Protein 1MA1 (pdb70)

B-factor: mean 25.83, std 9.95, range [2.39, 72.65]

CATH classification: 1.10.287.990 (+1 more: 3.55.40.20)

Solvent-accessible surface area: 48426 Å² total; per-residue (Å²): 222,131,185,86,60,135,39,29,161,24,91,23,90,53,76,17,0,81,115,30,9,28,110,42,1,2,38,21,4,5,25,69,20,0,20,48,13,4,57,13,0,15,52,6,47,120,111,11,22,116,11,164,135,68,130,79,139,44,89,102,142,50,4,88,137,71,40,51,10,30,33,14,0,33,49,12,0,71,57,1,6,19,0,2,2,30,35,128,132,27,12,64,111,12,66,50,115,2,28,114,39,2,108,118,42,27,58,37,24,117,119,0,69,116,59,0,15,98,15,0,68,73,5,36,4,4,0,0,0,4,0,1,16,12,93,225,76,55,130,9,64,46,19,56,4,20,28,6,42,54,95,63,70,109,159,51,158,31,1,0,0,0,0,0,7,7,0,2,7,1,21,50,42,67,37,55,22,61,77,2,2,89,12,2,13,64,0,0,34,9,148,52,0,23,134,26,2,106,108,38,80,221,130,183,87,61,138,50,29,158,26,90,24,91,62,75,16,0,83,90,22,9,29,134,72,1,1,39,20,5,7,80,108,20,0,55,49,13,4,71,12,0,14,52,7,48,120,111,13,23,118,11,163,135,70,130,81,140,46,86,103,143,50,5,90,136,74,40,51,11,28,33,14,0,31,49,11,0,68,58,1,6,20,0,2,2,32,32,129,132,28,12,61,105,12,67,50,115,2,29,109,38,2,110,116,43,26,57,37,24,116,118,0,61,116,58,0,16,100,15,0,68,70,5,37,4,5,0,0,0,4,0,2,16,11,93,228,78,56,131,8,66,45,19,55,4,19,28,7,43,54,97,62,73,108,159,50,159,32,1,0,0,0,0,0,7,7,1,2,5,1,21,50,40,65,40,49,23,61,70,3,2,88,12,2,14,63,0,0,34,9,144,51,0,24,134,27,2,105,107,37,79,166,77,92,78,6,139,48,25,124,26,91,24,94,63,78,16,0,83,114,30,8,29,133,74,1,2,38,20,4,6,79,107,19,0,57,49,13,4,72,12,0,14,52,6,6,124,110,7,11,118,7,41,136,68,107,67,113,22,74,5,20,19,4,9,27,39,4,1,10,27,0,0,0,7,9,0,0,33,33,1,6,20,0,3,2,30,36,131,131,27,11,63,108,12,65,50,112,1,29,113,39,2,108,94,4,2,54,39,24,116,17,0,69,94,7,0,16,53,0,0,68,43,5,10,4,5,0,0,0,2,0,2,14,2,84,134,2,38,10,5,8,7,7,2,0,13,21,0,1,22,11,0,2,4,23,10,43,5,1,0,0,0,0,0,6,8,0,2,7,2,22,49,43,70,43,58,23,62,78,2,2,88,12,2,13,63,0,0,32,9,146,51,0,23,126,28,1,106,107,36,80,222,77,106,77,7,139,50,25,161,24,89,24,90,62,77,16,0,81,114,32,8,27,133,70,2,1,39,21,5,6,79,107,20,0,54,48,13,4,73,13,0,15,51,7,5,120,110,8,12,119,7,41,138,68,106,67,113,24,74,5,21,20,4,9,26,39,3,0,11,27,0,0,0,7,10,0,0,34,33,1,6,20,0,2,2,31,34,130,133,29,12,63,108,11,67,51,114,2,28,114,39,2,108,94,4,1,54,38,25,115,16,0,68,87,8,0,16,50,0,0,66,42,6,9,5,5,0,0,0,2,0,2,16,2,81,135,2,36,10,5,8,7,6,1,0,12,20,0,1,22,11,0,2,4,23,10,42,6,1,0,0,0,0,0,7,7,0,1,5,1,19,48,43,70,42,57,24,63,75,2,2,88,11,2,13,63,0,0,33,10,144,52,0,25,132,26,1,104,108,37,79,221,78,107,77,6,138,51,25,162,25,88,24,92,63,76,17,0,82,113,32,9,27,132,74,1,2,40,22,5,6,81,108,18,0,54,50,14,4,72,13,0,14,52,7,6,121,110,9,10,116,7,41,136,68,107,65,113,22,74,4,22,20,4,9,26,40,3,1,12,27,0,0,0,7,11,0,0,34,32,1,6,20,0,2,2,31,35,130,130,27,11,62,107,12,67,49,58,2,28,26,15,2,100,93,4,2,54,39,24,116,16,0,66,90,7,0,16,53,0,0,66,42,6,8,4,5,0,0,0,2,0,2,16,2,83,133,2,31,10,6,7,7,7,1,0,12,20,0,0,22,13,0,2,5,22,11,44,5,1,0,0,0,0,0,6,7,0,1,6,1,21,49,42,70,40,59,22,61,75,2,2,89,11,1,13,62,0,0,33,9,148,51,0,24,134,28,1,102,109,38,81,221,80,105,76,6,136,46,25,160,24,91,24,91,60,75,16,0,80,115,31,9,28,135,73,1,1,42,21,5,6,76,108,19,0,54,48,12,4,72,12,0,14,52,6,5,122,112,9,11,118,7,42,135,69,105,67,114,24,76,5,19,18,5,10,26,41,3,0,11,26,0,0,0,7,9,0,0,34,32,0,5,19,0,2,2,31,34,130,131,28,11,62,111,11,64,50,112,2,29,111,38,2,109,95,5,2,55,38,25,117,15,0,68,90,8,0,15,50,0,0,66,42,4,8,4,6,0,0,0,3,0,1,15,2,84,133,2,38,11,4,8,7,6,1,0,11,21,0,1,23,12,0,2,4,24,11,44,5,1,0,0,0,0,0,7,7,0,1,6,1,22,49,42,68,41,58,24,60,75,2,3,90,13,2,12,62,0,0,33,11,145,53,0,23,133,27,1,105,108,37,79

Nearest PDB structures (foldseek):
  1ma1-assembly1_A  TM=1.005E+00  e=5.680E-40  Methanothermobacter thermautotrophicus
  1p7g-assembly1_A  TM=9.791E-01  e=6.403E-26  Pyrobaculum aerophilum
  1p7g-assembly2_F  TM=9.730E-01  e=2.654E-24  Pyrobaculum aerophilum
  3ak1-assembly1_D  TM=9.816E-01  e=2.035E-23  Aeropyrum pernix K1
  1ar4-assembly1_A  TM=9.722E-01  e=1.310E-22  Propionibacterium freudenreichii subsp. shermanii

Sequence (1206 aa):
EKKFYELPELPYPYDALEPHISREQLTIHHQKHHQAYVDGANALLRKLDEARESDTDVDIKAALKELSFHVGGYVLHLFFWGNMGPADECGGEPSGKLAEYIEKDFGSFERFRKEFSQAAISAEGSGWAVLTYCQRTDRLFIMQVEKHNVNVIPHFRILLVLDVWEHAYYIDYRNVRPDYVEAFWNIVNWKEVEKRFEDILEKKFYELPELPYPYDALEPHISREQLTIHHQKHHQAYVDGANALLRKLDEARESDTDVDIKAALKELSFHVGGYVLHLFFWGNMGPADECGGEPSGKLAEYIEKDFGSFERFRKEFSQAAISAEGSGWAVLTYCQRTDRLFIMQVEKHNVNVIPHFRILLVLDVWEHAYYIDYRNVRPDYVEAFWNIVNWKEVEKRFEDILEKKFYELPELPYPYDALEPHISREQLTIHHQKHHQAYVDGANALLRKLDEARESDTDVDIKAALKELSFHVGGYVLHLFFWGNMGPADECGGEPSGKLAEYIEKDFGSFERFRKEFSQAAISAEGSGWAVLTYCQRTDRLFIMQVEKHNVNVIPHFRILLVLDVWEHAYYIDYRNVRPDYVEAFWNIVNWKEVEKRFEDILEKKFYELPELPYPYDALEPHISREQLTIHHQKHHQAYVDGANALLRKLDEARESDTDVDIKAALKELSFHVGGYVLHLFFWGNMGPADECGGEPSGKLAEYIEKDFGSFERFRKEFSQAAISAEGSGWAVLTYCQRTDRLFIMQVEKHNVNVIPHFRILLVLDVWEHAYYIDYRNVRPDYVEAFWNIVNWKEVEKRFEDILEKKFYELPELPYPYDALEPHISREQLTIHHQKHHQAYVDGANALLRKLDEARESDTDVDIKAALKELSFHVGGYVLHLFFWGNMGPADECGGEPSGKLAEYIEKDFGSFERFRKEFSQAAISAEGSGWAVLTYCQRTDRLFIMQVEKHNVNVIPHFRILLVLDVWEHAYYIDYRNVRPDYVEAFWNIVNWKEVEKRFEDILEKKFYELPELPYPYDALEPHISREQLTIHHQKHHQAYVDGANALLRKLDEARESDTDVDIKAALKELSFHVGGYVLHLFFWGNMGPADECGGEPSGKLAEYIEKDFGSFERFRKEFSQAAISAEGSGWAVLTYCQRTDRLFIMQVEKHNVNVIPHFRILLVLDVWEHAYYIDYRNVRPDYVEAFWNIVNWKEVEKRFEDIL

InterPro domains:
  IPR001189 Manganese/iron superoxide dismutase [PIRSF000349] (5-203)
  IPR001189 Manganese/iron superoxide dismutase [PR01703] (12-23)
  IPR001189 Manganese/iron superoxide dismutase [PR01703] (33-46)
  IPR001189 Manganese/iron superoxide dismutase [PR01703] (72-85)
  IPR001189 Manganese/iron superoxide dismutase [PR01703] (127-135)
  IPR001189 Manganese/iron superoxide dismutase [PR01703] (165-177)
  IPR019831 Manganese/iron superoxide dismutase, N-terminal [PF00081] (9-88)
  IPR019832 Manganese/iron superoxide dismutase, C-terminal [PF02777] (98-200)
  IPR019833 Manganese/iron superoxide dismutase, binding site [PS00088] (167-174)
  IPR036314 Manganese/iron superoxide dismutase, C-terminal domain superfamily [G3DSA:3.55.40.20] (91-205)
  IPR036314 Manganese/iron superoxide dismutase, C-terminal domain superfamily [SSF54719] (92-203)
  IPR036324 Manganese/iron superoxide dismutase, N-terminal domain superfamily [G3DSA:1.10.287.990] (26-89)
  IPR036324 Manganese/iron superoxide dismutase, N-terminal domain superfamily [SSF46609] (8-91)
  IPR050265 Iron/Manganese Superoxide Dismutase [PTHR11404] (7-202)

Secondary structure (DSSP, 8-state):
------PPPPSS-TTTTTTTS-HHHHHHIIIIIIHHHHHHHHHHHHHHHHHHHTT----HHHHHHHHHHHHHHHHHHHHHHHTB--TTTS-S---HHHHHHHHHHHSSHHHHHHHHHHHHHT-SSSEEEEEEEETTTTEEEEEEEETTTBS--TTPPPSEEEE-SGGGTHHHHTT-HHHHHHHHTTTB-HHHHHHHHHTT-/-------PPPSS-TTTTTTTS-HHHHHHIIIIIIHHHHHHHHHHHHHHHHHHHTT----HHHHHHHHHHHHHHHHHHHHHHHTB--TTTS-S---HHHHHHHHHHHSSHHHHHHHHHHHHHT-SSSEEEEEEEETTTTEEEEEEEETTTBS--TTPPPSEEEE-SGGGTHHHHTT-HHHHHHHHTTTB-HHHHHHHHHTT-/------PPPPSS-TTTTTTTS-HHHHHHIIIIIIHHHHHHHHHHHHHHHHHHHTT----HHHHHHHHHHHHHHHHHHHHHHHTB--TTTS-S---HHHHHHHHHHHSSHHHHHHHHHHHHHT-SSSEEEEEEEETTTTEEEEEEEETTTBS--TTPPPSEEEE-SGGGTHHHHTT-HHHHHHHHTTTB-HHHHHHHHHTT-/------PPPPSS-TTTTTTTS-HHHHHHIIIIIIHHHHHHHHHHHHHHHHHHHTT----HHHHHHHHHHHHHHHHHHHHHHHTB--TTTS-S---HHHHHHHHHHHSSHHHHHHHHHHHHHT-SSSEEEEEEEETTTTEEEEEEEETTTBS--TTPPPSEEEE-SGGGTHHHHTT-HHHHHHHHTTTB-HHHHHHHHHTT-/------PPPPSS-TTTTTTTS-HHHHHHIIIIIIHHHHHHHHHHHHHHHHHHHTT----HHHHHHHHHHHHHHHHHHHHHHHTB--TTTS-S---HHHHHHHHHHHSSHHHHHHHHHHHHHT-SSSEEEEEEEETTTTEEEEEEEETTTBS--TTPPPSEEEE-SGGGTHHHHTT-HHHHHHHHTTTB-HHHHHHHHHTT-/------PPPPSS-TTTTTTTS-HHHHHHIIIIIIHHHHHHHHHHHHHHHHHHHTT----HHHHHHHHHHHHHHHHHHHHHHHTB--TTTS-S---HHHHHHHHHHHSSHHHHHHHHHHHHHT-SSSEEEEEEEETTTTEEEEEEEETTTBS--TTPPPSEEEE-SGGGTHHHHTT-HHHHHHHHTTTB-HHHHHHHHHTT-

Structure (mmCIF, N/CA/C/O backbone):
data_1MA1
#
_entry.id   1MA1
#
_cell.length_a   187.619
_cell.length_b   114.082
_cell.length_c   58.087
_cell.angle_alpha   90.00
_cell.angle_beta   94.95
_cell.angle_gamma   90.00
#
_symmetry.space_group_name_H-M   'C 1 2 1'
#
loop_
_entity.id
_entity.type
_entity.pdbx_description
1 polymer 'superoxide dismutase'
2 non-polymer 'FE (III) ION'
3 water water
#
loop_
_atom_site.group_PDB
_atom_site.id
_atom_site.type_symbol
_atom_site.label_atom_id
_atom_site.label_alt_id
_atom_site.label_comp_id
_atom_site.label_asym_id
_atom_site.label_entity_id
_atom_site.label_seq_id
_atom_site.pdbx_PDB_ins_code
_atom_site.Cartn_x
_atom_site.Cartn_y
_atom_site.Cartn_z
_atom_site.occupancy
_atom_site.B_iso_or_equiv
_atom_site.auth_seq_id
_atom_site.auth_comp_id
_atom_site.auth_asym_id
_atom_site.auth_atom_id
_atom_site.pdbx_PDB_model_num
ATOM 1 N N . GLU A 1 5 ? 12.087 35.407 8.271 1.00 57.22 4 GLU A N 1
ATOM 2 C CA . GLU A 1 5 ? 12.868 34.173 8.565 1.00 58.00 4 GLU A CA 1
ATOM 3 C C . GLU A 1 5 ? 12.585 33.557 9.943 1.00 57.68 4 GLU A C 1
ATOM 4 O O . GLU A 1 5 ? 12.137 34.246 10.867 1.00 58.20 4 GLU A O 1
ATOM 10 N N . LYS A 1 6 ? 12.853 32.251 10.064 1.00 54.80 5 LYS A N 1
ATOM 11 C CA . LYS A 1 6 ? 12.259 31.412 11.101 1.00 51.36 5 LYS A CA 1
ATOM 12 C C . LYS A 1 6 ? 12.966 31.635 12.430 1.00 47.61 5 LYS A C 1
ATOM 13 O O . LYS A 1 6 ? 14.043 32.217 12.474 1.00 48.94 5 LYS A O 1
ATOM 19 N N . LYS A 1 7 ? 12.367 31.162 13.515 1.00 42.13 6 LYS A N 1
ATOM 20 C CA . LYS A 1 7 ? 12.944 31.368 14.827 1.00 36.21 6 LYS A CA 1
ATOM 21 C C . LYS A 1 7 ? 12.761 30.129 15.705 1.00 34.18 6 LYS A C 1
ATOM 22 O O . LYS A 1 7 ? 11.813 29.361 15.528 1.00 33.50 6 LYS A O 1
ATOM 28 N N . PHE A 1 8 ? 13.691 29.915 16.629 1.00 31.79 7 PHE A N 1
ATOM 29 C CA . PHE A 1 8 ? 13.824 28.620 17.294 1.00 28.79 7 PHE A CA 1
ATOM 30 C C . PHE A 1 8 ? 14.019 28.749 18.791 1.00 28.08 7 PHE A C 1
ATOM 31 O O . PHE A 1 8 ? 14.191 29.844 19.318 1.00 30.63 7 PHE A O 1
ATOM 39 N N . TYR A 1 9 ? 13.991 27.620 19.479 1.00 26.72 8 TYR A N 1
ATOM 40 C CA . TYR A 1 9 ? 14.145 27.617 20.920 1.00 25.21 8 TYR A CA 1
ATOM 41 C C . TYR A 1 9 ? 15.619 27.634 21.284 1.00 26.43 8 TYR A C 1
ATOM 42 O O . TYR A 1 9 ? 16.441 27.047 20.584 1.00 27.11 8 TYR A O 1
ATOM 51 N N . GLU A 1 10 ? 15.948 28.307 22.380 1.00 27.51 9 GLU A N 1
ATOM 52 C CA . GLU A 1 10 ? 17.283 28.210 22.962 1.00 29.93 9 GLU A CA 1
ATOM 53 C C . GLU A 1 10 ? 17.253 27.925 24.457 1.00 28.46 9 GLU A C 1
ATOM 54 O O . GLU A 1 10 ? 16.323 28.329 25.161 1.00 30.33 9 GLU A O 1
ATOM 60 N N . LEU A 1 11 ? 18.274 27.229 24.947 1.00 26.72 10 LEU A N 1
ATOM 61 C CA . LEU A 1 11 ? 18.410 27.014 26.381 1.00 24.77 10 LEU A CA 1
ATOM 62 C C . LEU A 1 11 ? 18.586 28.354 27.078 1.00 25.53 10 LEU A C 1
ATOM 63 O O . LEU A 1 11 ? 19.557 29.067 26.834 1.00 26.06 10 LEU A O 1
ATOM 68 N N . PRO A 1 12 ? 17.640 28.727 27.948 1.00 25.98 11 PRO A N 1
ATOM 69 C CA . PRO A 1 12 ? 17.789 29.965 28.718 1.00 26.37 11 PRO A CA 1
ATOM 70 C C . PRO A 1 12 ? 18.874 29.811 29.763 1.00 27.51 11 PRO A C 1
ATOM 71 O O . PRO A 1 12 ? 19.072 28.725 30.308 1.00 27.27 11 PRO A O 1
ATOM 75 N N . GLU A 1 13 ? 19.589 30.892 30.037 1.00 29.53 12 GLU A N 1
ATOM 76 C CA . GLU A 1 13 ? 20.539 30.906 31.137 1.00 30.63 12 GLU A CA 1
ATOM 77 C C . GLU A 1 13 ? 19.754 30.778 32.432 1.00 28.90 12 GLU A C 1
ATOM 78 O O . GLU A 1 13 ? 18.609 31.214 32.514 1.00 28.93 12 GLU A O 1
ATOM 84 N N . LEU A 1 14 ? 20.358 30.178 33.448 1.00 28.53 13 LEU A N 1
ATOM 85 C CA . LEU A 1 14 ? 19.839 30.293 34.806 1.00 26.94 13 LEU A CA 1
ATOM 86 C C . LEU A 1 14 ? 19.956 31.718 35.344 1.00 27.68 13 LEU A C 1
ATOM 87 O O . LEU A 1 14 ? 20.890 32.445 35.014 1.00 26.86 13 LEU A O 1
ATOM 92 N N . PRO A 1 15 ? 19.008 32.126 36.198 1.00 27.46 14 PRO A N 1
ATOM 93 C CA . PRO A 1 15 ? 19.015 33.410 36.904 1.00 27.76 14 PRO A CA 1
ATOM 94 C C . PRO A 1 15 ? 20.145 33.544 37.936 1.00 27.33 14 PRO A C 1
ATOM 95 O O . PRO A 1 15 ? 20.235 34.547 38.648 1.00 28.40 14 PRO A O 1
ATOM 99 N N . TYR A 1 16 ? 20.987 32.526 38.036 1.00 26.56 15 TYR A N 1
ATOM 100 C CA . TYR A 1 16 ? 21.894 32.383 39.171 1.00 26.49 15 TYR A CA 1
ATOM 101 C C . TYR A 1 16 ? 22.869 31.242 38.919 1.00 27.17 15 TYR A C 1
ATOM 102 O O . TYR A 1 16 ? 22.616 30.377 38.083 1.00 25.84 15 TYR A O 1
ATOM 111 N N . PRO A 1 17 ? 24.009 31.235 39.631 1.00 27.76 16 PRO A N 1
ATOM 112 C CA . PRO A 1 17 ? 25.029 30.200 39.437 1.00 27.73 16 PRO A CA 1
ATOM 113 C C . PRO A 1 17 ? 24.579 28.820 39.892 1.00 27.73 16 PRO A C 1
ATOM 114 O O . PRO A 1 17 ? 23.712 28.701 40.759 1.00 28.85 16 PRO A O 1
ATOM 118 N N . TYR A 1 18 ? 25.186 27.786 39.311 1.00 25.63 17 TYR A N 1
ATOM 119 C CA . TYR A 1 18 ? 24.749 26.414 39.504 1.00 24.56 17 TYR A CA 1
ATOM 120 C C . TYR A 1 18 ? 24.825 25.953 40.955 1.00 25.20 17 TYR A C 1
ATOM 121 O O . TYR A 1 18 ? 24.297 24.901 41.307 1.00 26.89 17 TYR A O 1
ATOM 130 N N . ASP A 1 19 ? 25.478 26.727 41.807 1.00 25.87 18 ASP A N 1
ATOM 131 C CA . ASP A 1 19 ? 25.564 26.334 43.203 1.00 26.35 18 ASP A CA 1
ATOM 132 C C . ASP A 1 19 ? 24.719 27.279 44.039 1.00 27.63 18 ASP A C 1
ATOM 133 O O . ASP A 1 19 ? 24.799 27.274 45.265 1.00 28.84 18 ASP A O 1
ATOM 138 N N . ALA A 1 20 ? 23.896 28.084 43.371 1.00 27.34 19 ALA A N 1
ATOM 139 C CA . ALA A 1 20 ? 23.104 29.090 44.071 1.00 27.42 19 ALA A CA 1
ATOM 140 C C . ALA A 1 20 ? 22.046 28.472 45.006 1.00 27.45 19 ALA A C 1
ATOM 141 O O . ALA A 1 20 ? 21.512 29.153 45.883 1.00 27.97 19 ALA A O 1
ATOM 143 N N . LEU A 1 21 ? 21.748 27.190 44.818 1.00 26.38 20 LEU A N 1
ATOM 144 C CA . LEU A 1 21 ? 20.564 26.602 45.423 1.00 25.39 20 LEU A CA 1
ATOM 145 C C . LEU A 1 21 ? 20.935 25.537 46.448 1.00 27.03 20 LEU A C 1
ATOM 146 O O . LEU A 1 21 ? 20.060 24.885 47.023 1.00 26.28 20 LEU A O 1
ATOM 151 N N . GLU A 1 22 ? 22.235 25.362 46.670 1.00 27.95 21 GLU A N 1
ATOM 152 C CA . GLU A 1 22 ? 22.724 24.466 47.715 1.00 28.83 21 GLU A CA 1
ATOM 153 C C . GLU A 1 22 ? 22.333 25.003 49.073 1.00 27.83 21 GLU A C 1
ATOM 154 O O . GLU A 1 22 ? 22.222 26.214 49.251 1.00 27.95 21 GLU A O 1
ATOM 160 N N . PRO A 1 23 ? 22.153 24.116 50.063 1.00 26.95 22 PRO A N 1
ATOM 161 C CA . PRO A 1 23 ? 22.384 22.672 50.008 1.00 27.14 22 PRO A CA 1
ATOM 162 C C . PRO A 1 23 ? 21.155 21.911 49.516 1.00 28.15 22 PRO A C 1
ATOM 163 O O . PRO A 1 23 ? 21.128 20.677 49.532 1.00 29.39 22 PRO A O 1
ATOM 167 N N . HIS A 1 24 ? 20.134 22.650 49.097 1.00 27.43 23 HIS A N 1
ATOM 168 C CA . HIS A 1 24 ? 18.815 22.069 48.858 1.00 24.21 23 HIS A CA 1
ATOM 169 C C . HIS A 1 24 ? 18.764 21.364 47.514 1.00 23.42 23 HIS A C 1
ATOM 170 O O . HIS A 1 24 ? 18.309 20.234 47.419 1.00 21.02 23 HIS A O 1
ATOM 177 N N . ILE A 1 25 ? 19.237 22.048 46.478 1.00 23.78 24 ILE A N 1
ATOM 178 C CA . ILE A 1 25 ? 19.589 21.392 45.226 1.00 23.43 24 ILE A CA 1
ATOM 179 C C . ILE A 1 25 ? 21.070 21.599 44.958 1.00 24.21 24 ILE A C 1
ATOM 180 O O . ILE A 1 25 ? 21.559 22.737 44.889 1.00 24.83 24 ILE A O 1
ATOM 185 N N . SER A 1 26 ? 21.787 20.495 44.803 1.00 24.17 25 SER A N 1
ATOM 186 C CA . SER A 1 26 ? 23.236 20.551 44.647 1.00 23.28 25 SER A CA 1
ATOM 187 C C . SER A 1 26 ? 23.647 21.100 43.290 1.00 25.09 25 SER A C 1
ATOM 188 O O . SER A 1 26 ? 22.876 21.094 42.331 1.00 26.46 25 SER A O 1
ATOM 191 N N . ARG A 1 27 ? 24.885 21.561 43.217 1.00 28.03 26 ARG A N 1
ATOM 192 C CA . ARG A 1 27 ? 25.437 22.091 41.988 1.00 29.76 26 ARG A CA 1
ATOM 193 C C . ARG A 1 27 ? 25.399 21.027 40.902 1.00 30.62 26 ARG A C 1
ATOM 194 O O . ARG A 1 27 ? 25.059 21.302 39.744 1.00 29.51 26 ARG A O 1
ATOM 202 N N . GLU A 1 28 ? 25.753 19.802 41.273 1.00 32.01 27 GLU A N 1
ATOM 203 C CA . GLU A 1 28 ? 25.735 18.704 40.310 1.00 33.08 27 GLU A CA 1
ATOM 204 C C . GLU A 1 28 ? 24.310 18.476 39.813 1.00 31.82 27 GLU A C 1
ATOM 205 O O . GLU A 1 28 ? 24.065 18.405 38.602 1.00 31.08 27 GLU A O 1
ATOM 211 N N . GLN A 1 29 ? 23.374 18.366 40.759 1.00 29.60 28 GLN A N 1
ATOM 212 C CA . GLN A 1 29 ? 21.969 18.126 40.442 1.00 26.85 28 GLN A CA 1
ATOM 213 C C . GLN A 1 29 ? 21.438 19.172 39.460 1.00 25.57 28 GLN A C 1
ATOM 214 O O . GLN A 1 29 ? 20.789 18.837 38.469 1.00 22.32 28 GLN A O 1
ATOM 220 N N . LEU A 1 30 ? 21.725 20.438 39.750 1.00 24.57 29 LEU A N 1
ATOM 221 C CA . LEU A 1 30 ? 21.200 21.553 38.974 1.00 22.15 29 LEU A CA 1
ATOM 222 C C . LEU A 1 30 ? 21.838 21.591 37.585 1.00 22.93 29 LEU A C 1
ATOM 223 O O . LEU A 1 30 ? 21.181 21.882 36.586 1.00 23.48 29 LEU A O 1
ATOM 228 N N . THR A 1 31 ? 23.129 21.300 37.523 1.00 23.14 30 THR A N 1
ATOM 229 C CA . THR A 1 31 ? 23.871 21.468 36.290 1.00 22.28 30 THR A CA 1
ATOM 230 C C . THR A 1 31 ? 23.384 20.500 35.226 1.00 24.38 30 THR A C 1
ATOM 231 O O . THR A 1 31 ? 23.174 20.871 34.070 1.00 25.17 30 THR A O 1
ATOM 235 N N . ILE A 1 32 ? 23.198 19.250 35.614 1.00 24.50 31 ILE A N 1
ATOM 236 C CA . ILE A 1 32 ? 22.763 18.267 34.651 1.00 26.39 31 ILE A CA 1
ATOM 237 C C . ILE A 1 32 ? 21.259 18.361 34.285 1.00 25.02 31 ILE A C 1
ATOM 238 O O . ILE A 1 32 ? 20.898 18.128 33.122 1.00 26.16 31 ILE A O 1
ATOM 243 N N . HIS A 1 33 ? 20.402 18.733 35.243 1.00 22.08 32 HIS A N 1
ATOM 244 C CA . HIS A 1 33 ? 18.988 19.008 34.954 1.00 22.20 32 HIS A CA 1
ATOM 245 C C . HIS A 1 33 ? 18.919 20.065 33.863 1.00 21.96 32 HIS A C 1
ATOM 246 O O . HIS A 1 33 ? 18.181 19.916 32.882 1.00 21.51 32 HIS A O 1
ATOM 253 N N . HIS A 1 34 ? 19.692 21.135 34.041 1.00 20.81 33 HIS A N 1
ATOM 254 C CA . HIS A 1 34 ? 19.653 22.268 33.129 1.00 20.29 33 HIS A CA 1
ATOM 255 C C . HIS A 1 34 ? 20.273 21.919 31.793 1.00 21.93 33 HIS A C 1
ATOM 256 O O . HIS A 1 34 ? 19.692 22.187 30.743 1.00 25.18 33 HIS A O 1
ATOM 263 N N . GLN A 1 35 ? 21.451 21.308 31.822 1.00 21.82 34 GLN A N 1
ATOM 264 C CA . GLN A 1 35 ? 22.286 21.283 30.633 1.00 22.97 34 GLN A CA 1
ATOM 265 C C . GLN A 1 35 ? 22.050 20.060 29.796 1.00 22.38 34 GLN A C 1
ATOM 266 O O . GLN A 1 35 ? 22.354 20.059 28.604 1.00 22.28 34 GLN A O 1
ATOM 272 N N . LYS A 1 36 ? 21.527 19.015 30.425 1.00 22.19 35 LYS A N 1
ATOM 273 C CA . LYS A 1 36 ? 21.185 17.797 29.698 1.00 24.04 35 LYS A CA 1
ATOM 274 C C . LYS A 1 36 ? 19.700 17.709 29.340 1.00 24.18 35 LYS A C 1
ATOM 275 O O . LYS A 1 36 ? 19.340 17.592 28.166 1.00 26.09 35 LYS A O 1
ATOM 281 N N . HIS A 1 37 ? 18.838 17.771 30.344 1.00 22.67 36 HIS A N 1
ATOM 282 C CA . HIS A 1 37 ? 17.420 17.525 30.118 1.00 21.62 36 HIS A CA 1
ATOM 283 C C . HIS A 1 37 ? 16.732 18.732 29.491 1.00 21.96 36 HIS A C 1
ATOM 284 O O . HIS A 1 37 ? 16.110 18.620 28.432 1.00 22.63 36 HIS A O 1
ATOM 291 N N . HIS A 1 38 ? 16.850 19.891 30.127 1.00 20.80 37 HIS A N 1
ATOM 292 C CA . HIS A 1 38 ? 16.188 21.064 29.606 1.00 17.78 37 HIS A CA 1
ATOM 293 C C . HIS A 1 38 ? 16.660 21.239 28.174 1.00 18.16 37 HIS A C 1
ATOM 294 O O . HIS A 1 38 ? 15.865 21.536 27.282 1.00 19.54 37 HIS A O 1
ATOM 301 N N . GLN A 1 39 ? 17.957 21.033 27.954 1.00 17.68 38 GLN A N 1
ATOM 302 C CA . GLN A 1 39 ? 18.534 21.121 26.607 1.00 16.14 38 GLN A CA 1
ATOM 303 C C . GLN A 1 39 ? 17.859 20.134 25.647 1.00 15.19 38 GLN A C 1
ATOM 304 O O . GLN A 1 39 ? 17.586 20.461 24.497 1.00 16.48 38 GLN A O 1
ATOM 310 N N . ALA A 1 40 ? 17.575 18.936 26.137 1.00 12.97 39 ALA A N 1
ATOM 311 C CA . ALA A 1 40 ? 16.965 17.913 25.302 1.00 16.15 39 ALA A CA 1
ATOM 312 C C . ALA A 1 40 ? 15.583 18.354 24.777 1.00 17.05 39 ALA A C 1
ATOM 313 O O . ALA A 1 40 ? 15.192 18.014 23.643 1.00 15.80 39 ALA A O 1
ATOM 315 N N . TYR A 1 41 ? 14.852 19.121 25.589 1.00 16.38 40 TYR A N 1
ATOM 316 C CA . TYR A 1 41 ? 13.547 19.617 25.153 1.00 16.79 40 TYR A CA 1
ATOM 317 C C . TYR A 1 41 ? 13.664 20.746 24.133 1.00 16.90 40 TYR A C 1
ATOM 318 O O . TYR A 1 41 ? 12.903 20.778 23.173 1.00 16.89 40 TYR A O 1
ATOM 327 N N . VAL A 1 42 ? 14.618 21.652 24.332 1.00 15.62 41 VAL A N 1
ATOM 328 C CA . VAL A 1 42 ? 14.996 22.589 23.291 1.00 14.89 41 VAL A CA 1
ATOM 329 C C . VAL A 1 42 ? 15.261 21.889 21.971 1.00 17.49 41 VAL A C 1
ATOM 330 O O . VAL A 1 42 ? 14.666 22.250 20.954 1.00 17.33 41 VAL A O 1
ATOM 334 N N . ASP A 1 43 ? 16.139 20.889 21.976 1.00 16.58 42 ASP A N 1
ATOM 335 C CA . ASP A 1 43 ? 16.491 20.217 20.735 1.00 18.56 42 ASP A CA 1
ATOM 336 C C . ASP A 1 43 ? 15.325 19.419 20.175 1.00 20.93 42 ASP A C 1
ATOM 337 O O . ASP A 1 43 ? 15.118 19.378 18.955 1.00 21.79 42 ASP A O 1
ATOM 342 N N . GLY A 1 44 ? 14.562 18.786 21.068 1.00 21.29 43 GLY A N 1
ATOM 343 C CA . GLY A 1 44 ? 13.384 18.041 20.647 1.00 20.20 43 GLY A CA 1
ATOM 344 C C . GLY A 1 44 ? 12.437 18.936 19.877 1.00 19.99 43 GLY A C 1
ATOM 345 O O . GLY A 1 44 ? 12.052 18.638 18.742 1.00 18.59 43 GLY A O 1
ATOM 346 N N . ALA A 1 45 ? 12.079 20.052 20.501 1.00 19.38 44 ALA A N 1
ATOM 347 C CA . ALA A 1 45 ? 11.128 20.978 19.931 1.00 17.66 44 ALA A CA 1
ATOM 348 C C . ALA A 1 45 ? 11.659 21.539 18.615 1.00 19.36 44 ALA A C 1
ATOM 349 O O . ALA A 1 45 ? 10.903 21.688 17.651 1.00 19.12 44 ALA A O 1
ATOM 351 N N . ASN A 1 46 ? 12.955 21.852 18.562 1.00 18.80 45 ASN A N 1
ATOM 352 C CA . ASN A 1 46 ? 13.514 22.432 17.344 1.00 18.99 45 ASN A CA 1
ATOM 353 C C . ASN A 1 46 ? 13.557 21.425 16.186 1.00 19.11 45 ASN A C 1
ATOM 354 O O . ASN A 1 46 ? 13.245 21.766 15.043 1.00 20.38 45 ASN A O 1
ATOM 359 N N . ALA A 1 47 ? 13.939 20.186 16.475 1.00 17.95 46 ALA A N 1
ATOM 360 C CA . ALA A 1 47 ? 14.011 19.178 15.430 1.00 17.43 46 ALA A CA 1
ATOM 361 C C . ALA A 1 47 ? 12.659 19.077 14.791 1.00 18.90 46 ALA A C 1
ATOM 362 O O . ALA A 1 47 ? 12.539 18.911 13.583 1.00 21.75 46 ALA A O 1
ATOM 364 N N . LEU A 1 48 ? 11.629 19.183 15.613 1.00 20.74 47 LEU A N 1
ATOM 365 C CA . LEU A 1 48 ? 10.271 18.945 15.165 1.00 20.41 47 LEU A CA 1
ATOM 366 C C . LEU A 1 48 ? 9.792 20.138 14.356 1.00 21.70 47 LEU A C 1
ATOM 367 O O . LEU A 1 48 ? 9.131 19.984 13.329 1.00 22.52 47 LEU A O 1
ATOM 372 N N . LEU A 1 49 ? 10.135 21.336 14.817 1.00 21.69 48 LEU A N 1
ATOM 373 C CA . LEU A 1 49 ? 9.801 22.526 14.069 1.00 22.40 48 LEU A CA 1
ATOM 374 C C . LEU A 1 49 ? 10.393 22.443 12.674 1.00 24.53 48 LEU A C 1
ATOM 375 O O . LEU A 1 49 ? 9.719 22.728 11.694 1.00 27.16 48 LEU A O 1
ATOM 380 N N . ARG A 1 50 ? 11.648 22.033 12.568 1.00 25.60 49 ARG A N 1
ATOM 381 C CA . ARG A 1 50 ? 12.272 21.933 11.260 1.00 27.58 49 ARG A CA 1
ATOM 382 C C . ARG A 1 50 ? 11.584 20.879 10.386 1.00 29.05 49 ARG A C 1
ATOM 383 O O . ARG A 1 50 ? 11.372 21.082 9.181 1.00 31.91 49 ARG A O 1
ATOM 391 N N . LYS A 1 51 ? 11.232 19.757 10.998 1.00 28.07 50 LYS A N 1
ATOM 392 C CA . LYS A 1 51 ? 10.501 18.714 10.306 1.00 28.15 50 LYS A CA 1
ATOM 393 C C . LYS A 1 51 ? 9.203 19.257 9.683 1.00 28.52 50 LYS A C 1
ATOM 394 O O . LYS A 1 51 ? 8.916 19.003 8.513 1.00 27.74 50 LYS A O 1
ATOM 400 N N . LEU A 1 52 ? 8.431 20.008 10.465 1.00 26.98 51 LEU A N 1
ATOM 401 C CA . LEU A 1 52 ? 7.179 20.551 9.983 1.00 26.67 51 LEU A CA 1
ATOM 402 C C . LEU A 1 52 ? 7.407 21.632 8.934 1.00 28.50 51 LEU A C 1
ATOM 403 O O . LEU A 1 52 ? 6.640 21.737 7.981 1.00 27.93 51 LEU A O 1
ATOM 408 N N . ASP A 1 53 ? 8.457 22.433 9.109 1.00 31.04 52 ASP A N 1
ATOM 409 C CA . ASP A 1 53 ? 8.829 23.441 8.116 1.00 33.28 52 ASP A CA 1
ATOM 410 C C . ASP A 1 53 ? 9.172 22.804 6.787 1.00 34.00 52 ASP A C 1
ATOM 411 O O . ASP A 1 53 ? 8.705 23.241 5.736 1.00 33.64 52 ASP A O 1
ATOM 416 N N . GLU A 1 54 ? 9.998 21.768 6.839 1.00 34.58 53 GLU A N 1
ATOM 417 C CA . GLU A 1 54 ? 10.363 21.045 5.639 1.00 36.48 53 GLU A CA 1
ATOM 418 C C . GLU A 1 54 ? 9.137 20.512 4.900 1.00 34.87 53 GLU A C 1
ATOM 419 O O . GLU A 1 54 ? 9.034 20.635 3.685 1.00 35.83 53 GLU A O 1
ATOM 425 N N . ALA A 1 55 ? 8.202 19.920 5.622 1.00 32.85 54 ALA A N 1
ATOM 426 C CA . ALA A 1 55 ? 7.055 19.312 4.971 1.00 32.58 54 ALA A CA 1
ATOM 427 C C . ALA A 1 55 ? 6.231 20.397 4.280 1.00 32.87 54 ALA A C 1
ATOM 428 O O . ALA A 1 55 ? 5.635 20.167 3.224 1.00 31.92 54 ALA A O 1
ATOM 430 N N . ARG A 1 56 ? 6.208 21.583 4.883 1.00 32.54 55 ARG A N 1
ATOM 431 C CA . ARG A 1 56 ? 5.446 22.692 4.344 1.00 33.48 55 ARG A CA 1
ATOM 432 C C . ARG A 1 56 ? 6.095 23.287 3.103 1.00 34.12 55 ARG A C 1
ATOM 433 O O . ARG A 1 56 ? 5.400 23.651 2.152 1.00 33.67 55 ARG A O 1
ATOM 441 N N . GLU A 1 57 ? 7.421 23.380 3.112 1.00 33.51 56 GLU A N 1
ATOM 442 C CA . GLU A 1 57 ? 8.146 23.923 1.969 1.00 32.88 56 GLU A CA 1
ATOM 443 C C . GLU A 1 57 ? 8.086 22.962 0.777 1.00 32.89 56 GLU A C 1
ATOM 444 O O . GLU A 1 57 ? 8.010 23.390 -0.373 1.00 31.86 56 GLU A O 1
ATOM 450 N N . SER A 1 58 ? 8.099 21.663 1.047 1.00 32.16 57 SER A N 1
ATOM 451 C CA . SER A 1 58 ? 8.003 20.694 -0.028 1.00 31.72 57 SER A CA 1
ATOM 452 C C . SER A 1 58 ? 6.554 20.273 -0.235 1.00 31.58 57 SER A C 1
ATOM 453 O O . SER A 1 58 ? 6.272 19.364 -1.008 1.00 32.88 57 SER A O 1
ATOM 456 N N . ASP A 1 59 ? 5.646 20.947 0.463 1.00 31.31 58 ASP A N 1
ATOM 457 C CA . ASP A 1 59 ? 4.213 20.660 0.404 1.00 31.62 58 ASP A CA 1
ATOM 458 C C . ASP A 1 59 ? 3.883 19.170 0.474 1.00 30.42 58 ASP A C 1
ATOM 459 O O . ASP A 1 59 ? 3.036 18.677 -0.255 1.00 27.83 58 ASP A O 1
ATOM 464 N N . THR A 1 60 ? 4.553 18.458 1.368 1.00 30.68 59 THR A N 1
ATOM 465 C CA . THR A 1 60 ? 4.325 17.029 1.520 1.00 31.84 59 THR A CA 1
ATOM 466 C C . THR A 1 60 ? 3.590 16.688 2.818 1.00 32.55 59 THR A C 1
ATOM 467 O O . THR A 1 60 ? 3.415 17.532 3.691 1.00 31.37 59 THR A O 1
ATOM 471 N N . ASP A 1 61 ? 3.161 15.437 2.934 1.00 34.74 60 ASP A N 1
ATOM 472 C CA . ASP A 1 61 ? 2.342 15.025 4.066 1.00 36.54 60 ASP A CA 1
ATOM 473 C C . ASP A 1 61 ? 3.258 14.745 5.244 1.00 34.92 60 ASP A C 1
ATOM 474 O O . ASP A 1 61 ? 4.396 14.314 5.063 1.00 35.36 60 ASP A O 1
ATOM 479 N N . VAL A 1 62 ? 2.770 15.008 6.448 1.00 33.53 61 VAL A N 1
ATOM 480 C CA . VAL A 1 62 ? 3.375 14.456 7.654 1.00 31.38 61 VAL A CA 1
ATOM 481 C C . VAL A 1 62 ? 2.337 13.734 8.498 1.00 30.05 61 VAL A C 1
ATOM 482 O O . VAL A 1 62 ? 1.130 13.980 8.366 1.00 30.21 61 VAL A O 1
ATOM 486 N N . ASP A 1 63 ? 2.810 12.851 9.371 1.00 26.67 62 ASP A N 1
ATOM 487 C CA . ASP A 1 63 ? 1.977 12.329 10.438 1.00 25.74 62 ASP A CA 1
ATOM 488 C C . ASP A 1 63 ? 1.777 13.366 11.555 1.00 25.72 62 ASP A C 1
ATOM 489 O O . ASP A 1 63 ? 2.575 13.439 12.485 1.00 23.53 62 ASP A O 1
ATOM 494 N N . ILE A 1 64 ? 0.720 14.172 11.466 1.00 24.76 63 ILE A N 1
ATOM 495 C CA . ILE A 1 64 ? 0.644 15.322 12.346 1.00 26.58 63 ILE A CA 1
ATOM 496 C C . ILE A 1 64 ? 0.157 14.937 13.734 1.00 26.92 63 ILE A C 1
ATOM 497 O O . ILE A 1 64 ? 0.428 15.653 14.711 1.00 30.03 63 ILE A O 1
ATOM 502 N N . LYS A 1 65 ? -0.560 13.820 13.828 1.00 25.33 64 LYS A N 1
ATOM 503 C CA . LYS A 1 65 ? -0.924 13.272 15.120 1.00 22.58 64 LYS A CA 1
ATOM 504 C C . LYS A 1 65 ? 0.335 13.019 15.925 1.00 22.70 64 LYS A C 1
ATOM 505 O O . LYS A 1 65 ? 0.483 13.525 17.043 1.00 23.88 64 LYS A O 1
ATOM 511 N N . ALA A 1 66 ? 1.249 12.240 15.355 1.00 21.06 65 ALA A N 1
ATOM 512 C CA . ALA A 1 66 ? 2.511 11.963 16.020 1.00 19.78 65 ALA A CA 1
ATOM 513 C C . ALA A 1 66 ? 3.277 13.262 16.283 1.00 19.87 65 ALA A C 1
ATOM 514 O O . ALA A 1 66 ? 3.801 13.479 17.387 1.00 23.08 65 ALA A O 1
ATOM 516 N N . ALA A 1 67 ? 3.343 14.115 15.272 1.00 16.92 66 ALA A N 1
ATOM 517 C CA . ALA A 1 67 ? 4.104 15.355 15.367 1.00 17.58 66 ALA A CA 1
ATOM 518 C C . ALA A 1 67 ? 3.606 16.240 16.521 1.00 17.94 66 ALA A C 1
ATOM 519 O O . ALA A 1 67 ? 4.400 16.721 17.337 1.00 16.96 66 ALA A O 1
ATOM 521 N N . LEU A 1 68 ? 2.295 16.457 16.580 1.00 16.56 67 LEU A N 1
ATOM 522 C CA . LEU A 1 68 ? 1.749 17.379 17.561 1.00 15.39 67 LEU A CA 1
ATOM 523 C C . LEU A 1 68 ? 1.807 16.793 18.973 1.00 16.32 67 LEU A C 1
ATOM 524 O O . LEU A 1 68 ? 1.978 17.524 19.945 1.00 17.12 67 LEU A O 1
ATOM 529 N N . LYS A 1 69 ? 1.677 15.473 19.092 1.00 16.99 68 LYS A N 1
ATOM 530 C CA . LYS A 1 69 ? 1.851 14.840 20.398 1.00 18.40 68 LYS A CA 1
ATOM 531 C C . LYS A 1 69 ? 3.260 15.068 20.905 1.00 17.93 68 LYS A C 1
ATOM 532 O O . LYS A 1 69 ? 3.462 15.452 22.053 1.00 18.49 68 LYS A O 1
ATOM 538 N N . GLU A 1 70 ? 4.233 14.838 20.038 1.00 17.32 69 GLU A N 1
ATOM 539 C CA . GLU A 1 70 ? 5.621 15.053 20.398 1.00 18.44 69 GLU A CA 1
ATOM 540 C C . GLU A 1 70 ? 5.898 16.533 20.676 1.00 17.54 69 GLU A C 1
ATOM 541 O O . GLU A 1 70 ? 6.622 16.872 21.613 1.00 18.39 69 GLU A O 1
ATOM 547 N N . LEU A 1 71 ? 5.328 17.408 19.861 1.00 14.58 70 LEU A N 1
ATOM 548 C CA . LEU A 1 71 ? 5.570 18.826 19.998 1.00 14.44 70 LEU A CA 1
ATOM 549 C C . LEU A 1 71 ? 5.085 19.287 21.360 1.00 14.99 70 LEU A C 1
ATOM 550 O O . LEU A 1 71 ? 5.750 20.075 22.041 1.00 15.30 70 LEU A O 1
ATOM 555 N N . SER A 1 72 ? 3.924 18.795 21.769 1.00 13.31 71 SER A N 1
ATOM 556 C CA . SER A 1 72 ? 3.358 19.256 23.029 1.00 12.18 71 SER A CA 1
ATOM 557 C C . SER A 1 72 ? 4.252 18.784 24.180 1.00 12.61 71 SER A C 1
ATOM 558 O O . SER A 1 72 ? 4.383 19.466 25.204 1.00 12.15 71 SER A O 1
ATOM 561 N N . PHE A 1 73 ? 4.867 17.615 24.001 1.00 11.51 72 PHE A N 1
ATOM 562 C CA . PHE A 1 73 ? 5.763 17.048 25.000 1.00 11.58 72 PHE A CA 1
ATOM 563 C C . PHE A 1 73 ? 6.987 17.943 25.207 1.00 12.15 72 PHE A C 1
ATOM 564 O O . PHE A 1 73 ? 7.294 18.326 26.328 1.00 13.29 72 PHE A O 1
ATOM 572 N N . HIS A 1 74 ? 7.680 18.277 24.125 1.00 12.15 73 HIS A N 1
ATOM 573 C CA . HIS A 1 74 ? 8.937 19.000 24.217 1.00 11.78 73 HIS A CA 1
ATOM 574 C C . HIS A 1 74 ? 8.766 20.454 24.542 1.00 11.21 73 HIS A C 1
ATOM 575 O O . HIS A 1 74 ? 9.560 21.021 25.282 1.00 13.19 73 HIS A O 1
ATOM 582 N N . VAL A 1 75 ? 7.745 21.073 23.973 1.00 11.52 74 VAL A N 1
ATOM 583 C CA . VAL A 1 75 ? 7.519 22.491 24.228 1.00 11.87 74 VAL A CA 1
ATOM 584 C C . VAL A 1 75 ? 7.020 22.670 25.666 1.00 12.61 74 VAL A C 1
ATOM 585 O O . VAL A 1 75 ? 7.411 23.621 26.367 1.00 9.61 74 VAL A O 1
ATOM 589 N N . GLY A 1 76 ? 6.187 21.723 26.102 1.00 12.65 75 GLY A N 1
ATOM 590 C CA . GLY A 1 76 ? 5.837 21.625 27.505 1.00 13.60 75 GLY A CA 1
ATOM 591 C C . GLY A 1 76 ? 7.034 21.464 28.423 1.00 14.23 75 GLY A C 1
ATOM 592 O O . GLY A 1 76 ? 7.160 22.183 29.424 1.00 15.78 75 GLY A O 1
ATOM 593 N N . GLY A 1 77 ? 7.909 20.524 28.081 1.00 12.57 76 GLY A N 1
ATOM 594 C CA . GLY A 1 77 ? 9.203 20.449 28.722 1.00 13.60 76 GLY A CA 1
ATOM 595 C C . GLY A 1 77 ? 9.936 21.775 28.766 1.00 15.29 76 GLY A C 1
ATOM 596 O O . GLY A 1 77 ? 10.366 22.215 29.834 1.00 16.64 76 GLY A O 1
ATOM 597 N N . TYR A 1 78 ? 10.083 22.417 27.611 1.00 14.91 77 TYR A N 1
ATOM 598 C CA . TYR A 1 78 ? 10.771 23.694 27.548 1.00 16.28 77 TYR A CA 1
ATOM 599 C C . TYR A 1 78 ? 10.120 24.753 28.443 1.00 17.68 77 TYR A C 1
ATOM 600 O O . TYR A 1 78 ? 10.809 25.431 29.209 1.00 17.88 77 TYR A O 1
ATOM 609 N N . VAL A 1 79 ? 8.803 24.908 28.313 1.00 17.91 78 VAL A N 1
ATOM 610 C CA . VAL A 1 79 ? 8.074 25.950 29.033 1.00 18.56 78 VAL A CA 1
ATOM 611 C C . VAL A 1 79 ? 8.104 25.745 30.546 1.00 17.04 78 VAL A C 1
ATOM 612 O O . VAL A 1 79 ? 8.369 26.683 31.282 1.00 17.89 78 VAL A O 1
ATOM 616 N N . LEU A 1 80 ? 7.839 24.529 31.005 1.00 15.37 79 LEU A N 1
ATOM 617 C CA . LEU A 1 80 ? 7.832 24.249 32.444 1.00 16.23 79 LEU A CA 1
ATOM 618 C C . LEU A 1 80 ? 9.198 24.420 33.123 1.00 17.06 79 LEU A C 1
ATOM 619 O O . LEU A 1 80 ? 9.267 24.946 34.246 1.00 14.56 79 LEU A O 1
ATOM 624 N N . HIS A 1 81 ? 10.278 23.982 32.458 1.00 17.51 80 HIS A N 1
ATOM 625 C CA . HIS A 1 81 ? 11.610 24.172 33.035 1.00 17.74 80 HIS A CA 1
ATOM 626 C C . HIS A 1 81 ? 11.896 25.671 33.087 1.00 17.65 80 HIS A C 1
ATOM 627 O O . HIS A 1 81 ? 12.479 26.163 34.049 1.00 17.61 80 HIS A O 1
ATOM 634 N N . LEU A 1 82 ? 11.444 26.407 32.083 1.00 19.28 81 LEU A N 1
ATOM 635 C CA . LEU A 1 82 ? 11.645 27.850 32.082 1.00 20.47 81 LEU A CA 1
ATOM 636 C C . LEU A 1 82 ? 11.058 28.535 33.321 1.00 21.40 81 LEU A C 1
ATOM 637 O O . LEU A 1 82 ? 11.741 29.323 33.968 1.00 22.06 81 LEU A O 1
ATOM 642 N N . PHE A 1 83 ? 9.799 28.249 33.644 1.00 20.82 82 PHE A N 1
ATOM 643 C CA . PHE A 1 83 ? 9.173 28.820 34.834 1.00 20.67 82 PHE A CA 1
ATOM 644 C C . PHE A 1 83 ? 9.753 28.252 36.123 1.00 20.17 82 PHE A C 1
ATOM 645 O O . PHE A 1 83 ? 9.760 28.926 37.150 1.00 19.05 82 PHE A O 1
ATOM 653 N N . PHE A 1 84 ? 10.223 27.007 36.062 1.00 21.54 83 PHE A N 1
ATOM 654 C CA . PHE A 1 84 ? 10.767 26.324 37.234 1.00 20.18 83 PHE A CA 1
ATOM 655 C C . PHE A 1 84 ? 12.002 27.065 37.732 1.00 19.86 83 PHE A C 1
ATOM 656 O O . PHE A 1 84 ? 12.065 27.457 38.891 1.00 21.57 83 PHE A O 1
ATOM 664 N N . TRP A 1 85 ? 12.980 27.263 36.852 1.00 18.93 84 TRP A N 1
ATOM 665 C CA . TRP A 1 85 ? 14.196 27.986 37.214 1.00 18.52 84 TRP A CA 1
ATOM 666 C C . TRP A 1 85 ? 13.814 29.348 37.775 1.00 18.17 84 TRP A C 1
ATOM 667 O O . TRP A 1 85 ? 14.418 29.850 38.728 1.00 20.12 84 TRP A O 1
ATOM 678 N N . GLY A 1 86 ? 12.791 29.934 37.182 1.00 17.05 85 GLY A N 1
ATOM 679 C CA . GLY A 1 86 ? 12.453 31.302 37.501 1.00 18.09 85 GLY A CA 1
ATOM 680 C C . GLY A 1 86 ? 11.811 31.475 38.868 1.00 20.95 85 GLY A C 1
ATOM 681 O O . GLY A 1 86 ? 11.938 32.556 39.466 1.00 19.56 85 GLY A O 1
ATOM 682 N N . ASN A 1 87 ? 11.114 30.449 39.367 1.00 18.98 86 ASN A N 1
ATOM 683 C CA . ASN A 1 87 ? 10.523 30.564 40.686 1.00 20.00 86 ASN A CA 1
ATOM 684 C C . ASN A 1 87 ? 11.310 29.798 41.741 1.00 22.03 86 ASN A C 1
ATOM 685 O O . ASN A 1 87 ? 10.755 29.327 42.741 1.00 20.41 86 ASN A O 1
ATOM 690 N N . MET A 1 88 ? 12.625 29.705 41.517 1.00 23.72 87 MET A N 1
ATOM 691 C CA . MET A 1 88 ? 13.575 29.407 42.593 1.00 24.44 87 MET A CA 1
ATOM 692 C C . MET A 1 88 ? 14.661 30.473 42.702 1.00 25.33 87 MET A C 1
ATOM 693 O O . MET A 1 88 ? 14.891 31.239 41.771 1.00 27.46 87 MET A O 1
ATOM 698 N N . GLY A 1 89 ? 15.325 30.513 43.850 1.00 24.60 88 GLY A N 1
ATOM 699 C CA . GLY A 1 89 ? 16.537 31.283 43.988 1.00 24.87 88 GLY A CA 1
ATOM 700 C C . GLY A 1 89 ? 17.279 30.926 45.267 1.00 27.14 88 GLY A C 1
ATOM 701 O O . GLY A 1 89 ? 16.857 30.039 46.009 1.00 25.97 88 GLY A O 1
ATOM 702 N N . PRO A 1 90 ? 18.402 31.605 45.554 1.00 28.16 89 PRO A N 1
ATOM 703 C CA . PRO A 1 90 ? 19.198 31.411 46.770 1.00 28.04 89 PRO A CA 1
ATOM 704 C C . PRO A 1 90 ? 18.333 31.387 48.036 1.00 28.32 89 PRO A C 1
ATOM 705 O O . PRO A 1 90 ? 17.436 32.216 48.209 1.00 27.11 89 PRO A O 1
ATOM 709 N N . ALA A 1 91 ? 18.618 30.445 48.928 1.00 29.91 90 ALA A N 1
ATOM 710 C CA . ALA A 1 91 ? 17.777 30.237 50.106 1.00 31.34 90 ALA A CA 1
ATOM 711 C C . ALA A 1 91 ? 17.703 31.476 51.004 1.00 32.85 90 ALA A C 1
ATOM 712 O O . ALA A 1 91 ? 16.683 31.744 51.643 1.00 34.25 90 ALA A O 1
ATOM 714 N N . ASP A 1 92 ? 18.786 32.235 51.041 1.00 34.07 91 ASP A N 1
ATOM 715 C CA . ASP A 1 92 ? 18.881 33.385 51.919 1.00 35.69 91 ASP A CA 1
ATOM 716 C C . ASP A 1 92 ? 18.225 34.612 51.304 1.00 35.60 91 ASP A C 1
ATOM 717 O O . ASP A 1 92 ? 18.199 35.674 51.914 1.00 35.51 91 ASP A O 1
ATOM 722 N N . GLU A 1 93 ? 17.691 34.465 50.098 1.00 35.20 92 GLU A N 1
ATOM 723 C CA . GLU A 1 93 ? 16.907 35.532 49.501 1.00 35.21 92 GLU A CA 1
ATOM 724 C C . GLU A 1 93 ? 15.479 35.074 49.282 1.00 34.45 92 GLU A C 1
ATOM 725 O O . GLU A 1 93 ? 14.615 35.869 48.944 1.00 34.91 92 GLU A O 1
ATOM 731 N N . CYS A 1 94 ? 15.233 33.784 49.480 1.00 33.65 93 CYS A N 1
ATOM 732 C CA . CYS A 1 94 ? 13.979 33.182 49.056 1.00 32.27 93 CYS A CA 1
ATOM 733 C C . CYS A 1 94 ? 13.410 32.311 50.160 1.00 31.97 93 CYS A C 1
ATOM 734 O O . CYS A 1 94 ? 13.806 32.422 51.315 1.00 32.58 93 CYS A O 1
ATOM 737 N N . GLY A 1 95 ? 12.487 31.429 49.798 1.00 31.70 94 GLY A N 1
ATOM 738 C CA . GLY A 1 95 ? 11.782 30.660 50.804 1.00 30.97 94 GLY A CA 1
ATOM 739 C C . GLY A 1 95 ? 10.807 31.561 51.533 1.00 30.45 94 GLY A C 1
ATOM 740 O O . GLY A 1 95 ? 10.311 32.532 50.948 1.00 30.25 94 GLY A O 1
ATOM 741 N N . GLY A 1 96 ? 10.535 31.246 52.799 1.00 28.60 95 GLY A N 1
ATOM 742 C CA . GLY A 1 96 ? 9.512 31.961 53.528 1.00 28.86 95 GLY A CA 1
ATOM 743 C C . GLY A 1 96 ? 8.148 31.735 52.917 1.00 30.90 95 GLY A C 1
ATOM 744 O O . GLY A 1 96 ? 7.928 30.728 52.226 1.00 31.89 95 GLY A O 1
ATOM 745 N N . GLU A 1 97 ? 7.222 32.654 53.161 1.00 31.15 96 GLU A N 1
ATOM 746 C CA . GLU A 1 97 ? 5.954 32.594 52.463 1.00 33.32 96 GLU A CA 1
ATOM 747 C C . GLU A 1 97 ? 5.594 33.878 51.731 1.00 32.60 96 GLU A C 1
ATOM 748 O O . GLU A 1 97 ? 6.203 34.918 51.946 1.00 32.40 96 GLU A O 1
ATOM 754 N N . PRO A 1 98 ? 4.615 33.801 50.817 1.00 32.16 97 PRO A N 1
ATOM 755 C CA . PRO A 1 98 ? 4.329 34.955 49.959 1.00 31.39 97 PRO A CA 1
ATOM 756 C C . PRO A 1 98 ? 3.591 36.041 50.718 1.00 31.69 97 PRO A C 1
ATOM 757 O O . PRO A 1 98 ? 3.104 35.822 51.826 1.00 33.82 97 PRO A O 1
ATOM 761 N N . SER A 1 99 ? 3.502 37.218 50.119 1.00 32.05 98 SER A N 1
ATOM 762 C CA . SER A 1 99 ? 2.684 38.294 50.675 1.00 31.64 98 SER A CA 1
ATOM 763 C C . SER A 1 99 ? 1.843 38.953 49.584 1.00 30.47 98 SER A C 1
ATOM 764 O O . SER A 1 99 ? 1.848 38.523 48.434 1.00 31.59 98 SER A O 1
ATOM 767 N N . GLY A 1 100 ? 1.122 40.004 49.944 1.00 28.75 99 GLY A N 1
ATOM 768 C CA . GLY A 1 100 ? 0.338 40.703 48.952 1.00 27.22 99 GLY A CA 1
ATOM 769 C C . GLY A 1 100 ? -0.845 39.871 48.499 1.00 27.77 99 GLY A C 1
ATOM 770 O O . GLY A 1 100 ? -1.317 38.999 49.237 1.00 26.33 99 GLY A O 1
ATOM 771 N N . LYS A 1 101 ? -1.332 40.133 47.287 1.00 27.36 100 LYS A N 1
ATOM 772 C CA . LYS A 1 101 ? -2.555 39.498 46.819 1.00 27.69 100 LYS A CA 1
ATOM 773 C C . LYS A 1 101 ? -2.433 37.983 46.825 1.00 27.02 100 LYS A C 1
ATOM 774 O O . LYS A 1 101 ? -3.361 37.293 47.224 1.00 26.20 100 LYS A O 1
ATOM 780 N N . LEU A 1 102 ? -1.288 37.470 46.388 1.00 26.87 101 LEU A N 1
ATOM 781 C CA . LEU A 1 102 ? -1.076 36.038 46.330 1.00 25.19 101 LEU A CA 1
ATOM 782 C C . LEU A 1 102 ? -1.324 35.444 47.706 1.00 26.09 101 LEU A C 1
ATOM 783 O O . LEU A 1 102 ? -2.028 34.447 47.850 1.00 26.59 101 LEU A O 1
ATOM 788 N N . ALA A 1 103 ? -0.749 36.070 48.723 1.00 28.19 102 ALA A N 1
ATOM 789 C CA . ALA A 1 103 ? -0.989 35.668 50.107 1.00 29.50 102 ALA A CA 1
ATOM 790 C C . ALA A 1 103 ? -2.476 35.642 50.426 1.00 30.25 102 ALA A C 1
ATOM 791 O O . ALA A 1 103 ? -2.974 34.687 51.017 1.00 30.41 102 ALA A O 1
ATOM 793 N N . GLU A 1 104 ? -3.184 36.699 50.031 1.00 31.57 103 GLU A N 1
ATOM 794 C CA . GLU A 1 104 ? -4.619 36.780 50.291 1.00 32.13 103 GLU A CA 1
ATOM 795 C C . GLU A 1 104 ? -5.405 35.688 49.576 1.00 31.48 103 GLU A C 1
ATOM 796 O O . GLU A 1 104 ? -6.308 35.099 50.161 1.00 32.80 103 GLU A O 1
ATOM 802 N N . TYR A 1 105 ? -5.066 35.414 48.319 1.00 30.99 104 TYR A N 1
ATOM 803 C CA . TYR A 1 105 ? -5.733 34.352 47.580 1.00 28.60 104 TYR A CA 1
ATOM 804 C C . TYR A 1 105 ? -5.436 32.973 48.127 1.00 28.79 104 TYR A C 1
ATOM 805 O O . TYR A 1 105 ? -6.321 32.129 48.168 1.00 30.86 104 TYR A O 1
ATOM 814 N N . ILE A 1 106 ? -4.203 32.733 48.555 1.00 28.35 105 ILE A N 1
ATOM 815 C CA . ILE A 1 106 ? -3.876 31.433 49.115 1.00 29.30 105 ILE A CA 1
ATOM 816 C C . ILE A 1 106 ? -4.683 31.188 50.387 1.00 32.99 105 ILE A C 1
ATOM 817 O O . ILE A 1 106 ? -5.150 30.073 50.638 1.00 33.88 105 ILE A O 1
ATOM 822 N N . GLU A 1 107 ? -4.869 32.240 51.177 1.00 35.35 106 GLU A N 1
ATOM 823 C CA . GLU A 1 107 ? -5.736 32.160 52.340 1.00 38.08 106 GLU A CA 1
ATOM 824 C C . GLU A 1 107 ? -7.165 31.813 52.014 1.00 36.96 106 GLU A C 1
ATOM 825 O O . GLU A 1 107 ? -7.725 30.896 52.618 1.00 36.31 106 GLU A O 1
ATOM 831 N N . LYS A 1 108 ? -7.767 32.560 51.089 1.00 35.47 107 LYS A N 1
ATOM 832 C CA . LYS A 1 108 ? -9.201 32.430 50.872 1.00 34.42 107 LYS A CA 1
ATOM 833 C C . LYS A 1 108 ? -9.504 31.130 50.132 1.00 33.05 107 LYS A C 1
ATOM 834 O O . LYS A 1 108 ? -10.548 30.524 50.354 1.00 33.79 107 LYS A O 1
ATOM 840 N N . ASP A 1 109 ? -8.588 30.691 49.274 1.00 29.90 108 ASP A N 1
ATOM 841 C CA . ASP A 1 109 ? -8.813 29.483 48.508 1.00 28.22 108 ASP A CA 1
ATOM 842 C C . ASP A 1 109 ? -8.395 28.231 49.247 1.00 28.89 108 ASP A C 1
ATOM 843 O O . ASP A 1 109 ? -9.004 27.175 49.076 1.00 31.52 108 ASP A O 1
ATOM 848 N N . PHE A 1 110 ? -7.364 28.328 50.077 1.00 28.48 109 PHE A N 1
ATOM 849 C CA . PHE A 1 110 ? -6.889 27.138 50.787 1.00 27.56 109 PHE A CA 1
ATOM 850 C C . PHE A 1 110 ? -7.111 27.180 52.295 1.00 27.82 109 PHE A C 1
ATOM 851 O O . PHE A 1 110 ? -6.954 26.172 52.964 1.00 26.58 109 PHE A O 1
ATOM 859 N N . GLY A 1 111 ? -7.479 28.345 52.817 1.00 28.93 110 GLY A N 1
ATOM 860 C CA . GLY A 1 111 ? -7.705 28.474 54.240 1.00 29.85 110 GLY A CA 1
ATOM 861 C C . GLY A 1 111 ? -6.476 28.961 54.980 1.00 31.55 110 GLY A C 1
ATOM 862 O O . GLY A 1 111 ? -6.583 29.744 55.929 1.00 33.23 110 GLY A O 1
ATOM 863 N N . SER A 1 112 ? -5.301 28.505 54.550 1.00 30.51 111 SER A N 1
ATOM 864 C CA . SER A 1 112 ? -4.040 28.975 55.117 1.00 27.59 111 SER A CA 1
ATOM 865 C C . SER A 1 112 ? -2.900 28.656 54.162 1.00 27.35 111 SER A C 1
ATOM 866 O O . SER A 1 112 ? -3.058 27.873 53.231 1.00 27.38 111 SER A O 1
ATOM 869 N N . PHE A 1 113 ? -1.739 29.243 54.412 1.00 26.86 112 PHE A N 1
ATOM 870 C CA . PHE A 1 113 ? -0.542 28.852 53.695 1.00 25.30 112 PHE A CA 1
ATOM 871 C C . PHE A 1 113 ? -0.185 27.400 53.960 1.00 25.38 112 PHE A C 1
ATOM 872 O O . PHE A 1 113 ? 0.215 26.688 53.048 1.00 24.92 112 PHE A O 1
ATOM 880 N N . GLU A 1 114 ? -0.313 26.962 55.208 1.00 27.05 113 GLU A N 1
ATOM 881 C CA . GLU A 1 114 ? 0.010 25.583 55.546 1.00 28.36 113 GLU A CA 1
ATOM 882 C C . GLU A 1 114 ? -0.785 24.621 54.681 1.00 26.40 113 GLU A C 1
ATOM 883 O O . GLU A 1 114 ? -0.224 23.696 54.083 1.00 25.40 113 GLU A O 1
ATOM 889 N N . ARG A 1 115 ? -2.095 24.839 54.627 1.00 24.24 114 ARG A N 1
ATOM 890 C CA . ARG A 1 115 ? -2.964 23.978 53.836 1.00 24.99 114 ARG A CA 1
ATOM 891 C C . ARG A 1 115 ? -2.454 23.928 52.391 1.00 22.84 114 ARG A C 1
ATOM 892 O O . ARG A 1 115 ? -2.246 22.847 51.826 1.00 20.53 114 ARG A O 1
ATOM 900 N N . PHE A 1 116 ? -2.247 25.106 51.805 1.00 21.88 115 PHE A N 1
ATOM 901 C CA . PHE A 1 116 ? -1.689 25.203 50.462 1.00 22.72 115 PHE A CA 1
ATOM 902 C C . PHE A 1 116 ? -0.409 24.401 50.318 1.00 23.12 115 PHE A C 1
ATOM 903 O O . PHE A 1 116 ? -0.295 23.551 49.438 1.00 25.10 115 PHE A O 1
ATOM 911 N N . ARG A 1 117 ? 0.552 24.701 51.183 1.00 23.60 116 ARG A N 1
ATOM 912 C CA . ARG A 1 117 ? 1.869 24.094 51.143 1.00 24.13 116 ARG A CA 1
ATOM 913 C C . ARG A 1 117 ? 1.701 22.588 51.134 1.00 24.64 116 ARG A C 1
ATOM 914 O O . ARG A 1 117 ? 2.421 21.880 50.434 1.00 25.71 116 ARG A O 1
ATOM 922 N N . LYS A 1 118 ? 0.732 22.105 51.901 1.00 25.17 117 LYS A N 1
ATOM 923 C CA . LYS A 1 118 ? 0.561 20.675 52.088 1.00 26.88 117 LYS A CA 1
ATOM 924 C C . LYS A 1 118 ? -0.079 20.045 50.858 1.00 24.15 117 LYS A C 1
ATOM 925 O O . LYS A 1 118 ? 0.389 19.025 50.361 1.00 22.09 117 LYS A O 1
ATOM 931 N N . GLU A 1 119 ? -1.154 20.662 50.375 1.00 22.80 118 GLU A N 1
ATOM 932 C CA . GLU A 1 119 ? -1.821 20.180 49.177 1.00 22.55 118 GLU A CA 1
ATOM 933 C C . GLU A 1 119 ? -0.867 20.187 47.982 1.00 22.22 118 GLU A C 1
ATOM 934 O O . GLU A 1 119 ? -0.784 19.202 47.241 1.00 20.83 118 GLU A O 1
ATOM 940 N N . PHE A 1 120 ? -0.137 21.290 47.805 1.00 20.96 119 PHE A N 1
ATOM 941 C CA . PHE A 1 120 ? 0.815 21.411 46.698 1.00 19.44 119 PHE A CA 1
ATOM 942 C C . PHE A 1 120 ? 1.891 20.333 46.813 1.00 20.40 119 PHE A C 1
ATOM 943 O O . PHE A 1 120 ? 2.348 19.786 45.809 1.00 19.87 119 PHE A O 1
ATOM 951 N N . SER A 1 121 ? 2.284 20.031 48.049 1.00 20.65 120 SER A N 1
ATOM 952 C CA . SER A 1 121 ? 3.265 18.994 48.306 1.00 20.29 120 SER A CA 1
ATOM 953 C C . SER A 1 121 ? 2.748 17.596 47.988 1.00 21.08 120 SER A C 1
ATOM 954 O O . SER A 1 121 ? 3.485 16.771 47.434 1.00 20.15 120 SER A O 1
ATOM 957 N N . GLN A 1 122 ? 1.487 17.328 48.322 1.00 21.90 121 GLN A N 1
ATOM 958 C CA . GLN A 1 122 ? 0.881 16.062 47.950 1.00 23.41 121 GLN A CA 1
ATOM 959 C C . GLN A 1 122 ? 0.782 15.929 46.441 1.00 19.81 121 GLN A C 1
ATOM 960 O O . GLN A 1 122 ? 0.950 14.830 45.885 1.00 18.49 121 GLN A O 1
ATOM 966 N N . ALA A 1 123 ? 0.493 17.047 45.786 1.00 17.10 122 ALA A N 1
ATOM 967 C CA . ALA A 1 123 ? 0.381 17.067 44.327 1.00 14.40 122 ALA A CA 1
ATOM 968 C C . ALA A 1 123 ? 1.700 16.677 43.708 1.00 13.37 122 ALA A C 1
ATOM 969 O O . ALA A 1 123 ? 1.721 15.940 42.730 1.00 14.34 122 ALA A O 1
ATOM 971 N N . ALA A 1 124 ? 2.800 17.146 44.295 1.00 12.90 123 ALA A N 1
ATOM 972 C CA . ALA A 1 124 ? 4.130 16.791 43.799 1.00 15.59 123 ALA A CA 1
ATOM 973 C C . ALA A 1 124 ? 4.480 15.346 44.134 1.00 16.26 123 ALA A C 1
ATOM 974 O O . ALA A 1 124 ? 4.884 14.565 43.271 1.00 16.27 123 ALA A O 1
ATOM 976 N N . ILE A 1 125 ? 4.314 14.983 45.402 1.00 17.85 124 ILE A N 1
ATOM 977 C CA . ILE A 1 125 ? 4.784 13.687 45.867 1.00 17.55 124 ILE A CA 1
ATOM 978 C C . ILE A 1 125 ? 4.046 12.565 45.168 1.00 16.68 124 ILE A C 1
ATOM 979 O O . ILE A 1 125 ? 4.645 11.561 44.759 1.00 17.07 124 ILE A O 1
ATOM 984 N N . SER A 1 126 ? 2.736 12.731 45.025 1.00 17.80 125 SER A N 1
ATOM 985 C CA . SER A 1 126 ? 1.884 11.612 44.611 1.00 16.95 125 SER A CA 1
ATOM 986 C C . SER A 1 126 ? 1.831 11.384 43.104 1.00 15.92 125 SER A C 1
ATOM 987 O O . SER A 1 126 ? 1.189 10.443 42.661 1.00 17.28 125 SER A O 1
ATOM 990 N N . ALA A 1 127 ? 2.488 12.240 42.327 1.00 15.79 126 ALA A N 1
ATOM 991 C CA . ALA A 1 127 ? 2.464 12.129 40.871 1.00 16.55 126 ALA A CA 1
ATOM 992 C C . ALA A 1 127 ? 3.027 10.792 40.420 1.00 15.70 126 ALA A C 1
ATOM 993 O O . ALA A 1 127 ? 4.122 10.414 40.818 1.00 17.36 126 ALA A O 1
ATOM 995 N N . GLU A 1 128 ? 2.287 10.087 39.576 1.00 16.15 127 GLU A N 1
ATOM 996 C CA . GLU A 1 128 ? 2.702 8.756 39.149 1.00 18.25 127 GLU A CA 1
ATOM 997 C C . GLU A 1 128 ? 3.741 8.902 38.063 1.00 18.04 127 GLU A C 1
ATOM 998 O O . GLU A 1 128 ? 3.418 9.219 36.926 1.00 20.86 127 GLU A O 1
ATOM 1004 N N . GLY A 1 129 ? 4.998 8.678 38.425 1.00 18.45 128 GLY A N 1
ATOM 1005 C CA . GLY A 1 129 ? 6.071 8.805 37.455 1.00 18.87 128 GLY A CA 1
ATOM 1006 C C . GLY A 1 129 ? 6.435 10.254 37.237 1.00 18.93 128 GLY A C 1
ATOM 1007 O O . GLY A 1 129 ? 6.293 11.074 38.153 1.00 20.18 128 GLY A O 1
ATOM 1008 N N . SER A 1 130 ? 6.903 10.570 36.028 1.00 18.47 129 SER A N 1
ATOM 1009 C CA . SER A 1 130 ? 7.363 11.919 35.679 1.00 15.37 129 SER A CA 1
ATOM 1010 C C . SER A 1 130 ? 6.218 12.916 35.748 1.00 16.13 129 SER A C 1
ATOM 1011 O O . SER A 1 130 ? 5.125 12.646 35.250 1.00 17.72 129 SER A O 1
ATOM 1014 N N . GLY A 1 131 ? 6.458 14.077 36.343 1.00 16.15 130 GLY A N 1
ATOM 1015 C CA . GLY A 1 131 ? 5.487 15.145 36.224 1.00 15.36 130 GLY A CA 1
ATOM 1016 C C . GLY A 1 131 ? 5.790 16.334 37.105 1.00 16.39 130 GLY A C 1
ATOM 1017 O O . GLY A 1 131 ? 6.904 16.479 37.602 1.00 16.31 130 GLY A O 1
ATOM 1018 N N . TRP A 1 132 ? 4.786 17.186 37.298 1.00 16.36 131 TRP A N 1
ATOM 1019 C CA . TRP A 1 132 ? 4.951 18.484 37.948 1.00 15.05 131 TRP A CA 1
ATOM 1020 C C . TRP A 1 132 ? 3.750 18.743 38.856 1.00 13.88 131 TRP A C 1
ATOM 1021 O O . TRP A 1 132 ? 2.649 18.260 38.592 1.00 12.97 131 TRP A O 1
ATOM 1032 N N . ALA A 1 133 ? 3.962 19.523 39.909 1.00 13.06 132 ALA A N 1
ATOM 1033 C CA . ALA A 1 133 ? 2.885 20.312 40.495 1.00 13.82 132 ALA A CA 1
ATOM 1034 C C . ALA A 1 133 ? 2.968 21.761 40.038 1.00 13.71 132 ALA A C 1
ATOM 1035 O O . ALA A 1 133 ? 4.043 22.364 40.036 1.00 13.97 132 ALA A O 1
ATOM 1037 N N . VAL A 1 134 ? 1.821 22.310 39.651 1.00 13.83 133 VAL A N 1
ATOM 1038 C CA . VAL A 1 134 ? 1.741 23.653 39.085 1.00 12.93 133 VAL A CA 1
ATOM 1039 C C . VAL A 1 134 ? 0.597 24.427 39.716 1.00 14.53 133 VAL A C 1
ATOM 1040 O O . VAL A 1 134 ? -0.529 23.941 39.759 1.00 15.02 133 VAL A O 1
ATOM 1044 N N . LEU A 1 135 ? 0.875 25.640 40.190 1.00 16.07 134 LEU A N 1
ATOM 1045 C CA . LEU A 1 135 ? -0.192 26.532 40.641 1.00 15.90 134 LEU A CA 1
ATOM 1046 C C . LEU A 1 135 ? -0.666 27.400 39.489 1.00 16.78 134 LEU A C 1
ATOM 1047 O O . LEU A 1 135 ? 0.140 27.881 38.697 1.00 16.38 134 LEU A O 1
ATOM 1052 N N . THR A 1 136 ? -1.974 27.603 39.402 1.00 16.94 135 THR A N 1
ATOM 1053 C CA . THR A 1 136 ? -2.566 28.479 38.393 1.00 17.58 135 THR A CA 1
ATOM 1054 C C . THR A 1 136 ? -3.854 29.128 38.931 1.00 18.73 135 THR A C 1
ATOM 1055 O O . THR A 1 136 ? -4.122 29.080 40.135 1.00 20.00 135 THR A O 1
ATOM 1059 N N . TYR A 1 137 ? -4.638 29.746 38.053 1.00 18.93 136 TYR A N 1
ATOM 1060 C CA . TYR A 1 137 ? -5.697 30.661 38.484 1.00 20.59 136 TYR A CA 1
ATOM 1061 C C . TYR A 1 137 ? -6.846 30.655 37.488 1.00 22.80 136 TYR A C 1
ATOM 1062 O O . TYR A 1 137 ? -6.631 30.831 36.287 1.00 23.54 136 TYR A O 1
ATOM 1071 N N . CYS A 1 138 ? -8.066 30.437 37.980 1.00 25.16 137 CYS A N 1
ATOM 1072 C CA . CYS A 1 138 ? -9.267 30.582 37.147 1.00 26.95 137 CYS A CA 1
ATOM 1073 C C . CYS A 1 138 ? -9.888 31.959 37.364 1.00 28.96 137 CYS A C 1
ATOM 1074 O O . CYS A 1 138 ? -10.686 32.161 38.262 1.00 28.12 137 CYS A O 1
ATOM 1077 N N . GLN A 1 139 ? -9.443 32.909 36.552 1.00 32.84 138 GLN A N 1
ATOM 1078 C CA . GLN A 1 139 ? -10.226 34.041 36.085 1.00 36.72 138 GLN A CA 1
ATOM 1079 C C . GLN A 1 139 ? -11.745 33.920 36.270 1.00 35.77 138 GLN A C 1
ATOM 1080 O O . GLN A 1 139 ? -12.369 34.740 36.939 1.00 33.77 138 GLN A O 1
ATOM 1086 N N . ARG A 1 140 ? -12.347 32.891 35.697 1.00 36.78 139 ARG A N 1
ATOM 1087 C CA . ARG A 1 140 ? -13.809 32.761 35.734 1.00 37.41 139 ARG A CA 1
ATOM 1088 C C . ARG A 1 140 ? -14.381 32.703 37.168 1.00 35.89 139 ARG A C 1
ATOM 1089 O O . ARG A 1 140 ? -15.278 33.469 37.512 1.00 36.21 139 ARG A O 1
ATOM 1097 N N . THR A 1 141 ? -13.872 31.784 37.987 1.00 32.98 140 THR A N 1
ATOM 1098 C CA . THR A 1 141 ? -14.386 31.594 39.339 1.00 29.92 140 THR A CA 1
ATOM 1099 C C . THR A 1 141 ? -13.527 32.317 40.353 1.00 28.14 140 THR A C 1
ATOM 1100 O O . THR A 1 141 ? -13.823 32.285 41.550 1.00 29.11 140 THR A O 1
ATOM 1104 N N . ASP A 1 142 ? -12.461 32.958 39.880 1.00 26.17 141 ASP A N 1
ATOM 1105 C CA . ASP A 1 142 ? -11.589 33.777 40.732 1.00 25.03 141 ASP A CA 1
ATOM 1106 C C . ASP A 1 142 ? -10.920 32.941 41.838 1.00 23.24 141 ASP A C 1
ATOM 1107 O O . ASP A 1 142 ? -10.889 33.345 42.998 1.00 19.26 141 ASP A O 1
ATOM 1112 N N . ARG A 1 143 ? -10.396 31.775 41.453 1.00 21.90 142 ARG A N 1
ATOM 1113 C CA . ARG A 1 143 ? -9.848 30.807 42.394 1.00 22.37 142 ARG A CA 1
ATOM 1114 C C . ARG A 1 143 ? -8.466 30.337 41.923 1.00 23.09 142 ARG A C 1
ATOM 1115 O O . ARG A 1 143 ? -8.252 30.127 40.722 1.00 22.77 142 ARG A O 1
ATOM 1123 N N . LEU A 1 144 ? -7.530 30.189 42.860 1.00 20.95 143 LEU A N 1
ATOM 1124 C CA . LEU A 1 144 ? -6.298 29.460 42.593 1.00 21.14 143 LEU A CA 1
ATOM 1125 C C . LEU A 1 144 ? -6.591 27.979 42.447 1.00 22.83 143 LEU A C 1
ATOM 1126 O O . LEU A 1 144 ? -7.303 27.401 43.264 1.00 26.53 143 LEU A O 1
ATOM 1131 N N . PHE A 1 145 ? -6.050 27.371 41.396 1.00 23.40 144 PHE A N 1
ATOM 1132 C CA . PHE A 1 145 ? -6.115 25.922 41.181 1.00 22.53 144 PHE A CA 1
ATOM 1133 C C . PHE A 1 145 ? -4.709 25.338 41.247 1.00 20.89 144 PHE A C 1
ATOM 1134 O O . PHE A 1 145 ? -3.742 25.965 40.823 1.00 18.90 144 PHE A O 1
ATOM 1142 N N . ILE A 1 146 ? -4.602 24.121 41.755 1.00 18.81 145 ILE A N 1
ATOM 1143 C CA . ILE A 1 146 ? -3.404 23.326 41.523 1.00 17.75 145 ILE A CA 1
ATOM 1144 C C . ILE A 1 146 ? -3.675 22.302 40.413 1.00 17.60 145 ILE A C 1
ATOM 1145 O O . ILE A 1 146 ? -4.737 21.678 40.376 1.00 17.38 145 ILE A O 1
ATOM 1150 N N . MET A 1 147 ? -2.735 22.129 39.494 1.00 16.37 146 MET A N 1
ATOM 1151 C CA . MET A 1 147 ? -2.811 20.955 38.625 1.00 19.25 146 MET A CA 1
ATOM 1152 C C . MET A 1 147 ? -1.618 20.023 38.748 1.00 17.73 146 MET A C 1
ATOM 1153 O O . MET A 1 147 ? -0.495 20.460 39.016 1.00 19.09 146 MET A O 1
ATOM 1158 N N . GLN A 1 148 ? -1.869 18.729 38.583 1.00 15.62 147 GLN A N 1
ATOM 1159 C CA . GLN A 1 148 ? -0.789 17.752 38.630 1.00 14.72 147 GLN A CA 1
ATOM 1160 C C . GLN A 1 148 ? -0.515 17.280 37.224 1.00 13.22 147 GLN A C 1
ATOM 1161 O O . GLN A 1 148 ? -1.289 16.519 36.678 1.00 14.21 147 GLN A O 1
ATOM 1167 N N . VAL A 1 149 ? 0.580 17.751 36.638 1.00 11.56 148 VAL A N 1
ATOM 1168 C CA . VAL A 1 149 ? 0.905 17.448 35.259 1.00 10.26 148 VAL A CA 1
ATOM 1169 C C . VAL A 1 149 ? 1.748 16.188 35.194 1.00 11.82 148 VAL A C 1
ATOM 1170 O O . VAL A 1 149 ? 2.785 16.117 35.840 1.00 13.42 148 VAL A O 1
ATOM 1174 N N . GLU A 1 150 ? 1.306 15.198 34.420 1.00 12.47 149 GLU A N 1
ATOM 1175 C CA . GLU A 1 150 ? 2.138 14.051 34.105 1.00 12.92 149 GLU A CA 1
ATOM 1176 C C . GLU A 1 150 ? 2.943 14.345 32.872 1.00 15.67 149 GLU A C 1
ATOM 1177 O O . GLU A 1 150 ? 2.493 15.116 32.018 1.00 19.98 149 GLU A O 1
ATOM 1183 N N . LYS A 1 151 ? 4.133 13.751 32.775 1.00 14.55 150 LYS A N 1
ATOM 1184 C CA . LYS A 1 151 ? 5.113 14.191 31.794 1.00 14.29 150 LYS A CA 1
ATOM 1185 C C . LYS A 1 151 ? 5.229 15.726 31.737 1.00 13.74 150 LYS A C 1
ATOM 1186 O O . LYS A 1 151 ? 5.466 16.360 32.758 1.00 15.37 150 LYS A O 1
ATOM 1192 N N . HIS A 1 152 ? 5.080 16.330 30.564 1.00 12.19 151 HIS A N 1
ATOM 1193 C CA . HIS A 1 152 ? 5.066 17.789 30.523 1.00 13.74 151 HIS A CA 1
ATOM 1194 C C . HIS A 1 152 ? 3.746 18.352 29.978 1.00 14.60 151 HIS A C 1
ATOM 1195 O O . HIS A 1 152 ? 3.685 19.541 29.657 1.00 13.66 151 HIS A O 1
ATOM 1202 N N . ASN A 1 153 ? 2.708 17.517 29.848 1.00 13.25 152 ASN A N 1
ATOM 1203 C CA . ASN A 1 153 ? 1.624 17.831 28.924 1.00 13.62 152 ASN A CA 1
ATOM 1204 C C . ASN A 1 153 ? 0.382 16.970 29.123 1.00 13.13 152 ASN A C 1
ATOM 1205 O O . ASN A 1 153 ? -0.496 16.924 28.267 1.00 9.65 152 ASN A O 1
ATOM 1210 N N . VAL A 1 154 ? 0.308 16.288 30.260 1.00 13.70 153 VAL A N 1
ATOM 1211 C CA . VAL A 1 154 ? -0.852 15.455 30.556 1.00 12.95 153 VAL A CA 1
ATOM 1212 C C . VAL A 1 154 ? -1.592 15.887 31.825 1.00 13.85 153 VAL A C 1
ATOM 1213 O O . VAL A 1 154 ? -0.986 16.184 32.846 1.00 15.53 153 VAL A O 1
ATOM 1217 N N . ASN A 1 155 ? -2.915 15.916 31.741 1.00 14.46 154 ASN A N 1
ATOM 1218 C CA . ASN A 1 155 ? -3.764 16.492 32.777 1.00 15.15 154 ASN A CA 1
ATOM 1219 C C . ASN A 1 155 ? -3.445 17.957 33.010 1.00 14.55 154 ASN A C 1
ATOM 1220 O O . ASN A 1 155 ? -3.326 18.406 34.149 1.00 15.53 154 ASN A O 1
ATOM 1225 N N . VAL A 1 156 ? -3.319 18.713 31.931 1.00 13.63 155 VAL A N 1
ATOM 1226 C CA . VAL A 1 156 ? -3.259 20.156 32.075 1.00 17.03 155 VAL A CA 1
ATOM 1227 C C . VAL A 1 156 ? -4.472 20.859 31.460 1.00 15.95 155 VAL A C 1
ATOM 1228 O O . VAL A 1 156 ? -4.996 20.438 30.424 1.00 16.31 155 VAL A O 1
ATOM 1232 N N . ILE A 1 157 ? -4.936 21.907 32.132 1.00 14.26 156 ILE A N 1
ATOM 1233 C CA . ILE A 1 157 ? -6.085 22.660 31.666 1.00 14.36 156 ILE A CA 1
ATOM 1234 C C . ILE A 1 157 ? -5.626 23.636 30.590 1.00 15.01 156 ILE A C 1
ATOM 1235 O O . ILE A 1 157 ? -4.859 24.554 30.870 1.00 15.29 156 ILE A O 1
ATOM 1240 N N . PRO A 1 158 ? -6.068 23.441 29.336 1.00 14.34 157 PRO A N 1
ATOM 1241 C CA . PRO A 1 158 ? -5.644 24.392 28.317 1.00 15.21 157 PRO A CA 1
ATOM 1242 C C . PRO A 1 158 ? -6.002 25.821 28.690 1.00 15.17 157 PRO A C 1
ATOM 1243 O O . PRO A 1 158 ? -7.047 26.064 29.299 1.00 16.60 157 PRO A O 1
ATOM 1247 N N . HIS A 1 159 ? -5.104 26.749 28.351 1.00 15.71 158 HIS A N 1
ATOM 1248 C CA . HIS A 1 159 ? -5.349 28.194 28.435 1.00 16.11 158 HIS A CA 1
ATOM 1249 C C . HIS A 1 159 ? -5.003 28.794 29.810 1.00 16.07 158 HIS A C 1
ATOM 1250 O O . HIS A 1 159 ? -4.837 30.004 29.925 1.00 14.33 158 HIS A O 1
ATOM 1257 N N . PHE A 1 160 ? -4.903 27.957 30.844 1.00 15.49 159 PHE A N 1
ATOM 1258 C CA . PHE A 1 160 ? -4.533 28.449 32.168 1.00 16.80 159 PHE A CA 1
ATOM 1259 C C . PHE A 1 160 ? -3.049 28.744 32.292 1.00 16.32 159 PHE A C 1
ATOM 1260 O O . PHE A 1 160 ? -2.226 28.022 31.743 1.00 15.58 159 PHE A O 1
ATOM 1268 N N . ARG A 1 161 ? -2.712 29.802 33.023 1.00 18.02 160 ARG A N 1
ATOM 1269 C CA . ARG A 1 161 ? -1.355 30.347 33.013 1.00 20.59 160 ARG A CA 1
ATOM 1270 C C . ARG A 1 161 ? -0.565 29.931 34.239 1.00 20.96 160 ARG A C 1
ATOM 1271 O O . ARG A 1 161 ? -1.144 29.623 35.281 1.00 21.34 160 ARG A O 1
ATOM 1279 N N . ILE A 1 162 ? 0.761 29.912 34.118 1.00 20.09 161 ILE A N 1
ATOM 1280 C CA . ILE A 1 162 ? 1.593 29.342 35.178 1.00 20.10 161 ILE A CA 1
ATOM 1281 C C . ILE A 1 162 ? 1.975 30.382 36.233 1.00 19.22 161 ILE A C 1
ATOM 1282 O O . ILE A 1 162 ? 2.449 31.470 35.910 1.00 19.87 161 ILE A O 1
ATOM 1287 N N . LEU A 1 163 ? 1.776 30.034 37.495 1.00 17.99 162 LEU A N 1
ATOM 1288 C CA . LEU A 1 163 ? 2.234 30.873 38.597 1.00 17.98 162 LEU A CA 1
ATOM 1289 C C . LEU A 1 163 ? 3.453 30.287 39.306 1.00 18.52 162 LEU A C 1
ATOM 1290 O O . LEU A 1 163 ? 4.456 30.975 39.520 1.00 18.18 162 LEU A O 1
ATOM 1295 N N . LEU A 1 164 ? 3.350 29.011 39.669 1.00 17.76 163 LEU A N 1
ATOM 1296 C CA . LEU A 1 164 ? 4.364 28.328 40.462 1.00 17.06 163 LEU A CA 1
ATOM 1297 C C . LEU A 1 164 ? 4.513 26.919 39.905 1.00 17.17 163 LEU A C 1
ATOM 1298 O O . LEU A 1 164 ? 3.517 26.280 39.550 1.00 18.14 163 LEU A O 1
ATOM 1303 N N . VAL A 1 165 ? 5.740 26.420 39.856 1.00 14.89 164 VAL A N 1
ATOM 1304 C CA . VAL A 1 165 ? 6.003 25.145 39.220 1.00 14.83 164 VAL A CA 1
ATOM 1305 C C . VAL A 1 165 ? 7.042 24.357 40.019 1.00 17.58 164 VAL A C 1
ATOM 1306 O O . VAL A 1 165 ? 8.043 24.910 40.475 1.00 21.35 164 VAL A O 1
ATOM 1310 N N . LEU A 1 166 ? 6.806 23.067 40.193 1.00 16.62 165 LEU A N 1
ATOM 1311 C CA . LEU A 1 166 ? 7.765 22.207 40.875 1.00 17.03 165 LEU A CA 1
ATOM 1312 C C . LEU A 1 166 ? 8.031 20.905 40.095 1.00 17.61 165 LEU A C 1
ATOM 1313 O O . LEU A 1 166 ? 7.147 20.053 39.987 1.00 17.16 165 LEU A O 1
ATOM 1318 N N . ASP A 1 167 ? 9.240 20.757 39.548 1.00 16.72 166 ASP A N 1
ATOM 1319 C CA . ASP A 1 167 ? 9.568 19.574 38.757 1.00 14.61 166 ASP A CA 1
ATOM 1320 C C . ASP A 1 167 ? 9.667 18.386 39.706 1.00 14.94 166 ASP A C 1
ATOM 1321 O O . ASP A 1 167 ? 10.272 18.476 40.773 1.00 15.07 166 ASP A O 1
ATOM 1326 N N . VAL A 1 168 ? 9.078 17.267 39.315 1.00 14.14 167 VAL A N 1
ATOM 1327 C CA . VAL A 1 168 ? 9.147 16.094 40.150 1.00 13.61 167 VAL A CA 1
ATOM 1328 C C . VAL A 1 168 ? 9.411 14.838 39.304 1.00 13.85 167 VAL A C 1
ATOM 1329 O O . VAL A 1 168 ? 9.319 13.701 39.795 1.00 12.37 167 VAL A O 1
ATOM 1333 N N . TRP A 1 169 ? 9.746 15.050 38.029 1.00 12.92 168 TRP A N 1
ATOM 1334 C CA . TRP A 1 169 ? 10.562 14.088 37.281 1.00 14.38 168 TRP A CA 1
ATOM 1335 C C . TRP A 1 169 ? 11.715 13.580 38.153 1.00 15.53 168 TRP A C 1
ATOM 1336 O O . TRP A 1 169 ? 12.314 14.339 38.912 1.00 16.04 168 TRP A O 1
ATOM 1347 N N . GLU A 1 170 ? 12.037 12.300 38.029 1.00 15.60 169 GLU A N 1
ATOM 1348 C CA . GLU A 1 170 ? 13.096 11.736 38.835 1.00 18.10 169 GLU A CA 1
ATOM 1349 C C . GLU A 1 170 ? 14.444 12.416 38.548 1.00 19.16 169 GLU A C 1
ATOM 1350 O O . GLU A 1 170 ? 15.261 12.593 39.467 1.00 17.01 169 GLU A O 1
ATOM 1356 N N . HIS A 1 171 ? 14.673 12.827 37.298 1.00 20.55 170 HIS A N 1
ATOM 1357 C CA . HIS A 1 171 ? 15.931 13.506 36.991 1.00 20.43 170 HIS A CA 1
ATOM 1358 C C . HIS A 1 171 ? 16.143 14.781 37.807 1.00 19.69 170 HIS A C 1
ATOM 1359 O O . HIS A 1 171 ? 17.261 15.267 37.924 1.00 21.88 170 HIS A O 1
ATOM 1366 N N . ALA A 1 172 ? 15.085 15.315 38.393 1.00 19.21 171 ALA A N 1
ATOM 1367 C CA . ALA A 1 172 ? 15.227 16.583 39.092 1.00 20.66 171 ALA A CA 1
ATOM 1368 C C . ALA A 1 172 ? 15.835 16.409 40.496 1.00 20.79 171 ALA A C 1
ATOM 1369 O O . ALA A 1 172 ? 16.259 17.382 41.110 1.00 21.37 171 ALA A O 1
ATOM 1371 N N . TYR A 1 173 ? 15.874 15.177 41.003 1.00 20.67 172 TYR A N 1
ATOM 1372 C CA . TYR A 1 173 ? 16.226 14.972 42.400 1.00 20.59 172 TYR A CA 1
ATOM 1373 C C . TYR A 1 173 ? 16.988 13.685 42.692 1.00 22.08 172 TYR A C 1
ATOM 1374 O O . TYR A 1 173 ? 17.486 13.490 43.809 1.00 21.01 172 TYR A O 1
ATOM 1383 N N . TYR A 1 174 ? 17.078 12.798 41.709 1.00 22.14 173 TYR A N 1
ATOM 1384 C CA . TYR A 1 174 ? 17.579 11.474 42.022 1.00 25.37 173 TYR A CA 1
ATOM 1385 C C . TYR A 1 174 ? 19.037 11.500 42.472 1.00 26.04 173 TYR A C 1
ATOM 1386 O O . TYR A 1 174 ? 19.457 10.667 43.280 1.00 28.60 173 TYR A O 1
ATOM 1395 N N . ILE A 1 175 ? 19.803 12.459 41.967 1.00 26.26 174 ILE A N 1
ATOM 1396 C CA . ILE A 1 175 ? 21.206 12.581 42.349 1.00 25.75 174 ILE A CA 1
ATOM 1397 C C . ILE A 1 175 ? 21.330 12.964 43.817 1.00 27.29 174 ILE A C 1
ATOM 1398 O O . ILE A 1 175 ? 22.110 12.359 44.542 1.00 28.48 174 ILE A O 1
ATOM 1403 N N . ASP A 1 176 ? 20.556 13.959 44.252 1.00 27.78 175 ASP A N 1
ATOM 1404 C CA . ASP A 1 176 ? 20.640 14.433 45.627 1.00 27.35 175 ASP A CA 1
ATOM 1405 C C . ASP A 1 176 ? 19.831 13.604 46.630 1.00 28.81 175 ASP A C 1
ATOM 1406 O O . ASP A 1 176 ? 20.217 13.505 47.795 1.00 29.95 175 ASP A O 1
ATOM 1411 N N . TYR A 1 177 ? 18.712 13.025 46.197 1.00 27.40 176 TYR A N 1
ATOM 1412 C CA . TYR A 1 177 ? 17.791 12.408 47.140 1.00 25.89 176 TYR A CA 1
ATOM 1413 C C . TYR A 1 177 ? 17.415 10.980 46.774 1.00 27.08 176 TYR 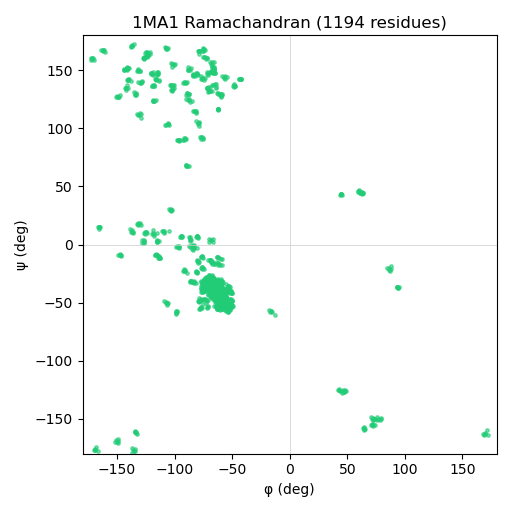A C 1
ATOM 1414 O O . TYR A 1 177 ? 16.620 10.342 47.474 1.00 24.22 176 TYR A O 1
ATOM 1423 N N . ARG A 1 178 ? 17.992 10.480 45.682 1.00 27.64 177 ARG A N 1
ATOM 1424 C CA . ARG A 1 178 ? 17.664 9.144 45.196 1.00 29.31 177 ARG A CA 1
ATOM 1425 C C . ARG A 1 178 ? 16.146 8.982 45.144 1.00 29.29 177 ARG A C 1
ATOM 1426 O O . ARG A 1 178 ? 15.453 9.795 44.537 1.00 30.81 177 ARG A O 1
ATOM 1434 N N . ASN A 1 179 ? 15.624 7.947 45.786 1.00 28.21 178 ASN A N 1
ATOM 1435 C CA . ASN A 1 179 ? 14.206 7.648 45.688 1.00 26.37 178 ASN A CA 1
ATOM 1436 C C . ASN A 1 179 ? 13.342 8.599 46.523 1.00 25.17 178 ASN A C 1
ATOM 1437 O O . ASN A 1 179 ? 12.123 8.601 46.386 1.00 26.46 178 ASN A O 1
ATOM 1442 N N . VAL A 1 180 ? 13.954 9.396 47.394 1.00 23.67 179 VAL A N 1
ATOM 1443 C CA . VAL A 1 180 ? 13.201 9.993 48.491 1.00 22.62 179 VAL A CA 1
ATOM 1444 C C . VAL A 1 180 ? 12.608 11.338 48.096 1.00 24.28 179 VAL A C 1
ATOM 1445 O O . VAL A 1 180 ? 13.005 12.393 48.612 1.00 26.64 179 VAL A O 1
ATOM 1449 N N . ARG A 1 181 ? 11.636 11.284 47.186 1.00 23.88 180 ARG A N 1
ATOM 1450 C CA . ARG A 1 181 ? 11.030 12.471 46.591 1.00 22.28 180 ARG A CA 1
ATOM 1451 C C . ARG A 1 181 ? 10.508 13.452 47.645 1.00 21.99 180 ARG A C 1
ATOM 1452 O O . ARG A 1 181 ? 10.575 14.671 47.470 1.00 23.15 180 ARG A O 1
ATOM 1460 N N . PRO A 1 182 ? 9.982 12.937 48.760 1.00 20.94 181 PRO A N 1
ATOM 1461 C CA . PRO A 1 182 ? 9.464 13.848 49.786 1.00 21.10 181 PRO A CA 1
ATOM 1462 C C . PRO A 1 182 ? 10.508 14.792 50.398 1.00 21.96 181 PRO A C 1
ATOM 1463 O O . PRO A 1 182 ? 10.186 15.923 50.763 1.00 23.06 181 PRO A O 1
ATOM 1467 N N . ASP A 1 183 ? 11.751 14.333 50.526 1.00 22.37 182 ASP A N 1
ATOM 1468 C CA . ASP A 1 183 ? 12.791 15.194 51.076 1.00 22.95 182 ASP A CA 1
ATOM 1469 C C . ASP A 1 183 ? 13.109 16.302 50.102 1.00 24.73 182 ASP A C 1
ATOM 1470 O O . ASP A 1 183 ? 13.335 17.447 50.507 1.00 27.12 182 ASP A O 1
ATOM 1475 N N . TYR A 1 184 ? 13.149 15.967 48.816 1.00 23.69 183 TYR A N 1
ATOM 1476 C CA . TYR A 1 184 ? 13.312 16.967 47.761 1.00 22.15 183 TYR A CA 1
ATOM 1477 C C . TYR A 1 184 ? 12.173 18.000 47.733 1.00 22.63 183 TYR A C 1
ATOM 1478 O O . TYR A 1 184 ? 12.421 19.208 47.709 1.00 22.85 183 TYR A O 1
ATOM 1487 N N . VAL A 1 185 ? 10.925 17.535 47.732 1.00 21.52 184 VAL A N 1
ATOM 1488 C CA . VAL A 1 185 ? 9.794 18.447 47.837 1.00 20.03 184 VAL A CA 1
ATOM 1489 C C . VAL A 1 185 ? 9.874 19.341 49.072 1.00 20.04 184 VAL A C 1
ATOM 1490 O O . VAL A 1 185 ? 9.596 20.529 48.995 1.00 22.31 184 VAL A O 1
ATOM 1494 N N . GLU A 1 186 ? 10.263 18.779 50.209 1.00 21.36 185 GLU A N 1
ATOM 1495 C CA . GLU A 1 186 ? 10.426 19.568 51.423 1.00 21.84 185 GLU A CA 1
ATOM 1496 C C . GLU A 1 186 ? 11.548 20.609 51.299 1.00 20.36 185 GLU A C 1
ATOM 1497 O O . GLU A 1 186 ? 11.394 21.750 51.730 1.00 19.23 185 GLU A O 1
ATOM 1503 N N . ALA A 1 187 ? 12.671 20.225 50.703 1.00 19.48 186 ALA A N 1
ATOM 1504 C CA . ALA A 1 187 ? 13.771 21.167 50.499 1.00 21.69 186 ALA A CA 1
ATOM 1505 C C . ALA A 1 187 ? 13.343 22.333 49.611 1.00 22.83 186 ALA A C 1
ATOM 1506 O O . ALA A 1 187 ? 13.824 23.456 49.766 1.00 21.77 186 ALA A O 1
ATOM 1508 N N . PHE A 1 188 ? 12.417 22.059 48.690 1.00 24.04 187 PHE A N 1
ATOM 1509 C CA . PHE A 1 188 ? 12.039 23.014 47.658 1.00 21.88 187 PHE A CA 1
ATOM 1510 C C . PHE A 1 188 ? 11.523 24.302 48.277 1.00 21.85 187 PHE A C 1
ATOM 1511 O O . PHE A 1 188 ? 11.767 25.390 47.755 1.00 21.44 187 PHE A O 1
ATOM 1519 N N . TRP A 1 189 ? 10.807 24.179 49.389 1.00 21.30 188 TRP A N 1
ATOM 1520 C CA . TRP A 1 189 ? 10.160 25.337 49.997 1.00 22.08 188 TRP A CA 1
ATOM 1521 C C . TRP A 1 189 ? 11.168 26.316 50.590 1.00 23.60 188 TRP A C 1
ATOM 1522 O O . TRP A 1 189 ? 10.824 27.457 50.907 1.00 25.64 188 TRP A O 1
ATOM 1533 N N . ASN A 1 190 ? 12.415 25.873 50.721 1.00 23.87 189 ASN A N 1
ATOM 1534 C CA . ASN A 1 190 ? 13.490 26.755 51.150 1.00 24.37 189 ASN A CA 1
ATOM 1535 C C . ASN A 1 190 ? 13.967 27.687 50.047 1.00 24.78 189 ASN A C 1
ATOM 1536 O O . ASN A 1 190 ? 14.603 28.697 50.328 1.00 26.47 189 ASN A O 1
ATOM 1541 N N . ILE A 1 191 ? 13.670 27.351 48.798 1.00 23.52 190 ILE A N 1
ATOM 1542 C CA . ILE A 1 191 ? 14.221 28.106 47.688 1.00 22.64 190 ILE A CA 1
ATOM 1543 C C . ILE A 1 191 ? 13.172 28.635 46.710 1.00 24.95 190 ILE A C 1
ATOM 1544 O O . ILE A 1 191 ? 13.523 29.156 45.654 1.00 25.07 190 ILE A O 1
ATOM 1549 N N . VAL A 1 192 ? 11.892 28.514 47.060 1.00 25.82 191 VAL A N 1
ATOM 1550 C CA . VAL A 1 192 ? 10.841 29.158 46.276 1.00 26.49 191 VAL A CA 1
ATOM 1551 C C . VAL A 1 192 ? 11.066 30.670 46.222 1.00 26.06 191 VAL A C 1
ATOM 1552 O O . VAL A 1 192 ? 11.229 31.321 47.251 1.00 26.54 191 VAL A O 1
ATOM 1556 N N . ASN A 1 193 ? 11.058 31.226 45.017 1.00 25.52 192 ASN A N 1
ATOM 1557 C CA . ASN A 1 193 ? 11.107 32.673 44.840 1.00 24.03 192 ASN A CA 1
ATOM 1558 C C . ASN A 1 193 ? 9.694 33.269 44.776 1.00 24.51 192 ASN A C 1
ATOM 1559 O O . ASN A 1 193 ? 9.097 33.387 43.700 1.00 23.38 192 ASN A O 1
ATOM 1564 N N . TRP A 1 194 ? 9.159 33.657 45.930 1.00 24.37 193 TRP A N 1
ATOM 1565 C CA . TRP A 1 194 ? 7.801 34.187 45.971 1.00 23.94 193 TRP A CA 1
ATOM 1566 C C . TRP A 1 194 ? 7.663 35.539 45.262 1.00 24.03 193 TRP A C 1
ATOM 1567 O O . TRP A 1 194 ? 6.586 35.874 44.768 1.00 23.92 193 TRP A O 1
ATOM 1578 N N . LYS A 1 195 ? 8.740 36.311 45.203 1.00 24.08 194 LYS A N 1
ATOM 1579 C CA . LYS A 1 195 ? 8.698 37.571 44.481 1.00 25.56 194 LYS A CA 1
ATOM 1580 C C . LYS A 1 195 ? 8.214 37.305 43.065 1.00 24.46 194 LYS A C 1
ATOM 1581 O O . LYS A 1 195 ? 7.305 37.976 42.583 1.00 22.41 194 LYS A O 1
ATOM 1587 N N . GLU A 1 196 ? 8.822 36.314 42.416 1.00 24.22 195 GLU A N 1
ATOM 1588 C CA . GLU A 1 196 ? 8.553 36.012 41.011 1.00 24.59 195 GLU A CA 1
ATOM 1589 C C . GLU A 1 196 ? 7.130 35.505 40.837 1.00 25.15 195 GLU A C 1
ATOM 1590 O O . GLU A 1 196 ? 6.418 35.911 39.911 1.00 25.32 195 GLU A O 1
ATOM 1596 N N . VAL A 1 197 ? 6.714 34.614 41.732 1.00 23.87 196 VAL A N 1
ATOM 1597 C CA . VAL A 1 197 ? 5.366 34.063 41.665 1.00 24.11 196 VAL A CA 1
ATOM 1598 C C . VAL A 1 197 ? 4.350 35.173 41.888 1.00 23.88 196 VAL A C 1
ATOM 1599 O O . VAL A 1 197 ? 3.366 35.274 41.168 1.00 25.31 196 VAL A O 1
ATOM 1603 N N . GLU A 1 198 ? 4.601 36.006 42.890 1.00 24.04 197 GLU A N 1
ATOM 1604 C CA . GLU A 1 198 ? 3.809 37.206 43.110 1.00 23.98 197 GLU A CA 1
ATOM 1605 C C . GLU A 1 198 ? 3.689 38.071 41.871 1.00 24.22 197 GLU A C 1
ATOM 1606 O O . GLU A 1 198 ? 2.601 38.506 41.529 1.00 24.87 197 GLU A O 1
ATOM 1612 N N . LYS A 1 199 ? 4.804 38.312 41.193 1.00 25.20 198 LYS A N 1
ATOM 1613 C CA . LYS A 1 199 ? 4.790 39.113 39.987 1.00 26.66 198 LYS A CA 1
ATOM 1614 C C . LYS A 1 199 ? 3.934 38.453 38.914 1.00 28.02 198 LYS A C 1
ATOM 1615 O O . LYS A 1 199 ? 3.046 39.086 38.350 1.00 30.31 198 LYS A O 1
ATOM 1621 N N . ARG A 1 200 ? 4.185 37.178 38.641 1.00 27.03 199 ARG A N 1
ATOM 1622 C CA . ARG A 1 200 ? 3.368 36.422 37.693 1.00 27.18 199 ARG A CA 1
ATOM 1623 C C . ARG A 1 200 ? 1.875 36.554 37.985 1.00 28.14 199 ARG A C 1
ATOM 1624 O O . ARG A 1 200 ? 1.058 36.692 37.077 1.00 27.58 199 ARG A O 1
ATOM 1632 N N . PHE A 1 201 ? 1.519 36.504 39.258 1.00 29.39 200 PHE A N 1
ATOM 1633 C CA . PHE A 1 201 ? 0.122 36.456 39.641 1.00 30.51 200 PHE A CA 1
ATOM 1634 C C . PHE A 1 201 ? -0.525 37.792 39.355 1.00 31.66 200 PHE A C 1
ATOM 1635 O O . PHE A 1 201 ? -1.713 37.861 39.065 1.00 31.88 200 PHE A O 1
ATOM 1643 N N . GLU A 1 202 ? 0.258 38.859 39.440 1.00 34.41 201 GLU A N 1
ATOM 1644 C CA . GLU A 1 202 ? -0.286 40.198 39.268 1.00 37.47 201 GLU A CA 1
ATOM 1645 C C . GLU A 1 202 ? -0.614 40.489 37.810 1.00 37.35 201 GLU A C 1
ATOM 1646 O O . GLU A 1 202 ? -1.511 41.278 37.516 1.00 35.38 201 GLU A O 1
ATOM 1652 N N . ASP A 1 203 ? 0.112 39.855 36.895 1.00 38.43 202 ASP A N 1
ATOM 1653 C CA . ASP A 1 203 ? -0.103 40.111 35.477 1.00 41.00 202 ASP A CA 1
ATOM 1654 C C . ASP A 1 203 ? -1.273 39.337 34.907 1.00 40.56 202 ASP A C 1
ATOM 1655 O O . ASP A 1 203 ? -1.495 39.363 33.704 1.00 41.59 202 ASP A O 1
ATOM 1660 N N . ILE A 1 204 ? -2.023 38.650 35.756 1.00 40.21 203 ILE A N 1
ATOM 1661 C CA . ILE A 1 204 ? -3.315 38.137 35.336 1.00 40.66 203 ILE A CA 1
ATOM 1662 C C . ILE A 1 204 ? -4.410 38.503 36.323 1.00 42.32 203 ILE A C 1
ATOM 1663 O O . ILE A 1 204 ? -5.477 37.897 36.326 1.00 43.74 203 ILE A O 1
ATOM 1668 N N . LEU A 1 205 ? -4.135 39.506 37.155 1.00 43.26 204 LEU A N 1
ATOM 1669 C CA . LEU A 1 205 ? -5.114 40.060 38.089 1.00 42.04 204 LEU A CA 1
ATOM 1670 C C . LEU A 1 205 ? -5.718 38.984 38.999 1.00 41.20 204 LEU A C 1
ATOM 1671 O O . LEU A 1 205 ? -5.342 38.858 40.167 1.00 39.83 204 LEU A O 1
ATOM 1673 N N . GLU B 1 5 ? -10.147 -16.396 53.143 1.00 60.13 4 GLU B N 1
ATOM 1674 C CA . GLU B 1 5 ? -9.433 -15.162 53.589 1.00 60.86 4 GLU B CA 1
ATOM 1675 C C . GLU B 1 5 ? -8.508 -14.565 52.524 1.00 59.62 4 GLU B C 1
ATOM 1676 O O . GLU B 1 5 ? -8.054 -15.264 51.607 1.00 60.02 4 GLU B O 1
ATOM 1682 N N . LYS B 1 6 ? -8.238 -13.266 52.666 1.00 57.41 5 LYS B N 1
ATOM 1683 C CA . LYS B 1 6 ? -7.778 -12.418 51.566 1.00 55.34 5 LYS B CA 1
ATOM 1684 C C . LYS B 1 6 ? -6.291 -12.651 51.310 1.00 53.35 5 LYS B C 1
ATOM 1685 O O . LYS B 1 6 ? -5.590 -13.212 52.153 1.00 54.54 5 LYS B O 1
ATOM 1691 N N . LYS B 1 7 ? -5.804 -12.210 50.155 1.00 49.57 6 LYS B N 1
ATOM 1692 C CA . LYS B 1 7 ? -4.399 -12.405 49.817 1.00 45.66 6 LYS B CA 1
ATOM 1693 C C . LYS B 1 7 ? -3.809 -11.165 49.142 1.00 43.30 6 LYS B C 1
ATOM 1694 O O . LYS B 1 7 ? -4.526 -10.394 48.503 1.00 41.87 6 LYS B O 1
ATOM 1700 N N . PHE B 1 8 ? -2.504 -10.972 49.303 1.00 40.61 7 PHE B N 1
ATOM 1701 C CA . PHE B 1 8 ? -1.896 -9.680 49.029 1.00 38.96 7 PHE B CA 1
ATOM 1702 C C . PHE B 1 8 ? -0.585 -9.805 48.269 1.00 38.31 7 PHE B C 1
ATOM 1703 O O . PHE B 1 8 ? -0.059 -10.902 48.093 1.00 39.40 7 PHE B O 1
ATOM 1711 N N . TYR B 1 9 ? -0.060 -8.676 47.813 1.00 36.91 8 TYR B N 1
ATOM 1712 C CA . TYR B 1 9 ? 1.184 -8.676 47.066 1.00 34.16 8 TYR B CA 1
ATOM 1713 C C . TYR B 1 9 ? 2.367 -8.678 48.032 1.00 34.29 8 TYR B C 1
ATOM 1714 O O . TYR B 1 9 ? 2.306 -8.082 49.117 1.00 31.72 8 TYR B O 1
ATOM 1723 N N . GLU B 1 10 ? 3.440 -9.358 47.633 1.00 34.28 9 GLU B N 1
ATOM 1724 C CA . GLU B 1 10 ? 4.714 -9.235 48.327 1.00 34.55 9 GLU B CA 1
ATOM 1725 C C . GLU B 1 10 ? 5.879 -8.995 47.383 1.00 33.93 9 GLU B C 1
ATOM 1726 O O . GLU B 1 10 ? 5.871 -9.436 46.226 1.00 33.17 9 GLU B O 1
ATOM 1732 N N . LEU B 1 11 ? 6.894 -8.307 47.892 1.00 32.68 10 LEU B N 1
ATOM 1733 C CA . LEU B 1 11 ? 8.113 -8.080 47.128 1.00 32.07 10 LEU B CA 1
ATOM 1734 C C . LEU B 1 11 ? 8.764 -9.420 46.835 1.00 32.73 10 LEU B C 1
ATOM 1735 O O . LEU B 1 11 ? 9.174 -10.130 47.755 1.00 34.93 10 LEU B O 1
ATOM 1740 N N . PRO B 1 12 ? 8.857 -9.800 45.558 1.00 31.34 11 PRO B N 1
ATOM 1741 C CA . PRO B 1 12 ? 9.569 -11.034 45.225 1.00 32.57 11 PRO B CA 1
ATOM 1742 C C . PRO B 1 12 ? 11.065 -10.874 45.470 1.00 34.83 11 PRO B C 1
ATOM 1743 O O . PRO B 1 12 ? 11.621 -9.780 45.326 1.00 35.65 11 PRO B O 1
ATOM 1747 N N . GLU B 1 13 ? 11.717 -11.965 45.843 1.00 35.83 12 GLU B N 1
ATOM 1748 C CA . GLU B 1 13 ? 13.167 -11.987 45.920 1.00 36.53 12 GLU B CA 1
ATOM 1749 C C . GLU B 1 13 ? 13.716 -11.872 44.510 1.00 34.16 12 GLU B C 1
ATOM 1750 O O . GLU B 1 13 ? 13.097 -12.331 43.561 1.00 33.01 12 GLU B O 1
ATOM 1756 N N . LEU B 1 14 ? 14.878 -11.255 44.372 1.00 34.74 13 LEU B N 1
ATOM 1757 C CA . LEU B 1 14 ? 15.643 -11.394 43.142 1.00 34.66 13 LEU B CA 1
ATOM 1758 C C . LEU B 1 14 ? 16.124 -12.833 42.911 1.00 32.69 13 LEU B C 1
ATOM 1759 O O . LEU B 1 14 ? 16.413 -13.563 43.861 1.00 31.62 13 LEU B O 1
ATOM 1764 N N . PRO B 1 15 ? 16.216 -13.250 41.640 1.00 31.52 14 PRO B N 1
ATOM 1765 C CA . PRO B 1 15 ? 16.792 -14.536 41.225 1.00 31.37 14 PRO B CA 1
ATOM 1766 C C . PRO B 1 15 ? 18.301 -14.653 41.474 1.00 32.61 14 PRO B C 1
ATOM 1767 O O . PRO B 1 15 ? 18.927 -15.622 41.085 1.00 32.96 14 PRO B O 1
ATOM 1771 N N . TYR B 1 16 ? 18.892 -13.650 42.107 1.00 33.87 15 TYR B N 1
ATOM 1772 C CA . TYR B 1 16 ? 20.345 -13.495 42.117 1.00 35.88 15 TYR B CA 1
ATOM 1773 C C . TYR B 1 16 ? 20.748 -12.368 43.058 1.00 36.73 15 TYR B C 1
ATOM 1774 O O . TYR B 1 16 ? 19.932 -11.500 43.374 1.00 37.88 15 TYR B O 1
ATOM 1783 N N . PRO B 1 17 ? 22.012 -12.367 43.530 1.00 37.21 16 PRO B N 1
ATOM 1784 C CA . PRO B 1 17 ? 22.470 -11.324 44.457 1.00 35.53 16 PRO B CA 1
ATOM 1785 C C . PRO B 1 17 ? 22.558 -9.937 43.804 1.00 34.68 16 PRO B C 1
ATOM 1786 O O . PRO B 1 17 ? 22.712 -9.814 42.583 1.00 33.99 16 PRO B O 1
ATOM 1790 N N . TYR B 1 18 ? 22.454 -8.905 44.637 1.00 33.94 17 TYR B N 1
ATOM 1791 C CA . TYR B 1 18 ? 22.370 -7.525 44.177 1.00 33.58 17 TYR B CA 1
ATOM 1792 C C . TYR B 1 18 ? 23.566 -7.068 43.344 1.00 33.45 17 TYR B C 1
ATOM 1793 O O . TYR B 1 18 ? 23.521 -6.013 42.713 1.00 34.25 17 TYR B O 1
ATOM 1802 N N . ASP B 1 19 ? 24.636 -7.855 43.334 1.00 33.27 18 ASP B N 1
ATOM 1803 C CA . ASP B 1 19 ? 25.807 -7.477 42.554 1.00 33.13 18 ASP B CA 1
ATOM 1804 C C . ASP B 1 19 ? 25.962 -8.415 41.379 1.00 31.10 18 ASP B C 1
ATOM 1805 O O . ASP B 1 19 ? 26.983 -8.418 40.701 1.00 31.25 18 ASP B O 1
ATOM 1810 N N . ALA B 1 20 ? 24.927 -9.203 41.134 1.00 30.76 19 ALA B N 1
ATOM 1811 C CA . ALA B 1 20 ? 24.987 -10.218 40.098 1.00 31.90 19 ALA B CA 1
ATOM 1812 C C . ALA B 1 20 ? 25.062 -9.611 38.693 1.00 31.39 19 ALA B C 1
ATOM 1813 O O . ALA B 1 20 ? 25.424 -10.294 37.732 1.00 33.04 19 ALA B O 1
ATOM 1815 N N . LEU B 1 21 ? 24.724 -8.329 38.575 1.00 31.93 20 LEU B N 1
ATOM 1816 C CA . LEU B 1 21 ? 24.521 -7.733 37.251 1.00 32.48 20 LEU B CA 1
ATOM 1817 C C . LEU B 1 21 ? 25.572 -6.681 36.913 1.00 31.90 20 LEU B C 1
ATOM 1818 O O . LEU B 1 21 ? 25.508 -6.049 35.851 1.00 33.51 20 LEU B O 1
ATOM 1823 N N . GLU B 1 22 ? 26.540 -6.507 37.810 1.00 30.59 21 GLU B N 1
ATOM 1824 C CA . GLU B 1 22 ? 27.667 -5.612 37.572 1.00 30.65 21 GLU B CA 1
ATOM 1825 C C . GLU B 1 22 ? 28.504 -6.149 36.433 1.00 30.13 21 GLU B C 1
ATOM 1826 O O . GLU B 1 22 ? 28.548 -7.355 36.229 1.00 31.65 21 GLU B O 1
ATOM 1832 N N . PRO B 1 23 ? 29.188 -5.270 35.679 1.00 30.73 22 PRO B N 1
ATOM 1833 C CA . PRO B 1 23 ? 29.290 -3.823 35.892 1.00 31.89 22 PRO B CA 1
ATOM 1834 C C . PRO B 1 23 ? 28.135 -3.067 35.226 1.00 33.00 22 PRO B C 1
ATOM 1835 O O . PRO B 1 23 ? 28.117 -1.834 35.218 1.00 33.59 22 PRO B O 1
ATOM 1839 N N . HIS B 1 24 ? 27.185 -3.815 34.663 1.00 32.80 23 HIS B N 1
ATOM 1840 C CA . HIS B 1 24 ? 26.188 -3.253 33.751 1.00 31.18 23 HIS B CA 1
ATOM 1841 C C . HIS B 1 24 ? 25.084 -2.534 34.518 1.00 29.64 23 HIS B C 1
ATOM 1842 O O . HIS B 1 24 ? 24.745 -1.397 34.199 1.00 28.74 23 HIS B O 1
ATOM 1849 N N . ILE B 1 25 ? 24.544 -3.204 35.531 1.00 27.64 24 ILE B N 1
ATOM 1850 C CA . ILE B 1 25 ? 23.786 -2.537 36.571 1.00 27.33 24 ILE B CA 1
ATOM 1851 C C . ILE B 1 25 ? 24.461 -2.736 37.919 1.00 27.61 24 ILE B C 1
ATOM 1852 O O . ILE B 1 25 ? 24.711 -3.862 38.346 1.00 27.63 24 ILE B O 1
ATOM 1857 N N . SER B 1 26 ? 24.761 -1.632 38.592 1.00 29.21 25 SER B N 1
ATOM 1858 C CA . SER B 1 26 ? 25.562 -1.683 39.801 1.00 29.08 25 SER B CA 1
ATOM 1859 C C . SER B 1 26 ? 24.734 -2.217 40.966 1.00 30.65 25 SER B C 1
ATOM 1860 O O . SER B 1 26 ? 23.499 -2.211 40.928 1.00 31.19 25 SER B O 1
ATOM 1863 N N . ARG B 1 27 ? 25.423 -2.674 42.002 1.00 32.42 26 ARG B N 1
ATOM 1864 C CA . ARG B 1 27 ? 24.767 -3.228 43.168 1.00 34.16 26 ARG B CA 1
ATOM 1865 C C . ARG B 1 27 ? 23.898 -2.155 43.818 1.00 34.55 26 ARG B C 1
ATOM 1866 O O . ARG B 1 27 ? 22.783 -2.437 44.281 1.00 33.67 26 ARG B O 1
ATOM 1874 N N . GLU B 1 28 ? 24.404 -0.924 43.845 1.00 34.85 27 GLU B N 1
ATOM 1875 C CA . GLU B 1 28 ? 23.653 0.177 44.431 1.00 34.72 27 GLU B CA 1
ATOM 1876 C C . GLU B 1 28 ? 22.394 0.415 43.603 1.00 33.88 27 GLU B C 1
ATOM 1877 O O . GLU B 1 28 ? 21.286 0.503 44.152 1.00 35.17 27 GLU B O 1
ATOM 1883 N N . GLN B 1 29 ? 22.570 0.512 42.286 1.00 30.91 28 GLN B N 1
ATOM 1884 C CA . GLN B 1 29 ? 21.459 0.759 41.381 1.00 30.35 28 GLN B CA 1
ATOM 1885 C C . GLN B 1 29 ? 20.361 -0.281 41.575 1.00 29.55 28 GLN B C 1
ATOM 1886 O O . GLN B 1 29 ? 19.183 0.055 41.704 1.00 29.15 28 GLN B O 1
ATOM 1892 N N . LEU B 1 30 ? 20.756 -1.549 41.594 1.00 29.95 29 LEU B N 1
ATOM 1893 C CA . LEU B 1 30 ? 19.802 -2.660 41.664 1.00 29.29 29 LEU B CA 1
ATOM 1894 C C . LEU B 1 30 ? 19.088 -2.679 43.011 1.00 28.99 29 LEU B C 1
ATOM 1895 O O . LEU B 1 30 ? 17.898 -2.949 43.091 1.00 29.90 29 LEU B O 1
ATOM 1900 N N . THR B 1 31 ? 19.825 -2.396 44.075 1.00 28.67 30 THR B N 1
ATOM 1901 C CA . THR B 1 31 ? 19.298 -2.579 45.414 1.00 29.32 30 THR B CA 1
ATOM 1902 C C . THR B 1 31 ? 18.167 -1.610 45.680 1.00 29.85 30 THR B C 1
ATOM 1903 O O . THR B 1 31 ? 17.128 -1.985 46.203 1.00 30.52 30 THR B O 1
ATOM 1907 N N . ILE B 1 32 ? 18.364 -0.354 45.313 1.00 30.66 31 ILE B N 1
ATOM 1908 C CA . ILE B 1 32 ? 17.336 0.642 45.545 1.00 30.97 31 ILE B CA 1
ATOM 1909 C C . ILE B 1 32 ? 16.136 0.548 44.562 1.00 29.64 31 ILE B C 1
ATOM 1910 O O . ILE B 1 32 ? 14.999 0.798 44.979 1.00 30.65 31 ILE B O 1
ATOM 1915 N N . HIS B 1 33 ? 16.372 0.156 43.303 1.00 26.41 32 HIS B N 1
ATOM 1916 C CA . HIS B 1 33 ? 15.279 -0.095 42.352 1.00 26.37 32 HIS B CA 1
ATOM 1917 C C . HIS B 1 33 ? 14.361 -1.148 42.955 1.00 28.04 32 HIS B C 1
ATOM 1918 O O . HIS B 1 33 ? 13.130 -1.007 42.949 1.00 28.62 32 HIS B O 1
ATOM 1925 N N . HIS B 1 34 ? 14.961 -2.208 43.489 1.00 29.97 33 HIS B N 1
ATOM 1926 C CA . HIS B 1 34 ? 14.200 -3.356 43.982 1.00 28.73 33 HIS B CA 1
ATOM 1927 C C . HIS B 1 34 ? 13.522 -3.021 45.307 1.00 29.00 33 HIS B C 1
ATOM 1928 O O . HIS B 1 34 ? 12.328 -3.287 45.496 1.00 29.61 33 HIS B O 1
ATOM 1935 N N . GLN B 1 35 ? 14.272 -2.428 46.228 1.00 27.90 34 GLN B N 1
ATOM 1936 C CA . GLN B 1 35 ? 13.832 -2.375 47.609 1.00 28.06 34 GLN B CA 1
ATOM 1937 C C . GLN B 1 35 ? 13.028 -1.139 47.934 1.00 29.09 34 GLN B C 1
ATOM 1938 O O . GLN B 1 35 ? 12.264 -1.116 48.909 1.00 28.50 34 GLN B O 1
ATOM 1944 N N . LYS B 1 36 ? 13.216 -0.095 47.134 1.00 29.73 35 LYS B N 1
ATOM 1945 C CA . LYS B 1 36 ? 12.461 1.139 47.302 1.00 27.22 35 LYS B CA 1
ATOM 1946 C C . LYS B 1 36 ? 11.283 1.206 46.341 1.00 26.71 35 LYS B C 1
ATOM 1947 O O . LYS B 1 36 ? 10.129 1.320 46.768 1.00 26.74 35 LYS B O 1
ATOM 1953 N N . HIS B 1 37 ? 11.562 1.131 45.044 1.00 25.80 36 HIS B N 1
ATOM 1954 C CA . HIS B 1 37 ? 10.524 1.396 44.054 1.00 25.57 36 HIS B CA 1
ATOM 1955 C C . HIS B 1 37 ? 9.591 0.209 43.895 1.00 26.26 36 HIS B C 1
ATOM 1956 O O . HIS B 1 37 ? 8.381 0.353 44.066 1.00 28.03 36 HIS B O 1
ATOM 1963 N N . HIS B 1 38 ? 10.148 -0.963 43.592 1.00 25.67 37 HIS B N 1
ATOM 1964 C CA . HIS B 1 38 ? 9.325 -2.148 43.414 1.00 25.38 37 HIS B CA 1
ATOM 1965 C C . HIS B 1 38 ? 8.473 -2.338 44.659 1.00 23.69 37 HIS B C 1
ATOM 1966 O O . HIS B 1 38 ? 7.287 -2.667 44.572 1.00 23.58 37 HIS B O 1
ATOM 1973 N N . GLN B 1 39 ? 9.087 -2.117 45.816 1.00 22.98 38 GLN B N 1
ATOM 1974 C CA . GLN B 1 39 ? 8.381 -2.165 47.102 1.00 22.73 38 GLN B CA 1
ATOM 1975 C C . GLN B 1 39 ? 7.208 -1.188 47.150 1.00 21.69 38 GLN B C 1
ATOM 1976 O O . GLN B 1 39 ? 6.117 -1.499 47.657 1.00 20.42 38 GLN B O 1
ATOM 1982 N N . ALA B 1 40 ? 7.439 0.008 46.632 1.00 20.84 39 ALA B N 1
ATOM 1983 C CA . ALA B 1 40 ? 6.406 1.028 46.640 1.00 20.86 39 ALA B CA 1
ATOM 1984 C C . ALA B 1 40 ? 5.148 0.575 45.853 1.00 21.48 39 ALA B C 1
ATOM 1985 O O . ALA B 1 40 ? 4.020 0.895 46.241 1.00 20.80 39 ALA B O 1
ATOM 1987 N N . TYR B 1 41 ? 5.339 -0.172 44.764 1.00 21.99 40 TYR B N 1
ATOM 1988 C CA . TYR B 1 41 ? 4.205 -0.668 43.997 1.00 23.98 40 TYR B CA 1
ATOM 1989 C C . TYR B 1 41 ? 3.465 -1.783 44.730 1.00 25.34 40 TYR B C 1
ATOM 1990 O O . TYR B 1 41 ? 2.229 -1.830 44.723 1.00 26.26 40 TYR B O 1
ATOM 1999 N N . VAL B 1 42 ? 4.215 -2.666 45.381 1.00 24.87 41 VAL B N 1
ATOM 2000 C CA . VAL B 1 42 ? 3.618 -3.614 46.302 1.00 24.61 41 VAL B CA 1
ATOM 2001 C C . VAL B 1 42 ? 2.733 -2.915 47.309 1.00 24.36 41 VAL B C 1
ATOM 2002 O O . VAL B 1 42 ? 1.564 -3.262 47.458 1.00 27.62 41 VAL B O 1
ATOM 2006 N N . ASP B 1 43 ? 3.273 -1.932 48.006 1.00 24.11 42 ASP B N 1
ATOM 2007 C CA . ASP B 1 43 ? 2.479 -1.271 49.042 1.00 26.93 42 ASP B CA 1
ATOM 2008 C C . ASP B 1 43 ? 1.317 -0.471 48.453 1.00 26.29 42 ASP B C 1
ATOM 2009 O O . ASP B 1 43 ? 0.229 -0.428 49.029 1.00 26.20 42 ASP B O 1
ATOM 2014 N N . GLY B 1 44 ? 1.557 0.161 47.306 1.00 26.22 43 GLY B N 1
ATOM 2015 C CA . GLY B 1 44 ? 0.510 0.914 46.630 1.00 24.99 43 GLY B CA 1
ATOM 2016 C C . GLY B 1 44 ? -0.660 0.019 46.323 1.00 23.95 43 GLY B C 1
ATOM 2017 O O . GLY B 1 44 ? -1.782 0.305 46.714 1.00 25.05 43 GLY B O 1
ATOM 2018 N N . ALA B 1 45 ? -0.384 -1.081 45.643 1.00 23.61 44 ALA B N 1
ATOM 2019 C CA . ALA B 1 45 ? -1.416 -2.014 45.251 1.00 25.11 44 ALA B CA 1
ATOM 2020 C C . ALA B 1 45 ? -2.134 -2.614 46.477 1.00 26.16 44 ALA B C 1
ATOM 2021 O O . ALA B 1 45 ? -3.358 -2.809 46.448 1.00 28.49 44 ALA B O 1
ATOM 2023 N N . ASN B 1 46 ? -1.399 -2.895 47.554 1.00 24.82 45 ASN B N 1
ATOM 2024 C CA . ASN B 1 46 ? -2.033 -3.470 48.737 1.00 24.15 45 ASN B CA 1
ATOM 2025 C C . ASN B 1 46 ? -2.914 -2.462 49.456 1.00 23.60 45 ASN B C 1
ATOM 2026 O O . ASN B 1 46 ? -4.026 -2.789 49.875 1.00 24.05 45 ASN B O 1
ATOM 2031 N N . ALA B 1 47 ? -2.428 -1.236 49.603 1.00 24.01 46 ALA B N 1
ATOM 2032 C CA . ALA B 1 47 ? -3.210 -0.195 50.277 1.00 24.54 46 ALA B CA 1
ATOM 2033 C C . ALA B 1 47 ? -4.564 -0.087 49.597 1.00 24.77 46 ALA B C 1
ATOM 2034 O O . ALA B 1 47 ? -5.599 0.075 50.245 1.00 23.78 46 ALA B O 1
ATOM 2036 N N . LEU B 1 48 ? -4.540 -0.186 48.275 1.00 25.65 47 LEU B N 1
ATOM 2037 C CA . LEU B 1 48 ? -5.728 0.044 47.474 1.00 25.85 47 LEU B CA 1
ATOM 2038 C C . LEU B 1 48 ? -6.673 -1.157 47.584 1.00 26.64 47 LEU B C 1
ATOM 2039 O O . LEU B 1 48 ? -7.891 -0.999 47.690 1.00 26.76 47 LEU B O 1
ATOM 2044 N N . LEU B 1 49 ? -6.104 -2.359 47.570 1.00 27.00 48 LEU B N 1
ATOM 2045 C CA . LEU B 1 49 ? -6.894 -3.553 47.772 1.00 27.26 48 LEU B CA 1
ATOM 2046 C C . LEU B 1 49 ? -7.651 -3.458 49.088 1.00 29.31 48 LEU B C 1
ATOM 2047 O O . LEU B 1 49 ? -8.841 -3.745 49.137 1.00 29.63 48 LEU B O 1
ATOM 2052 N N . ARG B 1 50 ? -6.973 -3.051 50.156 1.00 30.24 49 ARG B N 1
ATOM 2053 C CA . ARG B 1 50 ? -7.632 -2.960 51.450 1.00 31.27 49 ARG B CA 1
ATOM 2054 C C . ARG B 1 50 ? -8.743 -1.924 51.410 1.00 32.57 49 ARG B C 1
ATOM 2055 O O . ARG B 1 50 ? -9.831 -2.142 51.946 1.00 32.52 49 ARG B O 1
ATOM 2063 N N . LYS B 1 51 ? -8.460 -0.792 50.770 1.00 34.07 50 LYS B N 1
ATOM 2064 C CA . LYS B 1 51 ? -9.441 0.271 50.605 1.00 34.66 50 LYS B CA 1
ATOM 2065 C C . LYS B 1 51 ? -10.727 -0.278 49.977 1.00 35.36 50 LYS B C 1
ATOM 2066 O O . LYS B 1 51 ? -11.834 -0.040 50.473 1.00 34.33 50 LYS B O 1
ATOM 2072 N N . LEU B 1 52 ? -10.569 -1.008 48.877 1.00 35.22 51 LEU B N 1
ATOM 2073 C CA . LEU B 1 52 ? -11.713 -1.553 48.178 1.00 35.10 51 LEU B CA 1
ATOM 2074 C C . LEU B 1 52 ? -12.416 -2.636 49.002 1.00 37.05 51 LEU B C 1
ATOM 2075 O O . LEU B 1 52 ? -13.646 -2.717 48.993 1.00 38.53 51 LEU B O 1
ATOM 2080 N N . ASP B 1 53 ? -11.642 -3.456 49.714 1.00 38.75 52 ASP B N 1
ATOM 2081 C CA . ASP B 1 53 ? -12.213 -4.455 50.620 1.00 40.27 52 ASP B CA 1
ATOM 2082 C C . ASP B 1 53 ? -13.050 -3.798 51.706 1.00 41.30 52 ASP B C 1
ATOM 2083 O O . ASP B 1 53 ? -14.180 -4.213 51.957 1.00 41.48 52 ASP B O 1
ATOM 2088 N N . GLU B 1 54 ? -12.499 -2.771 52.345 1.00 41.73 53 GLU B N 1
ATOM 2089 C CA . GLU B 1 54 ? -13.235 -2.045 53.372 1.00 42.73 53 GLU B CA 1
ATOM 2090 C C . GLU B 1 54 ? -14.565 -1.510 52.847 1.00 41.02 53 GLU B C 1
ATOM 2091 O O . GLU B 1 54 ? -15.593 -1.633 53.505 1.00 40.50 53 GLU B O 1
ATOM 2097 N N . ALA B 1 55 ? -14.557 -0.916 51.658 1.00 40.52 54 ALA B N 1
ATOM 2098 C CA . ALA B 1 55 ? -15.775 -0.307 51.124 1.00 38.74 54 ALA B CA 1
ATOM 2099 C C . ALA B 1 55 ? -16.832 -1.380 50.895 1.00 37.66 54 ALA B C 1
ATOM 2100 O O . ALA B 1 55 ? -18.022 -1.131 51.062 1.00 37.52 54 ALA B O 1
ATOM 2102 N N . ARG B 1 56 ? -16.389 -2.568 50.502 1.00 37.07 55 ARG B N 1
ATOM 2103 C CA . ARG B 1 56 ? -17.294 -3.669 50.236 1.00 36.65 55 ARG B CA 1
ATOM 2104 C C . ARG B 1 56 ? -17.862 -4.256 51.515 1.00 37.64 55 ARG B C 1
ATOM 2105 O O . ARG B 1 56 ? -19.039 -4.602 51.567 1.00 37.45 55 ARG B O 1
ATOM 2113 N N . GLU B 1 57 ? -17.034 -4.353 52.548 1.00 38.14 56 GLU B N 1
ATOM 2114 C CA . GLU B 1 57 ? -17.479 -4.877 53.828 1.00 39.84 56 GLU B CA 1
ATOM 2115 C C . GLU B 1 57 ? -18.462 -3.924 54.492 1.00 40.12 56 GLU B C 1
ATOM 2116 O O . GLU B 1 57 ? -19.418 -4.360 55.136 1.00 41.50 56 GLU B O 1
ATOM 2122 N N . SER B 1 58 ? -18.238 -2.624 54.337 1.00 38.70 57 SER B N 1
ATOM 2123 C CA . SER B 1 58 ? -19.140 -1.641 54.922 1.00 38.35 57 SER B CA 1
ATOM 2124 C C . SER B 1 58 ? -20.201 -1.219 53.898 1.00 38.98 57 SER B C 1
ATOM 2125 O O . SER B 1 58 ? -21.005 -0.310 54.142 1.00 37.39 57 SER B O 1
ATOM 2128 N N . ASP B 1 59 ? -20.193 -1.896 52.754 1.00 39.68 58 ASP B N 1
ATOM 2129 C CA . ASP B 1 59 ? -21.122 -1.615 51.662 1.00 40.45 58 ASP B CA 1
ATOM 2130 C C . ASP B 1 59 ? -21.269 -0.127 51.396 1.00 39.34 58 ASP B C 1
ATOM 2131 O O . ASP B 1 59 ? -22.374 0.374 51.191 1.00 39.57 58 ASP B O 1
ATOM 2136 N N . THR B 1 60 ? -20.144 0.577 51.393 1.00 39.27 59 THR B N 1
ATOM 2137 C CA . THR B 1 60 ? -20.133 2.009 51.090 1.00 39.12 59 THR B CA 1
ATOM 2138 C C . THR B 1 60 ? -19.566 2.337 49.710 1.00 37.69 59 THR B C 1
ATOM 2139 O O . THR B 1 60 ? -18.972 1.483 49.044 1.00 36.94 59 THR B O 1
ATOM 2143 N N . ASP B 1 61 ? -19.748 3.583 49.295 1.00 37.76 60 ASP B N 1
ATOM 2144 C CA . ASP B 1 61 ? -19.351 4.012 47.953 1.00 38.91 60 ASP B CA 1
ATOM 2145 C C . ASP B 1 61 ? -17.857 4.271 47.946 1.00 37.14 60 ASP B C 1
ATOM 2146 O O . ASP B 1 61 ? -17.312 4.718 48.952 1.00 36.71 60 ASP B O 1
ATOM 2151 N N . VAL B 1 62 ? -17.202 3.993 46.824 1.00 35.12 61 VAL B N 1
ATOM 2152 C CA . VAL B 1 62 ? -15.880 4.552 46.570 1.00 33.21 61 VAL B CA 1
ATOM 2153 C C . VAL B 1 62 ? -15.838 5.264 45.232 1.00 33.01 61 VAL B C 1
ATOM 2154 O O . VAL B 1 62 ? -16.679 5.026 44.360 1.00 33.80 61 VAL B O 1
ATOM 2158 N N . ASP B 1 63 ? -14.845 6.131 45.071 1.00 31.76 62 ASP B N 1
ATOM 2159 C CA . ASP B 1 63 ? -14.492 6.658 43.766 1.00 30.09 62 ASP B CA 1
ATOM 2160 C C . ASP B 1 63 ? -13.739 5.608 42.939 1.00 29.99 62 ASP B C 1
ATOM 2161 O O . ASP B 1 63 ? -12.505 5.523 43.006 1.00 30.63 62 ASP B O 1
ATOM 2166 N N . ILE B 1 64 ? -14.458 4.803 42.163 1.00 26.98 63 ILE B N 1
ATOM 2167 C CA . ILE B 1 64 ? -13.796 3.659 41.564 1.00 27.89 63 ILE B CA 1
ATOM 2168 C C . ILE B 1 64 ? -13.005 4.039 40.318 1.00 27.44 63 ILE B C 1
ATOM 2169 O O . ILE B 1 64 ? -12.063 3.332 39.945 1.00 28.11 63 ILE B O 1
ATOM 2174 N N . LYS B 1 65 ? -13.385 5.142 39.672 1.00 25.30 64 LYS B N 1
ATOM 2175 C CA . LYS B 1 65 ? -12.561 5.702 38.615 1.00 22.29 64 LYS B CA 1
ATOM 2176 C C . LYS B 1 65 ? -11.152 5.931 39.127 1.00 21.23 64 LYS B C 1
ATOM 2177 O O . LYS B 1 65 ? -10.199 5.405 38.577 1.00 23.22 64 LYS B O 1
ATOM 2183 N N . ALA B 1 66 ? -11.031 6.719 40.189 1.00 22.04 65 ALA B N 1
ATOM 2184 C CA . ALA B 1 66 ? -9.735 7.006 40.810 1.00 20.90 65 ALA B CA 1
ATOM 2185 C C . ALA B 1 66 ? -9.064 5.702 41.231 1.00 21.31 65 ALA B C 1
ATOM 2186 O O . ALA B 1 66 ? -7.880 5.470 40.943 1.00 22.76 65 ALA B O 1
ATOM 2188 N N . ALA B 1 67 ? -9.826 4.860 41.924 1.00 19.95 66 ALA B N 1
ATOM 2189 C CA . ALA B 1 67 ? -9.298 3.607 42.461 1.00 20.13 66 ALA B CA 1
ATOM 2190 C C . ALA B 1 67 ? -8.683 2.732 41.362 1.00 20.19 66 ALA B C 1
ATOM 2191 O O . ALA B 1 67 ? -7.552 2.272 41.472 1.00 21.30 66 ALA B O 1
ATOM 2193 N N . LEU B 1 68 ? -9.430 2.508 40.293 1.00 19.59 67 LEU B N 1
ATOM 2194 C CA . LEU B 1 68 ? -8.991 1.587 39.269 1.00 18.89 67 LEU B CA 1
ATOM 2195 C C . LEU B 1 68 ? -7.842 2.159 38.449 1.00 20.05 67 LEU B C 1
ATOM 2196 O O . LEU B 1 68 ? -6.968 1.418 37.987 1.00 22.48 67 LEU B O 1
ATOM 2201 N N . LYS B 1 69 ? -7.834 3.474 38.261 1.00 19.01 68 LYS B N 1
ATOM 2202 C CA . LYS B 1 69 ? -6.700 4.112 37.614 1.00 18.35 68 LYS B CA 1
ATOM 2203 C C . LYS B 1 69 ? -5.443 3.866 38.440 1.00 18.32 68 LYS B C 1
ATOM 2204 O O . LYS B 1 69 ? -4.402 3.474 37.920 1.00 18.25 68 LYS B O 1
ATOM 2210 N N . GLU B 1 70 ? -5.546 4.089 39.740 1.00 18.22 69 GLU B N 1
ATOM 2211 C CA . GLU B 1 70 ? -4.394 3.908 40.603 1.00 18.94 69 GLU B CA 1
ATOM 2212 C C . GLU B 1 70 ? -4.008 2.437 40.659 1.00 19.84 69 GLU B C 1
ATOM 2213 O O . GLU B 1 70 ? -2.823 2.087 40.654 1.00 19.99 69 GLU B O 1
ATOM 2219 N N . LEU B 1 71 ? -5.013 1.569 40.717 1.00 20.09 70 LEU B N 1
ATOM 2220 C CA . LEU B 1 71 ? -4.759 0.137 40.811 1.00 19.38 70 LEU B CA 1
ATOM 2221 C C . LEU B 1 71 ? -3.960 -0.319 39.598 1.00 18.29 70 LEU B C 1
ATOM 2222 O O . LEU B 1 71 ? -3.012 -1.099 39.725 1.00 19.26 70 LEU B O 1
ATOM 2227 N N . SER B 1 72 ? -4.343 0.160 38.420 1.00 16.69 71 SER B N 1
ATOM 2228 C CA . SER B 1 72 ? -3.685 -0.315 37.212 1.00 17.62 71 SER B CA 1
ATOM 2229 C C . SER B 1 72 ? -2.239 0.162 37.210 1.00 17.52 71 SER B C 1
ATOM 2230 O O . SER B 1 72 ? -1.364 -0.522 36.693 1.00 19.59 71 SER B O 1
ATOM 2233 N N . PHE B 1 73 ? -2.000 1.334 37.795 1.00 17.18 72 PHE B N 1
ATOM 2234 C CA . PHE B 1 73 ? -0.662 1.892 37.930 1.00 17.03 72 PHE B CA 1
ATOM 2235 C C . PHE B 1 73 ? 0.254 1.007 38.775 1.00 17.18 72 PHE B C 1
ATOM 2236 O O . PHE B 1 73 ? 1.344 0.617 38.339 1.00 17.61 72 PHE B O 1
ATOM 2244 N N . HIS B 1 74 ? -0.178 0.705 39.994 1.00 18.20 73 HIS B N 1
ATOM 2245 C CA . HIS B 1 74 ? 0.668 -0.041 40.926 1.00 17.79 73 HIS B CA 1
ATOM 2246 C C . HIS B 1 74 ? 0.821 -1.525 40.580 1.00 18.86 73 HIS B C 1
ATOM 2247 O O . HIS B 1 74 ? 1.913 -2.106 40.732 1.00 17.71 73 HIS B O 1
ATOM 2254 N N . VAL B 1 75 ? -0.264 -2.148 40.125 1.00 16.89 74 VAL B N 1
ATOM 2255 C CA . VAL B 1 75 ? -0.197 -3.557 39.793 1.00 16.53 74 VAL B CA 1
ATOM 2256 C C . VAL B 1 75 ? 0.630 -3.706 38.520 1.00 17.15 74 VAL B C 1
ATOM 2257 O O . VAL B 1 75 ? 1.411 -4.652 38.367 1.00 16.89 74 VAL B O 1
ATOM 2261 N N . GLY B 1 76 ? 0.472 -2.757 37.609 1.00 16.52 75 GLY B N 1
ATOM 2262 C CA . GLY B 1 76 ? 1.364 -2.701 36.467 1.00 21.22 75 GLY B CA 1
ATOM 2263 C C . GLY B 1 76 ? 2.828 -2.556 36.865 1.00 22.42 75 GLY B C 1
ATOM 2264 O O . GLY B 1 76 ? 3.708 -3.289 36.379 1.00 22.94 75 GLY B O 1
ATOM 2265 N N . GLY B 1 77 ? 3.091 -1.607 37.753 1.00 21.83 76 GLY B N 1
ATOM 2266 C CA . GLY B 1 77 ? 4.400 -1.524 38.362 1.00 22.84 76 GLY B CA 1
ATOM 2267 C C . GLY B 1 77 ? 4.871 -2.848 38.929 1.00 24.21 76 GLY B C 1
ATOM 2268 O O . GLY B 1 77 ? 5.981 -3.299 38.630 1.00 24.68 76 GLY B O 1
ATOM 2269 N N . TYR B 1 78 ? 4.037 -3.480 39.752 1.00 24.66 77 TYR B N 1
ATOM 2270 C CA . TYR B 1 78 ? 4.406 -4.770 40.334 1.00 25.72 77 TYR B CA 1
ATOM 2271 C C . TYR B 1 78 ? 4.718 -5.818 39.269 1.00 26.08 77 TYR B C 1
ATOM 2272 O O . TYR B 1 78 ? 5.755 -6.475 39.320 1.00 26.68 77 TYR B O 1
ATOM 2281 N N . VAL B 1 79 ? 3.802 -5.979 38.317 1.00 25.82 78 VAL B N 1
ATOM 2282 C CA . VAL B 1 79 ? 3.918 -7.019 37.307 1.00 25.24 78 VAL B CA 1
ATOM 2283 C C . VAL B 1 79 ? 5.140 -6.829 36.414 1.00 24.16 78 VAL B C 1
ATOM 2284 O O . VAL B 1 79 ? 5.880 -7.778 36.157 1.00 24.70 78 VAL B O 1
ATOM 2288 N N . LEU B 1 80 ? 5.354 -5.605 35.942 1.00 23.68 79 LEU B N 1
ATOM 2289 C CA . LEU B 1 80 ? 6.478 -5.332 35.049 1.00 23.14 79 LEU B CA 1
ATOM 2290 C C . LEU B 1 80 ? 7.862 -5.499 35.702 1.00 23.52 79 LEU B C 1
ATOM 2291 O O . LEU B 1 80 ? 8.786 -6.031 35.075 1.00 22.09 79 LEU B O 1
ATOM 2296 N N . HIS B 1 81 ? 8.012 -5.045 36.950 1.00 25.24 80 HIS B N 1
ATOM 2297 C CA . HIS B 1 81 ? 9.274 -5.244 37.655 1.00 24.81 80 HIS B CA 1
ATOM 2298 C C . HIS B 1 81 ? 9.484 -6.746 37.867 1.00 24.98 80 HIS B C 1
ATOM 2299 O O . HIS B 1 81 ? 10.613 -7.243 37.780 1.00 24.85 80 HIS B O 1
ATOM 2306 N N . LEU B 1 82 ? 8.398 -7.480 38.102 1.00 26.28 81 LEU B N 1
ATOM 2307 C CA . LEU B 1 82 ? 8.503 -8.926 38.287 1.00 26.49 81 LEU B CA 1
ATOM 2308 C C . LEU B 1 82 ? 9.116 -9.608 37.070 1.00 26.84 81 LEU B C 1
ATOM 2309 O O . LEU B 1 82 ? 10.038 -10.402 37.219 1.00 28.69 81 LEU B O 1
ATOM 2314 N N . PHE B 1 83 ? 8.609 -9.316 35.871 1.00 25.16 82 PHE B N 1
ATOM 2315 C CA . PHE B 1 83 ? 9.183 -9.900 34.669 1.00 24.01 82 PHE B CA 1
ATOM 2316 C C . PHE B 1 83 ? 10.556 -9.329 34.332 1.00 25.01 82 PHE B C 1
ATOM 2317 O O . PHE B 1 83 ? 11.383 -9.996 33.704 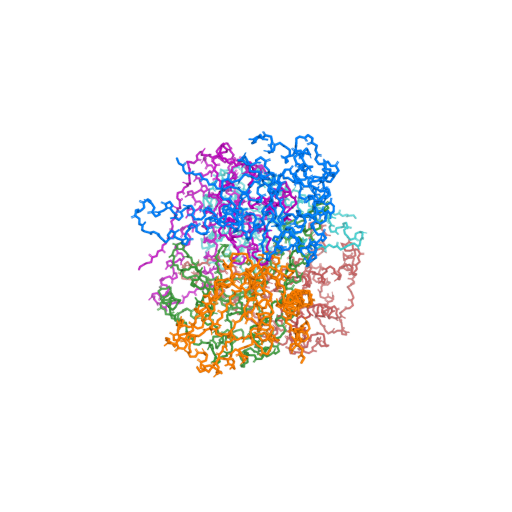1.00 27.00 82 PHE B O 1
ATOM 2325 N N . PHE B 1 84 ? 10.800 -8.088 34.740 1.00 24.53 83 PHE B N 1
ATOM 2326 C CA . PHE B 1 84 ? 12.065 -7.427 34.456 1.00 23.91 83 PHE B CA 1
ATOM 2327 C C . PHE B 1 84 ? 13.231 -8.163 35.130 1.00 24.79 83 PHE B C 1
ATOM 2328 O O . PHE B 1 84 ? 14.199 -8.548 34.466 1.00 25.39 83 PHE B O 1
ATOM 2336 N N . TRP B 1 85 ? 13.135 -8.353 36.445 1.00 25.44 84 TRP B N 1
ATOM 2337 C CA . TRP B 1 85 ? 14.145 -9.097 37.201 1.00 24.76 84 TRP B CA 1
ATOM 2338 C C . TRP B 1 85 ? 14.351 -10.457 36.550 1.00 24.71 84 TRP B C 1
ATOM 2339 O O . TRP B 1 85 ? 15.473 -10.952 36.433 1.00 25.47 84 TRP B O 1
ATOM 2350 N N . GLY B 1 86 ? 13.250 -11.046 36.111 1.00 24.83 85 GLY B N 1
ATOM 2351 C CA . GLY B 1 86 ? 13.282 -12.407 35.634 1.00 24.59 85 GLY B CA 1
ATOM 2352 C C . GLY B 1 86 ? 13.970 -12.569 34.295 1.00 25.09 85 GLY B C 1
ATOM 2353 O O . GLY B 1 86 ? 14.527 -13.627 34.047 1.00 27.14 85 GLY B O 1
ATOM 2354 N N . ASN B 1 87 ? 13.938 -11.566 33.424 1.00 25.66 86 ASN B N 1
ATOM 2355 C CA . ASN B 1 87 ? 14.640 -11.701 32.147 1.00 27.11 86 ASN B CA 1
ATOM 2356 C C . ASN B 1 87 ? 15.971 -10.943 32.126 1.00 27.74 86 ASN B C 1
ATOM 2357 O O . ASN B 1 87 ? 16.450 -10.509 31.072 1.00 27.23 86 ASN B O 1
ATOM 2362 N N . MET B 1 88 ? 16.579 -10.824 33.304 1.00 28.83 87 MET B N 1
ATOM 2363 C CA . MET B 1 88 ? 18.007 -10.547 33.397 1.00 31.55 87 MET B CA 1
ATOM 2364 C C . MET B 1 88 ? 18.755 -11.614 34.212 1.00 32.41 87 MET B C 1
ATOM 2365 O O . MET B 1 88 ? 18.160 -12.384 34.984 1.00 32.40 87 MET B O 1
ATOM 2370 N N . GLY B 1 89 ? 20.070 -11.646 34.035 1.00 32.47 88 GLY B N 1
ATOM 2371 C CA . GLY B 1 89 ? 20.917 -12.376 34.957 1.00 33.26 88 GLY B CA 1
ATOM 2372 C C . GLY B 1 89 ? 22.383 -12.049 34.749 1.00 33.64 88 GLY B C 1
ATOM 2373 O O . GLY B 1 89 ? 22.712 -11.161 33.944 1.00 33.59 88 GLY B O 1
ATOM 2374 N N . PRO B 1 90 ? 23.290 -12.756 35.460 1.00 33.98 89 PRO B N 1
ATOM 2375 C CA . PRO B 1 90 ? 24.746 -12.573 35.345 1.00 33.69 89 PRO B CA 1
ATOM 2376 C C . PRO B 1 90 ? 25.214 -12.546 33.884 1.00 32.90 89 PRO B C 1
ATOM 2377 O O . PRO B 1 90 ? 24.773 -13.358 33.070 1.00 29.13 89 PRO B O 1
ATOM 2381 N N . ALA B 1 91 ? 26.107 -11.609 33.566 1.00 33.32 90 ALA B N 1
ATOM 2382 C CA . ALA B 1 91 ? 26.520 -11.392 32.182 1.00 34.09 90 ALA B CA 1
ATOM 2383 C C . ALA B 1 91 ? 27.165 -12.633 31.579 1.00 35.80 90 ALA B C 1
ATOM 2384 O O . ALA B 1 91 ? 27.057 -12.884 30.370 1.00 35.96 90 ALA B O 1
ATOM 2386 N N . ASP B 1 92 ? 27.848 -13.401 32.423 1.00 37.84 91 ASP B N 1
ATOM 2387 C CA . ASP B 1 92 ? 28.635 -14.538 31.958 1.00 41.19 91 ASP B CA 1
ATOM 2388 C C . ASP B 1 92 ? 27.753 -15.760 31.801 1.00 41.16 91 ASP B C 1
ATOM 2389 O O . ASP B 1 92 ? 28.220 -16.803 31.383 1.00 43.57 91 ASP B O 1
ATOM 2394 N N . GLU B 1 93 ? 26.473 -15.626 32.138 1.00 41.55 92 GLU B N 1
ATOM 2395 C CA . GLU B 1 93 ? 25.499 -16.684 31.882 1.00 41.17 92 GLU B CA 1
ATOM 2396 C C . GLU B 1 93 ? 24.442 -16.222 30.882 1.00 41.22 92 GLU B C 1
ATOM 2397 O O . GLU B 1 93 ? 23.634 -17.020 30.407 1.00 42.63 92 GLU B O 1
ATOM 2403 N N . CYS B 1 94 ? 24.452 -14.932 30.558 1.00 39.18 93 CYS B N 1
ATOM 2404 C CA . CYS B 1 94 ? 23.359 -14.341 29.802 1.00 36.82 93 CYS B CA 1
ATOM 2405 C C . CYS B 1 94 ? 23.901 -13.463 28.680 1.00 35.64 93 CYS B C 1
ATOM 2406 O O . CYS B 1 94 ? 25.066 -13.585 28.286 1.00 36.91 93 CYS B O 1
ATOM 2409 N N . GLY B 1 95 ? 23.053 -12.579 28.167 1.00 33.20 94 GLY B N 1
ATOM 2410 C CA . GLY B 1 95 ? 23.420 -11.801 27.006 1.00 30.30 94 GLY B CA 1
ATOM 2411 C C . GLY B 1 95 ? 23.399 -12.700 25.798 1.00 30.82 94 GLY B C 1
ATOM 2412 O O . GLY B 1 95 ? 22.633 -13.659 25.766 1.00 30.80 94 GLY B O 1
ATOM 2413 N N . GLY B 1 96 ? 24.237 -12.399 24.811 1.00 30.86 95 GLY B N 1
ATOM 2414 C CA . GLY B 1 96 ? 24.200 -13.133 23.558 1.00 33.09 95 GLY B CA 1
ATOM 2415 C C . GLY B 1 96 ? 22.891 -12.911 22.841 1.00 34.43 95 GLY B C 1
ATOM 2416 O O . GLY B 1 96 ? 22.203 -11.922 23.104 1.00 35.92 95 GLY B O 1
ATOM 2417 N N . GLU B 1 97 ? 22.523 -13.812 21.936 1.00 35.29 96 GLU B N 1
ATOM 2418 C CA . GLU B 1 97 ? 21.184 -13.744 21.379 1.00 36.75 96 GLU B CA 1
ATOM 2419 C C . GLU B 1 97 ? 20.401 -15.020 21.549 1.00 38.30 96 GLU B C 1
ATOM 2420 O O . GLU B 1 97 ? 20.963 -16.058 21.893 1.00 39.00 96 GLU B O 1
ATOM 2426 N N . PRO B 1 98 ? 19.070 -14.949 21.352 1.00 39.56 97 PRO B N 1
ATOM 2427 C CA . PRO B 1 98 ? 18.203 -16.097 21.619 1.00 38.91 97 PRO B CA 1
ATOM 2428 C C . PRO B 1 98 ? 18.356 -17.177 20.555 1.00 39.15 97 PRO B C 1
ATOM 2429 O O . PRO B 1 98 ? 18.951 -16.950 19.498 1.00 37.78 97 PRO B O 1
ATOM 2433 N N . SER B 1 99 ? 17.808 -18.350 20.845 1.00 39.91 98 SER B N 1
ATOM 2434 C CA . SER B 1 99 ? 17.795 -19.446 19.884 1.00 39.46 98 SER B CA 1
ATOM 2435 C C . SER B 1 99 ? 16.416 -20.098 19.905 1.00 38.01 98 SER B C 1
ATOM 2436 O O . SER B 1 99 ? 15.534 -19.674 20.652 1.00 37.81 98 SER B O 1
ATOM 2439 N N . GLY B 1 100 ? 16.233 -21.127 19.085 1.00 37.37 99 GLY B N 1
ATOM 2440 C CA . GLY B 1 100 ? 14.969 -21.842 19.096 1.00 36.40 99 GLY B CA 1
ATOM 2441 C C . GLY B 1 100 ? 13.900 -21.013 18.424 1.00 35.55 99 GLY B C 1
ATOM 2442 O O . GLY B 1 100 ? 14.209 -20.160 17.585 1.00 35.36 99 GLY B O 1
ATOM 2443 N N . LYS B 1 101 ? 12.645 -21.259 18.786 1.00 34.86 100 LYS B N 1
ATOM 2444 C CA . LYS B 1 101 ? 11.527 -20.646 18.080 1.00 36.06 100 LYS B CA 1
ATOM 2445 C C . LYS B 1 101 ? 11.617 -19.124 18.158 1.00 35.74 100 LYS B C 1
ATOM 2446 O O . LYS B 1 101 ? 11.402 -18.431 17.161 1.00 35.38 100 LYS B O 1
ATOM 2452 N N . LEU B 1 102 ? 11.951 -18.610 19.341 1.00 36.17 101 LEU B N 1
ATOM 2453 C CA . LEU B 1 102 ? 12.057 -17.170 19.538 1.00 34.47 101 LEU B CA 1
ATOM 2454 C C . LEU B 1 102 ? 12.993 -16.589 18.507 1.00 33.67 101 LEU B C 1
ATOM 2455 O O . LEU B 1 102 ? 12.676 -15.593 17.865 1.00 35.34 101 LEU B O 1
ATOM 2460 N N . ALA B 1 103 ? 14.148 -17.223 18.341 1.00 33.26 102 ALA B N 1
ATOM 2461 C CA . ALA B 1 103 ? 15.099 -16.812 17.315 1.00 33.77 102 ALA B CA 1
ATOM 2462 C C . ALA B 1 103 ? 14.443 -16.796 15.938 1.00 34.85 102 ALA B C 1
ATOM 2463 O O . ALA B 1 103 ? 14.640 -15.866 15.161 1.00 37.17 102 ALA B O 1
ATOM 2465 N N . GLU B 1 104 ? 13.663 -17.823 15.637 1.00 36.17 103 GLU B N 1
ATOM 2466 C CA . GLU B 1 104 ? 13.021 -17.925 14.332 1.00 37.93 103 GLU B CA 1
ATOM 2467 C C . GLU B 1 104 ? 11.988 -16.827 14.129 1.00 37.12 103 GLU B C 1
ATOM 2468 O O . GLU B 1 104 ? 11.908 -16.225 13.050 1.00 35.54 103 GLU B O 1
ATOM 2474 N N . TYR B 1 105 ? 11.195 -16.564 15.167 1.00 35.87 104 TYR B N 1
ATOM 2475 C CA . TYR B 1 105 ? 10.202 -15.499 15.090 1.00 34.62 104 TYR B CA 1
ATOM 2476 C C . TYR B 1 105 ? 10.828 -14.118 14.969 1.00 33.44 104 TYR B C 1
ATOM 2477 O O . TYR B 1 105 ? 10.327 -13.271 14.221 1.00 32.78 104 TYR B O 1
ATOM 2486 N N . ILE B 1 106 ? 11.919 -13.883 15.696 1.00 32.11 105 ILE B N 1
ATOM 2487 C CA . ILE B 1 106 ? 12.579 -12.589 15.624 1.00 32.70 105 ILE B CA 1
ATOM 2488 C C . ILE B 1 106 ? 13.073 -12.348 14.205 1.00 34.20 105 ILE B C 1
ATOM 2489 O O . ILE B 1 106 ? 12.990 -11.233 13.687 1.00 36.01 105 ILE B O 1
ATOM 2494 N N . GLU B 1 107 ? 13.554 -13.407 13.564 1.00 35.81 106 GLU B N 1
ATOM 2495 C CA . GLU B 1 107 ? 13.972 -13.316 12.170 1.00 38.38 106 GLU B CA 1
ATOM 2496 C C . GLU B 1 107 ? 12.839 -12.975 11.234 1.00 37.13 106 GLU B C 1
ATOM 2497 O O . GLU B 1 107 ? 12.977 -12.088 10.391 1.00 37.67 106 GLU B O 1
ATOM 2503 N N . LYS B 1 108 ? 11.729 -13.694 11.352 1.00 35.94 107 LYS B N 1
ATOM 2504 C CA . LYS B 1 108 ? 10.702 -13.582 10.331 1.00 36.60 107 LYS B CA 1
ATOM 2505 C C . LYS B 1 108 ? 9.931 -12.289 10.530 1.00 36.56 107 LYS B C 1
ATOM 2506 O O . LYS B 1 108 ? 9.484 -11.673 9.564 1.00 37.67 107 LYS B O 1
ATOM 2512 N N . ASP B 1 109 ? 9.798 -11.859 11.779 1.00 36.72 108 ASP B N 1
ATOM 2513 C CA . ASP B 1 109 ? 9.068 -10.632 12.064 1.00 35.95 108 ASP B CA 1
ATOM 2514 C C . ASP B 1 109 ? 9.929 -9.371 11.941 1.00 34.66 108 ASP B C 1
ATOM 2515 O O . ASP B 1 109 ? 9.428 -8.314 11.565 1.00 34.94 108 ASP B O 1
ATOM 2520 N N . PHE B 1 110 ? 11.220 -9.470 12.244 1.00 33.64 109 PHE B N 1
ATOM 2521 C CA . PHE B 1 110 ? 12.068 -8.285 12.190 1.00 32.70 109 PHE B CA 1
ATOM 2522 C C . PHE B 1 110 ? 13.128 -8.340 11.113 1.00 33.71 109 PHE B C 1
ATOM 2523 O O . PHE B 1 110 ? 13.772 -7.330 10.830 1.00 34.62 109 PHE B O 1
ATOM 2531 N N . GLY B 1 111 ? 13.315 -9.512 10.511 1.00 34.72 110 GLY B N 1
ATOM 2532 C CA . GLY B 1 111 ? 14.301 -9.645 9.452 1.00 34.68 110 GLY B CA 1
ATOM 2533 C C . GLY B 1 111 ? 15.642 -10.112 9.987 1.00 35.71 110 GLY B C 1
ATOM 2534 O O . GLY B 1 111 ? 16.337 -10.880 9.333 1.00 37.43 110 GLY B O 1
ATOM 2535 N N . SER B 1 112 ? 16.013 -9.658 11.180 1.00 35.74 111 SER B N 1
ATOM 2536 C CA . SER B 1 112 ? 17.233 -10.139 11.822 1.00 34.98 111 SER B CA 1
ATOM 2537 C C . SER B 1 112 ? 17.182 -9.813 13.300 1.00 34.47 111 SER B C 1
ATOM 2538 O O . SER B 1 112 ? 16.358 -9.015 13.731 1.00 34.80 111 SER B O 1
ATOM 2541 N N . PHE B 1 113 ? 18.086 -10.410 14.071 1.00 33.40 112 PHE B N 1
ATOM 2542 C CA . PHE B 1 113 ? 18.249 -10.015 15.453 1.00 31.88 112 PHE B CA 1
ATOM 2543 C C . PHE B 1 113 ? 18.661 -8.560 15.551 1.00 33.61 112 PHE B C 1
ATOM 2544 O O . PHE B 1 113 ? 18.163 -7.834 16.413 1.00 35.63 112 PHE B O 1
ATOM 2552 N N . GLU B 1 114 ? 19.576 -8.127 14.686 1.00 34.31 113 GLU B N 1
ATOM 2553 C CA . GLU B 1 114 ? 20.050 -6.740 14.736 1.00 35.39 113 GLU B CA 1
ATOM 2554 C C . GLU B 1 114 ? 18.887 -5.781 14.663 1.00 33.79 113 GLU B C 1
ATOM 2555 O O . GLU B 1 114 ? 18.750 -4.882 15.494 1.00 33.01 113 GLU B O 1
ATOM 2561 N N . ARG B 1 115 ? 18.053 -5.966 13.644 1.00 33.99 114 ARG B N 1
ATOM 2562 C CA . ARG B 1 115 ? 16.891 -5.102 13.454 1.00 31.57 114 ARG B CA 1
ATOM 2563 C C . ARG B 1 115 ? 16.049 -5.085 14.737 1.00 31.01 114 ARG B C 1
ATOM 2564 O O . ARG B 1 115 ? 15.713 -4.015 15.253 1.00 31.65 114 ARG B O 1
ATOM 2572 N N . PHE B 1 116 ? 15.718 -6.266 15.255 1.00 28.89 115 PHE B N 1
ATOM 2573 C CA . PHE B 1 116 ? 14.980 -6.352 16.506 1.00 28.01 115 PHE B CA 1
ATOM 2574 C C . PHE B 1 116 ? 15.647 -5.527 17.587 1.00 28.28 115 PHE B C 1
ATOM 2575 O O . PHE B 1 116 ? 15.025 -4.654 18.190 1.00 28.21 115 PHE B O 1
ATOM 2583 N N . ARG B 1 117 ? 16.918 -5.837 17.830 1.00 29.69 116 ARG B N 1
ATOM 2584 C CA . ARG B 1 117 ? 17.712 -5.236 18.895 1.00 29.24 116 ARG B CA 1
ATOM 2585 C C . ARG B 1 117 ? 17.585 -3.733 18.783 1.00 29.95 116 ARG B C 1
ATOM 2586 O O . ARG B 1 117 ? 17.470 -3.019 19.782 1.00 30.19 116 ARG B O 1
ATOM 2594 N N . LYS B 1 118 ? 17.609 -3.257 17.546 1.00 29.87 117 LYS B N 1
ATOM 2595 C CA . LYS B 1 118 ? 17.668 -1.833 17.273 1.00 30.68 117 LYS B CA 1
ATOM 2596 C C . LYS B 1 118 ? 16.294 -1.183 17.504 1.00 29.58 117 LYS B C 1
ATOM 2597 O O . LYS B 1 118 ? 16.177 -0.155 18.168 1.00 29.90 117 LYS B O 1
ATOM 2603 N N . GLU B 1 119 ? 15.252 -1.804 16.961 1.00 27.67 118 GLU B N 1
ATOM 2604 C CA . GLU B 1 119 ? 13.898 -1.327 17.182 1.00 26.05 118 GLU B CA 1
ATOM 2605 C C . GLU B 1 119 ? 13.534 -1.348 18.661 1.00 25.11 118 GLU B C 1
ATOM 2606 O O . GLU B 1 119 ? 12.963 -0.394 19.175 1.00 23.94 118 GLU B O 1
ATOM 2612 N N . PHE B 1 120 ? 13.876 -2.434 19.344 1.00 24.93 119 PHE B N 1
ATOM 2613 C CA . PHE B 1 120 ? 13.562 -2.552 20.759 1.00 24.67 119 PHE B CA 1
ATOM 2614 C C . PHE B 1 120 ? 14.282 -1.445 21.512 1.00 25.25 119 PHE B C 1
ATOM 2615 O O . PHE B 1 120 ? 13.749 -0.861 22.468 1.00 25.08 119 PHE B O 1
ATOM 2623 N N . SER B 1 121 ? 15.503 -1.161 21.068 1.00 25.93 120 SER B N 1
ATOM 2624 C CA . SER B 1 121 ? 16.327 -0.132 21.698 1.00 26.82 120 SER B CA 1
ATOM 2625 C C . SER B 1 121 ? 15.754 1.274 21.492 1.00 26.96 120 SER B C 1
ATOM 2626 O O . SER B 1 121 ? 15.768 2.089 22.423 1.00 28.41 120 SER B O 1
ATOM 2629 N N . GLN B 1 122 ? 15.249 1.560 20.291 1.00 24.70 121 GLN B N 1
ATOM 2630 C CA . GLN B 1 122 ? 14.563 2.826 20.059 1.00 25.29 121 GLN B CA 1
ATOM 2631 C C . GLN B 1 122 ? 13.314 2.938 20.916 1.00 24.28 121 GLN B C 1
ATOM 2632 O O . GLN B 1 122 ? 12.972 4.024 21.402 1.00 24.75 121 GLN B O 1
ATOM 2638 N N . ALA B 1 123 ? 12.618 1.821 21.089 1.00 21.38 122 ALA B N 1
ATOM 2639 C CA . ALA B 1 123 ? 11.395 1.827 21.869 1.00 18.61 122 ALA B CA 1
ATOM 2640 C C . ALA B 1 123 ? 11.728 2.211 23.298 1.00 18.23 122 ALA B C 1
ATOM 2641 O O . ALA B 1 123 ? 10.962 2.919 23.935 1.00 20.02 122 ALA B O 1
ATOM 2643 N N . ALA B 1 124 ? 12.878 1.763 23.795 1.00 17.51 123 ALA B N 1
ATOM 2644 C CA . ALA B 1 124 ? 13.277 2.085 25.167 1.00 17.75 123 ALA B CA 1
ATOM 2645 C C . ALA B 1 124 ? 13.744 3.527 25.242 1.00 18.15 123 ALA B C 1
ATOM 2646 O O . ALA B 1 124 ? 13.290 4.305 26.078 1.00 17.06 123 ALA B O 1
ATOM 2648 N N . ILE B 1 125 ? 14.662 3.884 24.352 1.00 19.13 124 ILE B N 1
ATOM 2649 C CA . ILE B 1 125 ? 15.314 5.181 24.434 1.00 18.82 124 ILE B CA 1
ATOM 2650 C C . ILE B 1 125 ? 14.300 6.312 24.252 1.00 18.88 124 ILE B C 1
ATOM 2651 O O . ILE B 1 125 ? 14.343 7.322 24.948 1.00 18.23 124 ILE B O 1
ATOM 2656 N N . SER B 1 126 ? 13.381 6.138 23.315 1.00 17.97 125 SER B N 1
ATOM 2657 C CA . SER B 1 126 ? 12.554 7.254 22.881 1.00 18.30 125 SER B CA 1
ATOM 2658 C C . SER B 1 126 ? 11.333 7.483 23.772 1.00 18.83 125 SER B C 1
ATOM 2659 O O . SER B 1 126 ? 10.585 8.436 23.556 1.00 21.51 125 SER B O 1
ATOM 2662 N N . ALA B 1 127 ? 11.118 6.615 24.756 1.00 17.42 126 ALA B N 1
ATOM 2663 C CA . ALA B 1 127 ? 9.945 6.746 25.611 1.00 17.74 126 ALA B CA 1
ATOM 2664 C C . ALA B 1 127 ? 9.942 8.104 26.307 1.00 17.50 126 ALA B C 1
ATOM 2665 O O . ALA B 1 127 ? 10.927 8.498 26.914 1.00 19.57 126 ALA B O 1
ATOM 2667 N N . GLU B 1 128 ? 8.830 8.819 26.223 1.00 19.14 127 GLU B N 1
ATOM 2668 C CA . GLU B 1 128 ? 8.738 10.133 26.842 1.00 20.14 127 GLU B CA 1
ATOM 2669 C C . GLU B 1 128 ? 8.497 9.998 28.336 1.00 19.60 127 GLU B C 1
ATOM 2670 O O . GLU B 1 128 ? 7.400 9.656 28.764 1.00 21.18 127 GLU B O 1
ATOM 2676 N N . GLY B 1 129 ? 9.538 10.256 29.122 1.00 19.54 128 GLY B N 1
ATOM 2677 C CA . GLY B 1 129 ? 9.441 10.104 30.560 1.00 19.23 128 GLY B CA 1
ATOM 2678 C C . GLY B 1 129 ? 9.484 8.639 30.965 1.00 19.29 128 GLY B C 1
ATOM 2679 O O . GLY B 1 129 ? 10.080 7.811 30.277 1.00 18.16 128 GLY B O 1
ATOM 2680 N N . SER B 1 130 ? 8.832 8.323 32.078 1.00 18.59 129 SER B N 1
ATOM 2681 C CA . SER B 1 130 ? 8.846 6.986 32.646 1.00 15.21 129 SER B CA 1
ATOM 2682 C C . SER B 1 130 ? 8.170 5.995 31.718 1.00 14.48 129 SER B C 1
ATOM 2683 O O . SER B 1 130 ? 7.131 6.284 31.143 1.00 16.90 129 SER B O 1
ATOM 2686 N N . GLY B 1 131 ? 8.757 4.818 31.573 1.00 15.92 130 GLY B N 1
ATOM 2687 C CA . GLY B 1 131 ? 8.083 3.749 30.859 1.00 13.63 130 GLY B CA 1
ATOM 2688 C C . GLY B 1 131 ? 8.974 2.563 30.547 1.00 15.23 130 GLY B C 1
ATOM 2689 O O . GLY B 1 131 ? 10.054 2.402 31.121 1.00 15.67 130 GLY B O 1
ATOM 2690 N N . TRP B 1 132 ? 8.513 1.721 29.628 1.00 16.15 131 TRP B N 1
ATOM 2691 C CA . TRP B 1 132 ? 9.092 0.398 29.396 1.00 16.46 131 TRP B CA 1
ATOM 2692 C C . TRP B 1 132 ? 9.078 0.118 27.891 1.00 18.74 131 TRP B C 1
ATOM 2693 O O . TRP B 1 132 ? 8.196 0.613 27.164 1.00 17.73 131 TRP B O 1
ATOM 2704 N N . ALA B 1 133 ? 10.043 -0.684 27.431 1.00 18.55 132 ALA B N 1
ATOM 2705 C CA . ALA B 1 133 ? 9.887 -1.434 26.190 1.00 20.23 132 ALA B CA 1
ATOM 2706 C C . ALA B 1 133 ? 9.556 -2.884 26.517 1.00 22.06 132 ALA B C 1
ATOM 2707 O O . ALA B 1 133 ? 10.202 -3.506 27.371 1.00 22.99 132 ALA B O 1
ATOM 2709 N N . VAL B 1 134 ? 8.543 -3.417 25.837 1.00 21.61 133 VAL B N 1
ATOM 2710 C CA . VAL B 1 134 ? 8.031 -4.746 26.148 1.00 21.61 133 VAL B CA 1
ATOM 2711 C C . VAL B 1 134 ? 7.843 -5.549 24.858 1.00 22.57 133 VAL B C 1
ATOM 2712 O O . VAL B 1 134 ? 7.211 -5.063 23.922 1.00 23.59 133 VAL B O 1
ATOM 2716 N N . LEU B 1 135 ? 8.378 -6.768 24.811 1.00 22.35 134 LEU B N 1
ATOM 2717 C CA . LEU B 1 135 ? 8.119 -7.665 23.688 1.00 23.93 134 LEU B CA 1
ATOM 2718 C C . LEU B 1 135 ? 6.923 -8.543 23.991 1.00 25.03 134 LEU B C 1
ATOM 2719 O O . LEU B 1 135 ? 6.776 -9.011 25.114 1.00 27.43 134 LEU B O 1
ATOM 2724 N N . THR B 1 136 ? 6.067 -8.765 22.996 1.00 26.02 135 THR B N 1
ATOM 2725 C CA . THR B 1 136 ? 4.879 -9.605 23.170 1.00 28.03 135 THR B CA 1
ATOM 2726 C C . THR B 1 136 ? 4.515 -10.227 21.823 1.00 29.11 135 THR B C 1
ATOM 2727 O O . THR B 1 136 ? 5.294 -10.144 20.872 1.00 29.12 135 THR B O 1
ATOM 2731 N N . TYR B 1 137 ? 3.338 -10.849 21.742 1.00 30.81 136 TYR B N 1
ATOM 2732 C CA . TYR B 1 137 ? 3.024 -11.773 20.644 1.00 32.11 136 TYR B CA 1
ATOM 2733 C C . TYR B 1 137 ? 1.533 -11.764 20.330 1.00 32.03 136 TYR B C 1
ATOM 2734 O O . TYR B 1 137 ? 0.699 -11.961 21.223 1.00 31.95 136 TYR B O 1
ATOM 2743 N N . CYS B 1 138 ? 1.190 -11.540 19.067 1.00 33.71 137 CYS B N 1
ATOM 2744 C CA . CYS B 1 138 ? -0.200 -11.694 18.626 1.00 37.44 137 CYS B CA 1
ATOM 2745 C C . CYS B 1 138 ? -0.409 -13.082 18.012 1.00 39.58 137 CYS B C 1
ATOM 2746 O O . CYS B 1 138 ? -0.218 -13.293 16.816 1.00 40.76 137 CYS B O 1
ATOM 2749 N N . GLN B 1 139 ? -0.767 -14.033 18.862 1.00 41.97 138 GLN B N 1
ATOM 2750 C CA . GLN B 1 139 ? -1.646 -15.151 18.525 1.00 44.34 138 GLN B CA 1
ATOM 2751 C C . GLN B 1 139 ? -2.408 -15.014 17.188 1.00 44.71 138 GLN B C 1
ATOM 2752 O O . GLN B 1 139 ? -2.234 -15.827 16.280 1.00 44.40 138 GLN B O 1
ATOM 2758 N N . ARG B 1 140 ? -3.233 -13.981 17.054 1.00 45.04 139 ARG B N 1
ATOM 2759 C CA . ARG B 1 140 ? -4.100 -13.853 15.879 1.00 43.78 139 ARG B CA 1
ATOM 2760 C C . ARG B 1 140 ? -3.304 -13.812 14.576 1.00 41.88 139 ARG B C 1
ATOM 2761 O O . ARG B 1 140 ? -3.553 -14.602 13.675 1.00 42.59 139 ARG B O 1
ATOM 2769 N N . THR B 1 141 ? -2.362 -12.878 14.472 1.00 40.58 140 THR B N 1
ATOM 2770 C CA . THR B 1 141 ? -1.591 -12.694 13.237 1.00 39.05 140 THR B CA 1
ATOM 2771 C C . THR B 1 141 ? -0.254 -13.436 13.284 1.00 38.24 140 THR B C 1
ATOM 2772 O O . THR B 1 141 ? 0.501 -13.424 12.304 1.00 38.59 140 THR B O 1
ATOM 2776 N N . ASP B 1 142 ? 0.025 -14.067 14.428 1.00 36.09 141 ASP B N 1
ATOM 2777 C CA . ASP B 1 142 ? 1.214 -14.894 14.615 1.00 34.36 141 ASP B CA 1
ATOM 2778 C C . ASP B 1 142 ? 2.505 -14.069 14.468 1.00 34.62 141 ASP B C 1
ATOM 2779 O O . ASP B 1 142 ? 3.467 -14.485 13.795 1.00 32.63 141 ASP B O 1
ATOM 2784 N N . ARG B 1 143 ? 2.510 -12.890 15.098 1.00 34.75 142 ARG B N 1
ATOM 2785 C CA . ARG B 1 143 ? 3.606 -11.918 14.966 1.00 33.14 142 ARG B CA 1
ATOM 2786 C C . ARG B 1 143 ? 4.066 -11.483 16.356 1.00 32.95 142 ARG B C 1
ATOM 2787 O O . ARG B 1 143 ? 3.237 -11.283 17.258 1.00 33.49 142 ARG B O 1
ATOM 2795 N N . LEU B 1 144 ? 5.382 -11.356 16.543 1.00 31.72 143 LEU B N 1
ATOM 2796 C CA . LEU B 1 144 ? 5.912 -10.590 17.679 1.00 30.14 143 LEU B CA 1
ATOM 2797 C C . LEU B 1 144 ? 5.644 -9.097 17.515 1.00 30.80 143 LEU B C 1
ATOM 2798 O O . LEU B 1 144 ? 5.886 -8.517 16.447 1.00 31.01 143 LEU B O 1
ATOM 2803 N N . PHE B 1 145 ? 5.128 -8.492 18.582 1.00 30.97 144 PHE B N 1
ATOM 2804 C CA . PHE B 1 145 ? 4.919 -7.049 18.658 1.00 30.52 144 PHE B CA 1
ATOM 2805 C C . PHE B 1 145 ? 5.835 -6.467 19.730 1.00 30.08 144 PHE B C 1
ATOM 2806 O O . PHE B 1 145 ? 6.100 -7.113 20.751 1.00 28.85 144 PHE B O 1
ATOM 2814 N N . ILE B 1 146 ? 6.291 -5.238 19.511 1.00 28.03 145 ILE B N 1
ATOM 2815 C CA . ILE B 1 146 ? 6.851 -4.446 20.592 1.00 26.36 145 ILE B CA 1
ATOM 2816 C C . ILE B 1 146 ? 5.818 -3.417 21.016 1.00 25.96 145 ILE B C 1
ATOM 2817 O O . ILE B 1 146 ? 5.175 -2.804 20.174 1.00 27.25 145 ILE B O 1
ATOM 2822 N N . MET B 1 147 ? 5.644 -3.220 22.319 1.00 26.90 146 MET B N 1
ATOM 2823 C CA . MET B 1 147 ? 4.917 -2.037 22.789 1.00 25.13 146 MET B CA 1
ATOM 2824 C C . MET B 1 147 ? 5.767 -1.128 23.658 1.00 23.28 146 MET B C 1
ATOM 2825 O O . MET B 1 147 ? 6.676 -1.573 24.363 1.00 22.99 146 MET B O 1
ATOM 2830 N N . GLN B 1 148 ? 5.474 0.164 23.573 1.00 22.14 147 GLN B N 1
ATOM 2831 C CA . GLN B 1 148 ? 6.146 1.148 24.400 1.00 21.24 147 GLN B CA 1
ATOM 2832 C C . GLN B 1 148 ? 5.190 1.608 25.492 1.00 19.69 147 GLN B C 1
ATOM 2833 O O . GLN B 1 148 ? 4.281 2.382 25.225 1.00 18.41 147 GLN B O 1
ATOM 2839 N N . VAL B 1 149 ? 5.393 1.116 26.709 1.00 19.14 148 VAL B N 1
ATOM 2840 C CA . VAL B 1 149 ? 4.504 1.442 27.819 1.00 19.73 148 VAL B CA 1
ATOM 2841 C C . VAL B 1 149 ? 4.983 2.723 28.487 1.00 19.45 148 VAL B C 1
ATOM 2842 O O . VAL B 1 149 ? 6.132 2.794 28.907 1.00 21.23 148 VAL B O 1
ATOM 2846 N N . GLU B 1 150 ? 4.118 3.727 28.596 1.00 18.39 149 GLU B N 1
ATOM 2847 C CA . GLU B 1 150 ? 4.395 4.845 29.481 1.00 17.08 149 GLU B CA 1
ATOM 2848 C C . GLU B 1 150 ? 3.889 4.559 30.871 1.00 17.32 149 GLU B C 1
ATOM 2849 O O . GLU B 1 150 ? 2.944 3.787 31.047 1.00 18.78 149 GLU B O 1
ATOM 2855 N N . LYS B 1 151 ? 4.523 5.164 31.869 1.00 16.94 150 LYS B N 1
ATOM 2856 C CA . LYS B 1 151 ? 4.345 4.722 33.244 1.00 17.11 150 LYS B CA 1
ATOM 2857 C C . LYS B 1 151 ? 4.363 3.189 33.355 1.00 17.88 150 LYS B C 1
ATOM 2858 O O . LYS B 1 151 ? 5.312 2.539 32.901 1.00 16.90 150 LYS B O 1
ATOM 2864 N N . HIS B 1 152 ? 3.327 2.601 33.946 1.00 18.29 151 HIS B N 1
ATOM 2865 C CA . HIS B 1 152 ? 3.270 1.137 34.000 1.00 18.76 151 HIS B CA 1
ATOM 2866 C C . HIS B 1 152 ? 2.069 0.564 33.259 1.00 19.27 151 HIS B C 1
ATOM 2867 O O . HIS B 1 152 ? 1.803 -0.629 33.363 1.00 20.32 151 HIS B O 1
ATOM 2874 N N . ASN B 1 153 ? 1.328 1.405 32.542 1.00 18.70 152 ASN B N 1
ATOM 2875 C CA . ASN B 1 153 ? -0.071 1.089 32.244 1.00 18.51 152 ASN B CA 1
ATOM 2876 C C . ASN B 1 153 ? -0.676 1.952 31.129 1.00 17.13 152 ASN B C 1
ATOM 2877 O O . ASN B 1 153 ? -1.892 1.995 30.956 1.00 17.98 152 ASN B O 1
ATOM 2882 N N . VAL B 1 154 ? 0.177 2.627 30.373 1.00 14.19 153 VAL B N 1
ATOM 2883 C CA . VAL B 1 154 ? -0.286 3.449 29.276 1.00 13.94 153 VAL B CA 1
ATOM 2884 C C . VAL B 1 154 ? 0.273 3.006 27.918 1.00 14.97 153 VAL B C 1
ATOM 2885 O O . VAL B 1 154 ? 1.454 2.696 27.783 1.00 14.94 153 VAL B O 1
ATOM 2889 N N . ASN B 1 155 ? -0.595 2.978 26.916 1.00 14.78 154 ASN B N 1
ATOM 2890 C CA . ASN B 1 155 ? -0.274 2.403 25.623 1.00 16.20 154 ASN B CA 1
ATOM 2891 C C . ASN B 1 155 ? 0.102 0.942 25.723 1.00 16.99 154 ASN B C 1
ATOM 2892 O O . ASN B 1 155 ? 1.072 0.488 25.112 1.00 17.37 154 ASN B O 1
ATOM 2897 N N . VAL B 1 156 ? -0.676 0.187 26.483 1.00 17.27 155 VAL B N 1
ATOM 2898 C CA . VAL B 1 156 ? -0.523 -1.250 26.463 1.00 17.64 155 VAL B CA 1
ATOM 2899 C C . VAL B 1 156 ? -1.758 -1.931 25.865 1.00 19.62 155 VAL B C 1
ATOM 2900 O O . VAL B 1 156 ? -2.895 -1.506 26.097 1.00 19.55 155 VAL B O 1
ATOM 2904 N N . ILE B 1 157 ? -1.523 -2.975 25.072 1.00 20.52 156 ILE B N 1
ATOM 2905 C CA . ILE B 1 157 ? -2.608 -3.728 24.458 1.00 19.78 156 ILE B CA 1
ATOM 2906 C C . ILE B 1 157 ? -3.171 -4.726 25.468 1.00 20.41 156 ILE B C 1
ATOM 2907 O O . ILE B 1 157 ? -2.472 -5.645 25.895 1.00 20.96 156 ILE B O 1
ATOM 2912 N N . PRO B 1 158 ? -4.435 -4.544 25.879 1.00 21.14 157 PRO B N 1
ATOM 2913 C CA . PRO B 1 158 ? -4.977 -5.465 26.878 1.00 21.70 157 PRO B CA 1
ATOM 2914 C C . PRO B 1 158 ? -4.922 -6.898 26.365 1.00 24.80 157 PRO B C 1
ATOM 2915 O O . PRO B 1 158 ? -5.053 -7.142 25.153 1.00 27.32 157 PRO B O 1
ATOM 2919 N N . HIS B 1 159 ? -4.670 -7.830 27.286 1.00 24.79 158 HIS B N 1
ATOM 2920 C CA . HIS B 1 159 ? -4.736 -9.261 27.015 1.00 25.23 158 HIS B CA 1
ATOM 2921 C C . HIS B 1 159 ? -3.441 -9.861 26.454 1.00 26.18 158 HIS B C 1
ATOM 2922 O O . HIS B 1 159 ? -3.232 -11.072 26.557 1.00 26.79 158 HIS B O 1
ATOM 2929 N N . PHE B 1 160 ? -2.571 -9.041 25.860 1.00 25.84 159 PHE B N 1
ATOM 2930 C CA . PHE B 1 160 ? -1.267 -9.548 25.383 1.00 25.92 159 PHE B CA 1
ATOM 2931 C C . PHE B 1 160 ? -0.250 -9.837 26.492 1.00 26.59 159 PHE B C 1
ATOM 2932 O O . PHE B 1 160 ? -0.180 -9.115 27.498 1.00 27.24 159 PHE B O 1
ATOM 2940 N N . ARG B 1 161 ? 0.538 -10.898 26.309 1.00 26.43 160 ARG B N 1
ATOM 2941 C CA . ARG B 1 161 ? 1.336 -11.442 27.415 1.00 26.77 160 ARG B CA 1
ATOM 2942 C C . ARG B 1 161 ? 2.798 -11.029 27.277 1.00 25.48 160 ARG B C 1
ATOM 2943 O O . ARG B 1 161 ? 3.274 -10.707 26.183 1.00 23.71 160 ARG B O 1
ATOM 2951 N N . ILE B 1 162 ? 3.506 -11.023 28.400 1.00 25.33 161 ILE B N 1
ATOM 2952 C CA . ILE B 1 162 ? 4.848 -10.449 28.452 1.00 25.55 161 ILE B CA 1
ATOM 2953 C C . ILE B 1 162 ? 5.916 -11.484 28.135 1.00 26.62 161 ILE B C 1
ATOM 2954 O O . ILE B 1 162 ? 5.949 -12.565 28.732 1.00 26.63 161 ILE B O 1
ATOM 2959 N N . LEU B 1 163 ? 6.796 -11.147 27.197 1.00 26.84 162 LEU B N 1
ATOM 2960 C CA . LEU B 1 163 ? 7.930 -12.005 26.880 1.00 27.65 162 LEU B CA 1
ATOM 2961 C C . LEU B 1 163 ? 9.231 -11.399 27.424 1.00 28.86 162 LEU B C 1
ATOM 2962 O O . LEU B 1 163 ? 9.996 -12.063 28.144 1.00 27.82 162 LEU B O 1
ATOM 2967 N N . LEU B 1 164 ? 9.464 -10.133 27.072 1.00 27.87 163 LEU B N 1
ATOM 2968 C CA . LEU B 1 164 ? 10.715 -9.441 27.378 1.00 26.93 163 LEU B CA 1
ATOM 2969 C C . LEU B 1 164 ? 10.364 -8.017 27.839 1.00 26.99 163 LEU B C 1
ATOM 2970 O O . LEU B 1 164 ? 9.457 -7.385 27.284 1.00 27.12 163 LEU B O 1
ATOM 2975 N N . VAL B 1 165 ? 11.083 -7.521 28.844 1.00 26.46 164 VAL B N 1
ATOM 2976 C CA . VAL B 1 165 ? 10.739 -6.257 29.481 1.00 24.74 164 VAL B CA 1
ATOM 2977 C C . VAL B 1 165 ? 12.023 -5.482 29.842 1.00 25.24 164 VAL B C 1
ATOM 2978 O O . VAL B 1 165 ? 12.974 -6.042 30.397 1.00 23.70 164 VAL B O 1
ATOM 2982 N N . LEU B 1 166 ? 12.042 -4.192 29.511 1.00 24.12 165 LEU B N 1
ATOM 2983 C CA . LEU B 1 166 ? 13.162 -3.317 29.833 1.00 21.80 165 LEU B CA 1
ATOM 2984 C C . LEU B 1 166 ? 12.685 -2.033 30.531 1.00 22.29 165 LEU B C 1
ATOM 2985 O O . LEU B 1 166 ? 12.064 -1.188 29.898 1.00 24.01 165 LEU B O 1
ATOM 2990 N N . ASP B 1 167 ? 12.961 -1.889 31.830 1.00 22.39 166 ASP B N 1
ATOM 2991 C CA . ASP B 1 167 ? 12.539 -0.697 32.566 1.00 20.19 166 ASP B CA 1
ATOM 2992 C C . ASP B 1 167 ? 13.366 0.495 32.067 1.00 22.45 166 ASP B C 1
ATOM 2993 O O . ASP B 1 167 ? 14.597 0.399 31.884 1.00 23.18 166 ASP B O 1
ATOM 2998 N N . VAL B 1 168 ? 12.698 1.617 31.827 1.00 22.24 167 VAL B N 1
ATOM 2999 C CA . VAL B 1 168 ? 13.425 2.784 31.378 1.00 20.78 167 VAL B CA 1
ATOM 3000 C C . VAL B 1 168 ? 12.902 4.034 32.082 1.00 20.39 167 VAL B C 1
ATOM 3001 O O . VAL B 1 168 ? 13.216 5.158 31.690 1.00 21.90 167 VAL B O 1
ATOM 3005 N N . TRP B 1 169 ? 12.107 3.833 33.134 1.00 20.11 168 TRP B N 1
ATOM 3006 C CA . TRP B 1 169 ? 12.018 4.805 34.219 1.00 20.22 168 TRP B CA 1
ATOM 3007 C C . TRP B 1 169 ? 13.408 5.303 34.588 1.00 20.49 168 TRP B C 1
ATOM 3008 O O . TRP B 1 169 ? 14.369 4.534 34.588 1.00 22.35 168 TRP B O 1
ATOM 3019 N N . GLU B 1 170 ? 13.518 6.585 34.910 1.00 20.47 169 GLU B N 1
ATOM 3020 C CA . GLU B 1 170 ? 14.817 7.133 35.266 1.00 20.65 169 GLU B CA 1
ATOM 3021 C C . GLU B 1 170 ? 15.383 6.481 36.537 1.00 20.49 169 GLU B C 1
ATOM 3022 O O . GLU B 1 170 ? 16.605 6.356 36.648 1.00 19.49 169 GLU B O 1
ATOM 3028 N N . HIS B 1 171 ? 14.526 6.040 37.469 1.00 19.83 170 HIS B N 1
ATOM 3029 C CA . HIS B 1 171 ? 15.052 5.371 38.666 1.00 21.60 170 HIS B CA 1
ATOM 3030 C C . HIS B 1 171 ? 15.812 4.077 38.365 1.00 23.06 170 HIS B C 1
ATOM 3031 O O . HIS B 1 171 ? 16.567 3.575 39.195 1.00 25.16 170 HIS B O 1
ATOM 3038 N N . ALA B 1 172 ? 15.637 3.548 37.166 1.00 23.62 171 ALA B N 1
ATOM 3039 C CA . ALA B 1 172 ? 16.274 2.293 36.822 1.00 24.77 171 ALA B CA 1
ATOM 3040 C C . ALA B 1 172 ? 17.760 2.470 36.451 1.00 25.57 171 ALA B C 1
ATOM 3041 O O . ALA B 1 172 ? 18.511 1.494 36.406 1.00 27.65 171 ALA B O 1
ATOM 3043 N N . TYR B 1 173 ? 18.188 3.697 36.175 1.00 25.24 172 TYR B N 1
ATOM 3044 C CA . TYR B 1 173 ? 19.516 3.895 35.614 1.00 23.62 172 TYR B CA 1
ATOM 3045 C C . TYR B 1 173 ? 20.216 5.188 36.043 1.00 24.05 172 TYR B C 1
ATOM 3046 O O . TYR B 1 173 ? 21.408 5.372 35.775 1.00 25.76 172 TYR B O 1
ATOM 3055 N N . TYR B 1 174 ? 19.504 6.086 36.715 1.00 23.56 173 TYR B N 1
ATOM 3056 C CA . TYR B 1 174 ? 20.056 7.413 36.885 1.00 25.37 173 TYR B CA 1
ATOM 3057 C C . TYR 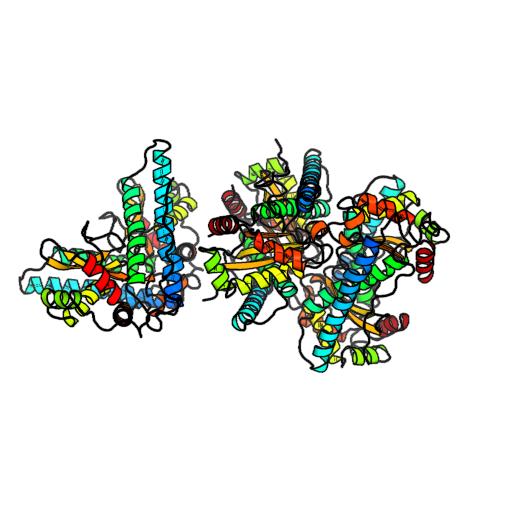B 1 174 ? 21.297 7.366 37.779 1.00 27.51 173 TYR B C 1
ATOM 3058 O O . TYR B 1 174 ? 22.199 8.207 37.645 1.00 28.46 173 TYR B O 1
ATOM 3067 N N . ILE B 1 175 ? 21.357 6.382 38.676 1.00 27.75 174 ILE B N 1
ATOM 3068 C CA . ILE B 1 175 ? 22.504 6.270 39.569 1.00 28.64 174 ILE B CA 1
ATOM 3069 C C . ILE B 1 175 ? 23.747 5.868 38.793 1.00 29.28 174 ILE B C 1
ATOM 3070 O O . ILE B 1 175 ? 24.814 6.451 38.986 1.00 29.87 174 ILE B O 1
ATOM 3075 N N . ASP B 1 176 ? 23.603 4.897 37.896 1.00 28.44 175 ASP B N 1
ATOM 3076 C CA . ASP B 1 176 ? 24.749 4.432 37.127 1.00 29.47 175 ASP B CA 1
ATOM 3077 C C . ASP B 1 176 ? 25.051 5.254 35.896 1.00 29.37 175 ASP B C 1
ATOM 3078 O O . ASP B 1 176 ? 26.211 5.376 35.504 1.00 31.38 175 ASP B O 1
ATOM 3083 N N . TYR B 1 177 ? 24.020 5.809 35.268 1.00 29.58 176 TYR B N 1
ATOM 3084 C CA . TYR B 1 177 ? 24.213 6.440 33.961 1.00 27.43 176 TYR B CA 1
ATOM 3085 C C . TYR B 1 177 ? 23.703 7.861 33.880 1.00 26.58 176 TYR B C 1
ATOM 3086 O O . TYR B 1 177 ? 23.756 8.472 32.812 1.00 27.60 176 TYR B O 1
ATOM 3095 N N . ARG B 1 178 ? 23.223 8.386 35.004 1.00 25.79 177 ARG B N 1
ATOM 3096 C CA . ARG B 1 178 ? 22.650 9.725 35.021 1.00 26.84 177 ARG B CA 1
ATOM 3097 C C . ARG B 1 178 ? 21.681 9.902 33.853 1.00 26.16 177 ARG B C 1
ATOM 3098 O O . ARG B 1 178 ? 20.765 9.106 33.672 1.00 28.59 177 ARG B O 1
ATOM 3106 N N . ASN B 1 179 ? 21.886 10.929 33.047 1.00 24.45 178 ASN B N 1
ATOM 3107 C CA . ASN B 1 179 ? 20.940 11.218 31.977 1.00 24.82 178 ASN B CA 1
ATOM 3108 C C . ASN B 1 179 ? 21.079 10.274 30.786 1.00 22.79 178 ASN B C 1
ATOM 3109 O O . ASN B 1 179 ? 20.241 10.290 29.892 1.00 22.88 178 ASN B O 1
ATOM 3114 N N . VAL B 1 180 ? 22.132 9.464 30.755 1.00 21.49 179 VAL B N 1
ATOM 3115 C CA . VAL B 1 180 ? 22.541 8.843 29.494 1.00 20.10 179 VAL B CA 1
ATOM 3116 C C . VAL B 1 180 ? 21.850 7.497 29.255 1.00 20.38 179 VAL B C 1
ATOM 3117 O O . VAL B 1 180 ? 22.467 6.426 29.249 1.00 18.19 179 VAL B O 1
ATOM 3121 N N . ARG B 1 181 ? 20.544 7.575 29.049 1.00 21.72 180 ARG B N 1
ATOM 3122 C CA . ARG B 1 181 ? 19.707 6.383 28.949 1.00 23.48 180 ARG B CA 1
ATOM 3123 C C . ARG B 1 181 ? 20.199 5.398 27.865 1.00 23.40 180 ARG B C 1
ATOM 3124 O O . ARG B 1 181 ? 20.083 4.189 28.015 1.00 24.36 180 ARG B O 1
ATOM 3132 N N . PRO B 1 182 ? 20.763 5.909 26.765 1.00 23.22 181 PRO B N 1
ATOM 3133 C CA . PRO B 1 182 ? 21.269 4.997 25.732 1.00 24.52 181 PRO B CA 1
ATOM 3134 C C . PRO B 1 182 ? 22.400 4.045 26.186 1.00 25.63 181 PRO B C 1
ATOM 3135 O O . PRO B 1 182 ? 22.496 2.909 25.723 1.00 24.52 181 PRO B O 1
ATOM 3139 N N . ASP B 1 183 ? 23.263 4.511 27.086 1.00 26.40 182 ASP B N 1
ATOM 3140 C CA . ASP B 1 183 ? 24.318 3.652 27.592 1.00 25.28 182 ASP B CA 1
ATOM 3141 C C . ASP B 1 183 ? 23.709 2.542 28.437 1.00 27.23 182 ASP B C 1
ATOM 3142 O O . ASP B 1 183 ? 24.143 1.384 28.377 1.00 29.75 182 ASP B O 1
ATOM 3147 N N . TYR B 1 184 ? 22.716 2.893 29.246 1.00 27.04 183 TYR B N 1
ATOM 3148 C CA . TYR B 1 184 ? 21.999 1.904 30.033 1.00 24.77 183 TYR B CA 1
ATOM 3149 C C . TYR B 1 184 ? 21.296 0.887 29.143 1.00 25.60 183 TYR B C 1
ATOM 3150 O O . TYR B 1 184 ? 21.427 -0.319 29.362 1.00 27.77 183 TYR B O 1
ATOM 3159 N N . VAL B 1 185 ? 20.564 1.358 28.133 1.00 24.39 184 VAL B N 1
ATOM 3160 C CA . VAL B 1 185 ? 19.919 0.448 27.183 1.00 23.02 184 VAL B CA 1
ATOM 3161 C C . VAL B 1 185 ? 20.932 -0.468 26.516 1.00 23.47 184 VAL B C 1
ATOM 3162 O O . VAL B 1 185 ? 20.674 -1.653 26.327 1.00 24.37 184 VAL B O 1
ATOM 3166 N N . GLU B 1 186 ? 22.086 0.083 26.168 1.00 24.63 185 GLU B N 1
ATOM 3167 C CA . GLU B 1 186 ? 23.145 -0.709 25.551 1.00 26.61 185 GLU B CA 1
ATOM 3168 C C . GLU B 1 186 ? 23.704 -1.766 26.516 1.00 26.04 185 GLU B C 1
ATOM 3169 O O . GLU B 1 1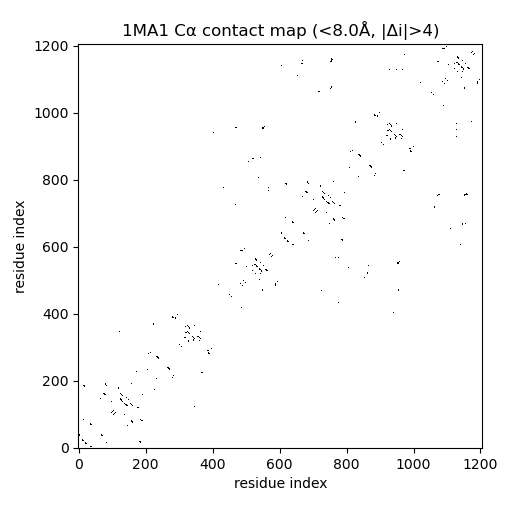86 ? 23.912 -2.921 26.141 1.00 25.11 185 GLU B O 1
ATOM 3175 N N . ALA B 1 187 ? 23.940 -1.374 27.761 1.00 26.31 186 ALA B N 1
ATOM 3176 C CA . ALA B 1 187 ? 24.440 -2.317 28.752 1.00 25.92 186 ALA B CA 1
ATOM 3177 C C . ALA B 1 187 ? 23.471 -3.475 28.937 1.00 26.71 186 ALA B C 1
ATOM 3178 O O . ALA B 1 187 ? 23.881 -4.599 29.241 1.00 28.51 186 ALA B O 1
ATOM 3180 N N . PHE B 1 188 ? 22.183 -3.200 28.755 1.00 26.41 187 PHE B N 1
ATOM 3181 C CA . PHE B 1 188 ? 21.133 -4.151 29.102 1.00 25.51 187 PHE B CA 1
ATOM 3182 C C . PHE B 1 188 ? 21.292 -5.447 28.318 1.00 25.43 187 PHE B C 1
ATOM 3183 O O . PHE B 1 188 ? 21.026 -6.527 28.831 1.00 24.98 187 PHE B O 1
ATOM 3191 N N . TRP B 1 189 ? 21.729 -5.329 27.071 1.00 26.67 188 TRP B N 1
ATOM 3192 C CA . TRP B 1 189 ? 21.827 -6.484 26.186 1.00 29.06 188 TRP B CA 1
ATOM 3193 C C . TRP B 1 189 ? 22.892 -7.473 26.643 1.00 29.61 188 TRP B C 1
ATOM 3194 O O . TRP B 1 189 ? 22.924 -8.607 26.180 1.00 31.52 188 TRP B O 1
ATOM 3205 N N . ASN B 1 190 ? 23.761 -7.032 27.547 1.00 30.58 189 ASN B N 1
ATOM 3206 C CA . ASN B 1 190 ? 24.761 -7.902 28.145 1.00 30.05 189 ASN B CA 1
ATOM 3207 C C . ASN B 1 190 ? 24.173 -8.834 29.193 1.00 29.39 189 ASN B C 1
ATOM 3208 O O . ASN B 1 190 ? 24.772 -9.865 29.509 1.00 30.62 189 ASN B O 1
ATOM 3213 N N . ILE B 1 191 ? 23.008 -8.480 29.731 1.00 27.87 190 ILE B N 1
ATOM 3214 C CA . ILE B 1 191 ? 22.439 -9.240 30.834 1.00 27.76 190 ILE B CA 1
ATOM 3215 C C . ILE B 1 191 ? 21.022 -9.756 30.595 1.00 27.88 190 ILE B C 1
ATOM 3216 O O . ILE B 1 191 ? 20.375 -10.247 31.528 1.00 29.13 190 ILE B O 1
ATOM 3221 N N . VAL B 1 192 ? 20.542 -9.661 29.359 1.00 27.56 191 VAL B N 1
ATOM 3222 C CA . VAL B 1 192 ? 19.276 -10.293 28.999 1.00 29.46 191 VAL B CA 1
ATOM 3223 C C . VAL B 1 192 ? 19.349 -11.802 29.205 1.00 30.27 191 VAL B C 1
ATOM 3224 O O . VAL B 1 192 ? 20.262 -12.463 28.710 1.00 32.16 191 VAL B O 1
ATOM 3228 N N . ASN B 1 193 ? 18.378 -12.350 29.924 1.00 31.60 192 ASN B N 1
ATOM 3229 C CA . ASN B 1 193 ? 18.287 -13.796 30.102 1.00 32.71 192 ASN B CA 1
ATOM 3230 C C . ASN B 1 193 ? 17.386 -14.409 29.022 1.00 32.48 192 ASN B C 1
ATOM 3231 O O . ASN B 1 193 ? 16.173 -14.528 29.198 1.00 33.44 192 ASN B O 1
ATOM 3236 N N . TRP B 1 194 ? 17.975 -14.798 27.901 1.00 32.95 193 TRP B N 1
ATOM 3237 C CA . TRP B 1 194 ? 17.171 -15.316 26.806 1.00 34.53 193 TRP B CA 1
ATOM 3238 C C . TRP B 1 194 ? 16.517 -16.662 27.122 1.00 34.89 193 TRP B C 1
ATOM 3239 O O . TRP B 1 194 ? 15.475 -16.994 26.566 1.00 34.92 193 TRP B O 1
ATOM 3250 N N . LYS B 1 195 ? 17.122 -17.436 28.017 1.00 36.48 194 LYS B N 1
ATOM 3251 C CA . LYS B 1 195 ? 16.517 -18.698 28.431 1.00 37.42 194 LYS B CA 1
ATOM 3252 C C . LYS B 1 195 ? 15.105 -18.424 28.913 1.00 36.43 194 LYS B C 1
ATOM 3253 O O . LYS B 1 195 ? 14.151 -19.075 28.482 1.00 35.37 194 LYS B O 1
ATOM 3259 N N . GLU B 1 196 ? 14.983 -17.446 29.809 1.00 36.23 195 GLU B N 1
ATOM 3260 C CA . GLU B 1 196 ? 13.699 -17.121 30.431 1.00 35.81 195 GLU B CA 1
ATOM 3261 C C . GLU B 1 196 ? 12.694 -16.647 29.398 1.00 34.46 195 GLU B C 1
ATOM 3262 O O . GLU B 1 196 ? 11.534 -17.064 29.414 1.00 34.26 195 GLU B O 1
ATOM 3268 N N . VAL B 1 197 ? 13.145 -15.768 28.506 1.00 33.03 196 VAL B N 1
ATOM 3269 C CA . VAL B 1 197 ? 12.265 -15.204 27.492 1.00 33.11 196 VAL B CA 1
ATOM 3270 C C . VAL B 1 197 ? 11.819 -16.306 26.560 1.00 33.13 196 VAL B C 1
ATOM 3271 O O . VAL B 1 197 ? 10.634 -16.432 26.248 1.00 34.30 196 VAL B O 1
ATOM 3275 N N . GLU B 1 198 ? 12.771 -17.122 26.131 1.00 34.38 197 GLU B N 1
ATOM 3276 C CA . GLU B 1 198 ? 12.461 -18.332 25.376 1.00 35.96 197 GLU B CA 1
ATOM 3277 C C . GLU B 1 198 ? 11.391 -19.183 26.059 1.00 36.20 197 GLU B C 1
ATOM 3278 O O . GLU B 1 198 ? 10.429 -19.609 25.421 1.00 37.76 197 GLU B O 1
ATOM 3284 N N . LYS B 1 199 ? 11.546 -19.426 27.353 1.00 34.84 198 LYS B N 1
ATOM 3285 C CA . LYS B 1 199 ? 10.579 -20.239 28.067 1.00 35.55 198 LYS B CA 1
ATOM 3286 C C . LYS B 1 199 ? 9.199 -19.583 28.030 1.00 36.43 198 LYS B C 1
ATOM 3287 O O . LYS B 1 199 ? 8.207 -20.223 27.679 1.00 36.78 198 LYS B O 1
ATOM 3293 N N . ARG B 1 200 ? 9.142 -18.302 28.387 1.00 36.36 199 ARG B N 1
ATOM 3294 C CA . ARG B 1 200 ? 7.893 -17.539 28.334 1.00 35.83 199 ARG B CA 1
ATOM 3295 C C . ARG B 1 200 ? 7.220 -17.659 26.963 1.00 35.67 199 ARG B C 1
ATOM 3296 O O . ARG B 1 200 ? 6.003 -17.798 26.866 1.00 35.72 199 ARG B O 1
ATOM 3304 N N . PHE B 1 201 ? 8.014 -17.593 25.909 1.00 35.51 200 PHE B N 1
ATOM 3305 C CA . PHE B 1 201 ? 7.456 -17.559 24.569 1.00 37.43 200 PHE B CA 1
ATOM 3306 C C . PHE B 1 201 ? 6.840 -18.905 24.226 1.00 40.75 200 PHE B C 1
ATOM 3307 O O . PHE B 1 201 ? 5.898 -18.989 23.438 1.00 41.65 200 PHE B O 1
ATOM 3315 N N . GLU B 1 202 ? 7.376 -19.968 24.815 1.00 43.18 201 GLU B N 1
ATOM 3316 C CA . GLU B 1 202 ? 6.920 -21.309 24.482 1.00 45.54 201 GLU B CA 1
ATOM 3317 C C . GLU B 1 202 ? 5.559 -21.582 25.100 1.00 45.27 201 GLU B C 1
ATOM 3318 O O . GLU B 1 202 ? 4.780 -22.355 24.562 1.00 45.39 201 GLU B O 1
ATOM 3324 N N . ASP B 1 203 ? 5.279 -20.949 26.233 1.00 45.48 202 ASP B N 1
ATOM 3325 C CA . ASP B 1 203 ? 4.028 -21.205 26.937 1.00 47.20 202 ASP B CA 1
ATOM 3326 C C . ASP B 1 203 ? 2.856 -20.440 26.343 1.00 47.25 202 ASP B C 1
ATOM 3327 O O . ASP B 1 203 ? 1.764 -20.435 26.911 1.00 48.02 202 ASP B O 1
ATOM 3332 N N . ILE B 1 204 ? 3.073 -19.790 25.208 1.00 46.45 203 ILE B N 1
ATOM 3333 C CA . ILE B 1 204 ? 1.955 -19.248 24.459 1.00 46.36 203 ILE B CA 1
ATOM 3334 C C . ILE B 1 204 ? 2.074 -19.609 22.987 1.00 46.71 203 ILE B C 1
ATOM 3335 O O . ILE B 1 204 ? 1.429 -19.001 22.135 1.00 47.77 203 ILE B O 1
ATOM 3340 N N . LEU B 1 205 ? 2.902 -20.609 22.701 1.00 46.71 204 LEU B N 1
ATOM 3341 C CA . LEU B 1 205 ? 3.020 -21.171 21.356 1.00 46.09 204 LEU B CA 1
ATOM 3342 C C . LEU B 1 205 ? 3.421 -20.105 20.339 1.00 45.51 204 LEU B C 1
ATOM 3343 O O . LEU B 1 205 ? 4.594 -19.990 19.964 1.00 44.55 204 LEU B O 1
ATOM 3345 N N . GLU C 1 5 ? 30.307 15.830 37.953 1.00 60.00 4 GLU C N 1
ATOM 3346 C CA . GLU C 1 5 ? 31.529 15.106 38.425 1.00 60.06 4 GLU C CA 1
ATOM 3347 C C . GLU C 1 5 ? 32.238 14.299 37.334 1.00 57.50 4 GLU C C 1
ATOM 3348 O O . GLU C 1 5 ? 31.635 13.922 36.328 1.00 58.06 4 GLU C O 1
ATOM 3354 N N . LYS C 1 6 ? 33.528 14.041 37.550 1.00 54.82 5 LYS C N 1
ATOM 3355 C CA . LYS C 1 6 ? 34.460 13.691 36.475 1.00 51.91 5 LYS C CA 1
ATOM 3356 C C . LYS C 1 6 ? 34.302 12.235 36.084 1.00 48.86 5 LYS C C 1
ATOM 3357 O O . LYS C 1 6 ? 33.684 11.457 36.807 1.00 50.66 5 LYS C O 1
ATOM 3363 N N . LYS C 1 7 ? 34.871 11.858 34.947 1.00 45.09 6 LYS C N 1
ATOM 3364 C CA . LYS C 1 7 ? 34.719 10.493 34.447 1.00 41.28 6 LYS C CA 1
ATOM 3365 C C . LYS C 1 7 ? 36.016 9.983 33.827 1.00 37.70 6 LYS C C 1
ATOM 3366 O O . LYS C 1 7 ? 36.819 10.764 33.316 1.00 35.39 6 LYS C O 1
ATOM 3372 N N . PHE C 1 8 ? 36.225 8.672 33.885 1.00 34.49 7 PHE C N 1
ATOM 3373 C CA . PHE C 1 8 ? 37.552 8.116 33.645 1.00 31.37 7 PHE C CA 1
ATOM 3374 C C . PHE C 1 8 ? 37.517 6.882 32.768 1.00 29.54 7 PHE C C 1
ATOM 3375 O O . PHE C 1 8 ? 36.457 6.350 32.459 1.00 28.82 7 PHE C O 1
ATOM 3383 N N . TYR C 1 9 ? 38.690 6.418 32.369 1.00 28.39 8 TYR C N 1
ATOM 3384 C CA . TYR C 1 9 ? 38.788 5.230 31.529 1.00 27.58 8 TYR C CA 1
ATOM 3385 C C . TYR C 1 9 ? 38.741 3.967 32.370 1.00 27.53 8 TYR C C 1
ATOM 3386 O O . TYR C 1 9 ? 39.258 3.938 33.487 1.00 28.03 8 TYR C O 1
ATOM 3395 N N . GLU C 1 10 ? 38.127 2.924 31.825 1.00 28.44 9 GLU C N 1
ATOM 3396 C CA . GLU C 1 10 ? 38.193 1.592 32.421 1.00 29.68 9 GLU C CA 1
ATOM 3397 C C . GLU C 1 10 ? 38.533 0.524 31.392 1.00 28.49 9 GLU C C 1
ATOM 3398 O O . GLU C 1 10 ? 38.183 0.628 30.207 1.00 28.77 9 GLU C O 1
ATOM 3404 N N . LEU C 1 11 ? 39.212 -0.512 31.853 1.00 26.97 10 LEU C N 1
ATOM 3405 C CA . LEU C 1 11 ? 39.515 -1.649 31.004 1.00 25.49 10 LEU C CA 1
ATOM 3406 C C . LEU C 1 11 ? 38.218 -2.313 30.555 1.00 25.65 10 LEU C C 1
ATOM 3407 O O . LEU C 1 11 ? 37.449 -2.824 31.364 1.00 25.48 10 LEU C O 1
ATOM 3412 N N . PRO C 1 12 ? 37.950 -2.302 29.248 1.00 26.41 11 PRO C N 1
ATOM 3413 C CA . PRO C 1 12 ? 36.745 -2.971 28.745 1.00 27.70 11 PRO C CA 1
ATOM 3414 C C . PRO C 1 12 ? 36.905 -4.477 28.853 1.00 29.44 11 PRO C C 1
ATOM 3415 O O . PRO C 1 12 ? 38.016 -5.001 28.736 1.00 31.71 11 PRO C O 1
ATOM 3419 N N . GLU C 1 13 ? 35.803 -5.176 29.079 1.00 30.80 12 GLU C N 1
ATOM 3420 C CA . GLU C 1 13 ? 35.817 -6.635 29.039 1.00 32.35 12 GLU C CA 1
ATOM 3421 C C . GLU C 1 13 ? 36.054 -7.071 27.610 1.00 30.83 12 GLU C C 1
ATOM 3422 O O . GLU C 1 13 ? 35.657 -6.384 26.680 1.00 32.51 12 GLU C O 1
ATOM 3428 N N . LEU C 1 14 ? 36.704 -8.209 27.426 1.00 29.08 13 LEU C N 1
ATOM 3429 C CA . LEU C 1 14 ? 36.718 -8.843 26.114 1.00 28.64 13 LEU C CA 1
ATOM 3430 C C . LEU C 1 14 ? 35.328 -9.322 25.717 1.00 27.79 13 LEU C C 1
ATOM 3431 O O . LEU C 1 14 ? 34.525 -9.675 26.569 1.00 28.89 13 LEU C O 1
ATOM 3436 N N . PRO C 1 15 ? 35.033 -9.337 24.409 1.00 27.06 14 PRO C N 1
ATOM 3437 C CA . PRO C 1 15 ? 33.780 -9.853 23.849 1.00 26.25 14 PRO C CA 1
ATOM 3438 C C . PRO C 1 15 ? 33.660 -11.369 23.951 1.00 26.47 14 PRO C C 1
ATOM 3439 O O . PRO C 1 15 ? 32.688 -11.939 23.470 1.00 27.61 14 PRO C O 1
ATOM 3443 N N . TYR C 1 16 ? 34.653 -12.017 24.557 1.00 26.72 15 TYR C N 1
ATOM 3444 C CA . TYR C 1 16 ? 34.813 -13.477 24.476 1.00 26.30 15 TYR C CA 1
ATOM 3445 C C . TYR C 1 16 ? 35.877 -13.949 25.463 1.00 26.60 15 TYR C C 1
ATOM 3446 O O . TYR C 1 16 ? 36.715 -13.165 25.911 1.00 27.13 15 TYR C O 1
ATOM 3455 N N . PRO C 1 17 ? 35.849 -15.240 25.828 1.00 26.53 16 PRO C N 1
ATOM 3456 C CA . PRO C 1 17 ? 36.833 -15.758 26.780 1.00 26.63 16 PRO C CA 1
ATOM 3457 C C . PRO C 1 17 ? 38.277 -15.742 26.243 1.00 26.13 16 PRO C C 1
ATOM 3458 O O . PRO C 1 17 ? 38.499 -15.736 25.032 1.00 24.81 16 PRO C O 1
ATOM 3462 N N . TYR C 1 18 ? 39.241 -15.731 27.164 1.00 24.75 17 TYR C N 1
ATOM 3463 C CA . TYR C 1 18 ? 40.644 -15.564 26.823 1.00 23.49 17 TYR C CA 1
ATOM 3464 C C . TYR C 1 18 ? 41.188 -16.676 25.941 1.00 24.06 17 TYR C C 1
ATOM 3465 O O . TYR C 1 18 ? 42.283 -16.565 25.421 1.00 24.16 17 TYR C O 1
ATOM 3474 N N . ASP C 1 19 ? 40.432 -17.755 25.774 1.00 25.43 18 ASP C N 1
ATOM 3475 C CA . ASP C 1 19 ? 40.895 -18.843 24.928 1.00 26.59 18 ASP C CA 1
ATOM 3476 C C . ASP C 1 19 ? 40.068 -18.891 23.657 1.00 25.99 18 ASP C C 1
ATOM 3477 O O . ASP C 1 19 ? 40.155 -19.838 22.891 1.00 25.94 18 ASP C O 1
ATOM 3482 N N . ALA C 1 20 ? 39.276 -17.854 23.431 1.00 25.09 19 ALA C N 1
ATOM 3483 C CA . ALA C 1 20 ? 38.346 -17.859 22.317 1.00 25.13 19 ALA C CA 1
ATOM 3484 C C . ALA C 1 20 ? 39.072 -17.786 20.970 1.00 25.81 19 ALA C C 1
ATOM 3485 O O . ALA C 1 20 ? 38.469 -18.015 19.923 1.00 25.77 19 ALA C O 1
ATOM 3487 N N . LEU C 1 21 ? 40.360 -17.458 20.990 1.00 25.25 20 LEU C N 1
ATOM 3488 C CA . LEU C 1 21 ? 41.039 -17.092 19.754 1.00 26.34 20 LEU C CA 1
ATOM 3489 C C . LEU C 1 21 ? 42.131 -18.082 19.398 1.00 26.51 20 LEU C C 1
ATOM 3490 O O . LEU C 1 21 ? 42.840 -17.910 18.403 1.00 26.03 20 LEU C O 1
ATOM 3495 N N . GLU C 1 22 ? 42.270 -19.120 20.216 1.00 28.47 21 GLU C N 1
ATOM 3496 C CA . GLU C 1 22 ? 43.218 -20.201 19.939 1.00 27.31 21 GLU C CA 1
ATOM 3497 C C . GLU C 1 22 ? 42.785 -20.937 18.696 1.00 26.51 21 GLU C C 1
ATOM 3498 O O . GLU C 1 22 ? 41.598 -20.994 18.386 1.00 28.05 21 GLU C O 1
ATOM 3504 N N . PRO C 1 23 ? 43.739 -21.525 17.963 1.00 25.93 22 PRO C N 1
ATOM 3505 C CA . PRO C 1 23 ? 45.167 -21.627 18.272 1.00 25.39 22 PRO C CA 1
ATOM 3506 C C . PRO C 1 23 ? 45.947 -20.406 17.791 1.00 26.69 22 PRO C C 1
ATOM 3507 O O . PRO C 1 23 ? 47.175 -20.353 17.894 1.00 26.21 22 PRO C O 1
ATOM 3511 N N . HIS C 1 24 ? 45.223 -19.434 17.242 1.00 27.34 23 HIS C N 1
ATOM 3512 C CA . HIS C 1 24 ? 45.841 -18.352 16.486 1.00 25.86 23 HIS C CA 1
ATOM 3513 C C . HIS C 1 24 ? 46.451 -17.309 17.424 1.00 24.99 23 HIS C C 1
ATOM 3514 O O . HIS C 1 24 ? 47.598 -16.907 17.248 1.00 25.32 23 HIS C O 1
ATOM 3521 N N . ILE C 1 25 ? 45.678 -16.881 18.416 1.00 22.63 24 ILE C N 1
ATOM 3522 C CA . ILE C 1 25 ? 46.232 -16.211 19.578 1.00 21.63 24 ILE C CA 1
ATOM 3523 C C . ILE C 1 25 ? 45.955 -17.013 20.853 1.00 22.88 24 ILE C C 1
ATOM 3524 O O . ILE C 1 25 ? 44.810 -17.319 21.188 1.00 22.02 24 ILE C O 1
ATOM 3529 N N . SER C 1 26 ? 47.015 -17.357 21.571 1.00 23.98 25 SER C N 1
ATOM 3530 C CA . SER C 1 26 ? 46.877 -18.247 22.711 1.00 23.50 25 SER C CA 1
ATOM 3531 C C . SER C 1 26 ? 46.230 -17.532 23.878 1.00 25.45 25 SER C C 1
ATOM 3532 O O . SER C 1 26 ? 46.207 -16.302 23.946 1.00 25.10 25 SER C O 1
ATOM 3535 N N . ARG C 1 27 ? 45.707 -18.321 24.803 1.00 28.95 26 ARG C N 1
ATOM 3536 C CA . ARG C 1 27 ? 45.059 -17.801 25.991 1.00 30.74 26 ARG C CA 1
ATOM 3537 C C . ARG C 1 27 ? 46.048 -16.979 26.798 1.00 31.11 26 ARG C C 1
ATOM 3538 O O . ARG C 1 27 ? 45.695 -15.923 27.323 1.00 31.47 26 ARG C O 1
ATOM 3546 N N . GLU C 1 28 ? 47.285 -17.462 26.899 1.00 31.83 27 GLU C N 1
ATOM 3547 C CA . GLU C 1 28 ? 48.316 -16.737 27.637 1.00 31.33 27 GLU C CA 1
ATOM 3548 C C . GLU C 1 28 ? 48.607 -15.412 26.938 1.00 30.55 27 GLU C C 1
ATOM 3549 O O . GLU C 1 28 ? 48.628 -14.364 27.581 1.00 32.71 27 GLU C O 1
ATOM 3555 N N . GLN C 1 29 ? 48.822 -15.465 25.625 1.00 26.99 28 GLN C N 1
ATOM 3556 C CA . GLN C 1 29 ? 49.110 -14.277 24.848 1.00 24.17 28 GLN C CA 1
ATOM 3557 C C . GLN C 1 29 ? 48.021 -13.228 25.045 1.00 25.16 28 GLN C C 1
ATOM 3558 O O . GLN C 1 29 ? 48.318 -12.058 25.269 1.00 26.34 28 GLN C O 1
ATOM 3564 N N . LEU C 1 30 ? 46.760 -13.652 24.952 1.00 24.82 29 LEU C N 1
ATOM 3565 C CA . LEU C 1 30 ? 45.629 -12.733 24.987 1.00 23.99 29 LEU C CA 1
ATOM 3566 C C . LEU C 1 30 ? 45.480 -12.134 26.377 1.00 24.04 29 LEU C C 1
ATOM 3567 O O . LEU C 1 30 ? 45.162 -10.967 26.532 1.00 23.37 29 LEU C O 1
ATOM 3572 N N . THR C 1 31 ? 45.706 -12.951 27.396 1.00 24.44 30 THR C N 1
ATOM 3573 C CA . THR C 1 31 ? 45.405 -12.551 28.764 1.00 25.01 30 THR C CA 1
ATOM 3574 C C . THR C 1 31 ? 46.331 -11.433 29.214 1.00 24.98 30 THR C C 1
ATOM 3575 O O . THR C 1 31 ? 45.898 -10.451 29.814 1.00 25.66 30 THR C O 1
ATOM 3579 N N . ILE C 1 32 ? 47.612 -11.578 28.923 1.00 24.06 31 ILE C N 1
ATOM 3580 C CA . ILE C 1 32 ? 48.546 -10.555 29.332 1.00 24.81 31 ILE C CA 1
ATOM 3581 C C . ILE C 1 32 ? 48.503 -9.275 28.459 1.00 24.25 31 ILE C C 1
ATOM 3582 O O . ILE C 1 32 ? 48.677 -8.187 28.990 1.00 25.64 31 ILE C O 1
ATOM 3587 N N . HIS C 1 33 ? 48.234 -9.394 27.153 1.00 23.34 32 HIS C N 1
ATOM 3588 C CA . HIS C 1 33 ? 48.024 -8.219 26.290 1.00 23.61 32 HIS C CA 1
ATOM 3589 C C . HIS C 1 33 ? 46.900 -7.390 26.881 1.00 23.59 32 HIS C C 1
ATOM 3590 O O . HIS C 1 33 ? 47.020 -6.177 27.005 1.00 24.93 32 HIS C O 1
ATOM 3597 N N . HIS C 1 34 ? 45.812 -8.050 27.255 1.00 23.26 33 HIS C N 1
ATOM 3598 C CA . HIS C 1 34 ? 44.619 -7.366 27.731 1.00 23.62 33 HIS C CA 1
ATOM 3599 C C . HIS C 1 34 ? 44.821 -6.801 29.134 1.00 25.38 33 HIS C C 1
ATOM 3600 O O . HIS C 1 34 ? 44.484 -5.645 29.411 1.00 24.76 33 HIS C O 1
ATOM 3607 N N . GLN C 1 35 ? 45.360 -7.622 30.027 1.00 25.50 34 GLN C N 1
ATOM 3608 C CA . GLN C 1 35 ? 45.284 -7.306 31.445 1.00 25.83 34 GLN C CA 1
ATOM 3609 C C . GLN C 1 35 ? 46.473 -6.517 31.940 1.00 25.41 34 GLN C C 1
ATOM 3610 O O . GLN C 1 35 ? 46.388 -5.851 32.963 1.00 26.24 34 GLN C O 1
ATOM 3616 N N . LYS C 1 36 ? 47.588 -6.611 31.225 1.00 25.04 35 LYS C N 1
ATOM 3617 C CA . LYS C 1 36 ? 48.771 -5.852 31.566 1.00 24.88 35 LYS C CA 1
ATOM 3618 C C . LYS C 1 36 ? 48.879 -4.591 30.717 1.00 25.22 35 LYS C C 1
ATOM 3619 O O . LYS C 1 36 ? 48.935 -3.480 31.254 1.00 25.84 35 LYS C O 1
ATOM 3625 N N . HIS C 1 37 ? 48.901 -4.749 29.395 1.00 23.26 36 HIS C N 1
ATOM 3626 C CA . HIS C 1 37 ? 49.238 -3.619 28.530 1.00 22.55 36 HIS C CA 1
ATOM 3627 C C . HIS C 1 37 ? 48.054 -2.684 28.356 1.00 21.03 36 HIS C C 1
ATOM 3628 O O . HIS C 1 37 ? 48.152 -1.490 28.639 1.00 20.96 36 HIS C O 1
ATOM 3635 N N . HIS C 1 38 ? 46.931 -3.229 27.912 1.00 18.99 37 HIS C N 1
ATOM 3636 C CA . HIS C 1 38 ? 45.762 -2.410 27.693 1.00 16.74 37 HIS C CA 1
ATOM 3637 C C . HIS C 1 38 ? 45.449 -1.695 29.002 1.00 17.85 37 HIS C C 1
ATOM 3638 O O . HIS C 1 38 ? 45.119 -0.503 29.004 1.00 19.21 37 HIS C O 1
ATOM 3645 N N . GLN C 1 39 ? 45.581 -2.417 30.117 1.00 17.07 38 GLN C N 1
ATOM 3646 C CA . GLN C 1 39 ? 45.403 -1.839 31.449 1.00 13.92 38 GLN C CA 1
ATOM 3647 C C . GLN C 1 39 ? 46.357 -0.665 31.679 1.00 12.04 38 GLN C C 1
ATOM 3648 O O . GLN C 1 39 ? 45.973 0.372 32.219 1.00 12.08 38 GLN C O 1
ATOM 3654 N N . ALA C 1 40 ? 47.598 -0.818 31.247 1.00 10.26 39 ALA C N 1
ATOM 3655 C CA . ALA C 1 40 ? 48.582 0.236 31.439 1.00 12.43 39 ALA C CA 1
ATOM 3656 C C . ALA C 1 40 ? 48.187 1.534 30.736 1.00 14.01 39 ALA C C 1
ATOM 3657 O O . ALA C 1 40 ? 48.466 2.617 31.257 1.00 15.29 39 ALA C O 1
ATOM 3659 N N . TYR C 1 41 ? 47.528 1.437 29.575 1.00 15.19 40 TYR C N 1
ATOM 3660 C CA . TYR C 1 41 ? 47.072 2.647 28.875 1.00 16.52 40 TYR C CA 1
ATOM 3661 C C . TYR C 1 41 ? 45.871 3.286 29.574 1.00 17.00 40 TYR C C 1
ATOM 3662 O O . TYR C 1 41 ? 45.782 4.507 29.662 1.00 17.36 40 TYR C O 1
ATOM 3671 N N . VAL C 1 42 ? 44.966 2.462 30.092 1.00 17.39 41 VAL C N 1
ATOM 3672 C CA . VAL C 1 42 ? 43.917 2.967 30.973 1.00 19.00 41 VAL C CA 1
ATOM 3673 C C . VAL C 1 42 ? 44.499 3.781 32.111 1.00 19.20 41 VAL C C 1
ATOM 3674 O O . VAL C 1 42 ? 44.082 4.921 32.345 1.00 18.18 41 VAL C O 1
ATOM 3678 N N . ASP C 1 43 ? 45.466 3.200 32.821 1.00 18.92 42 ASP C N 1
ATOM 3679 C CA . ASP C 1 43 ? 46.030 3.880 33.983 1.00 19.53 42 ASP C CA 1
ATOM 3680 C C . ASP C 1 43 ? 46.853 5.104 33.571 1.00 20.77 42 ASP C C 1
ATOM 3681 O O . ASP C 1 43 ? 46.823 6.141 34.238 1.00 22.37 42 ASP C O 1
ATOM 3686 N N . GLY C 1 44 ? 47.581 4.981 32.463 1.00 20.50 43 GLY C N 1
ATOM 3687 C CA . GLY C 1 44 ? 48.345 6.100 31.956 1.00 19.04 43 GLY C CA 1
ATOM 3688 C C . GLY C 1 44 ? 47.440 7.278 31.688 1.00 18.98 43 GLY C C 1
ATOM 3689 O O . GLY C 1 44 ? 47.697 8.385 32.173 1.00 18.40 43 GLY C O 1
ATOM 3690 N N . ALA C 1 45 ? 46.379 7.042 30.910 1.00 17.91 44 ALA C N 1
ATOM 3691 C CA . ALA C 1 45 ? 45.473 8.104 30.520 1.00 16.54 44 ALA C CA 1
ATOM 3692 C C . ALA C 1 45 ? 44.783 8.703 31.745 1.00 15.42 44 ALA C C 1
ATOM 3693 O O . ALA C 1 45 ? 44.619 9.917 31.835 1.00 14.15 44 ALA C O 1
ATOM 3695 N N . ASN C 1 46 ? 44.401 7.859 32.698 1.00 15.92 45 ASN C N 1
ATOM 3696 C CA . ASN C 1 46 ? 43.757 8.352 33.914 1.00 16.32 45 ASN C CA 1
ATOM 3697 C C . ASN C 1 46 ? 44.672 9.188 34.796 1.00 17.06 45 ASN C C 1
ATOM 3698 O O . ASN C 1 46 ? 44.261 10.245 35.296 1.00 17.29 45 ASN C O 1
ATOM 3703 N N . ALA C 1 47 ? 45.905 8.727 34.990 1.00 16.09 46 ALA C N 1
ATOM 3704 C CA . ALA C 1 47 ? 46.850 9.465 35.819 1.00 15.72 46 ALA C CA 1
ATOM 3705 C C . ALA C 1 47 ? 46.997 10.855 35.271 1.00 17.33 46 ALA C C 1
ATOM 3706 O O . ALA C 1 47 ? 47.079 11.820 36.016 1.00 19.38 46 ALA C O 1
ATOM 3708 N N . LEU C 1 48 ? 47.035 10.949 33.952 1.00 19.57 47 LEU C N 1
ATOM 3709 C CA . LEU C 1 48 ? 47.276 12.208 33.281 1.00 20.74 47 LEU C CA 1
ATOM 3710 C C . LEU C 1 48 ? 46.048 13.127 33.350 1.00 21.82 47 LEU C C 1
ATOM 3711 O O . LEU C 1 48 ? 46.178 14.338 33.557 1.00 21.56 47 LEU C O 1
ATOM 3716 N N . LEU C 1 49 ? 44.860 12.549 33.185 1.00 21.43 48 LEU C N 1
ATOM 3717 C CA . LEU C 1 49 ? 43.640 13.304 33.382 1.00 21.99 48 LEU C CA 1
ATOM 3718 C C . LEU C 1 49 ? 43.600 13.924 34.763 1.00 22.41 48 LEU C C 1
ATOM 3719 O O . LEU C 1 49 ? 43.296 15.101 34.901 1.00 23.63 48 LEU C O 1
ATOM 3724 N N . ARG C 1 50 ? 43.927 13.147 35.788 1.00 24.28 49 ARG C N 1
ATOM 3725 C CA . ARG C 1 50 ? 43.941 13.672 37.151 1.00 26.82 49 ARG C CA 1
ATOM 3726 C C . ARG C 1 50 ? 44.948 14.802 37.320 1.00 27.34 49 ARG C C 1
ATOM 3727 O O . ARG C 1 50 ? 44.665 15.818 37.953 1.00 29.95 49 ARG C O 1
ATOM 3735 N N . LYS C 1 51 ? 46.129 14.618 36.752 1.00 27.99 50 LYS C N 1
ATOM 3736 C CA . LYS C 1 51 ? 47.157 15.643 36.764 1.00 28.67 50 LYS C CA 1
ATOM 3737 C C . LYS C 1 51 ? 46.636 16.961 36.200 1.00 28.56 50 LYS C C 1
ATOM 3738 O O . LYS C 1 51 ? 46.815 18.011 36.805 1.00 27.36 50 LYS C O 1
ATOM 3744 N N . LEU C 1 52 ? 46.000 16.903 35.032 1.00 29.17 51 LEU C N 1
ATOM 3745 C CA . LEU C 1 52 ? 45.491 18.110 34.400 1.00 28.18 51 LEU C CA 1
ATOM 3746 C C . LEU C 1 52 ? 44.307 18.707 35.182 1.00 29.47 51 LEU C C 1
ATOM 3747 O O . LEU C 1 52 ? 44.173 19.929 35.268 1.00 27.20 51 LEU C O 1
ATOM 3752 N N . ASP C 1 53 ? 43.461 17.849 35.751 1.00 29.91 52 ASP C N 1
ATOM 3753 C CA . ASP C 1 53 ? 42.385 18.314 36.618 1.00 31.67 52 ASP C CA 1
ATOM 3754 C C . ASP C 1 53 ? 42.917 19.063 37.833 1.00 32.31 52 ASP C C 1
ATOM 3755 O O . ASP C 1 53 ? 42.432 20.136 38.174 1.00 32.77 52 ASP C O 1
ATOM 3760 N N . GLU C 1 54 ? 43.919 18.486 38.481 1.00 33.09 53 GLU C N 1
ATOM 3761 C CA . GLU C 1 54 ? 44.545 19.104 39.623 1.00 33.93 53 GLU C CA 1
ATOM 3762 C C . GLU C 1 54 ? 45.109 20.488 39.281 1.00 32.22 53 GLU C C 1
ATOM 3763 O O . GLU C 1 54 ? 44.931 21.446 40.031 1.00 31.83 53 GLU C O 1
ATOM 3769 N N . ALA C 1 55 ? 45.779 20.604 38.144 1.00 29.31 54 ALA C N 1
ATOM 3770 C CA . ALA C 1 55 ? 46.385 21.869 37.793 1.00 28.26 54 ALA C CA 1
ATOM 3771 C C . ALA C 1 55 ? 45.314 22.932 37.552 1.00 29.65 54 ALA C C 1
ATOM 3772 O O . ALA C 1 55 ? 45.531 24.118 37.800 1.00 29.67 54 ALA C O 1
ATOM 3774 N N . ARG C 1 56 ? 44.156 22.505 37.060 1.00 29.45 55 ARG C N 1
ATOM 3775 C CA . ARG C 1 56 ? 43.088 23.425 36.765 1.00 29.40 55 ARG C CA 1
ATOM 3776 C C . ARG C 1 56 ? 42.372 23.856 38.039 1.00 32.23 55 ARG C C 1
ATOM 3777 O O . ARG C 1 56 ? 42.004 25.019 38.185 1.00 32.05 55 ARG C O 1
ATOM 3785 N N . GLU C 1 57 ? 42.192 22.932 38.973 1.00 33.33 56 GLU C N 1
ATOM 3786 C CA . GLU C 1 57 ? 41.564 23.268 40.234 1.00 34.79 56 GLU C CA 1
ATOM 3787 C C . GLU C 1 57 ? 42.439 24.194 41.078 1.00 34.72 56 GLU C C 1
ATOM 3788 O O . GLU C 1 57 ? 41.936 25.078 41.758 1.00 36.02 56 GLU C O 1
ATOM 3794 N N . SER C 1 58 ? 43.750 24.005 41.029 1.00 34.94 57 SER C N 1
ATOM 3795 C CA . SER C 1 58 ? 44.661 24.878 41.761 1.00 35.14 57 SER C CA 1
ATOM 3796 C C . SER C 1 58 ? 45.142 26.017 40.868 1.00 36.34 57 SER C C 1
ATOM 3797 O O . SER C 1 58 ? 46.036 26.780 41.252 1.00 36.88 57 SER C O 1
ATOM 3800 N N . ASP C 1 59 ? 44.553 26.112 39.677 1.00 36.36 58 ASP C N 1
ATOM 3801 C CA . ASP C 1 59 ? 44.900 27.137 38.701 1.00 37.38 58 ASP C CA 1
ATOM 3802 C C . ASP C 1 59 ? 46.418 27.323 38.535 1.00 36.36 58 ASP C C 1
ATOM 3803 O O . ASP C 1 59 ? 46.922 28.441 38.451 1.00 36.96 58 ASP C O 1
ATOM 3808 N N . THR C 1 60 ? 47.142 26.214 38.479 1.00 34.72 59 THR C N 1
ATOM 3809 C CA . THR C 1 60 ? 48.590 26.262 38.332 1.00 34.76 59 THR C CA 1
ATOM 3810 C C . THR C 1 60 ? 49.047 25.829 36.938 1.00 32.91 59 THR C C 1
ATOM 3811 O O . THR C 1 60 ? 48.259 25.298 36.151 1.00 32.23 59 THR C O 1
ATOM 3815 N N . ASP C 1 61 ? 50.319 26.066 36.644 1.00 31.34 60 ASP C N 1
ATOM 3816 C CA . ASP C 1 61 ? 50.861 25.801 35.314 1.00 33.66 60 ASP C CA 1
ATOM 3817 C C . ASP C 1 61 ? 51.169 24.329 35.188 1.00 32.09 60 ASP C C 1
ATOM 3818 O O . ASP C 1 61 ? 51.540 23.701 36.168 1.00 34.52 60 ASP C O 1
ATOM 3823 N N . VAL C 1 62 ? 51.011 23.778 33.993 1.00 31.59 61 VAL C N 1
ATOM 3824 C CA . VAL C 1 62 ? 51.593 22.474 33.668 1.00 31.35 61 VAL C CA 1
ATOM 3825 C C . VAL C 1 62 ? 52.422 22.560 32.400 1.00 29.07 61 VAL C C 1
ATOM 3826 O O . VAL C 1 62 ? 52.253 23.475 31.600 1.00 30.54 61 VAL C O 1
ATOM 3830 N N . ASP C 1 63 ? 53.304 21.591 32.210 1.00 26.85 62 ASP C N 1
ATOM 3831 C CA . ASP C 1 63 ? 53.958 21.405 30.921 1.00 24.65 62 ASP C CA 1
ATOM 3832 C C . ASP C 1 63 ? 53.006 20.721 29.955 1.00 24.36 62 ASP C C 1
ATOM 3833 O O . ASP C 1 63 ? 52.945 19.482 29.932 1.00 26.24 62 ASP C O 1
ATOM 3838 N N . ILE C 1 64 ? 52.254 21.493 29.170 1.00 21.48 63 ILE C N 1
ATOM 3839 C CA . ILE C 1 64 ? 51.162 20.869 28.434 1.00 24.42 63 ILE C CA 1
ATOM 3840 C C . ILE C 1 64 ? 51.643 20.172 27.147 1.00 23.87 63 ILE C C 1
ATOM 3841 O O . ILE C 1 64 ? 50.976 19.258 26.638 1.00 21.82 63 ILE C O 1
ATOM 3846 N N . LYS C 1 65 ? 52.791 20.609 26.630 1.00 22.19 64 LYS C N 1
ATOM 3847 C CA . LYS C 1 65 ? 53.433 19.906 25.541 1.00 20.49 64 LYS C CA 1
ATOM 3848 C C . LYS C 1 65 ? 53.676 18.462 25.957 1.00 20.43 64 LYS C C 1
ATOM 3849 O O . LYS C 1 65 ? 53.213 17.538 25.294 1.00 20.70 64 LYS C O 1
ATOM 3855 N N . ALA C 1 66 ? 54.389 18.270 27.060 1.00 19.90 65 ALA C N 1
ATOM 3856 C CA . ALA C 1 66 ? 54.641 16.927 27.579 1.00 19.22 65 ALA C CA 1
ATOM 3857 C C . ALA C 1 66 ? 53.328 16.204 27.843 1.00 19.06 65 ALA C C 1
ATOM 3858 O O . ALA C 1 66 ? 53.160 15.034 27.480 1.00 18.69 65 ALA C O 1
ATOM 3860 N N . ALA C 1 67 ? 52.404 16.904 28.492 1.00 18.24 66 ALA C N 1
ATOM 3861 C CA . ALA C 1 67 ? 51.150 16.292 28.914 1.00 18.71 66 ALA C CA 1
ATOM 3862 C C . ALA C 1 67 ? 50.391 15.773 27.693 1.00 18.05 66 ALA C C 1
ATOM 3863 O O . ALA C 1 67 ? 49.945 14.619 27.673 1.00 17.87 66 ALA C O 1
ATOM 3865 N N . LEU C 1 68 ? 50.248 16.618 26.675 1.00 16.06 67 LEU C N 1
ATOM 3866 C CA . LEU C 1 68 ? 49.393 16.268 25.550 1.00 16.42 67 LEU C CA 1
ATOM 3867 C C . LEU C 1 68 ? 50.042 15.194 24.694 1.00 17.49 67 LEU C C 1
ATOM 3868 O O . LEU C 1 68 ? 49.350 14.342 24.132 1.00 17.84 67 LEU C O 1
ATOM 3873 N N . LYS C 1 69 ? 51.368 15.226 24.600 1.00 18.02 68 LYS C N 1
ATOM 3874 C CA . LYS C 1 69 ? 52.079 14.157 23.916 1.00 18.53 68 LYS C CA 1
ATOM 3875 C C . LYS C 1 69 ? 51.799 12.824 24.588 1.00 17.76 68 LYS C C 1
ATOM 3876 O O . LYS C 1 69 ? 51.471 11.848 23.929 1.00 17.89 68 LYS C O 1
ATOM 3882 N N . GLU C 1 70 ? 51.928 12.799 25.908 1.00 16.79 69 GLU C N 1
ATOM 3883 C CA . GLU C 1 70 ? 51.711 11.582 26.647 1.00 17.17 69 GLU C CA 1
ATOM 3884 C C . GLU C 1 70 ? 50.244 11.174 26.537 1.00 17.88 69 GLU C C 1
ATOM 3885 O O . GLU C 1 70 ? 49.934 9.988 26.386 1.00 15.96 69 GLU C O 1
ATOM 3891 N N . LEU C 1 71 ? 49.345 12.160 26.608 1.00 15.61 70 LEU C N 1
ATOM 3892 C CA . LEU C 1 71 ? 47.924 11.875 26.583 1.00 12.74 70 LEU C CA 1
ATOM 3893 C C . LEU C 1 71 ? 47.577 11.183 25.281 1.00 13.10 70 LEU C C 1
ATOM 3894 O O . LEU C 1 71 ? 46.799 10.226 25.269 1.00 14.76 70 LEU C O 1
ATOM 3899 N N . SER C 1 72 ? 48.148 11.658 24.176 1.00 13.02 71 SER C N 1
ATOM 3900 C CA . SER C 1 72 ? 47.774 11.114 22.877 1.00 11.28 71 SER C CA 1
ATOM 3901 C C . SER C 1 72 ? 48.296 9.684 22.781 1.00 10.92 71 SER C C 1
ATOM 3902 O O . SER C 1 72 ? 47.678 8.827 22.151 1.00 10.15 71 SER C O 1
ATOM 3905 N N . PHE C 1 73 ? 49.427 9.427 23.424 1.00 9.25 72 PHE C N 1
ATOM 3906 C CA . PHE C 1 73 ? 49.988 8.092 23.473 1.00 9.90 72 PHE C CA 1
ATOM 3907 C C . PHE C 1 73 ? 49.046 7.091 24.166 1.00 13.69 72 PHE C C 1
ATOM 3908 O O . PHE C 1 73 ? 48.738 6.029 23.607 1.00 16.73 72 PHE C O 1
ATOM 3916 N N . HIS C 1 74 ? 48.595 7.414 25.380 1.00 14.41 73 HIS C N 1
ATOM 3917 C CA . HIS C 1 74 ? 47.854 6.458 26.192 1.00 12.67 73 HIS C CA 1
ATOM 3918 C C . HIS C 1 74 ? 46.424 6.321 25.730 1.00 12.01 73 HIS C C 1
ATOM 3919 O O . HIS C 1 74 ? 45.859 5.228 25.754 1.00 11.49 73 HIS C O 1
ATOM 3926 N N . VAL C 1 75 ? 45.825 7.426 25.314 1.00 12.60 74 VAL C N 1
ATOM 3927 C CA . VAL C 1 75 ? 44.441 7.367 24.844 1.00 12.12 74 VAL C CA 1
ATOM 3928 C C . VAL C 1 75 ? 44.385 6.675 23.492 1.00 12.62 74 VAL C C 1
ATOM 3929 O O . VAL C 1 75 ? 43.465 5.910 23.202 1.00 16.18 74 VAL C O 1
ATOM 3933 N N . GLY C 1 76 ? 45.390 6.926 22.670 1.00 13.94 75 GLY C N 1
ATOM 3934 C CA . GLY C 1 76 ? 45.575 6.130 21.473 1.00 16.26 75 GLY C CA 1
ATOM 3935 C C . GLY C 1 76 ? 45.721 4.648 21.755 1.00 16.71 75 GLY C C 1
ATOM 3936 O O . GLY C 1 76 ? 45.055 3.820 21.124 1.00 17.88 75 GLY C O 1
ATOM 3937 N N . GLY C 1 77 ? 46.594 4.310 22.697 1.00 16.79 76 GLY C N 1
ATOM 3938 C CA . GLY C 1 77 ? 46.661 2.945 23.195 1.00 17.29 76 GLY C CA 1
ATOM 3939 C C . GLY C 1 77 ? 45.311 2.401 23.611 1.00 16.32 76 GLY C C 1
ATOM 3940 O O . GLY C 1 77 ? 44.912 1.330 23.175 1.00 17.29 76 GLY C O 1
ATOM 3941 N N . TYR C 1 78 ? 44.601 3.137 24.455 1.00 16.55 77 TYR C N 1
ATOM 3942 C CA . TYR C 1 78 ? 43.279 2.718 24.889 1.00 16.95 77 TYR C CA 1
ATOM 3943 C C . TYR C 1 78 ? 42.328 2.479 23.716 1.00 17.48 77 TYR C C 1
ATOM 3944 O O . TYR C 1 78 ? 41.686 1.441 23.632 1.00 17.12 77 TYR C O 1
ATOM 3953 N N . VAL C 1 79 ? 42.219 3.467 22.830 1.00 18.91 78 VAL C N 1
ATOM 3954 C CA . VAL C 1 79 ? 41.258 3.425 21.734 1.00 17.98 78 VAL C CA 1
ATOM 3955 C C . VAL C 1 79 ? 41.549 2.297 20.744 1.00 17.63 78 VAL C C 1
ATOM 3956 O O . VAL C 1 79 ? 40.645 1.583 20.332 1.00 18.68 78 VAL C O 1
ATOM 3960 N N . LEU C 1 80 ? 42.809 2.136 20.362 1.00 17.48 79 LEU C N 1
ATOM 3961 C CA . LEU C 1 80 ? 43.169 1.113 19.392 1.00 16.37 79 LEU C CA 1
ATOM 3962 C C . LEU C 1 80 ? 42.983 -0.306 19.934 1.00 16.41 79 LEU C C 1
ATOM 3963 O O . LEU C 1 80 ? 42.527 -1.182 19.210 1.00 15.38 79 LEU C O 1
ATOM 3968 N N . HIS C 1 81 ? 43.332 -0.542 21.197 1.00 17.63 80 HIS C N 1
ATOM 3969 C CA . HIS C 1 81 ? 43.128 -1.876 21.769 1.00 18.01 80 HIS C CA 1
ATOM 3970 C C . HIS C 1 81 ? 41.623 -2.133 21.817 1.00 18.16 80 HIS C C 1
ATOM 3971 O O . HIS C 1 81 ? 41.169 -3.268 21.604 1.00 17.96 80 HIS C O 1
ATOM 3978 N N . LEU C 1 82 ? 40.844 -1.080 22.050 1.00 17.30 81 LEU C N 1
ATOM 3979 C CA . LEU C 1 82 ? 39.406 -1.244 22.133 1.00 17.42 81 LEU C CA 1
ATOM 3980 C C . LEU C 1 82 ? 38.817 -1.753 20.816 1.00 19.03 81 LEU C C 1
ATOM 3981 O O . LEU C 1 82 ? 38.070 -2.729 20.812 1.00 19.98 81 LEU C O 1
ATOM 3986 N N . PHE C 1 83 ? 39.151 -1.111 19.701 1.00 19.07 82 PHE C N 1
ATOM 3987 C CA . PHE C 1 83 ? 38.716 -1.602 18.396 1.00 20.44 82 PHE C CA 1
ATOM 3988 C C . PHE C 1 83 ? 39.359 -2.942 17.982 1.00 22.02 82 PHE C C 1
ATOM 3989 O O . PHE C 1 83 ? 38.763 -3.718 17.228 1.00 23.16 82 PHE C O 1
ATOM 3997 N N . PHE C 1 84 ? 40.568 -3.207 18.465 1.00 20.67 83 PHE C N 1
ATOM 3998 C CA . PHE C 1 84 ? 41.284 -4.429 18.138 1.00 19.40 83 PHE C CA 1
ATOM 3999 C C . PHE C 1 84 ? 40.529 -5.649 18.649 1.00 19.77 83 PHE C C 1
ATOM 4000 O O . PHE C 1 84 ? 40.222 -6.556 17.879 1.00 21.38 83 PHE C O 1
ATOM 4008 N N . TRP C 1 85 ? 40.226 -5.671 19.945 1.00 20.08 84 TRP C N 1
ATOM 4009 C CA . TRP C 1 85 ? 39.450 -6.777 20.531 1.00 19.57 84 TRP C CA 1
ATOM 4010 C C . TRP C 1 85 ? 38.146 -6.925 19.768 1.00 20.21 84 TRP C C 1
ATOM 4011 O O . TRP C 1 85 ? 37.682 -8.029 19.527 1.00 21.52 84 TRP C O 1
ATOM 4022 N N . GLY C 1 86 ? 37.571 -5.794 19.381 1.00 19.77 85 GLY C N 1
ATOM 4023 C CA . GLY C 1 86 ? 36.254 -5.810 18.785 1.00 19.40 85 GLY C CA 1
ATOM 4024 C C . GLY C 1 86 ? 36.205 -6.381 17.376 1.00 19.68 85 GLY C C 1
ATOM 4025 O O . GLY C 1 86 ? 35.171 -6.905 16.968 1.00 20.43 85 GLY C O 1
ATOM 4026 N N . ASN C 1 87 ? 37.287 -6.282 16.613 1.00 20.41 86 ASN C N 1
ATOM 4027 C CA . ASN C 1 87 ? 37.272 -6.848 15.273 1.00 20.80 86 ASN C CA 1
ATOM 4028 C C . ASN C 1 87 ? 38.066 -8.154 15.201 1.00 21.39 86 ASN C C 1
ATOM 4029 O O . ASN C 1 87 ? 38.633 -8.521 14.162 1.00 20.27 86 ASN C O 1
ATOM 4034 N N . MET C 1 88 ? 38.073 -8.875 16.320 1.00 22.13 87 MET C N 1
ATOM 4035 C CA . MET C 1 88 ? 38.400 -10.299 16.313 1.00 22.22 87 MET C CA 1
ATOM 4036 C C . MET C 1 88 ? 37.302 -11.127 16.958 1.00 23.59 87 MET C C 1
ATOM 4037 O O . MET C 1 88 ? 36.459 -10.610 17.683 1.00 25.22 87 MET C O 1
ATOM 4042 N N . GLY C 1 89 ? 37.323 -12.421 16.684 1.00 24.84 88 GLY C N 1
ATOM 4043 C CA . GLY C 1 89 ? 36.504 -13.355 17.426 1.00 26.05 88 GLY C CA 1
ATOM 4044 C C . GLY C 1 89 ? 36.874 -14.796 17.102 1.00 28.11 88 GLY C C 1
ATOM 4045 O O . GLY C 1 89 ? 37.813 -15.045 16.344 1.00 27.26 88 GLY C O 1
ATOM 4046 N N . PRO C 1 90 ? 36.142 -15.776 17.666 1.00 29.89 89 PRO C N 1
ATOM 4047 C CA . PRO C 1 90 ? 36.388 -17.205 17.451 1.00 29.47 89 PRO C CA 1
ATOM 4048 C C . PRO C 1 90 ? 36.554 -17.543 15.964 1.00 29.74 89 PRO C C 1
ATOM 4049 O O . PRO C 1 90 ? 35.800 -17.053 15.116 1.00 29.46 89 PRO C O 1
ATOM 4053 N N . ALA C 1 91 ? 37.529 -18.390 15.647 1.00 29.49 90 ALA C N 1
ATOM 4054 C CA . ALA C 1 91 ? 37.855 -18.665 14.247 1.00 30.70 90 ALA C CA 1
ATOM 4055 C C . ALA C 1 91 ? 36.679 -19.289 13.484 1.00 32.71 90 ALA C C 1
ATOM 4056 O O . ALA C 1 91 ? 36.518 -19.087 12.280 1.00 33.19 90 ALA C O 1
ATOM 4058 N N . ASP C 1 92 ? 35.858 -20.050 14.194 1.00 35.15 91 ASP C N 1
ATOM 4059 C CA . ASP C 1 92 ? 34.776 -20.798 13.573 1.00 37.66 91 ASP C CA 1
ATOM 4060 C C . ASP C 1 92 ? 33.543 -19.911 13.407 1.00 38.31 91 ASP C C 1
ATOM 4061 O O . ASP C 1 92 ? 32.515 -20.350 12.891 1.00 38.10 91 ASP C O 1
ATOM 4066 N N . GLU C 1 93 ? 33.642 -18.662 13.849 1.00 38.29 92 GLU C N 1
ATOM 4067 C CA . GLU C 1 93 ? 32.581 -17.693 13.602 1.00 37.99 92 GLU C CA 1
ATOM 4068 C C . GLU C 1 93 ? 33.091 -16.554 12.743 1.00 37.26 92 GLU C C 1
ATOM 4069 O O . GLU C 1 93 ? 32.317 -15.713 12.284 1.00 38.34 92 GLU C O 1
ATOM 4075 N N . CYS C 1 94 ? 34.399 -16.526 12.528 1.00 35.27 93 CYS C N 1
ATOM 4076 C CA . CYS C 1 94 ? 35.029 -15.362 11.920 1.00 33.61 93 CYS C CA 1
ATOM 4077 C C . CYS C 1 94 ? 36.010 -15.784 10.833 1.00 31.37 93 CYS C C 1
ATOM 4078 O O . CYS C 1 94 ? 35.939 -16.897 10.320 1.00 31.33 93 CYS C O 1
ATOM 4081 N N . GLY C 1 95 ? 36.918 -14.886 10.482 1.00 29.73 94 GLY C N 1
ATOM 4082 C CA . GLY C 1 95 ? 37.774 -15.115 9.343 1.00 27.19 94 GLY C CA 1
ATOM 4083 C C . GLY C 1 95 ? 36.985 -14.973 8.066 1.00 26.92 94 GLY C C 1
ATOM 4084 O O . GLY C 1 95 ? 36.024 -14.215 8.007 1.00 24.36 94 GLY C O 1
ATOM 4085 N N . GLY C 1 96 ? 37.389 -15.715 7.040 1.00 27.98 95 GLY C N 1
ATOM 4086 C CA . GLY C 1 96 ? 36.753 -15.580 5.746 1.00 28.99 95 GLY C CA 1
ATOM 4087 C C . GLY C 1 96 ? 37.016 -14.208 5.172 1.00 31.31 95 GLY C C 1
ATOM 4088 O O . GLY C 1 96 ? 37.971 -13.531 5.563 1.00 30.34 95 GLY C O 1
ATOM 4089 N N . GLU C 1 97 ? 36.176 -13.777 4.240 1.00 31.82 96 GLU C N 1
ATOM 4090 C CA . GLU C 1 97 ? 36.249 -12.391 3.820 1.00 32.68 96 GLU C CA 1
ATOM 4091 C C . GLU C 1 97 ? 34.935 -11.632 3.959 1.00 32.40 96 GLU C C 1
ATOM 4092 O O . GLU C 1 97 ? 33.882 -12.216 4.183 1.00 31.96 96 GLU C O 1
ATOM 4098 N N . PRO C 1 98 ? 34.994 -10.301 3.874 1.00 32.87 97 PRO C N 1
ATOM 4099 C CA . PRO C 1 98 ? 33.800 -9.495 4.141 1.00 33.97 97 PRO C CA 1
ATOM 4100 C C . PRO C 1 98 ? 32.805 -9.553 2.987 1.00 34.92 97 PRO C C 1
ATOM 4101 O O . PRO C 1 98 ? 33.119 -10.034 1.906 1.00 36.30 97 PRO C O 1
ATOM 4105 N N . SER C 1 99 ? 31.604 -9.047 3.218 1.00 34.52 98 SER C N 1
ATOM 4106 C CA . SER C 1 99 ? 30.625 -8.957 2.156 1.00 36.00 98 SER C CA 1
ATOM 4107 C C . SER C 1 99 ? 29.949 -7.603 2.238 1.00 36.43 98 SER C C 1
ATOM 4108 O O . SER C 1 99 ? 30.330 -6.772 3.061 1.00 38.08 98 SER C O 1
ATOM 4111 N N . GLY C 1 100 ? 28.945 -7.374 1.392 1.00 34.82 99 GLY C N 1
ATOM 4112 C CA . GLY C 1 100 ? 28.215 -6.115 1.456 1.00 31.51 99 GLY C CA 1
ATOM 4113 C C . GLY C 1 100 ? 29.050 -4.972 0.930 1.00 30.72 99 GLY C C 1
ATOM 4114 O O . GLY C 1 100 ? 29.977 -5.173 0.137 1.00 29.98 99 GLY C O 1
ATOM 4115 N N . LYS C 1 101 ? 28.731 -3.763 1.370 1.00 31.06 100 LYS C N 1
ATOM 4116 C CA . LYS C 1 101 ? 29.404 -2.576 0.851 1.00 30.24 100 LYS C CA 1
ATOM 4117 C C . LYS C 1 101 ? 30.917 -2.631 1.049 1.00 29.92 100 LYS C C 1
ATOM 4118 O O . LYS C 1 101 ? 31.677 -2.285 0.143 1.00 28.23 100 LYS C O 1
ATOM 4124 N N . LEU C 1 102 ? 31.348 -3.074 2.232 1.00 30.22 101 LEU C N 1
ATOM 4125 C CA . LEU C 1 102 ? 32.768 -3.174 2.527 1.00 28.72 101 LEU C CA 1
ATOM 4126 C C . LEU C 1 102 ? 33.460 -4.017 1.458 1.00 28.98 101 LEU C C 1
ATOM 4127 O O . LEU C 1 102 ? 34.500 -3.632 0.923 1.00 28.12 101 LEU C O 1
ATOM 4132 N N . ALA C 1 103 ? 32.868 -5.161 1.136 1.00 29.50 102 ALA C N 1
ATOM 4133 C CA . ALA C 1 103 ? 33.399 -6.003 0.070 1.00 30.73 102 ALA C CA 1
ATOM 4134 C C . ALA C 1 103 ? 33.501 -5.215 -1.239 1.00 31.62 102 ALA C C 1
ATOM 4135 O O . ALA C 1 103 ? 34.513 -5.277 -1.941 1.00 32.57 102 ALA C O 1
ATOM 4137 N N . GLU C 1 104 ? 32.458 -4.464 -1.562 1.00 31.21 103 GLU C N 1
ATOM 4138 C CA . GLU C 1 104 ? 32.455 -3.689 -2.790 1.00 31.80 103 GLU C CA 1
ATOM 4139 C C . GLU C 1 104 ? 33.545 -2.626 -2.800 1.00 31.04 103 GLU C C 1
ATOM 4140 O O . GLU C 1 104 ? 34.215 -2.428 -3.819 1.00 29.98 103 GLU C O 1
ATOM 4146 N N . TYR C 1 105 ? 33.724 -1.940 -1.673 1.00 30.25 104 TYR C N 1
ATOM 4147 C CA . TYR C 1 105 ? 34.750 -0.913 -1.593 1.00 29.79 104 TYR C CA 1
ATOM 4148 C C . TYR C 1 105 ? 36.150 -1.492 -1.642 1.00 30.28 104 TYR C C 1
ATOM 4149 O O . TYR C 1 105 ? 37.042 -0.901 -2.252 1.00 30.05 104 TYR C O 1
ATOM 4158 N N . ILE C 1 106 ? 36.351 -2.648 -1.010 1.00 30.12 105 ILE C N 1
ATOM 4159 C CA . ILE C 1 106 ? 37.671 -3.271 -1.034 1.00 29.84 105 ILE C CA 1
ATOM 4160 C C . ILE C 1 106 ? 38.041 -3.638 -2.461 1.00 30.81 105 ILE C C 1
ATOM 4161 O O . ILE C 1 106 ? 39.182 -3.474 -2.873 1.00 30.66 105 ILE C O 1
ATOM 4166 N N . GLU C 1 107 ? 37.059 -4.107 -3.220 1.00 33.56 106 GLU C N 1
ATOM 4167 C CA . GLU C 1 107 ? 37.253 -4.361 -4.639 1.00 35.54 106 GLU C CA 1
ATOM 4168 C C . GLU C 1 107 ? 37.637 -3.138 -5.432 1.00 35.68 106 GLU C C 1
ATOM 4169 O O . GLU C 1 107 ? 38.601 -3.176 -6.197 1.00 36.24 106 GLU C O 1
ATOM 4175 N N . LYS C 1 108 ? 36.867 -2.063 -5.288 1.00 34.17 107 LYS C N 1
ATOM 4176 C CA . LYS C 1 108 ? 37.044 -0.945 -6.192 1.00 33.37 107 LYS C CA 1
ATOM 4177 C C . LYS C 1 108 ? 38.292 -0.170 -5.817 1.00 32.33 107 LYS C C 1
ATOM 4178 O O . LYS C 1 108 ? 38.954 0.395 -6.686 1.00 33.90 107 LYS C O 1
ATOM 4184 N N . ASP C 1 109 ? 38.628 -0.154 -4.530 1.00 31.72 108 ASP C N 1
ATOM 4185 C CA . ASP C 1 109 ? 39.813 0.565 -4.074 1.00 29.80 108 ASP C CA 1
ATOM 4186 C C . ASP C 1 109 ? 41.100 -0.246 -4.159 1.00 28.49 108 ASP C C 1
ATOM 4187 O O . ASP C 1 109 ? 42.169 0.313 -4.389 1.00 29.44 108 ASP C O 1
ATOM 4192 N N . PHE C 1 110 ? 41.008 -1.559 -3.992 1.00 27.12 109 PHE C N 1
ATOM 4193 C CA . PHE C 1 110 ? 42.209 -2.377 -4.039 1.00 27.02 109 PHE C CA 1
ATOM 4194 C C . PHE C 1 110 ? 42.273 -3.337 -5.216 1.00 28.14 109 PHE C C 1
ATOM 4195 O O . PHE C 1 110 ? 43.313 -3.942 -5.468 1.00 27.96 109 PHE C O 1
ATOM 4203 N N . GLY C 1 111 ? 41.166 -3.477 -5.938 1.00 29.51 110 GLY C N 1
ATOM 4204 C CA . GLY C 1 111 ? 41.141 -4.381 -7.071 1.00 29.52 110 GLY C CA 1
ATOM 4205 C C . GLY C 1 111 ? 40.648 -5.775 -6.703 1.00 30.38 110 GLY C C 1
ATOM 4206 O O . GLY C 1 111 ? 39.946 -6.417 -7.482 1.00 32.10 110 GLY C O 1
ATOM 4207 N N . SER C 1 112 ? 41.008 -6.253 -5.516 1.00 29.32 111 SER C N 1
ATOM 4208 C CA . SER C 1 112 ? 40.506 -7.531 -5.029 1.00 27.94 111 SER C CA 1
ATOM 4209 C C . SER C 1 112 ? 40.715 -7.609 -3.534 1.00 26.83 111 SER C C 1
ATOM 4210 O O . SER C 1 112 ? 41.458 -6.805 -2.974 1.00 26.64 111 SER C O 1
ATOM 4213 N N . PHE C 1 113 ? 40.082 -8.593 -2.897 1.00 25.35 112 PHE C N 1
ATOM 4214 C CA . PHE C 1 113 ? 40.369 -8.866 -1.504 1.00 24.40 112 PHE C CA 1
ATOM 4215 C C . PHE C 1 113 ? 41.820 -9.285 -1.295 1.00 25.84 112 PHE C C 1
ATOM 4216 O O . PHE C 1 113 ? 42.465 -8.844 -0.340 1.00 25.92 112 PHE C O 1
ATOM 4224 N N . GLU C 1 114 ? 42.339 -10.130 -2.178 1.00 26.27 113 GLU C N 1
ATOM 4225 C CA . GLU C 1 114 ? 43.735 -10.551 -2.065 1.00 29.69 113 GLU C CA 1
ATOM 4226 C C . GLU C 1 114 ? 44.658 -9.336 -1.981 1.00 28.45 113 GLU C C 1
ATOM 4227 O O . GLU C 1 114 ? 45.509 -9.250 -1.097 1.00 28.23 113 GLU C O 1
ATOM 4233 N N . ARG C 1 115 ? 44.497 -8.401 -2.912 1.00 26.40 114 ARG C N 1
ATOM 4234 C CA . ARG C 1 115 ? 45.375 -7.247 -2.956 1.00 25.44 114 ARG C CA 1
ATOM 4235 C C . ARG C 1 115 ? 45.281 -6.520 -1.617 1.00 26.74 114 ARG C C 1
ATOM 4236 O O . ARG C 1 115 ? 46.299 -6.217 -0.988 1.00 27.39 114 ARG C O 1
ATOM 4244 N N . PHE C 1 116 ? 44.059 -6.255 -1.166 1.00 24.97 115 PHE C N 1
ATOM 4245 C CA . PHE C 1 116 ? 43.875 -5.642 0.146 1.00 25.71 115 PHE C CA 1
ATOM 4246 C C . PHE C 1 116 ? 44.607 -6.404 1.240 1.00 26.58 115 PHE C C 1
ATOM 4247 O O . PHE C 1 116 ? 45.391 -5.832 1.995 1.00 26.48 115 PHE C O 1
ATOM 4255 N N . ARG C 1 117 ? 44.315 -7.698 1.326 1.00 26.40 116 ARG C N 1
ATOM 4256 C CA . ARG C 1 117 ? 44.843 -8.550 2.382 1.00 25.40 116 ARG C CA 1
ATOM 4257 C C . ARG C 1 117 ? 46.355 -8.393 2.393 1.00 25.67 116 ARG C C 1
ATOM 4258 O O . ARG C 1 117 ? 46.985 -8.350 3.445 1.00 25.97 116 ARG C O 1
ATOM 4266 N N . LYS C 1 118 ? 46.927 -8.279 1.206 1.00 24.81 117 LYS C N 1
ATOM 4267 C CA . LYS C 1 118 ? 48.366 -8.315 1.061 1.00 28.18 117 LYS C CA 1
ATOM 4268 C C . LYS C 1 118 ? 48.970 -6.964 1.438 1.00 26.69 117 LYS C C 1
ATOM 4269 O O . LYS C 1 118 ? 49.957 -6.888 2.178 1.00 28.24 117 LYS C O 1
ATOM 4275 N N . GLU C 1 119 ? 48.368 -5.892 0.940 1.00 25.05 118 GLU C N 1
ATOM 4276 C CA . GLU C 1 119 ? 48.786 -4.551 1.331 1.00 23.16 118 GLU C CA 1
ATOM 4277 C C . GLU C 1 119 ? 48.656 -4.341 2.842 1.00 21.50 118 GLU C C 1
ATOM 4278 O O . GLU C 1 119 ? 49.574 -3.838 3.488 1.00 18.34 118 GLU C O 1
ATOM 4284 N N . PHE C 1 120 ? 47.518 -4.734 3.401 1.00 19.88 119 PHE C N 1
ATOM 4285 C CA . PHE C 1 120 ? 47.276 -4.545 4.828 1.00 21.14 119 PHE C CA 1
ATOM 4286 C C . PHE C 1 120 ? 48.322 -5.340 5.610 1.00 22.01 119 PHE C C 1
ATOM 4287 O O . PHE C 1 120 ? 48.807 -4.903 6.665 1.00 21.69 119 PHE C O 1
ATOM 4295 N N . SER C 1 121 ? 48.672 -6.510 5.079 1.00 21.24 120 SER C N 1
ATOM 4296 C CA . SER C 1 121 ? 49.677 -7.351 5.717 1.00 21.16 120 SER C CA 1
ATOM 4297 C C . SER C 1 121 ? 51.078 -6.747 5.680 1.00 20.83 120 SER C C 1
ATOM 4298 O O . SER C 1 121 ? 51.818 -6.835 6.659 1.00 19.23 120 SER C O 1
ATOM 4301 N N . GLN C 1 122 ? 51.443 -6.137 4.554 1.00 21.60 121 GLN C N 1
ATOM 4302 C CA . GLN C 1 122 ? 52.710 -5.420 4.479 1.00 22.14 121 GLN C CA 1
ATOM 4303 C C . GLN C 1 122 ? 52.733 -4.237 5.441 1.00 18.79 121 GLN C C 1
ATOM 4304 O O . GLN C 1 122 ? 53.766 -3.918 6.038 1.00 17.35 121 GLN C O 1
ATOM 4310 N N . ALA C 1 123 ? 51.594 -3.572 5.567 1.00 16.56 122 ALA C N 1
ATOM 4311 C CA . ALA C 1 123 ? 51.484 -2.436 6.474 1.00 16.28 122 ALA C CA 1
ATOM 4312 C C . ALA C 1 123 ? 51.795 -2.893 7.894 1.00 15.62 122 ALA C C 1
ATOM 4313 O O . ALA C 1 123 ? 52.511 -2.223 8.615 1.00 15.90 122 ALA C O 1
ATOM 4315 N N . ALA C 1 124 ? 51.271 -4.048 8.279 1.00 16.33 123 ALA C N 1
ATOM 4316 C CA . ALA C 1 124 ? 51.520 -4.586 9.609 1.00 16.49 123 ALA C CA 1
ATOM 4317 C C . ALA C 1 124 ? 52.955 -5.069 9.737 1.00 17.05 123 ALA C C 1
ATOM 4318 O O . ALA C 1 124 ? 53.665 -4.679 10.659 1.00 16.28 123 ALA C O 1
ATOM 4320 N N . ILE C 1 125 ? 53.390 -5.915 8.812 1.00 18.93 124 ILE C N 1
ATOM 4321 C CA . ILE C 1 125 ? 54.711 -6.527 8.946 1.00 20.57 124 ILE C CA 1
ATOM 4322 C C . ILE C 1 125 ? 55.839 -5.481 8.937 1.00 20.34 124 ILE C C 1
ATOM 4323 O O . ILE C 1 125 ? 56.787 -5.575 9.715 1.00 22.51 124 ILE C O 1
ATOM 4328 N N . SER C 1 126 ? 55.728 -4.476 8.076 1.00 19.74 125 SER C N 1
ATOM 4329 C CA . SER C 1 126 ? 56.860 -3.602 7.819 1.00 18.57 125 SER C CA 1
ATOM 4330 C C . SER C 1 126 ? 56.996 -2.459 8.820 1.00 17.89 125 SER C C 1
ATOM 4331 O O . SER C 1 126 ? 57.942 -1.679 8.748 1.00 19.02 125 SER C O 1
ATOM 4334 N N . ALA C 1 127 ? 56.055 -2.348 9.744 1.00 17.98 126 ALA C N 1
ATOM 4335 C CA . ALA C 1 127 ? 56.074 -1.254 10.703 1.00 17.23 126 ALA C CA 1
ATOM 4336 C C . ALA C 1 127 ? 57.354 -1.299 11.507 1.00 18.56 126 ALA C C 1
ATOM 4337 O O . ALA C 1 127 ? 57.704 -2.334 12.058 1.00 21.12 126 ALA C O 1
ATOM 4339 N N . GLU C 1 128 ? 58.053 -0.171 11.585 1.00 20.70 127 GLU C N 1
ATOM 4340 C CA . GLU C 1 128 ? 59.317 -0.114 12.315 1.00 20.90 127 GLU C CA 1
ATOM 4341 C C . GLU C 1 128 ? 59.041 -0.022 13.817 1.00 20.28 127 GLU C C 1
ATOM 4342 O O . GLU C 1 128 ? 58.651 1.034 14.318 1.00 23.89 127 GLU C O 1
ATOM 4348 N N . GLY C 1 129 ? 59.235 -1.130 14.526 1.00 18.61 128 GLY C N 1
ATOM 4349 C CA . GLY C 1 129 ? 58.988 -1.147 15.958 1.00 15.61 128 GLY C CA 1
ATOM 4350 C C . GLY C 1 129 ? 57.515 -1.256 16.246 1.00 15.05 128 GLY C C 1
ATOM 4351 O O . GLY C 1 129 ? 56.746 -1.811 15.448 1.00 17.43 128 GLY C O 1
ATOM 4352 N N . SER C 1 130 ? 57.109 -0.711 17.382 1.00 12.84 129 SER C N 1
ATOM 4353 C CA . SER C 1 130 ? 55.729 -0.788 17.831 1.00 11.50 129 SER C CA 1
ATOM 4354 C C . SER C 1 130 ? 54.780 -0.056 16.894 1.00 11.34 129 SER C C 1
ATOM 4355 O O . SER C 1 130 ? 55.070 1.050 16.446 1.00 10.63 129 SER C O 1
ATOM 4358 N N . GLY C 1 131 ? 53.630 -0.660 16.617 1.00 11.61 130 GLY C N 1
ATOM 4359 C CA . GLY C 1 131 ? 52.593 0.057 15.888 1.00 10.58 130 GLY C CA 1
ATOM 4360 C C . GLY C 1 131 ? 51.454 -0.807 15.391 1.00 9.38 130 GLY C C 1
ATOM 4361 O O . GLY C 1 131 ? 51.279 -1.916 15.856 1.00 8.98 130 GLY C O 1
ATOM 4362 N N . TRP C 1 132 ? 50.684 -0.285 14.440 1.00 11.94 131 TRP C N 1
ATOM 4363 C CA . TRP C 1 132 ? 49.402 -0.873 14.028 1.00 11.92 131 TRP C CA 1
ATOM 4364 C C . TRP C 1 132 ? 49.281 -0.743 12.524 1.00 12.88 131 TRP C C 1
ATOM 4365 O O . TRP C 1 132 ? 49.844 0.185 11.928 1.00 12.75 131 TRP C O 1
ATOM 4376 N N . ALA C 1 133 ? 48.529 -1.655 11.916 1.00 13.85 132 ALA C N 1
ATOM 4377 C CA . ALA C 1 133 ? 47.881 -1.387 10.643 1.00 11.91 132 ALA C CA 1
ATOM 4378 C C . ALA C 1 133 ? 46.411 -1.113 10.862 1.00 13.27 132 ALA C C 1
ATOM 4379 O O . ALA C 1 133 ? 45.748 -1.850 11.586 1.00 16.79 132 ALA C O 1
ATOM 4381 N N . VAL C 1 134 ? 45.896 -0.059 10.239 1.00 13.67 133 VAL C N 1
ATOM 4382 C CA . VAL C 1 134 ? 44.513 0.368 10.469 1.00 17.14 133 VAL C CA 1
ATOM 4383 C C . VAL C 1 134 ? 43.827 0.684 9.145 1.00 19.52 133 VAL C C 1
ATOM 4384 O O . VAL C 1 134 ? 44.370 1.422 8.315 1.00 21.52 133 VAL C O 1
ATOM 4388 N N . LEU C 1 135 ? 42.630 0.141 8.944 1.00 19.99 134 LEU C N 1
ATOM 4389 C CA . LEU C 1 135 ? 41.820 0.512 7.782 1.00 20.27 134 LEU C CA 1
ATOM 4390 C C . LEU C 1 135 ? 40.900 1.669 8.121 1.00 20.73 134 LEU C C 1
ATOM 4391 O O . LEU C 1 135 ? 40.311 1.701 9.192 1.00 22.73 134 LEU C O 1
ATOM 4396 N N . THR C 1 136 ? 40.765 2.614 7.204 1.00 21.05 135 THR C N 1
ATOM 4397 C CA . THR C 1 136 ? 39.870 3.750 7.402 1.00 20.72 135 THR C CA 1
ATOM 4398 C C . THR C 1 136 ? 39.322 4.211 6.040 1.00 23.01 135 THR C C 1
ATOM 4399 O O . THR C 1 136 ? 39.492 3.520 5.032 1.00 21.84 135 THR C O 1
ATOM 4403 N N . TYR C 1 137 ? 38.676 5.376 6.010 1.00 24.90 136 TYR C N 1
ATOM 4404 C CA . TYR C 1 137 ? 37.828 5.777 4.881 1.00 25.21 136 TYR C CA 1
ATOM 4405 C C . TYR C 1 137 ? 37.836 7.294 4.719 1.00 26.23 136 TYR C C 1
ATOM 4406 O O . TYR C 1 137 ? 37.565 8.024 5.672 1.00 26.89 136 TYR C O 1
ATOM 4415 N N . CYS C 1 138 ? 38.151 7.765 3.515 1.00 27.71 137 CYS C N 1
ATOM 4416 C CA . CYS C 1 138 ? 38.005 9.173 3.182 1.00 30.20 137 CYS C CA 1
ATOM 4417 C C . CYS C 1 138 ? 36.670 9.408 2.490 1.00 33.81 137 CYS C C 1
ATOM 4418 O O . CYS C 1 138 ? 36.555 9.287 1.270 1.00 35.51 137 CYS C O 1
ATOM 4421 N N . GLN C 1 139 ? 35.654 9.696 3.290 1.00 36.31 138 GLN C N 1
ATOM 4422 C CA . GLN C 1 139 ? 34.532 10.567 2.923 1.00 39.95 138 GLN C CA 1
ATOM 4423 C C . GLN C 1 139 ? 34.760 11.474 1.685 1.00 39.29 138 GLN C C 1
ATOM 4424 O O . GLN C 1 139 ? 34.017 11.402 0.711 1.00 38.94 138 GLN C O 1
ATOM 4430 N N . ARG C 1 140 ? 35.790 12.304 1.706 1.00 39.68 139 ARG C N 1
ATOM 4431 C CA . ARG C 1 140 ? 35.994 13.282 0.640 1.00 39.04 139 ARG C CA 1
ATOM 4432 C C . ARG C 1 140 ? 36.161 12.611 -0.734 1.00 37.81 139 ARG C C 1
ATOM 4433 O O . ARG C 1 140 ? 35.442 12.937 -1.679 1.00 38.92 139 ARG C O 1
ATOM 4441 N N . THR C 1 141 ? 37.122 11.692 -0.846 1.00 34.68 140 THR C N 1
ATOM 4442 C CA . THR C 1 141 ? 37.415 11.044 -2.120 1.00 30.89 140 THR C CA 1
ATOM 4443 C C . THR C 1 141 ? 36.715 9.694 -2.245 1.00 29.52 140 THR C C 1
ATOM 4444 O O . THR C 1 141 ? 36.831 9.027 -3.271 1.00 28.13 140 THR C O 1
ATOM 4448 N N . ASP C 1 142 ? 35.994 9.304 -1.194 1.00 29.44 141 ASP C N 1
ATOM 4449 C CA . ASP C 1 142 ? 35.182 8.085 -1.192 1.00 28.68 141 ASP C CA 1
ATOM 4450 C C . ASP C 1 142 ? 36.062 6.831 -1.377 1.00 27.36 141 ASP C C 1
ATOM 4451 O O . ASP C 1 142 ? 35.735 5.927 -2.151 1.00 24.55 141 ASP C O 1
ATOM 4456 N N . ARG C 1 143 ? 37.180 6.788 -0.653 1.00 26.87 142 ARG C N 1
ATOM 4457 C CA . ARG C 1 143 ? 38.178 5.724 -0.809 1.00 26.23 142 ARG C CA 1
ATOM 4458 C C . ARG C 1 143 ? 38.495 5.143 0.569 1.00 25.74 142 ARG C C 1
ATOM 4459 O O . ARG C 1 143 ? 38.591 5.878 1.545 1.00 27.24 142 ARG C O 1
ATOM 4467 N N . LEU C 1 144 ? 38.639 3.826 0.650 1.00 23.16 143 LEU C N 1
ATOM 4468 C CA . LEU C 1 144 ? 39.325 3.207 1.770 1.00 21.59 143 LEU C CA 1
ATOM 4469 C C . LEU C 1 144 ? 40.814 3.533 1.764 1.00 21.80 143 LEU C C 1
ATOM 4470 O O . LEU C 1 144 ? 41.484 3.418 0.731 1.00 22.98 143 LEU C O 1
ATOM 4475 N N . PHE C 1 145 ? 41.323 3.938 2.922 1.00 22.83 144 PHE C N 1
ATOM 4476 C CA . PHE C 1 145 ? 42.757 4.146 3.127 1.00 23.80 144 PHE C CA 1
ATOM 4477 C C . PHE C 1 145 ? 43.274 3.145 4.160 1.00 23.44 144 PHE C C 1
ATOM 4478 O O . PHE C 1 145 ? 42.560 2.759 5.093 1.00 22.77 144 PHE C O 1
ATOM 4486 N N . ILE C 1 146 ? 44.529 2.748 4.005 1.00 21.50 145 ILE C N 1
ATOM 4487 C CA . ILE C 1 146 ? 45.243 2.099 5.090 1.00 21.46 145 ILE C CA 1
ATOM 4488 C C . ILE C 1 146 ? 46.213 3.091 5.716 1.00 20.90 145 ILE C C 1
ATOM 4489 O O . ILE C 1 146 ? 46.876 3.837 5.003 1.00 22.17 145 ILE C O 1
ATOM 4494 N N . MET C 1 147 ? 46.302 3.120 7.041 1.00 21.04 146 MET C N 1
ATOM 4495 C CA . MET C 1 147 ? 47.411 3.838 7.679 1.00 22.50 146 MET C CA 1
ATOM 4496 C C . MET C 1 147 ? 48.276 2.927 8.511 1.00 21.06 146 MET C C 1
ATOM 4497 O O . MET C 1 147 ? 47.801 1.958 9.094 1.00 22.74 146 MET C O 1
ATOM 4502 N N . GLN C 1 148 ? 49.566 3.226 8.540 1.00 19.55 147 GLN C N 1
ATOM 4503 C CA . GLN C 1 148 ? 50.477 2.502 9.405 1.00 18.10 147 GLN C CA 1
ATOM 4504 C C . GLN C 1 148 ? 50.836 3.388 10.602 1.00 15.64 147 GLN C C 1
ATOM 4505 O O . GLN C 1 148 ? 51.623 4.314 10.480 1.00 14.82 147 GLN C O 1
ATOM 4511 N N . VAL C 1 149 ? 50.223 3.106 11.747 1.00 14.77 148 VAL C N 1
ATOM 4512 C CA . VAL C 1 149 ? 50.473 3.870 12.970 1.00 14.59 148 VAL C CA 1
ATOM 4513 C C . VAL C 1 149 ? 51.695 3.337 13.710 1.00 14.69 148 VAL C C 1
ATOM 4514 O O . VAL C 1 149 ? 51.752 2.156 14.041 1.00 15.58 148 VAL C O 1
ATOM 4518 N N . GLU C 1 150 ? 52.675 4.202 13.953 1.00 14.71 149 GLU C N 1
ATOM 4519 C CA . GLU C 1 150 ? 53.741 3.887 14.892 1.00 12.89 149 GLU C CA 1
ATOM 4520 C C . GLU C 1 150 ? 53.317 4.254 16.305 1.00 10.58 149 GLU C C 1
ATOM 4521 O O . GLU C 1 150 ? 52.489 5.132 16.505 1.00 9.99 149 GLU C O 1
ATOM 4527 N N . LYS C 1 151 ? 53.859 3.544 17.285 1.00 11.27 150 LYS C N 1
ATOM 4528 C CA . LYS C 1 151 ? 53.297 3.576 18.625 1.00 11.06 150 LYS C CA 1
ATOM 4529 C C . LYS C 1 151 ? 51.755 3.519 18.611 1.00 12.03 150 LYS C C 1
ATOM 4530 O O . LYS C 1 151 ? 51.163 2.610 18.021 1.00 12.22 150 LYS C O 1
ATOM 4536 N N . HIS C 1 152 ? 51.088 4.469 19.246 1.00 12.70 151 HIS C N 1
ATOM 4537 C CA . HIS C 1 152 ? 49.632 4.494 19.164 1.00 12.24 151 HIS C CA 1
ATOM 4538 C C . HIS C 1 152 ? 49.098 5.765 18.523 1.00 14.03 151 HIS C C 1
ATOM 4539 O O . HIS C 1 152 ? 47.891 6.001 18.566 1.00 12.80 151 HIS C O 1
ATOM 4546 N N . ASN C 1 153 ? 49.983 6.586 17.947 1.00 13.78 152 ASN C N 1
ATOM 4547 C CA . ASN C 1 153 ? 49.667 8.001 17.751 1.00 14.73 152 ASN C CA 1
ATOM 4548 C C . ASN C 1 153 ? 50.623 8.730 16.778 1.00 14.57 152 ASN C C 1
ATOM 4549 O O . ASN C 1 153 ? 50.646 9.970 16.701 1.00 11.43 152 ASN C O 1
ATOM 4554 N N . VAL C 1 154 ? 51.387 7.953 16.018 1.00 12.09 153 VAL C N 1
ATOM 4555 C CA . VAL C 1 154 ? 52.269 8.509 15.013 1.00 10.64 153 VAL C CA 1
ATOM 4556 C C . VAL C 1 154 ? 51.935 8.076 13.571 1.00 10.14 153 VAL C C 1
ATOM 4557 O O . VAL C 1 154 ? 51.660 6.913 13.308 1.00 8.41 153 VAL C O 1
ATOM 4561 N N . ASN C 1 155 ? 51.967 9.041 12.654 1.00 10.82 154 ASN C N 1
ATOM 4562 C CA . ASN C 1 155 ? 51.512 8.852 11.286 1.00 13.37 154 ASN C CA 1
ATOM 4563 C C . ASN C 1 155 ? 50.040 8.455 11.223 1.00 13.80 154 ASN C C 1
ATOM 4564 O O . ASN C 1 155 ? 49.660 7.533 10.508 1.00 16.66 154 ASN C O 1
ATOM 4569 N N . VAL C 1 156 ? 49.201 9.158 11.964 1.00 12.96 155 VAL C N 1
ATOM 4570 C CA . VAL C 1 156 ? 47.778 8.947 11.835 1.00 12.24 155 VAL C CA 1
ATOM 4571 C C . VAL C 1 156 ? 47.119 10.205 11.309 1.00 14.94 155 VAL C C 1
ATOM 4572 O O . VAL C 1 156 ? 47.534 11.312 11.653 1.00 18.05 155 VAL C O 1
ATOM 4576 N N . ILE C 1 157 ? 46.116 10.035 10.449 1.00 14.98 156 ILE C N 1
ATOM 4577 C CA . ILE C 1 157 ? 45.425 11.158 9.844 1.00 14.28 156 ILE C CA 1
ATOM 4578 C C . ILE C 1 157 ? 44.352 11.621 10.816 1.00 15.89 156 ILE C C 1
ATOM 4579 O O . ILE C 1 157 ? 43.415 10.889 11.112 1.00 16.31 156 ILE C O 1
ATOM 4584 N N . PRO C 1 158 ? 44.479 12.849 11.338 1.00 16.98 157 PRO C N 1
ATOM 4585 C CA . PRO C 1 158 ? 43.448 13.299 12.282 1.00 17.26 157 PRO C CA 1
ATOM 4586 C C . PRO C 1 158 ? 42.062 13.231 11.663 1.00 18.42 157 PRO C C 1
ATOM 4587 O O . PRO C 1 158 ? 41.899 13.446 10.458 1.00 20.45 157 PRO C O 1
ATOM 4591 N N . HIS C 1 159 ? 41.076 12.894 12.488 1.00 18.38 158 HIS C N 1
ATOM 4592 C CA . HIS C 1 159 ? 39.665 12.958 12.115 1.00 18.11 158 HIS C CA 1
ATOM 4593 C C . HIS C 1 159 ? 39.136 11.690 11.402 1.00 18.53 158 HIS C C 1
ATOM 4594 O O . HIS C 1 159 ? 37.934 11.437 11.374 1.00 18.86 158 HIS C O 1
ATOM 4601 N N . PHE C 1 160 ? 40.018 10.884 10.836 1.00 18.33 159 PHE C N 1
ATOM 4602 C CA . PHE C 1 160 ? 39.568 9.667 10.174 1.00 18.30 159 PHE C CA 1
ATOM 4603 C C . PHE C 1 160 ? 39.223 8.552 11.146 1.00 19.22 159 PHE C C 1
ATOM 4604 O O . PHE C 1 160 ? 39.898 8.371 12.162 1.00 20.51 159 PHE C O 1
ATOM 4612 N N . ARG C 1 161 ? 38.180 7.791 10.822 1.00 19.37 160 ARG C N 1
ATOM 4613 C CA . ARG C 1 161 ? 37.574 6.860 11.779 1.00 20.81 160 ARG C CA 1
ATOM 4614 C C . ARG C 1 161 ? 38.035 5.416 11.567 1.00 20.96 160 ARG C C 1
ATOM 4615 O O . ARG C 1 161 ? 38.428 5.033 10.469 1.00 20.71 160 ARG C O 1
ATOM 4623 N N . ILE C 1 162 ? 37.976 4.610 12.622 1.00 20.66 161 ILE C N 1
ATOM 4624 C CA . ILE C 1 162 ? 38.575 3.282 12.576 1.00 21.22 161 ILE C CA 1
ATOM 4625 C C . ILE C 1 162 ? 37.587 2.225 12.064 1.00 22.23 161 ILE C C 1
ATOM 4626 O O . ILE C 1 162 ? 36.452 2.126 12.543 1.00 22.20 161 ILE C O 1
ATOM 4631 N N . LEU C 1 163 ? 38.029 1.439 11.090 1.00 21.86 162 LEU C N 1
ATOM 4632 C CA . LEU C 1 163 ? 37.244 0.316 10.605 1.00 21.50 162 LEU C CA 1
ATOM 4633 C C . LEU C 1 163 ? 37.843 -1.008 11.066 1.00 21.22 162 LEU C C 1
ATOM 4634 O O . LEU C 1 163 ? 37.149 -1.874 11.603 1.00 21.76 162 LEU C O 1
ATOM 4639 N N . LEU C 1 164 ? 39.138 -1.171 10.847 1.00 20.16 163 LEU C N 1
ATOM 4640 C CA . LEU C 1 164 ? 39.792 -2.446 11.112 1.00 21.29 163 LEU C CA 1
ATOM 4641 C C . LEU C 1 164 ? 41.155 -2.124 11.704 1.00 21.26 163 LEU C C 1
ATOM 4642 O O . LEU C 1 164 ? 41.815 -1.174 11.271 1.00 23.43 163 LEU C O 1
ATOM 4647 N N . VAL C 1 165 ? 41.585 -2.921 12.675 1.00 20.08 164 VAL C N 1
ATOM 4648 C CA . VAL C 1 165 ? 42.807 -2.631 13.415 1.00 18.72 164 VAL C CA 1
ATOM 4649 C C . VAL C 1 165 ? 43.590 -3.916 13.727 1.00 18.44 164 VAL C C 1
ATOM 4650 O O . VAL C 1 165 ? 43.017 -4.914 14.164 1.00 16.89 164 VAL C O 1
ATOM 4654 N N . LEU C 1 166 ? 44.902 -3.884 13.503 1.00 18.22 165 LEU C N 1
ATOM 4655 C CA . LEU C 1 166 ? 45.767 -5.024 13.816 1.00 16.77 165 LEU C CA 1
ATOM 4656 C C . LEU C 1 166 ? 46.997 -4.601 14.616 1.00 16.87 165 LEU C C 1
ATOM 4657 O O . LEU C 1 166 ? 47.867 -3.898 14.100 1.00 16.43 165 LEU C O 1
ATOM 4662 N N . ASP C 1 167 ? 47.052 -5.015 15.887 1.00 18.05 166 ASP C N 1
ATOM 4663 C CA . ASP C 1 167 ? 48.144 -4.621 16.770 1.00 17.56 166 ASP C CA 1
ATOM 4664 C C . ASP C 1 167 ? 49.391 -5.376 16.302 1.00 16.65 166 ASP C C 1
ATOM 4665 O O . ASP C 1 167 ? 49.329 -6.586 16.028 1.00 17.44 166 ASP C O 1
ATOM 4670 N N . VAL C 1 168 ? 50.512 -4.669 16.198 1.00 12.74 167 VAL C N 1
ATOM 4671 C CA . VAL C 1 168 ? 51.734 -5.302 15.784 1.00 9.87 167 VAL C CA 1
ATOM 4672 C C . VAL C 1 168 ? 52.921 -4.861 16.640 1.00 11.60 167 VAL C C 1
ATOM 4673 O O . VAL C 1 168 ? 54.079 -5.154 16.313 1.00 13.14 167 VAL C O 1
ATOM 4677 N N . TRP C 1 169 ? 52.634 -4.165 17.744 1.00 14.19 168 TRP C N 1
ATOM 4678 C CA . TRP C 1 169 ? 53.517 -4.146 18.915 1.00 14.16 168 TRP C CA 1
ATOM 4679 C C . TRP C 1 169 ? 53.994 -5.557 19.192 1.00 16.03 168 TRP C C 1
ATOM 4680 O O . TRP C 1 169 ? 53.235 -6.527 19.044 1.00 16.84 168 TRP C O 1
ATOM 4691 N N . GLU C 1 170 ? 55.250 -5.683 19.598 1.00 15.97 169 GLU C N 1
ATOM 4692 C CA . GLU C 1 170 ? 55.806 -6.991 19.888 1.00 13.51 169 GLU C CA 1
ATOM 4693 C C . GLU C 1 170 ? 55.055 -7.696 21.054 1.00 14.61 169 GLU C C 1
ATOM 4694 O O . GLU C 1 170 ? 54.972 -8.939 21.063 1.00 11.63 169 GLU C O 1
ATOM 4700 N N . HIS C 1 171 ? 54.496 -6.935 22.012 1.00 13.39 170 HIS C N 1
ATOM 4701 C CA . HIS C 1 171 ? 53.749 -7.574 23.102 1.00 15.36 170 HIS C CA 1
ATOM 4702 C C . HIS C 1 171 ? 52.519 -8.320 22.621 1.00 16.31 170 HIS C C 1
ATOM 4703 O O . HIS C 1 171 ? 51.969 -9.150 23.341 1.00 17.19 170 HIS C O 1
ATOM 4710 N N . ALA C 1 172 ? 52.099 -8.056 21.392 1.00 16.07 171 ALA C N 1
ATOM 4711 C CA . ALA C 1 172 ? 50.886 -8.684 20.881 1.00 17.51 171 ALA C CA 1
ATOM 4712 C C . ALA C 1 172 ? 51.117 -10.130 20.394 1.00 17.24 171 ALA C C 1
ATOM 4713 O O . ALA C 1 172 ? 50.169 -10.877 20.177 1.00 17.01 171 ALA C O 1
ATOM 4715 N N . TYR C 1 173 ? 52.370 -10.522 20.215 1.00 16.84 172 TYR C N 1
ATOM 4716 C CA . TYR C 1 173 ? 52.639 -11.780 19.546 1.00 17.13 172 TYR C CA 1
ATOM 4717 C C . TYR C 1 173 ? 53.919 -12.493 20.017 1.00 19.00 172 TYR C C 1
ATOM 4718 O O . TYR C 1 173 ? 54.172 -13.646 19.646 1.00 20.75 172 TYR C O 1
ATOM 4727 N N . TYR C 1 174 ? 54.736 -11.830 20.825 1.00 18.06 173 TYR C N 1
ATOM 4728 C CA . TYR C 1 174 ? 56.060 -12.382 21.052 1.00 19.98 173 TYR C CA 1
ATOM 4729 C C . TYR C 1 174 ? 55.970 -13.701 21.831 1.00 23.26 173 TYR C C 1
ATOM 4730 O O . TYR C 1 174 ? 56.825 -14.577 21.686 1.00 24.04 173 TYR C O 1
ATOM 4739 N N . ILE C 1 175 ? 54.935 -13.855 22.653 1.00 23.32 174 ILE C N 1
ATOM 4740 C CA . ILE C 1 175 ? 54.779 -15.087 23.416 1.00 23.08 174 ILE C CA 1
ATOM 4741 C C . ILE C 1 175 ? 54.470 -16.253 22.484 1.00 24.84 174 ILE C C 1
ATOM 4742 O O . ILE C 1 175 ? 55.050 -17.316 22.622 1.00 25.58 174 ILE C O 1
ATOM 4747 N N . ASP C 1 176 ? 53.558 -16.051 21.536 1.00 26.33 175 ASP C N 1
ATOM 4748 C CA . ASP C 1 176 ? 53.169 -17.117 20.626 1.00 26.31 175 ASP C CA 1
ATOM 4749 C C . ASP C 1 176 ? 54.111 -17.282 19.439 1.00 26.54 175 ASP C C 1
ATOM 4750 O O . ASP C 1 176 ? 54.307 -18.392 18.957 1.00 28.61 175 ASP C O 1
ATOM 4755 N N . TYR C 1 177 ? 54.694 -16.190 18.955 1.00 25.78 176 TYR C N 1
ATOM 4756 C CA . TYR C 1 177 ? 55.419 -16.250 17.691 1.00 24.00 176 TYR C CA 1
ATOM 4757 C C . TYR C 1 177 ? 56.838 -15.716 17.778 1.00 24.60 176 TYR C C 1
ATOM 4758 O O . TYR C 1 177 ? 57.554 -15.659 16.772 1.00 24.63 176 TYR C O 1
ATOM 4767 N N . ARG C 1 178 ? 57.250 -15.328 18.979 1.00 24.49 177 ARG C N 1
ATOM 4768 C CA . ARG C 1 178 ? 58.569 -14.736 19.155 1.00 25.54 177 ARG C CA 1
ATOM 4769 C C . ARG C 1 178 ? 58.803 -13.660 18.088 1.00 24.61 177 ARG C C 1
ATOM 4770 O O . ARG C 1 178 ? 57.989 -12.762 17.922 1.00 25.92 177 ARG C O 1
ATOM 4778 N N . ASN C 1 179 ? 59.900 -13.754 17.358 1.00 23.83 178 ASN C N 1
ATOM 4779 C CA . ASN C 1 179 ? 60.262 -12.704 16.421 1.00 23.33 178 ASN C CA 1
ATOM 4780 C C . ASN C 1 179 ? 59.415 -12.761 15.144 1.00 22.52 178 ASN C C 1
ATOM 4781 O O . ASN C 1 179 ? 59.475 -11.851 14.331 1.00 23.72 178 ASN C O 1
ATOM 4786 N N . VAL C 1 180 ? 58.636 -13.823 14.950 1.00 21.86 179 VAL C N 1
ATOM 4787 C CA . VAL C 1 180 ? 58.147 -14.127 13.609 1.00 19.84 179 VAL C CA 1
ATOM 4788 C C . VAL C 1 180 ? 56.813 -13.444 13.350 1.00 20.83 179 VAL C C 1
ATOM 4789 O O . VAL C 1 180 ? 55.765 -14.092 13.222 1.00 22.67 179 VAL C O 1
ATOM 4793 N N . ARG C 1 181 ? 56.866 -12.118 13.257 1.00 20.46 180 ARG C N 1
ATOM 4794 C CA . ARG C 1 181 ? 55.671 -11.294 13.096 1.00 20.18 180 ARG C CA 1
ATOM 4795 C C . ARG C 1 181 ? 54.784 -11.704 11.907 1.00 18.96 180 ARG C C 1
ATOM 4796 O O . ARG C 1 181 ? 53.554 -11.627 11.978 1.00 21.25 180 ARG C O 1
ATOM 4804 N N . PRO C 1 182 ? 55.391 -12.147 10.800 1.00 17.36 181 PRO C N 1
ATOM 4805 C CA . PRO C 1 182 ? 54.582 -12.584 9.656 1.00 17.43 181 PRO C CA 1
ATOM 4806 C C . PRO C 1 182 ? 53.628 -13.750 9.940 1.00 17.83 181 PRO C C 1
ATOM 4807 O O . PRO C 1 182 ? 52.537 -13.815 9.379 1.00 15.94 181 PRO C O 1
ATOM 4811 N N . ASP C 1 183 ? 54.041 -14.678 10.799 1.00 19.36 182 ASP C N 1
ATOM 4812 C CA . ASP C 1 183 ? 53.172 -15.791 11.147 1.00 19.84 182 ASP C CA 1
ATOM 4813 C C . ASP C 1 183 ? 51.990 -15.299 11.940 1.00 20.73 182 ASP C C 1
ATOM 4814 O O . ASP C 1 183 ? 50.860 -15.752 11.740 1.00 22.85 182 ASP C O 1
ATOM 4819 N N . TYR C 1 184 ? 52.251 -14.365 12.847 1.00 19.73 183 TYR C N 1
ATOM 4820 C CA . TYR C 1 184 ? 51.191 -13.734 13.618 1.00 17.23 183 TYR C CA 1
ATOM 4821 C C . TYR C 1 184 ? 50.211 -12.993 12.725 1.00 16.13 183 TYR C C 1
ATOM 4822 O O . TYR C 1 184 ? 49.005 -13.172 12.847 1.00 16.28 183 TYR C O 1
ATOM 4831 N N . VAL C 1 185 ? 50.732 -12.156 11.829 1.00 17.50 184 VAL C N 1
ATOM 4832 C CA . VAL C 1 185 ? 49.880 -11.452 10.865 1.00 16.35 184 VAL C CA 1
ATOM 4833 C C . VAL C 1 185 ? 49.058 -12.407 10.009 1.00 15.15 184 VAL C C 1
ATOM 4834 O O . VAL C 1 185 ? 47.900 -12.141 9.727 1.00 16.60 184 VAL C O 1
ATOM 4838 N N . GLU C 1 186 ? 49.654 -13.526 9.619 1.00 16.10 185 GLU C N 1
ATOM 4839 C CA . GLU C 1 186 ? 48.945 -14.528 8.850 1.00 17.96 185 GLU C CA 1
ATOM 4840 C C . GLU C 1 186 ? 47.825 -15.179 9.673 1.00 17.81 185 GLU C C 1
ATOM 4841 O O . GLU C 1 186 ? 46.700 -15.340 9.200 1.00 17.10 185 GLU C O 1
ATOM 4847 N N . ALA C 1 187 ? 48.121 -15.526 10.915 1.00 18.04 186 ALA C N 1
ATOM 4848 C CA . ALA C 1 187 ? 47.120 -16.125 11.780 1.00 17.01 186 ALA C CA 1
ATOM 4849 C C . ALA C 1 187 ? 45.927 -15.206 11.943 1.00 17.71 186 ALA C C 1
ATOM 4850 O O . ALA C 1 187 ? 44.804 -15.665 12.117 1.00 18.48 186 ALA C O 1
ATOM 4852 N N . PHE C 1 188 ? 46.175 -13.902 11.894 1.00 19.04 187 PHE C N 1
ATOM 4853 C CA . PHE C 1 188 ? 45.179 -12.902 12.260 1.00 18.67 187 PHE C CA 1
ATOM 4854 C C . PHE C 1 188 ? 43.960 -13.005 11.369 1.00 18.94 187 PHE C C 1
ATOM 4855 O O . PHE C 1 188 ? 42.846 -12.769 11.805 1.00 19.32 187 PHE C O 1
ATOM 4863 N N . TRP C 1 189 ? 44.182 -13.349 10.106 1.00 20.39 188 TRP C N 1
ATOM 4864 C CA . TRP C 1 189 ? 43.109 -13.375 9.123 1.00 19.20 188 TRP C CA 1
ATOM 4865 C C . TRP C 1 189 ? 42.115 -14.493 9.410 1.00 20.89 188 TRP C C 1
ATOM 4866 O O . TRP C 1 189 ? 41.005 -14.501 8.873 1.00 23.15 188 TRP C O 1
ATOM 4877 N N . ASN C 1 190 ? 42.508 -15.429 10.265 1.00 21.00 189 ASN C N 1
ATOM 4878 C CA . ASN C 1 190 ? 41.610 -16.489 10.699 1.00 22.35 189 ASN C CA 1
ATOM 4879 C C . ASN C 1 190 ? 40.578 -16.018 11.717 1.00 22.66 189 ASN C C 1
ATOM 4880 O O . ASN C 1 190 ? 39.541 -16.658 11.897 1.00 22.28 189 ASN C O 1
ATOM 4885 N N . ILE C 1 191 ? 40.859 -14.905 12.381 1.00 22.26 190 ILE C N 1
ATOM 4886 C CA . ILE C 1 191 ? 40.005 -14.452 13.462 1.00 22.37 190 ILE C CA 1
ATOM 4887 C C . ILE C 1 191 ? 39.466 -13.023 13.306 1.00 23.85 190 ILE C C 1
ATOM 4888 O O . ILE C 1 191 ? 38.860 -12.480 14.235 1.00 25.08 190 ILE C O 1
ATOM 4893 N N . VAL C 1 192 ? 39.663 -12.423 12.133 1.00 23.51 191 VAL C N 1
ATOM 4894 C CA . VAL C 1 192 ? 39.024 -11.140 11.831 1.00 23.87 191 VAL C CA 1
ATOM 4895 C C . VAL C 1 192 ? 37.506 -11.264 11.903 1.00 21.57 191 VAL C C 1
ATOM 4896 O O . VAL C 1 192 ? 36.923 -12.116 11.259 1.00 20.89 191 VAL C O 1
ATOM 4900 N N . ASN C 1 193 ? 36.875 -10.396 12.674 1.00 23.12 192 ASN C N 1
ATOM 4901 C CA . ASN C 1 193 ? 35.422 -10.315 12.726 1.00 23.82 192 ASN C CA 1
ATOM 4902 C C . ASN C 1 193 ? 34.877 -9.322 11.695 1.00 25.03 192 ASN C C 1
ATOM 4903 O O . ASN C 1 193 ? 34.728 -8.137 11.976 1.00 24.88 192 ASN C O 1
ATOM 4908 N N . TRP C 1 194 ? 34.573 -9.803 10.500 1.00 25.44 193 TRP C N 1
ATOM 4909 C CA . TRP C 1 194 ? 34.143 -8.915 9.449 1.00 25.76 193 TRP C CA 1
ATOM 4910 C C . TRP C 1 194 ? 32.763 -8.333 9.701 1.00 27.92 193 TRP C C 1
ATOM 4911 O O . TRP C 1 194 ? 32.451 -7.246 9.219 1.00 30.19 193 TRP C O 1
ATOM 4922 N N . LYS C 1 195 ? 31.929 -9.034 10.456 1.00 29.53 194 LYS C N 1
ATOM 4923 C CA . LYS C 1 195 ? 30.624 -8.478 10.819 1.00 31.26 194 LYS C CA 1
ATOM 4924 C C . LYS C 1 195 ? 30.815 -7.117 11.463 1.00 30.37 194 LYS C C 1
ATOM 4925 O O . LYS C 1 195 ? 30.155 -6.156 11.082 1.00 31.59 194 LYS C O 1
ATOM 4931 N N . GLU C 1 196 ? 31.714 -7.047 12.444 1.00 29.06 195 GLU C N 1
ATOM 4932 C CA . GLU C 1 196 ? 31.962 -5.823 13.204 1.00 27.52 195 GLU C CA 1
ATOM 4933 C C . GLU C 1 196 ? 32.532 -4.715 12.307 1.00 26.06 195 GLU C C 1
ATOM 4934 O O . GLU C 1 196 ? 32.084 -3.565 12.361 1.00 24.57 195 GLU C O 1
ATOM 4940 N N . VAL C 1 197 ? 33.499 -5.071 11.467 1.00 24.12 196 VAL C N 1
ATOM 4941 C CA . VAL C 1 197 ? 34.100 -4.101 10.578 1.00 24.00 196 VAL C CA 1
ATOM 4942 C C . VAL C 1 197 ? 33.078 -3.590 9.580 1.00 25.04 196 VAL C C 1
ATOM 4943 O O . VAL C 1 197 ? 32.974 -2.389 9.353 1.00 26.52 196 VAL C O 1
ATOM 4947 N N . GLU C 1 198 ? 32.311 -4.505 8.999 1.00 26.22 197 GLU C N 1
ATOM 4948 C CA . GLU C 1 198 ? 31.141 -4.156 8.195 1.00 27.04 197 GLU C CA 1
ATOM 4949 C C . GLU C 1 198 ? 30.198 -3.178 8.885 1.00 27.62 197 GLU C C 1
ATOM 4950 O O . GLU C 1 198 ? 29.782 -2.186 8.298 1.00 29.22 197 GLU C O 1
ATOM 4956 N N . LYS C 1 199 ? 29.860 -3.453 10.134 1.00 29.09 198 LYS C N 1
ATOM 4957 C CA . LYS C 1 199 ? 28.992 -2.565 10.874 1.00 30.09 198 LYS C CA 1
ATOM 4958 C C . LYS C 1 199 ? 29.622 -1.174 11.016 1.00 29.81 198 LYS C C 1
ATOM 4959 O O . LYS C 1 199 ? 28.986 -0.166 10.695 1.00 29.68 198 LYS C O 1
ATOM 4965 N N . ARG C 1 200 ? 30.869 -1.129 11.484 1.00 28.02 199 ARG C N 1
ATOM 4966 C CA . ARG C 1 200 ? 31.610 0.120 11.602 1.00 27.74 199 ARG C CA 1
ATOM 4967 C C . ARG C 1 200 ? 31.570 0.915 10.304 1.00 29.34 199 ARG C C 1
ATOM 4968 O O . ARG C 1 200 ? 31.414 2.134 10.317 1.00 28.10 199 ARG C O 1
ATOM 4976 N N . PHE C 1 201 ? 31.712 0.223 9.182 1.00 30.79 200 PHE C N 1
ATOM 4977 C CA . PHE C 1 201 ? 31.852 0.901 7.901 1.00 33.31 200 PHE C CA 1
ATOM 4978 C C . PHE C 1 201 ? 30.526 1.529 7.503 1.00 35.63 200 PHE C C 1
ATOM 4979 O O . PHE C 1 201 ? 30.481 2.551 6.818 1.00 37.02 200 PHE C O 1
ATOM 4987 N N . GLU C 1 202 ? 29.438 0.916 7.940 1.00 38.09 201 GLU C N 1
ATOM 4988 C CA . GLU C 1 202 ? 28.124 1.393 7.557 1.00 41.69 201 GLU C CA 1
ATOM 4989 C C . GLU C 1 202 ? 27.766 2.689 8.278 1.00 41.91 201 GLU C C 1
ATOM 4990 O O . GLU C 1 202 ? 27.018 3.504 7.747 1.00 41.06 201 GLU C O 1
ATOM 4996 N N . ASP C 1 203 ? 28.297 2.878 9.483 1.00 42.34 202 ASP C N 1
ATOM 4997 C CA . ASP C 1 203 ? 27.968 4.060 10.268 1.00 44.57 202 ASP C CA 1
ATOM 4998 C C . ASP C 1 203 ? 28.746 5.293 9.841 1.00 44.57 202 ASP C C 1
ATOM 4999 O O . ASP C 1 203 ? 28.661 6.328 10.489 1.00 46.75 202 ASP C O 1
ATOM 5004 N N . ILE C 1 204 ? 29.509 5.193 8.761 1.00 44.21 203 ILE C N 1
ATOM 5005 C CA . ILE C 1 204 ? 30.074 6.384 8.159 1.00 43.99 203 ILE C CA 1
ATOM 5006 C C . ILE C 1 204 ? 29.839 6.401 6.655 1.00 45.57 203 ILE C C 1
ATOM 5007 O O . ILE C 1 204 ? 30.513 7.127 5.923 1.00 45.64 203 ILE C O 1
ATOM 5012 N N . LEU C 1 205 ? 28.875 5.594 6.209 1.00 45.87 204 LEU C N 1
ATOM 5013 C CA . LEU C 1 205 ? 28.423 5.577 4.818 1.00 45.11 204 LEU C CA 1
ATOM 5014 C C . LEU C 1 205 ? 29.576 5.308 3.846 1.00 45.48 204 LEU C C 1
ATOM 5015 O O . LEU C 1 205 ? 29.750 4.183 3.357 1.00 44.98 204 LEU C O 1
ATOM 5017 N N . GLU D 1 5 ? 86.151 -1.417 -4.314 1.00 58.78 4 GLU D N 1
ATOM 5018 C CA . GLU D 1 5 ? 84.911 -2.244 -4.193 1.00 59.35 4 GLU D CA 1
ATOM 5019 C C . GLU D 1 5 ? 84.189 -2.099 -2.850 1.00 57.88 4 GLU D C 1
ATOM 5020 O O . GLU D 1 5 ? 84.796 -1.734 -1.841 1.00 56.50 4 GLU D O 1
ATOM 5026 N N . LYS D 1 6 ? 82.888 -2.396 -2.858 1.00 55.79 5 LYS D N 1
ATOM 5027 C CA . LYS D 1 6 ? 81.952 -1.894 -1.855 1.00 53.65 5 LYS D CA 1
ATOM 5028 C C . LYS D 1 6 ? 82.084 -2.709 -0.574 1.00 50.34 5 LYS D C 1
ATOM 5029 O O . LYS D 1 6 ? 82.680 -3.783 -0.575 1.00 51.14 5 LYS D O 1
ATOM 5035 N N . LYS D 1 7 ? 81.517 -2.209 0.514 1.00 45.41 6 LYS D N 1
ATOM 5036 C CA . LYS D 1 7 ? 81.628 -2.901 1.786 1.00 40.89 6 LYS D CA 1
ATOM 5037 C C . LYS D 1 7 ? 80.321 -2.821 2.571 1.00 37.86 6 LYS D C 1
ATOM 5038 O O . LYS D 1 7 ? 79.554 -1.878 2.410 1.00 38.62 6 LYS D O 1
ATOM 5044 N N . PHE D 1 8 ? 80.067 -3.818 3.409 1.00 34.42 7 PHE D N 1
ATOM 5045 C CA . PHE D 1 8 ? 78.725 -4.060 3.934 1.00 32.05 7 PHE D CA 1
ATOM 5046 C C . PHE D 1 8 ? 78.722 -4.396 5.422 1.00 31.27 7 PHE D C 1
ATOM 5047 O O . PHE D 1 8 ? 79.765 -4.635 6.020 1.00 32.94 7 PHE D O 1
ATOM 5055 N N . TYR D 1 9 ? 77.541 -4.422 6.020 1.00 30.15 8 TYR D N 1
ATOM 5056 C CA . TYR D 1 9 ? 77.426 -4.689 7.441 1.00 27.63 8 TYR D CA 1
ATOM 5057 C C . TYR D 1 9 ? 77.448 -6.186 7.658 1.00 29.32 8 TYR D C 1
ATOM 5058 O O . TYR D 1 9 ? 76.939 -6.948 6.829 1.00 29.95 8 TYR D O 1
ATOM 5067 N N . GLU D 1 10 ? 78.036 -6.610 8.773 1.00 29.66 9 GLU D N 1
ATOM 5068 C CA . GLU D 1 10 ? 77.916 -7.991 9.228 1.00 29.95 9 GLU D CA 1
ATOM 5069 C C . GLU D 1 10 ? 77.541 -8.095 10.700 1.00 27.32 9 GLU D C 1
ATOM 5070 O O . GLU D 1 10 ? 77.895 -7.243 11.505 1.00 25.73 9 GLU D O 1
ATOM 5076 N N . LEU D 1 11 ? 76.837 -9.165 11.043 1.00 26.03 10 LEU D N 1
ATOM 5077 C CA . LEU D 1 11 ? 76.508 -9.433 12.433 1.00 24.97 10 LEU D CA 1
ATOM 5078 C C . LEU D 1 11 ? 77.789 -9.644 13.235 1.00 25.07 10 LEU D C 1
ATOM 5079 O O . LEU D 1 11 ? 78.545 -10.578 12.987 1.00 23.95 10 LEU D O 1
ATOM 5084 N N . PRO D 1 12 ? 78.059 -8.767 14.205 1.00 25.86 11 PRO D N 1
ATOM 5085 C CA . PRO D 1 12 ? 79.250 -8.959 15.036 1.00 27.26 11 PRO D CA 1
ATOM 5086 C C . PRO D 1 12 ? 79.037 -10.137 15.969 1.00 28.34 11 PRO D C 1
ATOM 5087 O O . PRO D 1 12 ? 77.910 -10.414 16.396 1.00 28.64 11 PRO D O 1
ATOM 5091 N N . GLU D 1 13 ? 80.114 -10.838 16.281 1.00 30.29 12 GLU D N 1
ATOM 5092 C CA . GLU D 1 13 ? 80.061 -11.879 17.295 1.00 32.84 12 GLU D CA 1
ATOM 5093 C C . GLU D 1 13 ? 79.816 -11.218 18.645 1.00 31.83 12 GLU D C 1
ATOM 5094 O O . GLU D 1 13 ? 80.234 -10.082 18.867 1.00 32.67 12 GLU D O 1
ATOM 5100 N N . LEU D 1 14 ? 79.129 -11.915 19.542 1.00 30.30 13 LEU D N 1
ATOM 5101 C CA . LEU D 1 14 ? 79.120 -11.525 20.947 1.00 29.71 13 LEU D CA 1
ATOM 5102 C C . LEU D 1 14 ? 80.496 -11.657 21.587 1.00 27.77 13 LEU D C 1
ATOM 5103 O O . LEU D 1 14 ? 81.258 -12.545 21.233 1.00 27.89 13 LEU D O 1
ATOM 5108 N N . PRO D 1 15 ? 80.818 -10.782 22.553 1.00 26.67 14 PRO D N 1
ATOM 5109 C CA . PRO D 1 15 ? 82.053 -10.828 23.346 1.00 26.60 14 PRO D CA 1
ATOM 5110 C C . PRO D 1 15 ? 82.119 -12.019 24.301 1.00 26.91 14 PRO D C 1
ATOM 5111 O O . PRO D 1 15 ? 83.058 -12.138 25.082 1.00 28.22 14 PRO D O 1
ATOM 5115 N N . TYR D 1 16 ? 81.120 -12.892 24.243 1.00 26.74 15 TYR D N 1
ATOM 5116 C CA . TYR D 1 16 ? 80.909 -13.904 25.274 1.00 27.04 15 TYR D CA 1
ATOM 5117 C C . TYR D 1 16 ? 79.825 -14.886 24.842 1.00 29.30 15 TYR D C 1
ATOM 5118 O O . TYR D 1 16 ? 79.020 -14.593 23.951 1.00 30.07 15 TYR D O 1
ATOM 5127 N N . PRO D 1 17 ? 79.789 -16.073 25.460 1.00 29.29 16 PRO D N 1
ATOM 5128 C CA . PRO D 1 17 ? 78.787 -17.081 25.097 1.00 28.59 16 PRO D CA 1
ATOM 5129 C C . PRO D 1 17 ? 77.368 -16.675 25.467 1.00 28.64 16 PRO D C 1
ATOM 5130 O O . PRO D 1 17 ? 77.157 -15.849 26.365 1.00 28.81 16 PRO D O 1
ATOM 5134 N N . TYR D 1 18 ? 76.400 -17.271 24.777 1.00 28.50 17 TYR D N 1
ATOM 5135 C CA . TYR D 1 18 ? 75.001 -16.879 24.888 1.00 27.80 17 TYR D CA 1
ATOM 5136 C C . TYR D 1 18 ? 74.421 -17.100 26.272 1.00 27.35 17 TYR D C 1
ATOM 5137 O O . TYR D 1 18 ? 73.326 -16.641 26.567 1.00 28.23 17 TYR D O 1
ATOM 5146 N N . ASP D 1 19 ? 75.150 -17.805 27.123 1.00 27.80 18 ASP D N 1
ATOM 5147 C CA . ASP D 1 19 ? 74.678 -18.021 28.477 1.00 28.84 18 ASP D CA 1
ATOM 5148 C C . ASP D 1 19 ? 75.521 -17.222 29.473 1.00 29.37 18 ASP D C 1
ATOM 5149 O O . ASP D 1 19 ? 75.410 -17.401 30.688 1.00 29.98 18 ASP D O 1
ATOM 5154 N N . ALA D 1 20 ? 76.353 -16.330 28.947 1.00 27.68 19 ALA D N 1
ATOM 5155 C CA . ALA D 1 20 ? 77.277 -15.585 29.779 1.00 27.78 19 ALA D CA 1
ATOM 5156 C C . ALA D 1 20 ? 76.558 -14.608 30.727 1.00 27.50 19 ALA D C 1
ATOM 5157 O O . ALA D 1 20 ? 77.152 -14.104 31.679 1.00 26.01 19 ALA D O 1
ATOM 5159 N N . LEU D 1 21 ? 75.285 -14.336 30.461 1.00 26.66 20 LEU D N 1
ATOM 5160 C CA . LEU D 1 21 ? 74.629 -13.225 31.122 1.00 25.81 20 LEU D CA 1
ATOM 5161 C C . LEU D 1 21 ? 73.495 -13.700 32.022 1.00 25.97 20 LEU D C 1
ATOM 5162 O O . LEU D 1 21 ? 72.783 -12.890 32.618 1.00 24.78 20 LEU D O 1
ATOM 5167 N N . GLU D 1 22 ? 73.337 -15.016 32.127 1.00 27.74 21 GLU D N 1
ATOM 5168 C CA . GLU D 1 22 ? 72.356 -15.589 33.054 1.00 28.58 21 GLU D CA 1
ATOM 5169 C C . GLU D 1 22 ? 72.778 -15.322 34.494 1.00 28.13 21 GLU D C 1
ATOM 5170 O O . GLU D 1 22 ? 73.968 -15.179 34.792 1.00 29.04 21 GLU D O 1
ATOM 5176 N N . PRO D 1 23 ? 71.808 -15.248 35.412 1.00 26.17 22 PRO D N 1
ATOM 5177 C CA . PRO D 1 23 ? 70.378 -15.480 35.221 1.00 25.09 22 PRO D CA 1
ATOM 5178 C C . PRO D 1 23 ? 69.652 -14.221 34.762 1.00 25.48 22 PRO D C 1
ATOM 5179 O O . PRO D 1 23 ? 68.427 -14.207 34.648 1.00 28.00 22 PRO D O 1
ATOM 5183 N N . HIS D 1 24 ? 70.408 -13.163 34.506 1.00 24.77 23 HIS D N 1
ATOM 5184 C CA . HIS D 1 24 ? 69.827 -11.842 34.321 1.00 24.46 23 HIS D CA 1
ATOM 5185 C C . HIS D 1 24 ? 69.230 -11.685 32.934 1.00 24.33 23 HIS D C 1
ATOM 5186 O O . HIS D 1 24 ? 68.087 -11.257 32.791 1.00 26.20 23 HIS D O 1
ATOM 5193 N N . ILE D 1 25 ? 70.002 -12.039 31.915 1.00 23.55 24 ILE D N 1
ATOM 5194 C CA . ILE D 1 25 ? 69.449 -12.309 30.589 1.00 23.79 24 ILE D CA 1
ATOM 5195 C C . ILE D 1 25 ? 69.681 -13.763 30.197 1.00 24.45 24 ILE D C 1
ATOM 5196 O O . ILE D 1 25 ? 70.814 -14.250 30.196 1.00 25.88 24 ILE D O 1
ATOM 5201 N N . SER D 1 26 ? 68.607 -14.465 29.873 1.00 24.44 25 SER D N 1
ATOM 5202 C CA . SER D 1 26 ? 68.718 -15.896 29.655 1.00 25.45 25 SER D CA 1
ATOM 5203 C C . SER D 1 26 ? 69.380 -16.183 28.312 1.00 27.12 25 SER D C 1
ATOM 5204 O O . SER D 1 26 ? 69.433 -15.326 27.435 1.00 26.84 25 SER D O 1
ATOM 5207 N N . ARG D 1 27 ? 69.882 -17.404 28.166 1.00 29.21 26 ARG D N 1
ATOM 5208 C CA . ARG D 1 27 ? 70.528 -17.818 26.947 1.00 30.84 26 ARG D CA 1
ATOM 5209 C C . ARG D 1 27 ? 69.541 -17.734 25.786 1.00 30.65 26 ARG D C 1
ATOM 5210 O O . ARG D 1 27 ? 69.892 -17.305 24.691 1.00 30.15 26 ARG D O 1
ATOM 5218 N N . GLU D 1 28 ? 68.301 -18.143 26.024 1.00 30.26 27 GLU D N 1
ATOM 5219 C CA . GLU D 1 28 ? 67.278 -18.053 24.992 1.00 29.12 27 GLU D CA 1
ATOM 5220 C C . GLU D 1 28 ? 67.069 -16.600 24.595 1.00 28.97 27 GLU D C 1
ATOM 5221 O O . GLU D 1 28 ? 67.098 -16.253 23.417 1.00 29.81 27 GLU D O 1
ATOM 5227 N N . GLN D 1 29 ? 66.853 -15.753 25.596 1.00 29.33 28 GLN D N 1
ATOM 5228 C CA . GLN D 1 29 ? 66.597 -14.338 25.373 1.00 28.31 28 GLN D CA 1
ATOM 5229 C C . GLN D 1 29 ? 67.712 -13.694 24.543 1.00 28.57 28 GLN D C 1
ATOM 5230 O O . GLN D 1 29 ? 67.447 -12.938 23.598 1.00 28.91 28 GLN D O 1
ATOM 5236 N N . LEU D 1 30 ? 68.959 -13.995 24.902 1.00 26.92 29 LEU D N 1
ATOM 5237 C CA . LEU D 1 30 ? 70.111 -13.366 24.275 1.00 24.49 29 LEU D CA 1
ATOM 5238 C C . LEU D 1 30 ? 70.253 -13.872 22.844 1.00 24.13 29 LEU D C 1
ATOM 5239 O O . LEU D 1 30 ? 70.586 -13.115 21.943 1.00 24.57 29 LEU D O 1
ATOM 5244 N N . THR D 1 31 ? 69.985 -15.153 22.635 1.00 24.38 30 THR D N 1
ATOM 5245 C CA . THR D 1 31 ? 70.310 -15.793 21.368 1.00 25.27 30 THR D CA 1
ATOM 5246 C C . THR D 1 31 ? 69.422 -15.244 20.266 1.00 26.03 30 THR D C 1
ATOM 5247 O O . THR D 1 31 ? 69.888 -14.917 19.172 1.00 26.11 30 THR D O 1
ATOM 5251 N N . ILE D 1 32 ? 68.134 -15.128 20.556 1.00 26.53 31 ILE D N 1
ATOM 5252 C CA . ILE D 1 32 ? 67.216 -14.624 19.556 1.00 26.74 31 ILE D CA 1
ATOM 5253 C C . ILE D 1 32 ? 67.287 -13.093 19.330 1.00 25.83 31 ILE D C 1
ATOM 5254 O O . ILE D 1 32 ? 67.150 -12.642 18.184 1.00 24.36 31 ILE D O 1
ATOM 5259 N N . HIS D 1 33 ? 67.536 -12.310 20.390 1.00 24.63 32 HIS D N 1
ATOM 5260 C CA . HIS D 1 33 ? 67.820 -10.867 20.245 1.00 23.76 32 HIS D CA 1
ATOM 5261 C C . HIS D 1 33 ? 68.985 -10.671 19.270 1.00 22.37 32 HIS D C 1
ATOM 5262 O O . HIS D 1 33 ? 68.914 -9.835 18.364 1.00 21.92 32 HIS D O 1
ATOM 5269 N N . HIS D 1 34 ? 70.052 -11.443 19.460 1.00 20.96 33 HIS D N 1
ATOM 5270 C CA . HIS D 1 34 ? 71.248 -11.299 18.650 1.00 20.06 33 HIS D CA 1
ATOM 5271 C C . HIS D 1 34 ? 71.033 -11.828 17.239 1.00 21.06 33 HIS D C 1
ATOM 5272 O O . HIS D 1 34 ? 71.376 -11.164 16.261 1.00 21.74 33 HIS D O 1
ATOM 5279 N N . GLN D 1 35 ? 70.468 -13.022 17.124 1.00 21.49 34 GLN D N 1
ATOM 5280 C CA . GLN D 1 35 ? 70.555 -13.730 15.859 1.00 24.94 34 GLN D CA 1
ATOM 5281 C C . GLN D 1 35 ? 69.381 -13.449 14.945 1.00 24.70 34 GLN D C 1
ATOM 5282 O O . GLN D 1 35 ? 69.465 -13.652 13.731 1.00 23.88 34 GLN D O 1
ATOM 5288 N N . LYS D 1 36 ? 68.279 -12.993 15.531 1.00 25.38 35 LYS D N 1
ATOM 5289 C CA . LYS D 1 36 ? 67.110 -12.630 14.745 1.00 25.26 35 LYS D CA 1
ATOM 5290 C C . LYS D 1 36 ? 67.042 -11.134 14.515 1.00 23.45 35 LYS D C 1
ATOM 5291 O O . LYS D 1 36 ? 67.036 -10.676 13.367 1.00 23.19 35 LYS D O 1
ATOM 5297 N N . HIS D 1 37 ? 66.998 -10.369 15.595 1.00 20.01 36 HIS D N 1
ATOM 5298 C CA . HIS D 1 37 ? 66.725 -8.947 15.462 1.00 20.24 36 HIS D CA 1
ATOM 5299 C C . HIS D 1 37 ? 67.953 -8.182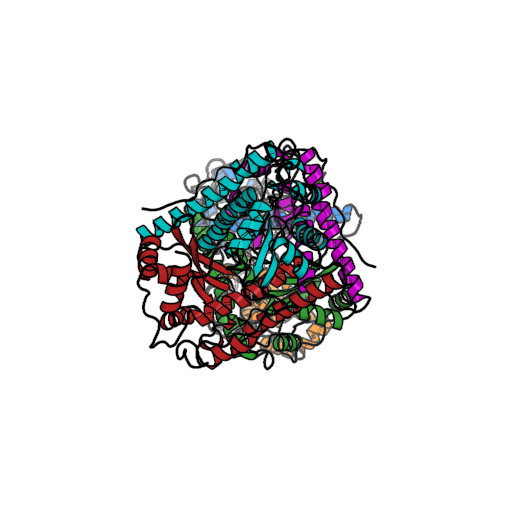 14.981 1.00 20.58 36 HIS D C 1
ATOM 5300 O O . HIS D 1 37 ? 67.893 -7.472 13.974 1.00 19.59 36 HIS D O 1
ATOM 5307 N N . HIS D 1 38 ? 69.072 -8.336 15.685 1.00 19.41 37 HIS D N 1
ATOM 5308 C CA . HIS D 1 38 ? 70.262 -7.587 15.327 1.00 17.50 37 HIS D CA 1
ATOM 5309 C C . HIS D 1 38 ? 70.581 -7.931 13.881 1.00 19.22 37 HIS D C 1
ATOM 5310 O O . HIS D 1 38 ? 70.943 -7.054 13.090 1.00 19.13 37 HIS D O 1
ATOM 5317 N N . GLN D 1 39 ? 70.417 -9.207 13.539 1.00 19.14 38 GLN D N 1
ATOM 5318 C CA . GLN D 1 39 ? 70.603 -9.673 12.169 1.00 18.18 38 GLN D CA 1
ATOM 5319 C C . GLN D 1 39 ? 69.669 -8.944 11.185 1.00 17.07 38 GLN D C 1
ATOM 5320 O O . GLN D 1 39 ? 70.079 -8.556 10.091 1.00 16.66 38 GLN D O 1
ATOM 5326 N N . ALA D 1 40 ? 68.417 -8.754 11.581 1.00 14.08 39 ALA D N 1
ATOM 5327 C CA . ALA D 1 40 ? 67.473 -8.059 10.731 1.00 13.76 39 ALA D CA 1
ATOM 5328 C C . ALA D 1 40 ? 67.940 -6.633 10.382 1.00 14.90 39 ALA D C 1
ATOM 5329 O O . ALA D 1 40 ? 67.688 -6.150 9.274 1.00 13.76 39 ALA D O 1
ATOM 5331 N N . TYR D 1 41 ? 68.623 -5.962 11.310 1.00 15.26 40 TYR D N 1
ATOM 5332 C CA . TYR D 1 41 ? 69.096 -4.615 11.025 1.00 18.86 40 TYR D CA 1
ATOM 5333 C C . TYR D 1 41 ? 70.300 -4.624 10.086 1.00 21.16 40 TYR D C 1
ATOM 5334 O O . TYR D 1 41 ? 70.420 -3.774 9.194 1.00 22.25 40 TYR D O 1
ATOM 5343 N N . VAL D 1 42 ? 71.184 -5.595 10.271 1.00 21.64 41 VAL D N 1
ATOM 5344 C CA . VAL D 1 42 ? 72.238 -5.836 9.303 1.00 22.02 41 VAL D CA 1
ATOM 5345 C C . VAL D 1 42 ? 71.655 -5.996 7.901 1.00 22.50 41 VAL D C 1
ATOM 5346 O O . VAL D 1 42 ? 72.077 -5.320 6.958 1.00 22.25 41 VAL D O 1
ATOM 5350 N N . ASP D 1 43 ? 70.680 -6.882 7.762 1.00 21.43 42 ASP D N 1
ATOM 5351 C CA . ASP D 1 43 ? 70.117 -7.150 6.445 1.00 22.08 42 ASP D CA 1
ATOM 5352 C C . ASP D 1 43 ? 69.340 -5.956 5.914 1.00 20.69 42 ASP D C 1
ATOM 5353 O O . ASP D 1 43 ? 69.379 -5.680 4.721 1.00 21.27 42 ASP D O 1
ATOM 5358 N N . GLY D 1 44 ? 68.639 -5.262 6.811 1.00 20.35 43 GLY D N 1
ATOM 5359 C CA . GLY D 1 44 ? 67.900 -4.074 6.444 1.00 18.83 43 GLY D CA 1
ATOM 5360 C C . GLY D 1 44 ? 68.831 -3.043 5.852 1.00 19.63 43 GLY D C 1
ATOM 5361 O O . GLY D 1 44 ? 68.604 -2.529 4.764 1.00 21.41 43 GLY D O 1
ATOM 5362 N N . ALA D 1 45 ? 69.901 -2.748 6.572 1.00 19.47 44 ALA D N 1
ATOM 5363 C CA . ALA D 1 45 ? 70.828 -1.714 6.164 1.00 17.95 44 ALA D CA 1
ATOM 5364 C C . ALA D 1 45 ? 71.511 -2.109 4.864 1.00 20.08 44 ALA D C 1
ATOM 5365 O O . ALA D 1 45 ? 71.735 -1.261 3.998 1.00 20.80 44 ALA D O 1
ATOM 5367 N N . ASN D 1 46 ? 71.851 -3.392 4.716 1.00 20.57 45 ASN D N 1
ATOM 5368 C CA . ASN D 1 46 ? 72.520 -3.849 3.501 1.00 18.95 45 ASN D CA 1
ATOM 5369 C C . ASN D 1 46 ? 71.620 -3.808 2.281 1.00 19.40 45 ASN D C 1
ATOM 5370 O O . ASN D 1 46 ? 72.053 -3.372 1.208 1.00 20.32 45 ASN D O 1
ATOM 5375 N N . ALA D 1 47 ? 70.372 -4.240 2.434 1.00 17.89 46 ALA D N 1
ATOM 5376 C CA . ALA D 1 47 ? 69.437 -4.216 1.312 1.00 18.37 46 ALA D CA 1
ATOM 5377 C C . ALA D 1 47 ? 69.345 -2.805 0.773 1.00 20.16 46 ALA D C 1
ATOM 5378 O O . ALA D 1 47 ? 69.263 -2.570 -0.436 1.00 20.96 46 ALA D O 1
ATOM 5380 N N . LEU D 1 48 ? 69.364 -1.852 1.691 1.00 21.85 47 LEU D N 1
ATOM 5381 C CA . LEU D 1 48 ? 69.140 -0.461 1.346 1.00 23.28 47 LEU D CA 1
ATOM 5382 C C . LEU D 1 48 ? 70.372 0.117 0.681 1.00 24.47 47 LEU D C 1
ATOM 5383 O O . LEU D 1 48 ? 70.271 0.899 -0.271 1.00 26.19 47 LEU D O 1
ATOM 5388 N N . LEU D 1 49 ? 71.537 -0.269 1.192 1.00 24.10 48 LEU D N 1
ATOM 5389 C CA . LEU D 1 49 ? 72.791 0.134 0.592 1.00 23.39 48 LEU D CA 1
ATOM 5390 C C . LEU D 1 49 ? 72.833 -0.309 -0.850 1.00 23.50 48 LEU D C 1
ATOM 5391 O O . LEU D 1 49 ? 73.171 0.474 -1.723 1.00 23.20 48 LEU D O 1
ATOM 5396 N N . ARG D 1 50 ? 72.479 -1.567 -1.099 1.00 24.71 49 ARG D N 1
ATOM 5397 C CA . ARG D 1 50 ? 72.483 -2.090 -2.457 1.00 26.29 49 ARG D CA 1
ATOM 5398 C C . ARG D 1 50 ? 71.503 -1.334 -3.353 1.00 27.21 49 ARG D C 1
ATOM 5399 O O . ARG D 1 50 ? 71.826 -0.981 -4.490 1.00 28.02 49 ARG D O 1
ATOM 5407 N N . LYS D 1 51 ? 70.311 -1.068 -2.829 1.00 28.50 50 LYS D N 1
ATOM 5408 C CA . LYS D 1 51 ? 69.308 -0.290 -3.552 1.00 27.99 50 LYS D CA 1
ATOM 5409 C C . LYS D 1 51 ? 69.880 1.059 -4.006 1.00 27.78 50 LYS D C 1
ATOM 5410 O O . LYS D 1 51 ? 69.732 1.448 -5.162 1.00 25.49 50 LYS D O 1
ATOM 5416 N N . LEU D 1 52 ? 70.532 1.769 -3.093 1.00 27.84 51 LEU D N 1
ATOM 5417 C CA . LEU D 1 52 ? 71.085 3.073 -3.427 1.00 29.34 51 LEU D CA 1
ATOM 5418 C C . LEU D 1 52 ? 72.272 2.964 -4.397 1.00 30.81 51 LEU D C 1
ATOM 5419 O O . LEU D 1 52 ? 72.439 3.808 -5.276 1.00 30.77 51 LEU D O 1
ATOM 5424 N N . ASP D 1 53 ? 73.086 1.924 -4.240 1.00 32.07 52 ASP D N 1
ATOM 5425 C CA . ASP D 1 53 ? 74.161 1.662 -5.182 1.00 33.52 52 ASP D CA 1
ATOM 5426 C C . ASP D 1 53 ? 73.618 1.421 -6.584 1.00 35.14 52 ASP D C 1
ATOM 5427 O O . ASP D 1 53 ? 74.107 1.996 -7.559 1.00 35.05 52 ASP D O 1
ATOM 5432 N N . GLU D 1 54 ? 72.606 0.567 -6.686 1.00 35.40 53 GLU D N 1
ATOM 5433 C CA . GLU D 1 54 ? 71.995 0.286 -7.974 1.00 35.65 53 GLU D CA 1
ATOM 5434 C C . GLU D 1 54 ? 71.503 1.561 -8.640 1.00 33.01 53 GLU D C 1
ATOM 5435 O O . GLU D 1 54 ? 71.706 1.769 -9.824 1.00 32.13 53 GLU D O 1
ATOM 5441 N N . ALA D 1 55 ? 70.848 2.425 -7.881 1.00 32.16 54 ALA D N 1
ATOM 5442 C CA . ALA D 1 55 ? 70.263 3.617 -8.481 1.00 31.06 54 ALA D CA 1
ATOM 5443 C C . ALA D 1 55 ? 71.367 4.513 -9.011 1.00 30.60 54 ALA D C 1
ATOM 5444 O O . ALA D 1 55 ? 71.195 5.199 -10.018 1.00 30.24 54 AL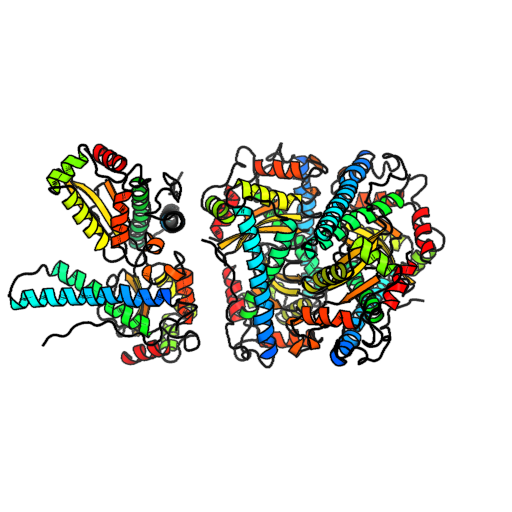A D O 1
ATOM 5446 N N . ARG D 1 56 ? 72.502 4.509 -8.319 1.00 30.30 55 ARG D N 1
ATOM 5447 C CA . ARG D 1 56 ? 73.636 5.333 -8.707 1.00 29.96 55 ARG D CA 1
ATOM 5448 C C . ARG D 1 56 ? 74.347 4.782 -9.938 1.00 30.64 55 ARG D C 1
ATOM 5449 O O . ARG D 1 56 ? 74.770 5.542 -10.800 1.00 31.34 55 ARG D O 1
ATOM 5457 N N . GLU D 1 57 ? 74.471 3.467 -10.023 1.00 28.66 56 GLU D N 1
ATOM 5458 C CA . GLU D 1 57 ? 75.097 2.863 -11.171 1.00 28.53 56 GLU D CA 1
ATOM 5459 C C . GLU D 1 57 ? 74.240 3.023 -12.420 1.00 29.80 56 GLU D C 1
ATOM 5460 O O . GLU D 1 57 ? 74.764 3.193 -13.519 1.00 30.19 56 GLU D O 1
ATOM 5466 N N . SER D 1 58 ? 72.924 2.973 -12.261 1.00 30.00 57 SER D N 1
ATOM 5467 C CA . SER D 1 58 ? 72.038 3.119 -13.404 1.00 30.30 57 SER D CA 1
ATOM 5468 C C . SER D 1 58 ? 71.609 4.570 -13.539 1.00 29.93 57 SER D C 1
ATOM 5469 O O . SER D 1 58 ? 70.769 4.892 -14.373 1.00 30.90 57 SER D O 1
ATOM 5472 N N . ASP D 1 59 ? 72.202 5.430 -12.707 1.00 29.74 58 ASP D N 1
ATOM 5473 C CA . ASP D 1 59 ? 71.894 6.855 -12.654 1.00 30.13 58 ASP D CA 1
ATOM 5474 C C . ASP D 1 59 ? 70.389 7.155 -12.681 1.00 30.23 58 ASP D C 1
ATOM 5475 O O . ASP D 1 59 ? 69.925 8.050 -13.376 1.00 28.71 58 ASP D O 1
ATOM 5480 N N . THR D 1 60 ? 69.629 6.396 -11.910 1.00 30.88 59 THR D N 1
ATOM 5481 C CA . THR D 1 60 ? 68.187 6.580 -11.854 1.00 32.32 59 THR D CA 1
ATOM 5482 C C . THR D 1 60 ? 67.724 7.204 -10.536 1.00 32.23 59 THR D C 1
ATOM 5483 O O . THR D 1 60 ? 68.485 7.314 -9.575 1.00 30.49 59 THR D O 1
ATOM 5487 N N . ASP D 1 61 ? 66.465 7.612 -10.499 1.00 34.08 60 ASP D N 1
ATOM 5488 C CA . ASP D 1 61 ? 65.940 8.315 -9.337 1.00 35.87 60 ASP D CA 1
ATOM 5489 C C . ASP D 1 61 ? 65.584 7.293 -8.264 1.00 34.65 60 ASP D C 1
ATOM 5490 O O . ASP D 1 61 ? 65.186 6.167 -8.575 1.00 34.67 60 ASP D O 1
ATOM 5495 N N . VAL D 1 62 ? 65.732 7.680 -7.004 1.00 32.59 61 VAL D N 1
ATOM 5496 C CA . VAL D 1 62 ? 65.096 6.959 -5.909 1.00 31.03 61 VAL D CA 1
ATOM 5497 C C . VAL D 1 62 ? 64.282 7.912 -5.045 1.00 29.18 61 VAL D C 1
ATOM 5498 O O . VAL D 1 62 ? 64.484 9.122 -5.073 1.00 29.77 61 VAL D O 1
ATOM 5502 N N . ASP D 1 63 ? 63.371 7.353 -4.271 1.00 27.17 62 ASP D N 1
ATOM 5503 C CA . ASP D 1 63 ? 62.727 8.087 -3.193 1.00 26.96 62 ASP D CA 1
ATOM 5504 C C . ASP D 1 63 ? 63.652 8.211 -1.984 1.00 25.69 62 ASP D C 1
ATOM 5505 O O . ASP D 1 63 ? 63.654 7.333 -1.116 1.00 26.40 62 ASP D O 1
ATOM 5510 N N . ILE D 1 64 ? 64.440 9.282 -1.917 1.00 24.66 63 ILE D N 1
ATOM 5511 C CA . ILE D 1 64 ? 65.529 9.282 -0.948 1.00 25.33 63 ILE D CA 1
ATOM 5512 C C . ILE D 1 64 ? 65.036 9.647 0.435 1.00 25.63 63 ILE D C 1
ATOM 5513 O O . ILE D 1 64 ? 65.683 9.312 1.428 1.00 26.90 63 ILE D O 1
ATOM 5518 N N . LYS D 1 65 ? 63.896 10.337 0.501 1.00 24.73 64 LYS D N 1
ATOM 5519 C CA . LYS D 1 65 ? 63.226 10.560 1.777 1.00 23.21 64 LYS D CA 1
ATOM 5520 C C . LYS D 1 65 ? 62.953 9.226 2.463 1.00 22.84 64 LYS D C 1
ATOM 5521 O O . LYS D 1 65 ? 63.381 8.997 3.596 1.00 23.06 64 LYS D O 1
ATOM 5527 N N . ALA D 1 66 ? 62.231 8.354 1.769 1.00 20.36 65 ALA D N 1
ATOM 5528 C CA . ALA D 1 66 ? 61.928 7.038 2.291 1.00 20.21 65 ALA D CA 1
ATOM 5529 C C . ALA D 1 66 ? 63.208 6.276 2.584 1.00 19.95 65 ALA D C 1
ATOM 5530 O O . ALA D 1 66 ? 63.338 5.662 3.642 1.00 23.28 65 ALA D O 1
ATOM 5532 N N . ALA D 1 67 ? 64.142 6.317 1.644 1.00 18.43 66 ALA D N 1
ATOM 5533 C CA . ALA D 1 67 ? 65.397 5.588 1.761 1.00 17.13 66 ALA D CA 1
ATOM 5534 C C . ALA D 1 67 ? 66.194 5.991 3.011 1.00 17.44 66 ALA D C 1
ATOM 5535 O O . ALA D 1 67 ? 66.630 5.138 3.788 1.00 20.14 66 ALA D O 1
ATOM 5537 N N . LEU D 1 68 ? 66.380 7.291 3.204 1.00 15.72 67 LEU D N 1
ATOM 5538 C CA . LEU D 1 68 ? 67.199 7.766 4.293 1.00 16.27 67 LEU D CA 1
ATOM 5539 C C . LEU D 1 68 ? 66.498 7.566 5.646 1.00 18.27 67 LEU D C 1
ATOM 5540 O O . LEU D 1 68 ? 67.156 7.309 6.664 1.00 20.08 67 LEU D O 1
ATOM 5545 N N . LYS D 1 69 ? 65.170 7.659 5.663 1.00 16.64 68 LYS D N 1
ATOM 5546 C CA . LYS D 1 69 ? 64.441 7.375 6.888 1.00 17.43 68 LYS D CA 1
ATOM 5547 C C . LYS D 1 69 ? 64.664 5.934 7.296 1.00 18.77 68 LYS D C 1
ATOM 5548 O O . LYS D 1 69 ? 64.983 5.641 8.447 1.00 19.38 68 LYS D O 1
ATOM 5554 N N . GLU D 1 70 ? 64.503 5.031 6.337 1.00 18.85 69 GLU D N 1
ATOM 5555 C CA . GLU D 1 70 ? 64.721 3.629 6.600 1.00 18.12 69 GLU D CA 1
ATOM 5556 C C . GLU D 1 70 ? 66.184 3.362 6.972 1.00 17.89 69 GLU D C 1
ATOM 5557 O O . GLU D 1 70 ? 66.470 2.580 7.879 1.00 16.94 69 GLU D O 1
ATOM 5563 N N . LEU D 1 71 ? 67.105 4.007 6.266 1.00 17.48 70 LEU D N 1
ATOM 5564 C CA . LEU D 1 71 ? 68.526 3.773 6.496 1.00 17.29 70 LEU D CA 1
ATOM 5565 C C . LEU D 1 71 ? 68.885 4.148 7.929 1.00 17.07 70 LEU D C 1
ATOM 5566 O O . LEU D 1 71 ? 69.634 3.429 8.587 1.00 18.98 70 LEU D O 1
ATOM 5571 N N . SER D 1 72 ? 68.334 5.261 8.415 1.00 15.04 71 SER D N 1
ATOM 5572 C CA . SER D 1 72 ? 68.666 5.719 9.752 1.00 12.12 71 SER D CA 1
ATOM 5573 C C . SER D 1 72 ? 68.119 4.728 10.780 1.00 10.53 71 SER D C 1
ATOM 5574 O O . SER D 1 72 ? 68.713 4.510 11.824 1.00 12.73 71 SER D O 1
ATOM 5577 N N . PHE D 1 73 ? 66.993 4.113 10.458 1.00 9.57 72 PHE D N 1
ATOM 5578 C CA . PHE D 1 73 ? 66.367 3.125 11.320 1.00 10.25 72 PHE D CA 1
ATOM 5579 C C . PHE D 1 73 ? 67.247 1.884 11.492 1.00 12.95 72 PHE D C 1
ATOM 5580 O O . PHE D 1 73 ? 67.522 1.462 12.621 1.00 12.94 72 PHE D O 1
ATOM 5588 N N . HIS D 1 74 ? 67.678 1.294 10.376 1.00 12.35 73 HIS D N 1
ATOM 5589 C CA . HIS D 1 74 ? 68.433 0.057 10.434 1.00 12.81 73 HIS D CA 1
ATOM 5590 C C . HIS D 1 74 ? 69.875 0.232 10.892 1.00 15.54 73 HIS D C 1
ATOM 5591 O O . HIS D 1 74 ? 70.395 -0.598 11.646 1.00 16.52 73 HIS D O 1
ATOM 5598 N N . VAL D 1 75 ? 70.528 1.301 10.447 1.00 15.41 74 VAL D N 1
ATOM 5599 C CA . VAL D 1 75 ? 71.904 1.532 10.855 1.00 13.29 74 VAL D CA 1
ATOM 5600 C C . VAL D 1 75 ? 71.935 1.905 12.332 1.00 11.97 74 VAL D C 1
ATOM 5601 O O . VAL D 1 75 ? 72.843 1.507 13.069 1.00 8.81 74 VAL D O 1
ATOM 5605 N N . GLY D 1 76 ? 70.922 2.649 12.760 1.00 12.31 75 GLY D N 1
ATOM 5606 C CA . GLY D 1 76 ? 70.741 2.910 14.180 1.00 13.92 75 GLY D CA 1
ATOM 5607 C C . GLY D 1 76 ? 70.542 1.641 14.972 1.00 13.61 75 GLY D C 1
ATOM 5608 O O . GLY D 1 76 ? 71.172 1.439 15.996 1.00 12.96 75 GLY D O 1
ATOM 5609 N N . GLY D 1 77 ? 69.657 0.781 14.483 1.00 15.74 76 GLY D N 1
ATOM 5610 C CA . GLY D 1 77 ? 69.547 -0.562 15.015 1.00 16.55 76 GLY D CA 1
ATOM 5611 C C . GLY D 1 77 ? 70.874 -1.278 15.108 1.00 17.05 76 GLY D C 1
ATOM 5612 O O . GLY D 1 77 ? 71.231 -1.797 16.160 1.00 19.49 76 GLY D O 1
ATOM 5613 N N . TYR D 1 78 ? 71.608 -1.317 14.005 1.00 17.49 77 TYR D N 1
ATOM 5614 C CA . TYR D 1 78 ? 72.910 -1.969 13.997 1.00 18.96 77 TYR D CA 1
ATOM 5615 C C . TYR D 1 78 ? 73.876 -1.375 15.032 1.00 20.76 77 TYR D C 1
ATOM 5616 O O . TYR D 1 78 ? 74.484 -2.113 15.825 1.00 19.18 77 TYR D O 1
ATOM 5625 N N . VAL D 1 79 ? 74.039 -0.052 14.993 1.00 18.87 78 VAL D N 1
ATOM 5626 C CA . VAL D 1 79 ? 74.991 0.621 15.855 1.00 18.15 78 VAL D CA 1
ATOM 5627 C C . VAL D 1 79 ? 74.663 0.441 17.337 1.00 20.21 78 VAL D C 1
ATOM 5628 O O . VAL D 1 79 ? 75.547 0.153 18.131 1.00 22.19 78 VAL D O 1
ATOM 5632 N N . LEU D 1 80 ? 73.398 0.606 17.714 1.00 20.21 79 LEU D N 1
ATOM 5633 C CA . LEU D 1 80 ? 73.007 0.528 19.121 1.00 19.00 79 LEU D CA 1
ATOM 5634 C C . LEU D 1 80 ? 73.149 -0.893 19.695 1.00 19.98 79 LEU D C 1
ATOM 5635 O O . LEU D 1 80 ? 73.613 -1.066 20.831 1.00 18.79 79 LEU D O 1
ATOM 5640 N N . HIS D 1 81 ? 72.760 -1.908 18.927 1.00 20.58 80 HIS D N 1
ATOM 5641 C CA . HIS D 1 81 ? 72.957 -3.282 19.395 1.00 21.08 80 HIS D CA 1
ATOM 5642 C C . HIS D 1 81 ? 74.461 -3.550 19.529 1.00 20.53 80 HIS D C 1
ATOM 5643 O O . HIS D 1 81 ? 74.898 -4.253 20.439 1.00 20.68 80 HIS D O 1
ATOM 5650 N N . LEU D 1 82 ? 75.264 -2.958 18.653 1.00 20.08 81 LEU D N 1
ATOM 5651 C CA . LEU D 1 82 ? 76.706 -3.160 18.731 1.00 19.41 81 LEU D CA 1
ATOM 5652 C C . LEU D 1 82 ? 77.266 -2.673 20.072 1.00 21.37 81 LEU D C 1
ATOM 5653 O O . LEU D 1 82 ? 78.000 -3.401 20.735 1.00 21.21 81 LEU D O 1
ATOM 5658 N N . PHE D 1 83 ? 76.924 -1.449 20.472 1.00 21.33 82 PHE D N 1
ATOM 5659 C CA . PHE D 1 83 ? 77.384 -0.919 21.746 1.00 20.88 82 PHE D CA 1
ATOM 5660 C C . PHE D 1 83 ? 76.726 -1.610 22.944 1.00 21.88 82 PHE D C 1
ATOM 5661 O O . PHE D 1 83 ? 77.322 -1.724 24.013 1.00 21.72 82 PHE D O 1
ATOM 5669 N N . PHE D 1 84 ? 75.496 -2.074 22.755 1.00 22.57 83 PHE D N 1
ATOM 5670 C CA . PHE D 1 84 ? 74.758 -2.757 23.807 1.00 20.66 83 PHE D CA 1
ATOM 5671 C C . PHE D 1 84 ? 75.497 -4.020 24.261 1.00 21.25 83 PHE D C 1
ATOM 5672 O O . PHE D 1 84 ? 75.805 -4.182 25.442 1.00 24.51 83 PHE D O 1
ATOM 5680 N N . TRP D 1 85 ? 75.777 -4.920 23.328 1.00 21.18 84 TRP D N 1
ATOM 5681 C CA . TRP D 1 85 ? 76.507 -6.151 23.637 1.00 19.14 84 TRP D CA 1
ATOM 5682 C C . TRP D 1 85 ? 77.811 -5.789 24.321 1.00 19.84 84 TRP D C 1
ATOM 5683 O O . TRP D 1 85 ? 78.247 -6.456 25.261 1.00 19.80 84 TRP D O 1
ATOM 5694 N N . GLY D 1 86 ? 78.431 -4.721 23.834 1.00 19.24 85 GLY D N 1
ATOM 5695 C CA . GLY D 1 86 ? 79.746 -4.364 24.311 1.00 19.24 85 GLY D CA 1
ATOM 5696 C C . GLY D 1 86 ? 79.776 -3.840 25.735 1.00 19.65 85 GLY D C 1
ATOM 5697 O O . GLY D 1 86 ? 80.805 -3.984 26.391 1.00 21.52 85 GLY D O 1
ATOM 5698 N N . ASN D 1 87 ? 78.700 -3.219 26.221 1.00 18.12 86 ASN D N 1
ATOM 5699 C CA . ASN D 1 87 ? 78.722 -2.732 27.600 1.00 19.63 86 ASN D CA 1
ATOM 5700 C C . ASN D 1 87 ? 77.905 -3.616 28.540 1.00 21.24 86 ASN D C 1
ATOM 5701 O O . ASN D 1 87 ? 77.372 -3.165 29.561 1.00 20.52 86 ASN D O 1
ATOM 5706 N N . MET D 1 88 ? 77.849 -4.897 28.191 1.00 22.69 87 MET D N 1
ATOM 5707 C CA . MET D 1 88 ? 77.484 -5.935 29.142 1.00 23.67 87 MET D CA 1
ATOM 5708 C C . MET D 1 88 ? 78.562 -7.024 29.238 1.00 24.94 87 MET D C 1
ATOM 5709 O O . MET D 1 88 ? 79.426 -7.155 28.365 1.00 24.37 87 MET D O 1
ATOM 5714 N N . GLY D 1 89 ? 78.502 -7.794 30.319 1.00 26.80 88 GLY D N 1
ATOM 5715 C CA . GLY D 1 89 ? 79.305 -8.993 30.425 1.00 29.25 88 GLY D CA 1
ATOM 5716 C C . GLY D 1 89 ? 78.886 -9.838 31.605 1.00 30.67 88 GLY D C 1
ATOM 5717 O O . GLY D 1 89 ? 77.929 -9.498 32.294 1.00 31.68 88 GLY D O 1
ATOM 5718 N N . PRO D 1 90 ? 79.588 -10.957 31.864 1.00 32.04 89 PRO D N 1
ATOM 5719 C CA . PRO D 1 90 ? 79.306 -11.873 32.984 1.00 29.75 89 PRO D CA 1
ATOM 5720 C C . PRO D 1 90 ? 79.151 -11.129 34.308 1.00 28.51 89 PRO D C 1
ATOM 5721 O O . PRO D 1 90 ? 79.936 -10.240 34.614 1.00 25.89 89 PRO D O 1
ATOM 5725 N N . ALA D 1 91 ? 78.147 -11.509 35.092 1.00 29.73 90 ALA D N 1
ATOM 5726 C CA . ALA D 1 91 ? 77.806 -10.785 36.311 1.00 29.92 90 ALA D CA 1
ATOM 5727 C C . ALA D 1 91 ? 78.974 -10.757 37.290 1.00 31.34 90 ALA D C 1
ATOM 5728 O O . ALA D 1 91 ? 79.159 -9.792 38.034 1.00 31.60 90 ALA D O 1
ATOM 5730 N N . ASP D 1 92 ? 79.755 -11.827 37.296 1.00 33.77 91 ASP D N 1
ATOM 5731 C CA . ASP D 1 92 ? 80.834 -11.975 38.268 1.00 37.27 91 ASP D CA 1
ATOM 5732 C C . ASP D 1 92 ? 82.101 -11.257 37.819 1.00 36.54 91 ASP D C 1
ATOM 5733 O O . ASP D 1 92 ? 83.102 -11.247 38.530 1.00 34.96 91 ASP D O 1
ATOM 5738 N N . GLU D 1 93 ? 82.050 -10.642 36.644 1.00 36.76 92 GLU D N 1
ATOM 5739 C CA . GLU D 1 93 ? 83.126 -9.764 36.208 1.00 35.30 92 GLU D CA 1
ATOM 5740 C C . GLU D 1 93 ? 82.657 -8.334 36.072 1.00 33.17 92 GLU D C 1
ATOM 5741 O O . GLU D 1 93 ? 83.459 -7.435 35.870 1.00 31.68 92 GLU D O 1
ATOM 5747 N N . CYS D 1 94 ? 81.352 -8.128 36.181 1.00 33.08 93 CYS D N 1
ATOM 5748 C CA . CYS D 1 94 ? 80.751 -6.847 35.830 1.00 33.24 93 CYS D CA 1
ATOM 5749 C C . CYS D 1 94 ? 79.776 -6.383 36.921 1.00 32.16 93 CYS D C 1
ATOM 5750 O O . CYS D 1 94 ? 79.803 -6.887 38.054 1.00 30.71 93 CYS D O 1
ATOM 5753 N N . GLY D 1 95 ? 78.913 -5.432 36.567 1.00 30.92 94 GLY D N 1
ATOM 5754 C CA . GLY D 1 95 ? 78.021 -4.844 37.543 1.00 28.31 94 GLY D CA 1
ATOM 5755 C C . GLY D 1 95 ? 78.827 -3.921 38.415 1.00 27.15 94 GLY D C 1
ATOM 5756 O O . GLY D 1 95 ? 79.820 -3.368 37.958 1.00 26.87 94 GLY D O 1
ATOM 5757 N N . GLY D 1 96 ? 78.411 -3.763 39.667 1.00 28.13 95 GLY D N 1
ATOM 5758 C CA . GLY D 1 96 ? 79.057 -2.806 40.552 1.00 29.25 95 GLY D CA 1
ATOM 5759 C C . GLY D 1 96 ? 78.864 -1.395 40.044 1.00 30.23 95 GLY D C 1
ATOM 5760 O O . GLY D 1 96 ? 77.931 -1.123 39.287 1.00 31.58 95 GLY D O 1
ATOM 5761 N N . GLU D 1 97 ? 79.731 -0.484 40.442 1.00 30.68 96 GLU D N 1
ATOM 5762 C CA . GLU D 1 97 ? 79.686 0.824 39.834 1.00 33.04 96 GLU D CA 1
ATOM 5763 C C . GLU D 1 97 ? 81.010 1.258 39.239 1.00 32.36 96 GLU D C 1
ATOM 5764 O O . GLU D 1 97 ? 82.038 0.636 39.475 1.00 31.66 96 GLU D O 1
ATOM 5770 N N . PRO D 1 98 ? 80.991 2.312 38.410 1.00 32.50 97 PRO D N 1
ATOM 5771 C CA . PRO D 1 98 ? 82.203 2.707 37.687 1.00 32.36 97 PRO D CA 1
ATOM 5772 C C . PRO D 1 98 ? 83.190 3.413 38.592 1.00 32.18 97 PRO D C 1
ATOM 5773 O O . PRO D 1 98 ? 82.853 3.814 39.707 1.00 33.04 97 PRO D O 1
ATOM 5777 N N . SER D 1 99 ? 84.413 3.565 38.108 1.00 32.79 98 SER D N 1
ATOM 5778 C CA . SER D 1 99 ? 85.428 4.334 38.819 1.00 32.07 98 SER D CA 1
ATOM 5779 C C . SER D 1 99 ? 86.157 5.267 37.846 1.00 30.52 98 SER D C 1
ATOM 5780 O O . SER D 1 99 ? 85.812 5.336 36.664 1.00 32.01 98 SER D O 1
ATOM 5783 N N . GLY D 1 100 ? 87.149 5.993 38.346 1.00 28.95 99 GLY D N 1
ATOM 5784 C CA . GLY D 1 100 ? 87.918 6.869 37.490 1.00 27.97 99 GLY D CA 1
ATOM 5785 C C . GLY D 1 100 ? 87.098 8.062 37.072 1.00 27.95 99 GLY D C 1
ATOM 5786 O O . GLY D 1 100 ? 86.162 8.452 37.765 1.00 28.56 99 GLY D O 1
ATOM 5787 N N . LYS D 1 101 ? 87.447 8.654 35.936 1.00 28.42 100 LYS D N 1
ATOM 5788 C CA . LYS D 1 101 ? 86.836 9.905 35.517 1.00 28.32 100 LYS D CA 1
ATOM 5789 C C . LYS D 1 101 ? 85.321 9.757 35.390 1.00 28.02 100 LYS D C 1
ATOM 5790 O O . LYS D 1 101 ? 84.576 10.639 35.816 1.00 28.63 100 LYS D O 1
ATOM 5796 N N . LEU D 1 102 ? 84.872 8.644 34.811 1.00 26.52 101 LEU D N 1
ATOM 5797 C CA . LEU D 1 102 ? 83.447 8.401 34.637 1.00 26.76 101 LEU D CA 1
ATOM 5798 C C . LEU D 1 102 ? 82.740 8.530 35.975 1.00 28.76 101 LEU D C 1
ATOM 5799 O O . LEU D 1 102 ? 81.707 9.200 36.086 1.00 30.36 101 LEU D O 1
ATOM 5804 N N . ALA D 1 103 ? 83.301 7.891 36.996 1.00 28.95 102 ALA D N 1
ATOM 5805 C CA . ALA D 1 103 ? 82.757 8.000 38.340 1.00 29.18 102 ALA D CA 1
ATOM 5806 C C . ALA D 1 103 ? 82.686 9.456 38.789 1.00 30.03 102 ALA D C 1
ATOM 5807 O O . ALA D 1 103 ? 81.686 9.885 39.367 1.00 30.28 102 ALA D O 1
ATOM 5809 N N . GLU D 1 104 ? 83.748 10.213 38.529 1.00 31.00 103 GLU D N 1
ATOM 5810 C CA . GLU D 1 104 ? 83.787 11.619 38.921 1.00 31.43 103 GLU D CA 1
ATOM 5811 C C . GLU D 1 104 ? 82.739 12.447 38.191 1.00 29.04 103 GLU D C 1
ATOM 5812 O O . GLU D 1 104 ? 82.104 13.310 38.794 1.00 28.54 103 GLU D O 1
ATOM 5818 N N . TYR D 1 105 ? 82.557 12.188 36.898 1.00 27.04 104 TYR D N 1
ATOM 5819 C CA . TYR D 1 105 ? 81.554 12.914 36.138 1.00 26.95 104 TYR D CA 1
ATOM 5820 C C . TYR D 1 105 ? 80.133 12.570 36.547 1.00 26.85 104 TYR D C 1
ATOM 5821 O O . TYR D 1 105 ? 79.271 13.443 36.593 1.00 27.82 104 TYR D O 1
ATOM 5830 N N . ILE D 1 106 ? 79.887 11.300 36.842 1.00 26.69 105 ILE D N 1
ATOM 5831 C CA . ILE D 1 106 ? 78.567 10.881 37.272 1.00 26.67 105 ILE D CA 1
ATOM 5832 C C . ILE D 1 106 ? 78.183 11.561 38.579 1.00 28.78 105 ILE D C 1
ATOM 5833 O O . ILE D 1 106 ? 77.034 11.961 38.764 1.00 28.25 105 ILE D O 1
ATOM 5838 N N . GLU D 1 107 ? 79.155 11.703 39.473 1.00 31.07 106 GLU D N 1
ATOM 5839 C CA . GLU D 1 107 ? 78.973 12.482 40.690 1.00 33.47 106 GLU D CA 1
ATOM 5840 C C . GLU D 1 107 ? 78.644 13.941 40.466 1.00 34.06 106 GLU D C 1
ATOM 5841 O O . GLU D 1 107 ? 77.677 14.444 41.045 1.00 33.87 106 GLU D O 1
ATOM 5847 N N . LYS D 1 108 ? 79.454 14.628 39.660 1.00 32.45 107 LYS D N 1
ATOM 5848 C CA . LYS D 1 108 ? 79.298 16.066 39.537 1.00 32.14 107 LYS D CA 1
ATOM 5849 C C . LYS D 1 108 ? 78.064 16.409 38.708 1.00 31.27 107 LYS D C 1
ATOM 5850 O O . LYS D 1 108 ? 77.413 17.414 38.958 1.00 31.76 107 LYS D O 1
ATOM 5856 N N . ASP D 1 109 ? 77.724 15.566 37.742 1.00 30.26 108 ASP D N 1
ATOM 5857 C CA . ASP D 1 109 ? 76.567 15.831 36.911 1.00 30.41 108 ASP D CA 1
ATOM 5858 C C . ASP D 1 109 ? 75.252 15.321 37.498 1.00 31.07 108 ASP D C 1
ATOM 5859 O O . ASP D 1 109 ? 74.197 15.921 37.275 1.00 32.36 108 ASP D O 1
ATOM 5864 N N . PHE D 1 110 ? 75.303 14.224 38.247 1.00 29.52 109 PHE D N 1
ATOM 5865 C CA . PHE D 1 110 ? 74.081 13.669 38.822 1.00 28.66 109 PHE D CA 1
ATOM 5866 C C . PHE D 1 110 ? 74.013 13.759 40.335 1.00 28.49 109 PHE D C 1
ATOM 5867 O O . PHE D 1 110 ? 72.959 13.516 40.913 1.00 28.64 109 PHE D O 1
ATOM 5875 N N . GLY D 1 111 ? 75.128 14.097 40.975 1.00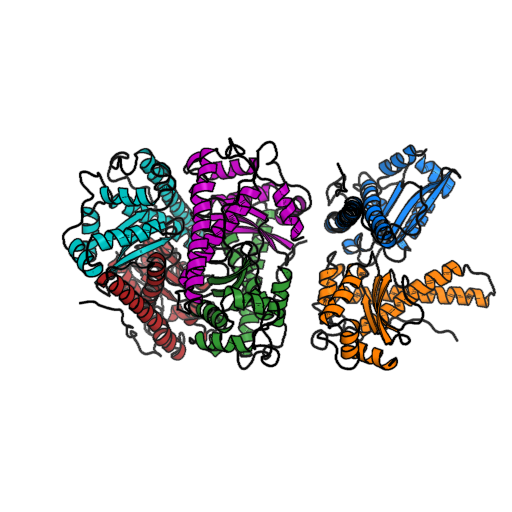 27.65 110 GLY D N 1
ATOM 5876 C CA . GLY D 1 111 ? 75.125 14.205 42.418 1.00 28.21 110 GLY D CA 1
ATOM 5877 C C . GLY D 1 111 ? 75.560 12.928 43.100 1.00 28.19 110 GLY D C 1
ATOM 5878 O O . GLY D 1 111 ? 76.256 12.966 44.116 1.00 30.43 110 GLY D O 1
ATOM 5879 N N . SER D 1 112 ? 75.163 11.788 42.548 1.00 26.52 111 SER D N 1
ATOM 5880 C CA . SER D 1 112 ? 75.632 10.493 43.036 1.00 25.07 111 SER D CA 1
ATOM 5881 C C . SER D 1 112 ? 75.419 9.423 41.974 1.00 24.95 111 SER D C 1
ATOM 5882 O O . SER D 1 112 ? 74.678 9.626 41.018 1.00 26.07 111 SER D O 1
ATOM 5885 N N . PHE D 1 113 ? 76.049 8.271 42.150 1.00 24.50 112 PHE D N 1
ATOM 5886 C CA . PHE D 1 113 ? 75.714 7.118 41.331 1.00 24.12 112 PHE D CA 1
ATOM 5887 C C . PHE D 1 113 ? 74.249 6.714 41.441 1.00 24.93 112 PHE D C 1
ATOM 5888 O O . PHE D 1 113 ? 73.624 6.392 40.440 1.00 26.35 112 PHE D O 1
ATOM 5896 N N . GLU D 1 114 ? 73.705 6.713 42.655 1.00 25.85 113 GLU D N 1
ATOM 5897 C CA . GLU D 1 114 ? 72.293 6.357 42.845 1.00 26.42 113 GLU D CA 1
ATOM 5898 C C . GLU D 1 114 ? 71.387 7.213 41.973 1.00 25.49 113 GLU D C 1
ATOM 5899 O O . GLU D 1 114 ? 70.534 6.699 41.260 1.00 24.17 113 GLU D O 1
ATOM 5905 N N . ARG D 1 115 ? 71.570 8.524 42.050 1.00 24.63 114 ARG D N 1
ATOM 5906 C CA . ARG D 1 115 ? 70.761 9.435 41.272 1.00 24.51 114 ARG D CA 1
ATOM 5907 C C . ARG D 1 115 ? 70.866 9.078 39.788 1.00 23.70 114 ARG D C 1
ATOM 5908 O O . ARG D 1 115 ? 69.853 8.934 39.099 1.00 25.08 114 ARG D O 1
ATOM 5916 N N . PHE D 1 116 ? 72.091 8.916 39.300 1.00 23.54 115 PHE D N 1
ATOM 5917 C CA . PHE D 1 116 ? 72.298 8.498 37.914 1.00 23.27 115 PHE D CA 1
ATOM 5918 C C . PHE D 1 116 ? 71.534 7.226 37.602 1.00 23.96 115 PHE D C 1
ATOM 5919 O O . PHE D 1 116 ? 70.763 7.167 36.643 1.00 23.85 115 PHE D O 1
ATOM 5927 N N . ARG D 1 117 ? 71.782 6.204 38.413 1.00 23.26 116 ARG D N 1
ATOM 5928 C CA . ARG D 1 117 ? 71.210 4.881 38.214 1.00 24.68 116 ARG D CA 1
ATOM 5929 C C . ARG D 1 117 ? 69.702 5.019 38.077 1.00 24.14 116 ARG D C 1
ATOM 5930 O O . ARG D 1 117 ? 69.061 4.340 37.279 1.00 24.36 116 ARG D O 1
ATOM 5938 N N . LYS D 1 118 ? 69.135 5.922 38.864 1.00 24.33 117 LYS D N 1
ATOM 5939 C CA . LYS D 1 118 ? 67.696 6.028 38.959 1.00 23.77 117 LYS D CA 1
ATOM 5940 C C . LYS D 1 118 ? 67.171 6.762 37.745 1.00 22.73 117 LYS D C 1
ATOM 5941 O O . LYS D 1 118 ? 66.216 6.321 37.111 1.00 21.34 117 LYS D O 1
ATOM 5947 N N . GLU D 1 119 ? 67.799 7.885 37.419 1.00 21.61 118 GLU D N 1
ATOM 5948 C CA . GLU D 1 119 ? 67.405 8.638 36.243 1.00 21.97 118 GLU D CA 1
ATOM 5949 C C . GLU D 1 119 ? 67.532 7.795 34.970 1.00 21.81 118 GLU D C 1
ATOM 5950 O O . GLU D 1 119 ? 66.631 7.774 34.135 1.00 21.52 118 GLU D O 1
ATOM 5956 N N . PHE D 1 120 ? 68.646 7.086 34.834 1.00 22.04 119 PHE D N 1
ATOM 5957 C CA . PHE D 1 120 ? 68.882 6.268 33.653 1.00 20.46 119 PHE D CA 1
ATOM 5958 C C . PHE D 1 120 ? 67.820 5.179 33.602 1.00 21.03 119 PHE D C 1
ATOM 5959 O O . PHE D 1 120 ? 67.362 4.795 32.523 1.00 20.60 119 PHE D O 1
ATOM 5967 N N . SER D 1 121 ? 67.425 4.681 34.776 1.00 20.42 120 SER D N 1
ATOM 5968 C CA . SER D 1 121 ? 66.401 3.644 34.835 1.00 19.41 120 SER D CA 1
ATOM 5969 C C . SER D 1 121 ? 65.026 4.166 34.464 1.00 19.25 120 SER D C 1
ATOM 5970 O O . SER D 1 121 ? 64.268 3.455 33.796 1.00 20.46 120 SER D O 1
ATOM 5973 N N . GLN D 1 122 ? 64.692 5.387 34.887 1.00 18.78 121 GLN D N 1
ATOM 5974 C CA . GLN D 1 122 ? 63.436 5.998 34.449 1.00 21.52 121 GLN D CA 1
ATOM 5975 C C . GLN D 1 122 ? 63.434 6.241 32.936 1.00 18.97 121 GLN D C 1
ATOM 5976 O O . GLN D 1 122 ? 62.411 6.075 32.272 1.00 17.80 121 GLN D O 1
ATOM 5982 N N . ALA D 1 123 ? 64.580 6.633 32.396 1.00 16.36 122 ALA D N 1
ATOM 5983 C CA . ALA D 1 123 ? 64.711 6.829 30.960 1.00 15.51 122 ALA D CA 1
ATOM 5984 C C . ALA D 1 123 ? 64.396 5.548 30.208 1.00 16.59 122 ALA D C 1
ATOM 5985 O O . ALA D 1 123 ? 63.736 5.580 29.164 1.00 14.90 122 ALA D O 1
ATOM 5987 N N . ALA D 1 124 ? 64.857 4.422 30.740 1.00 15.72 123 ALA D N 1
ATOM 5988 C CA . ALA D 1 124 ? 64.586 3.123 30.121 1.00 17.50 123 ALA D CA 1
ATOM 5989 C C . ALA D 1 124 ? 63.131 2.741 30.300 1.00 17.03 123 ALA D C 1
ATOM 5990 O O . ALA D 1 124 ? 62.432 2.430 29.339 1.00 18.85 123 ALA D O 1
ATOM 5992 N N . ILE D 1 125 ? 62.676 2.758 31.545 1.00 17.97 124 ILE D N 1
ATOM 5993 C CA . ILE D 1 125 ? 61.356 2.233 31.855 1.00 17.40 124 ILE D CA 1
ATOM 5994 C C . ILE D 1 125 ? 60.256 3.034 31.147 1.00 16.12 124 ILE D C 1
ATOM 5995 O O . ILE D 1 125 ? 59.281 2.454 30.654 1.00 17.78 124 ILE D O 1
ATOM 6000 N N . SER D 1 126 ? 60.418 4.352 31.086 1.00 11.76 125 SER D N 1
ATOM 6001 C CA . SER D 1 126 ? 59.323 5.212 30.683 1.00 12.78 125 SER D CA 1
ATOM 6002 C C . SER D 1 126 ? 59.204 5.395 29.166 1.00 13.62 125 SER D C 1
ATOM 6003 O O . SER D 1 126 ? 58.285 6.066 28.684 1.00 14.35 125 SER D O 1
ATOM 6006 N N . ALA D 1 127 ? 60.120 4.802 28.412 1.00 14.27 126 ALA D N 1
ATOM 6007 C CA . ALA D 1 127 ? 60.123 4.989 26.969 1.00 15.53 126 ALA D CA 1
ATOM 6008 C C . ALA D 1 127 ? 58.844 4.441 26.377 1.00 15.81 126 ALA D C 1
ATOM 6009 O O . ALA D 1 127 ? 58.449 3.320 26.679 1.00 17.53 126 ALA D O 1
ATOM 6011 N N . GLU D 1 128 ? 58.191 5.236 25.541 1.00 15.84 127 GLU D N 1
ATOM 6012 C CA . GLU D 1 128 ? 56.920 4.837 24.961 1.00 17.49 127 GLU D CA 1
ATOM 6013 C C . GLU D 1 128 ? 57.173 3.885 23.798 1.00 17.97 127 GLU D C 1
ATOM 6014 O O . GLU D 1 128 ? 57.595 4.310 22.723 1.00 18.90 127 GLU D O 1
ATOM 6020 N N . GLY D 1 129 ? 56.928 2.597 24.027 1.00 17.86 128 GLY D N 1
ATOM 6021 C CA . GLY D 1 129 ? 57.174 1.595 23.009 1.00 16.80 128 GLY D CA 1
ATOM 6022 C C . GLY D 1 129 ? 58.647 1.298 22.867 1.00 16.56 128 GLY D C 1
ATOM 6023 O O . GLY D 1 129 ? 59.394 1.382 23.834 1.00 16.11 128 GLY D O 1
ATOM 6024 N N . SER D 1 130 ? 59.063 0.963 21.653 1.00 17.94 129 SER D N 1
ATOM 6025 C CA . SER D 1 130 ? 60.430 0.530 21.391 1.00 18.93 129 SER D CA 1
ATOM 6026 C C . SER D 1 130 ? 61.398 1.682 21.608 1.00 18.57 129 SER D C 1
ATOM 6027 O O . SER D 1 130 ? 61.130 2.806 21.177 1.00 18.19 129 SER D O 1
ATOM 6030 N N . GLY D 1 131 ? 62.529 1.403 22.254 1.00 19.23 130 GLY D N 1
ATOM 6031 C CA . GLY D 1 131 ? 63.573 2.404 22.333 1.00 18.00 130 GLY D CA 1
ATOM 6032 C C . GLY D 1 131 ? 64.682 2.055 23.303 1.00 19.01 130 GLY D C 1
ATOM 6033 O O . GLY D 1 131 ? 64.817 0.893 23.694 1.00 20.28 130 GLY D O 1
ATOM 6034 N N . TRP D 1 132 ? 65.470 3.062 23.682 1.00 16.41 131 TRP D N 1
ATOM 6035 C CA . TRP D 1 132 ? 66.736 2.858 24.364 1.00 14.63 131 TRP D CA 1
ATOM 6036 C C . TRP D 1 132 ? 66.912 3.978 25.382 1.00 14.62 131 TRP D C 1
ATOM 6037 O O . TRP D 1 132 ? 66.408 5.092 25.189 1.00 13.83 131 TRP D O 1
ATOM 6048 N N . ALA D 1 133 ? 67.633 3.681 26.458 1.00 13.62 132 ALA D N 1
ATOM 6049 C CA . ALA D 1 133 ? 68.319 4.708 27.240 1.00 13.72 132 ALA D CA 1
ATOM 6050 C C . ALA D 1 133 ? 69.802 4.709 26.906 1.00 12.94 132 ALA D C 1
ATOM 6051 O O . ALA D 1 133 ? 70.435 3.644 26.880 1.00 14.63 132 ALA D O 1
ATOM 6053 N N . VAL D 1 134 ? 70.350 5.897 26.654 1.00 11.88 133 VAL D N 1
ATOM 6054 C CA . VAL D 1 134 ? 71.730 6.042 26.191 1.00 13.50 133 VAL D CA 1
ATOM 6055 C C . VAL D 1 134 ? 72.434 7.141 26.982 1.00 16.68 133 VAL D C 1
ATOM 6056 O O . VAL D 1 134 ? 71.922 8.258 27.084 1.00 17.73 133 VAL D O 1
ATOM 6060 N N . LEU D 1 135 ? 73.609 6.835 27.528 1.00 18.79 134 LEU D N 1
ATOM 6061 C CA . LEU D 1 135 ? 74.456 7.861 28.145 1.00 20.05 134 LEU D CA 1
ATOM 6062 C C . LEU D 1 135 ? 75.398 8.472 27.118 1.00 21.29 134 LEU D C 1
ATOM 6063 O O . LEU D 1 135 ? 75.951 7.764 26.287 1.00 21.34 134 LEU D O 1
ATOM 6068 N N . THR D 1 136 ? 75.591 9.785 27.189 1.00 22.21 135 THR D N 1
ATOM 6069 C CA . THR D 1 136 ? 76.514 10.469 26.292 1.00 23.11 135 THR D CA 1
ATOM 6070 C C . THR D 1 136 ? 77.076 11.710 26.987 1.00 25.38 135 THR D C 1
ATOM 6071 O O . THR D 1 136 ? 76.913 11.865 28.200 1.00 26.97 135 THR D O 1
ATOM 6075 N N . TYR D 1 137 ? 77.737 12.583 26.229 1.00 25.26 136 TYR D N 1
ATOM 6076 C CA . TYR D 1 137 ? 78.606 13.611 26.804 1.00 25.83 136 TYR D CA 1
ATOM 6077 C C . TYR D 1 137 ? 78.650 14.837 25.902 1.00 27.61 136 TYR D C 1
ATOM 6078 O O . TYR D 1 137 ? 78.937 14.721 24.710 1.00 28.68 136 TYR D O 1
ATOM 6087 N N . CYS D 1 138 ? 78.369 16.007 26.473 1.00 28.96 137 CYS D N 1
ATOM 6088 C CA . CYS D 1 138 ? 78.531 17.275 25.771 1.00 31.22 137 CYS D CA 1
ATOM 6089 C C . CYS D 1 138 ? 79.871 17.877 26.147 1.00 33.46 137 CYS D C 1
ATOM 6090 O O . CYS D 1 138 ? 79.981 18.590 27.142 1.00 34.88 137 CYS D O 1
ATOM 6093 N N . GLN D 1 139 ? 80.894 17.534 25.371 1.00 37.38 138 GLN D N 1
ATOM 6094 C CA . GLN D 1 139 ? 82.053 18.384 25.067 1.00 39.61 138 GLN D CA 1
ATOM 6095 C C . GLN D 1 139 ? 81.870 19.889 25.365 1.00 37.60 138 GLN D C 1
ATOM 6096 O O . GLN D 1 139 ? 82.616 20.469 26.146 1.00 36.19 138 GLN D O 1
ATOM 6102 N N . ARG D 1 140 ? 80.872 20.518 24.764 1.00 36.45 139 ARG D N 1
ATOM 6103 C CA . ARG D 1 140 ? 80.714 21.957 24.913 1.00 36.72 139 ARG D CA 1
ATOM 6104 C C . ARG D 1 140 ? 80.530 22.402 26.376 1.00 35.10 139 ARG D C 1
ATOM 6105 O O . ARG D 1 140 ? 81.248 23.281 26.852 1.00 34.69 139 ARG D O 1
ATOM 6113 N N . THR D 1 141 ? 79.552 21.816 27.074 1.00 32.63 140 THR D N 1
ATOM 6114 C CA . THR D 1 141 ? 79.253 22.202 28.459 1.00 30.29 140 THR D CA 1
ATOM 6115 C C . THR D 1 141 ? 79.907 21.271 29.463 1.00 28.43 140 THR D C 1
ATOM 6116 O O . THR D 1 141 ? 79.780 21.473 30.668 1.00 26.66 140 THR D O 1
ATOM 6120 N N . ASP D 1 142 ? 80.598 20.253 28.956 1.00 26.92 141 ASP D N 1
ATOM 6121 C CA . ASP D 1 142 ? 81.378 19.337 29.783 1.00 25.78 141 ASP D CA 1
ATOM 6122 C C . ASP D 1 142 ? 80.476 18.543 30.752 1.00 25.17 141 ASP D C 1
ATOM 6123 O O . ASP D 1 142 ? 80.793 18.379 31.935 1.00 21.44 141 ASP D O 1
ATOM 6128 N N . ARG D 1 143 ? 79.355 18.047 30.226 1.00 23.54 142 ARG D N 1
ATOM 6129 C CA . ARG D 1 143 ? 78.329 17.406 31.043 1.00 22.64 142 ARG D CA 1
ATOM 6130 C C . ARG D 1 143 ? 77.947 16.063 30.427 1.00 22.86 142 ARG D C 1
ATOM 6131 O O . ARG D 1 143 ? 77.830 15.960 29.207 1.00 23.92 142 ARG D O 1
ATOM 6139 N N . LEU D 1 144 ? 77.763 15.041 31.262 1.00 20.32 143 LEU D N 1
ATOM 6140 C CA . LEU D 1 144 ? 77.080 13.839 30.827 1.00 19.05 143 LEU D CA 1
ATOM 6141 C C . LEU D 1 144 ? 75.601 14.114 30.596 1.00 21.02 143 LEU D C 1
ATOM 6142 O O . LEU D 1 144 ? 74.947 14.740 31.434 1.00 22.31 143 LEU D O 1
ATOM 6147 N N . PHE D 1 145 ? 75.084 13.657 29.452 1.00 22.58 144 PHE D N 1
ATOM 6148 C CA . PHE D 1 145 ? 73.653 13.719 29.132 1.00 21.98 144 PHE D CA 1
ATOM 6149 C C . PHE D 1 145 ? 73.106 12.309 29.036 1.00 19.51 144 PHE D C 1
ATOM 6150 O O . PHE D 1 145 ? 73.799 11.394 28.584 1.00 18.47 144 PHE D O 1
ATOM 6158 N N . ILE D 1 146 ? 71.851 12.142 29.425 1.00 18.04 145 ILE D N 1
ATOM 6159 C CA . ILE D 1 146 ? 71.095 10.957 29.031 1.00 18.24 145 ILE D CA 1
ATOM 6160 C C . ILE D 1 146 ? 70.149 11.303 27.878 1.00 18.58 145 ILE D C 1
ATOM 6161 O O . ILE D 1 146 ? 69.523 12.361 27.889 1.00 19.58 145 ILE D O 1
ATOM 6166 N N . MET D 1 147 ? 70.049 10.433 26.875 1.00 18.80 146 MET D N 1
ATOM 6167 C CA . MET D 1 147 ? 68.954 10.579 25.914 1.00 18.59 146 MET D CA 1
ATOM 6168 C C . MET D 1 147 ? 68.060 9.357 25.857 1.00 17.76 146 MET D C 1
ATOM 6169 O O . MET D 1 147 ? 68.504 8.229 26.072 1.00 20.31 146 MET D O 1
ATOM 6174 N N . GLN D 1 148 ? 66.783 9.589 25.599 1.00 15.87 147 GLN D N 1
ATOM 6175 C CA . GLN D 1 148 ? 65.837 8.495 25.479 1.00 16.16 147 GLN D CA 1
ATOM 6176 C C . GLN D 1 148 ? 65.467 8.335 24.015 1.00 15.79 147 GLN D C 1
ATOM 6177 O O . GLN D 1 148 ? 64.686 9.124 23.493 1.00 14.72 147 GLN D O 1
ATOM 6183 N N . VAL D 1 149 ? 66.051 7.328 23.362 1.00 15.57 148 VAL D N 1
ATOM 6184 C CA . VAL D 1 149 ? 65.861 7.100 21.931 1.00 15.26 148 VAL D CA 1
ATOM 6185 C C . VAL D 1 149 ? 64.622 6.242 21.697 1.00 17.01 148 VAL D C 1
ATOM 6186 O O . VAL D 1 149 ? 64.541 5.123 22.215 1.00 20.71 148 VAL D O 1
ATOM 6190 N N . GLU D 1 150 ? 63.668 6.746 20.923 1.00 13.59 149 GLU D N 1
ATOM 6191 C CA . GLU D 1 150 ? 62.582 5.910 20.438 1.00 14.52 149 GLU D CA 1
ATOM 6192 C C . GLU D 1 150 ? 62.979 5.211 19.146 1.00 12.98 149 GLU D C 1
ATOM 6193 O O . GLU D 1 150 ? 63.802 5.723 18.376 1.00 12.13 149 GLU D O 1
ATOM 6199 N N . LYS D 1 151 ? 62.420 4.027 18.911 1.00 11.33 150 LYS D N 1
ATOM 6200 C CA . LYS D 1 151 ? 62.989 3.127 17.904 1.00 11.36 150 LYS D CA 1
ATOM 6201 C C . LYS D 1 151 ? 64.509 3.059 17.971 1.00 11.24 150 LYS D C 1
ATOM 6202 O O . LYS D 1 151 ? 65.073 2.739 19.013 1.00 11.18 150 LYS D O 1
ATOM 6208 N N . HIS D 1 152 ? 65.190 3.343 16.864 1.00 12.47 151 HIS D N 1
ATOM 6209 C CA . HIS D 1 152 ? 66.654 3.371 16.907 1.00 12.61 151 HIS D CA 1
ATOM 6210 C C . HIS D 1 152 ? 67.242 4.731 16.540 1.00 13.53 151 HIS D C 1
ATOM 6211 O O . HIS D 1 152 ? 68.452 4.850 16.362 1.00 13.15 151 HIS D O 1
ATOM 6218 N N . ASN D 1 153 ? 66.394 5.751 16.412 1.00 14.04 152 ASN D N 1
ATOM 6219 C CA . ASN D 1 153 ? 66.742 6.918 15.616 1.00 11.90 152 ASN D CA 1
ATOM 6220 C C . ASN D 1 153 ? 65.823 8.121 15.855 1.00 13.24 152 ASN D C 1
ATOM 6221 O O . ASN D 1 153 ? 65.830 9.088 15.087 1.00 13.71 152 ASN D O 1
ATOM 6226 N N . VAL D 1 154 ? 65.041 8.085 16.931 1.00 12.48 153 VAL D N 1
ATOM 6227 C CA . VAL D 1 154 ? 64.179 9.210 17.267 1.00 12.29 153 VAL D CA 1
ATOM 6228 C C . VAL D 1 154 ? 64.525 9.846 18.606 1.00 11.91 153 VAL D C 1
ATOM 6229 O O . VAL D 1 154 ? 64.766 9.155 19.587 1.00 12.65 153 VAL D O 1
ATOM 6233 N N . ASN D 1 155 ? 64.543 11.173 18.632 1.00 13.16 154 ASN D N 1
ATOM 6234 C CA . ASN D 1 155 ? 64.980 11.915 19.817 1.00 15.04 154 ASN D CA 1
ATOM 6235 C C . ASN D 1 155 ? 66.434 11.641 20.151 1.00 15.58 154 ASN D C 1
ATOM 6236 O O . ASN D 1 155 ? 66.779 11.433 21.317 1.00 16.41 154 ASN D O 1
ATOM 6241 N N . VAL D 1 156 ? 67.289 11.628 19.134 1.00 13.82 155 VAL D N 1
ATOM 6242 C CA . VAL D 1 156 ? 68.702 11.553 19.407 1.00 16.91 155 VAL D CA 1
ATOM 6243 C C . VAL D 1 156 ? 69.412 12.819 18.930 1.00 18.03 155 VAL D C 1
ATOM 6244 O O . VAL D 1 156 ? 69.044 13.410 17.911 1.00 16.61 155 VAL D O 1
ATOM 6248 N N . ILE D 1 157 ? 70.406 13.247 19.710 1.00 17.70 156 ILE D N 1
ATOM 6249 C CA . ILE D 1 157 ? 71.158 14.453 19.406 1.00 15.79 156 ILE D CA 1
ATOM 6250 C C . ILE D 1 157 ? 72.222 14.092 18.372 1.00 16.95 156 ILE D C 1
ATOM 6251 O O . ILE D 1 157 ? 73.142 13.336 18.650 1.00 17.40 156 ILE D O 1
ATOM 6256 N N . PRO D 1 158 ? 72.107 14.628 17.159 1.00 17.69 157 PRO D N 1
ATOM 6257 C CA . PRO D 1 158 ? 73.152 14.332 16.184 1.00 17.98 157 PRO D CA 1
ATOM 6258 C C . PRO D 1 158 ? 74.530 14.683 16.700 1.00 18.48 157 PRO D C 1
ATOM 6259 O O . PRO D 1 158 ? 74.685 15.657 17.439 1.00 18.22 157 PRO D O 1
ATOM 6263 N N . HIS D 1 159 ? 75.513 13.859 16.320 1.00 19.89 158 HIS D N 1
ATOM 6264 C CA . HIS D 1 159 ? 76.929 14.099 16.585 1.00 19.35 158 HIS D CA 1
ATOM 6265 C C . HIS D 1 159 ? 77.424 13.635 17.974 1.00 19.35 158 HIS D C 1
ATOM 6266 O O . HIS D 1 159 ? 78.614 13.448 18.181 1.00 19.92 158 HIS D O 1
ATOM 6273 N N . PHE D 1 160 ? 76.518 13.451 18.926 1.00 18.95 159 PHE D N 1
ATOM 6274 C CA . PHE D 1 160 ? 76.905 12.961 20.241 1.00 20.33 159 PHE D CA 1
ATOM 6275 C C . PHE D 1 160 ? 77.236 11.468 20.254 1.00 22.09 159 PHE D C 1
ATOM 6276 O O . PHE D 1 160 ? 76.579 10.671 19.571 1.00 22.53 159 PHE D O 1
ATOM 6284 N N . ARG D 1 161 ? 78.255 11.094 21.031 1.00 23.01 160 ARG D N 1
ATOM 6285 C CA . ARG D 1 161 ? 78.824 9.756 20.968 1.00 23.33 160 ARG D CA 1
ATOM 6286 C C . ARG D 1 161 ? 78.316 8.853 22.101 1.00 24.61 160 ARG D C 1
ATOM 6287 O O . ARG D 1 161 ? 77.923 9.321 23.181 1.00 23.99 160 ARG D O 1
ATOM 6295 N N . ILE D 1 162 ? 78.342 7.549 21.858 1.00 24.03 161 ILE D N 1
ATOM 6296 C CA . ILE D 1 162 ? 77.742 6.599 22.776 1.00 23.59 161 ILE D CA 1
ATOM 6297 C C . ILE D 1 162 ? 78.708 6.155 23.884 1.00 22.98 161 ILE D C 1
ATOM 6298 O O . ILE D 1 162 ? 79.835 5.749 23.620 1.00 22.57 161 ILE D O 1
ATOM 6303 N N . LEU D 1 163 ? 78.254 6.233 25.127 1.00 21.51 162 LEU D N 1
ATOM 6304 C CA . LEU D 1 163 ? 79.010 5.700 26.241 1.00 20.72 162 LEU D CA 1
ATOM 6305 C C . LEU D 1 163 ? 78.376 4.426 26.796 1.00 20.58 162 LEU D C 1
ATOM 6306 O O . LEU D 1 163 ? 79.048 3.416 26.991 1.00 21.19 162 LEU D O 1
ATOM 6311 N N . LEU D 1 164 ? 77.077 4.484 27.058 1.00 20.18 163 LEU D N 1
ATOM 6312 C CA . LEU D 1 164 ? 76.357 3.377 27.699 1.00 18.99 163 LEU D CA 1
ATOM 6313 C C . LEU D 1 164 ? 74.990 3.250 27.031 1.00 18.44 163 LEU D C 1
ATOM 6314 O O . LEU D 1 164 ? 74.350 4.264 26.696 1.00 17.99 163 LEU D O 1
ATOM 6319 N N . VAL D 1 165 ? 74.529 2.017 26.850 1.00 15.23 164 VAL D N 1
ATOM 6320 C CA . VAL D 1 165 ? 73.319 1.792 26.078 1.00 14.88 164 VAL D CA 1
ATOM 6321 C C . VAL D 1 165 ? 72.496 0.680 26.691 1.00 16.00 164 VAL D C 1
ATOM 6322 O O . VAL D 1 165 ? 73.041 -0.356 27.051 1.00 20.34 164 VAL D O 1
ATOM 6326 N N . LEU D 1 166 ? 71.188 0.890 26.817 1.00 14.87 165 LEU D N 1
ATOM 6327 C CA . LEU D 1 166 ? 70.300 -0.155 27.332 1.00 14.61 165 LEU D CA 1
ATOM 6328 C C . LEU D 1 166 ? 69.088 -0.363 26.421 1.00 15.45 165 LEU D C 1
ATOM 6329 O O . LEU D 1 166 ? 68.233 0.525 26.305 1.00 15.92 165 LEU D O 1
ATOM 6334 N N . ASP D 1 167 ? 69.001 -1.530 25.783 1.00 13.28 166 ASP D N 1
ATOM 6335 C CA . ASP D 1 167 ? 67.884 -1.799 24.871 1.00 13.42 166 ASP D CA 1
ATOM 6336 C C . ASP D 1 167 ? 66.623 -2.005 25.701 1.00 13.53 166 ASP D C 1
ATOM 6337 O O . ASP D 1 167 ? 66.634 -2.712 26.709 1.00 15.13 166 ASP D O 1
ATOM 6342 N N . VAL D 1 168 ? 65.529 -1.390 25.279 1.00 13.42 167 VAL D N 1
ATOM 6343 C CA . VAL D 1 168 ? 64.281 -1.547 26.003 1.00 11.74 167 VAL D CA 1
ATOM 6344 C C . VAL D 1 168 ? 63.103 -1.759 25.033 1.00 13.17 167 VAL D C 1
ATOM 6345 O O . VAL D 1 168 ? 61.931 -1.754 25.429 1.00 11.00 167 VAL D O 1
ATOM 6349 N N . TRP D 1 169 ? 63.423 -1.980 23.754 1.00 15.37 168 TRP D N 1
ATOM 6350 C CA . TRP D 1 169 ? 62.545 -2.758 22.868 1.00 15.49 168 TRP D CA 1
ATOM 6351 C C . TRP D 1 169 ? 62.004 -3.977 23.612 1.00 15.63 168 TRP D C 1
ATOM 6352 O O . TRP D 1 169 ? 62.705 -4.594 24.404 1.00 16.27 168 TRP D O 1
ATOM 6363 N N . GLU D 1 170 ? 60.753 -4.322 23.357 1.00 15.40 169 GLU D N 1
ATOM 6364 C CA . GLU D 1 170 ? 60.161 -5.450 24.040 1.00 15.19 169 GLU D CA 1
ATOM 6365 C C . GLU D 1 170 ? 60.871 -6.766 23.697 1.00 17.56 169 GLU D C 1
ATOM 6366 O O . GLU D 1 170 ? 60.925 -7.669 24.551 1.00 16.50 169 GLU D O 1
ATOM 6372 N N . HIS D 1 171 ? 61.428 -6.877 22.481 1.00 18.68 170 HIS D N 1
ATOM 6373 C CA . HIS D 1 171 ? 62.147 -8.097 22.104 1.00 18.19 170 HIS D CA 1
ATOM 6374 C C . HIS D 1 171 ? 63.369 -8.364 22.972 1.00 17.73 170 HIS D C 1
ATOM 6375 O O . HIS D 1 171 ? 63.865 -9.480 23.033 1.00 17.47 170 HIS D O 1
ATOM 6382 N N . ALA D 1 172 ? 63.835 -7.349 23.681 1.00 16.34 171 ALA D N 1
ATOM 6383 C CA . ALA D 1 172 ? 65.018 -7.518 24.493 1.00 16.70 171 ALA D CA 1
ATOM 6384 C C . ALA D 1 172 ? 64.747 -8.203 25.838 1.00 15.65 171 ALA D C 1
ATOM 6385 O O . ALA D 1 172 ? 65.688 -8.630 26.511 1.00 16.04 171 ALA D O 1
ATOM 6387 N N . TYR D 1 173 ? 63.484 -8.318 26.234 1.00 14.56 172 TYR D N 1
ATOM 6388 C CA . TYR D 1 173 ? 63.178 -8.821 27.573 1.00 16.78 172 TYR D CA 1
ATOM 6389 C C . TYR D 1 173 ? 61.891 -9.619 27.701 1.00 19.85 172 TYR D C 1
ATOM 6390 O O . TYR D 1 173 ? 61.632 -10.215 28.764 1.00 21.67 172 TYR D O 1
ATOM 6399 N N . TYR D 1 174 ? 61.069 -9.638 26.653 1.00 20.21 173 TYR D N 1
ATOM 6400 C CA . TYR D 1 174 ? 59.731 -10.185 26.829 1.00 20.11 173 TYR D CA 1
ATOM 6401 C C . TYR D 1 174 ? 59.753 -11.696 27.117 1.00 21.66 173 TYR D C 1
ATOM 6402 O O . TYR D 1 174 ? 58.867 -12.206 27.794 1.00 22.67 173 TYR D O 1
ATOM 6411 N N . ILE D 1 175 ? 60.766 -12.403 26.620 1.00 22.19 174 ILE D N 1
ATOM 6412 C CA . ILE D 1 175 ? 60.892 -13.817 26.902 1.00 22.88 174 ILE D CA 1
ATOM 6413 C C . ILE D 1 175 ? 61.184 -14.068 28.381 1.00 24.59 174 ILE D C 1
ATOM 6414 O O . ILE D 1 175 ? 60.552 -14.916 29.000 1.00 25.59 174 ILE D O 1
ATOM 6419 N N . ASP D 1 176 ? 62.132 -13.329 28.951 1.00 25.22 175 ASP D N 1
ATOM 6420 C CA . ASP D 1 176 ? 62.484 -13.515 30.354 1.00 25.71 175 ASP D CA 1
ATOM 6421 C C . ASP D 1 176 ? 61.552 -12.803 31.332 1.00 26.43 175 ASP D C 1
ATOM 6422 O O . ASP D 1 176 ? 61.329 -13.295 32.436 1.00 26.63 175 ASP D O 1
ATOM 6427 N N . TYR D 1 177 ? 61.012 -11.648 30.945 1.00 26.02 176 TYR D N 1
ATOM 6428 C CA . TYR D 1 177 ? 60.290 -10.819 31.904 1.00 24.11 176 TYR D CA 1
ATOM 6429 C C . TYR D 1 177 ? 58.899 -10.442 31.459 1.00 24.00 176 TYR D C 1
ATOM 6430 O O . TYR D 1 177 ? 58.204 -9.720 32.160 1.00 23.97 176 TYR D O 1
ATOM 6439 N N . ARG D 1 178 ? 58.487 -10.938 30.295 1.00 24.98 177 ARG D N 1
ATOM 6440 C CA . ARG D 1 178 ? 57.179 -10.594 29.747 1.00 25.37 177 ARG D CA 1
ATOM 6441 C C . ARG D 1 178 ? 56.985 -9.084 29.828 1.00 23.50 177 ARG D C 1
ATOM 6442 O O . ARG D 1 178 ? 57.829 -8.322 29.364 1.00 24.67 177 ARG D O 1
ATOM 6450 N N . ASN D 1 179 ? 55.888 -8.642 30.421 1.00 22.10 178 ASN D N 1
ATOM 6451 C CA . ASN D 1 179 ? 55.573 -7.212 30.424 1.00 21.80 178 ASN D CA 1
ATOM 6452 C C . ASN D 1 179 ? 56.418 -6.410 31.412 1.00 19.45 178 ASN D C 1
ATOM 6453 O O . ASN D 1 179 ? 56.383 -5.192 31.400 1.00 19.71 178 ASN D O 1
ATOM 6458 N N . VAL D 1 180 ? 57.152 -7.078 32.286 1.00 19.00 179 VAL D N 1
ATOM 6459 C CA . VAL D 1 180 ? 57.644 -6.409 33.490 1.00 18.03 179 VAL D CA 1
ATOM 6460 C C . VAL D 1 180 ? 59.005 -5.764 33.242 1.00 20.19 179 VAL D C 1
ATOM 6461 O O . VAL D 1 180 ? 60.028 -6.180 33.810 1.00 22.40 179 VAL D O 1
ATOM 6465 N N . ARG D 1 181 ? 59.003 -4.738 32.391 1.00 18.57 180 ARG D N 1
ATOM 6466 C CA . ARG D 1 181 ? 60.219 -4.067 31.966 1.00 18.85 180 ARG D CA 1
ATOM 6467 C C . ARG D 1 181 ? 61.107 -3.585 33.130 1.00 18.39 180 ARG D C 1
ATOM 6468 O O . ARG D 1 181 ? 62.326 -3.609 33.046 1.00 20.06 180 ARG D O 1
ATOM 6476 N N . PRO D 1 182 ? 60.502 -3.142 34.234 1.00 17.52 181 PRO D N 1
ATOM 6477 C CA . PRO D 1 182 ? 61.316 -2.727 35.383 1.00 17.49 181 PRO D CA 1
ATOM 6478 C C . PRO D 1 182 ? 62.215 -3.820 35.980 1.00 18.10 181 PRO D C 1
ATOM 6479 O O . PRO D 1 182 ? 63.323 -3.536 36.429 1.00 18.30 181 PRO D O 1
ATOM 6483 N N . ASP D 1 183 ? 61.751 -5.065 36.000 1.00 18.71 182 ASP D N 1
ATOM 6484 C CA . ASP D 1 183 ? 62.609 -6.149 36.487 1.00 21.45 182 ASP D CA 1
ATOM 6485 C C . ASP D 1 183 ? 63.806 -6.354 35.579 1.00 21.48 182 ASP D C 1
ATOM 6486 O O . ASP D 1 183 ? 64.906 -6.609 36.045 1.00 23.44 182 ASP D O 1
ATOM 6491 N N . TYR D 1 184 ? 63.576 -6.262 34.274 1.00 21.73 183 TYR D N 1
ATOM 6492 C CA . TYR D 1 184 ? 64.655 -6.351 33.302 1.00 19.38 183 TYR D CA 1
ATOM 6493 C C . TYR D 1 184 ? 65.655 -5.205 33.465 1.00 19.08 183 TYR D C 1
ATOM 6494 O O . TYR D 1 184 ? 66.864 -5.434 33.485 1.00 18.73 183 TYR D O 1
ATOM 6503 N N . VAL D 1 185 ? 65.155 -3.978 33.589 1.00 18.04 184 VAL D N 1
ATOM 6504 C CA . VAL D 1 185 ? 66.032 -2.839 33.818 1.00 16.61 184 VAL D CA 1
ATOM 6505 C C . VAL D 1 185 ? 66.845 -2.997 35.094 1.00 16.59 184 VAL D C 1
ATOM 6506 O O . VAL D 1 185 ? 68.029 -2.663 35.143 1.00 12.84 184 VAL D O 1
ATOM 6510 N N . GLU D 1 186 ? 66.200 -3.514 36.133 1.00 19.46 185 GLU D N 1
ATOM 6511 C CA . GLU D 1 186 ? 66.881 -3.770 37.389 1.00 19.96 185 GLU D CA 1
ATOM 6512 C C . GLU D 1 186 ? 67.958 -4.840 37.240 1.00 18.96 185 GLU D C 1
ATOM 6513 O O . GLU D 1 186 ? 69.061 -4.691 37.753 1.00 19.16 185 GLU D O 1
ATOM 6519 N N . ALA D 1 187 ? 67.646 -5.920 36.531 1.00 18.24 186 ALA D N 1
ATOM 6520 C CA . ALA D 1 187 ? 68.639 -6.977 36.290 1.00 19.74 186 ALA D CA 1
ATOM 6521 C C . ALA D 1 187 ? 69.872 -6.441 35.537 1.00 19.07 186 ALA D C 1
ATOM 6522 O O . ALA D 1 187 ? 70.991 -6.915 35.729 1.00 19.45 186 ALA D O 1
ATOM 6524 N N . PHE D 1 188 ? 69.653 -5.446 34.691 1.00 18.09 187 PHE D N 1
ATOM 6525 C CA . PHE D 1 188 ? 70.671 -4.972 33.780 1.00 18.84 187 PHE D CA 1
ATOM 6526 C C . PHE D 1 188 ? 71.899 -4.484 34.542 1.00 21.00 187 PHE D C 1
ATOM 6527 O O . PHE D 1 188 ? 73.035 -4.648 34.093 1.00 20.92 187 PHE D O 1
ATOM 6535 N N . TRP D 1 189 ? 71.673 -3.874 35.700 1.00 22.28 188 TRP D N 1
ATOM 6536 C CA . TRP D 1 189 ? 72.761 -3.269 36.454 1.00 20.55 188 TRP D CA 1
ATOM 6537 C C . TRP D 1 189 ? 73.717 -4.303 37.019 1.00 22.02 188 TRP D C 1
ATOM 6538 O O . TRP D 1 189 ? 74.823 -3.971 37.423 1.00 23.31 188 TRP D O 1
ATOM 6549 N N . ASN D 1 190 ? 73.290 -5.561 37.028 1.00 24.33 189 ASN D N 1
ATOM 6550 C CA . ASN D 1 190 ? 74.154 -6.668 37.419 1.00 25.80 189 ASN D CA 1
ATOM 6551 C C . ASN D 1 190 ? 75.200 -7.030 36.366 1.00 26.13 189 ASN D C 1
ATOM 6552 O O . ASN D 1 190 ? 76.215 -7.657 36.677 1.00 24.86 189 ASN D O 1
ATOM 6557 N N . ILE D 1 191 ? 74.949 -6.638 35.121 1.00 26.98 190 ILE D N 1
ATOM 6558 C CA . ILE D 1 191 ? 75.801 -7.064 34.033 1.00 26.30 190 ILE D CA 1
ATOM 6559 C C . ILE D 1 191 ? 76.370 -5.922 33.193 1.00 27.02 190 ILE D C 1
ATOM 6560 O O . ILE D 1 191 ? 76.946 -6.159 32.126 1.00 27.85 190 ILE D O 1
ATOM 6565 N N . VAL D 1 192 ? 76.224 -4.686 33.667 1.00 26.30 191 VAL D N 1
ATOM 6566 C CA . VAL D 1 192 ? 76.887 -3.561 33.009 1.00 25.98 191 VAL D CA 1
ATOM 6567 C C . VAL D 1 192 ? 78.395 -3.742 33.071 1.00 25.59 191 VAL D C 1
ATOM 6568 O O . VAL D 1 192 ? 78.965 -3.977 34.142 1.00 25.63 191 VAL D O 1
ATOM 6572 N N . ASN D 1 193 ? 79.040 -3.612 31.916 1.00 24.89 192 ASN D N 1
ATOM 6573 C CA . ASN D 1 193 ? 80.495 -3.635 31.843 1.00 24.08 192 ASN D CA 1
ATOM 6574 C C . ASN D 1 193 ? 81.067 -2.217 31.947 1.00 25.03 192 ASN D C 1
ATOM 6575 O O . ASN D 1 193 ? 81.232 -1.515 30.940 1.00 25.10 192 ASN D O 1
ATOM 6580 N N . TRP D 1 194 ? 81.373 -1.793 33.168 1.00 24.88 193 TRP D N 1
ATOM 6581 C CA . TRP D 1 194 ? 81.836 -0.435 33.373 1.00 25.73 193 TRP D CA 1
ATOM 6582 C C . TRP D 1 194 ? 83.225 -0.204 32.782 1.00 27.48 193 TRP D C 1
ATOM 6583 O O . TRP D 1 194 ? 83.561 0.916 32.390 1.00 27.38 193 TRP D O 1
ATOM 6594 N N . LYS D 1 195 ? 84.036 -1.256 32.713 1.00 29.41 194 LYS D N 1
ATOM 6595 C CA . LYS D 1 195 ? 85.352 -1.125 32.082 1.00 31.51 194 LYS D CA 1
ATOM 6596 C C . LYS D 1 195 ? 85.199 -0.548 30.686 1.00 29.51 194 LYS D C 1
ATOM 6597 O O . LYS D 1 195 ? 85.886 0.395 30.321 1.00 28.39 194 LYS D O 1
ATOM 6603 N N . GLU D 1 196 ? 84.289 -1.125 29.911 1.00 30.20 195 GLU D N 1
ATOM 6604 C CA . GLU D 1 196 ? 84.085 -0.713 28.523 1.00 31.21 195 GLU D CA 1
ATOM 6605 C C . GLU D 1 196 ? 83.560 0.721 28.428 1.00 30.20 195 GLU D C 1
ATOM 6606 O O . GLU D 1 196 ? 84.031 1.512 27.602 1.00 28.10 195 GLU D O 1
ATOM 6612 N N . VAL D 1 197 ? 82.585 1.047 29.281 1.00 27.93 196 VAL D N 1
ATOM 6613 C CA . VAL D 1 197 ? 82.002 2.380 29.288 1.00 25.47 196 VAL D CA 1
ATOM 6614 C C . VAL D 1 197 ? 83.063 3.392 29.684 1.00 25.50 196 VAL D C 1
ATOM 6615 O O . VAL D 1 197 ? 83.215 4.429 29.043 1.00 24.07 196 VAL D O 1
ATOM 6619 N N . GLU D 1 198 ? 83.802 3.080 30.741 1.00 26.13 197 GLU D N 1
ATOM 6620 C CA . GLU D 1 198 ? 84.975 3.860 31.119 1.00 26.97 197 GLU D CA 1
ATOM 6621 C C . GLU D 1 198 ? 85.929 4.102 29.944 1.00 27.13 197 GLU D C 1
ATOM 6622 O O . GLU D 1 198 ? 86.364 5.226 29.704 1.00 25.08 197 GLU D O 1
ATOM 6628 N N . LYS D 1 199 ? 86.249 3.046 29.209 1.00 28.30 198 LYS D N 1
ATOM 6629 C CA . LYS D 1 199 ? 87.149 3.181 28.083 1.00 30.24 198 LYS D CA 1
ATOM 6630 C C . LYS D 1 199 ? 86.565 4.111 27.027 1.00 28.93 198 LYS D C 1
ATOM 6631 O O . LYS D 1 199 ? 87.226 5.049 26.589 1.00 28.92 198 LYS D O 1
ATOM 6637 N N . ARG D 1 200 ? 85.322 3.860 26.631 1.00 27.32 199 ARG D N 1
ATOM 6638 C CA . ARG D 1 200 ? 84.626 4.737 25.699 1.00 27.05 199 ARG D CA 1
ATOM 6639 C C . ARG D 1 200 ? 84.673 6.200 26.132 1.00 28.67 199 ARG D C 1
ATOM 6640 O O . ARG D 1 200 ? 84.823 7.094 25.305 1.00 29.83 199 ARG D O 1
ATOM 6648 N N . PHE D 1 201 ? 84.524 6.452 27.428 1.00 29.27 200 PHE D N 1
ATOM 6649 C CA . PHE D 1 201 ? 84.415 7.818 27.917 1.00 29.96 200 PHE D CA 1
ATOM 6650 C C . PHE D 1 201 ? 85.756 8.513 27.818 1.00 32.63 200 PHE D C 1
ATOM 6651 O O . PHE D 1 201 ? 85.828 9.726 27.639 1.00 32.00 200 PHE D O 1
ATOM 6659 N N . GLU D 1 202 ? 86.830 7.742 27.934 1.00 37.42 201 GLU D N 1
ATOM 6660 C CA . GLU D 1 202 ? 88.173 8.317 27.904 1.00 40.63 201 GLU D CA 1
ATOM 6661 C C . GLU D 1 202 ? 88.559 8.775 26.499 1.00 40.85 201 GLU D C 1
ATOM 6662 O O . GLU D 1 202 ? 89.330 9.717 26.345 1.00 40.10 201 GLU D O 1
ATOM 6668 N N . ASP D 1 203 ? 88.020 8.116 25.477 1.00 40.89 202 ASP D N 1
ATOM 6669 C CA . ASP D 1 203 ? 88.380 8.446 24.110 1.00 42.02 202 ASP D CA 1
ATOM 6670 C C . ASP D 1 203 ? 87.634 9.660 23.578 1.00 42.58 202 ASP D C 1
ATOM 6671 O O . ASP D 1 203 ? 87.743 9.986 22.404 1.00 43.80 202 ASP D O 1
ATOM 6676 N N . ILE D 1 204 ? 86.883 10.336 24.434 1.00 42.42 203 ILE D N 1
ATOM 6677 C CA . ILE D 1 204 ? 86.360 11.633 24.068 1.00 42.38 203 ILE D CA 1
ATOM 6678 C C . ILE D 1 204 ? 86.612 12.652 25.165 1.00 44.05 203 ILE D C 1
ATOM 6679 O O . ILE D 1 204 ? 85.993 13.713 25.197 1.00 45.79 203 ILE D O 1
ATOM 6684 N N . LEU D 1 205 ? 87.535 12.317 26.062 1.00 44.79 204 LEU D N 1
ATOM 6685 C CA . LEU D 1 205 ? 87.999 13.240 27.090 1.00 43.52 204 LEU D CA 1
ATOM 6686 C C . LEU D 1 205 ? 86.848 13.717 27.977 1.00 42.99 204 LEU D C 1
ATOM 6687 O O . LEU D 1 205 ? 86.640 13.203 29.078 1.00 42.67 204 LEU D O 1
ATOM 6689 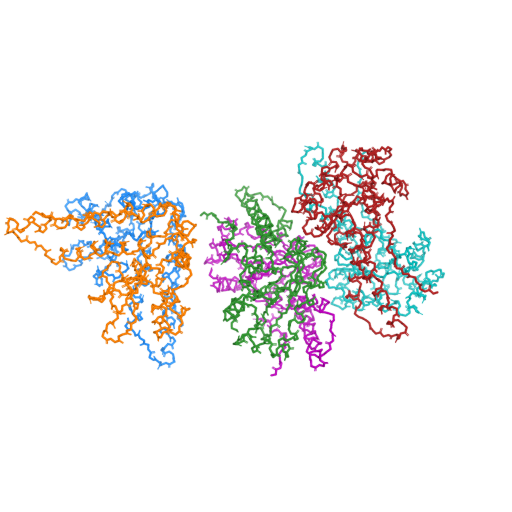N N . GLU E 1 5 ? 34.539 5.140 -11.551 1.00 59.41 4 GLU E N 1
ATOM 6690 C CA . GLU E 1 5 ? 35.782 5.919 -11.821 1.00 58.68 4 GLU E CA 1
ATOM 6691 C C . GLU E 1 5 ? 36.277 6.750 -10.628 1.00 57.57 4 GLU E C 1
ATOM 6692 O O . GLU E 1 5 ? 35.510 7.103 -9.729 1.00 56.48 4 GLU E O 1
ATOM 6698 N N . LYS E 1 6 ? 37.573 7.054 -10.640 1.00 55.76 5 LYS E N 1
ATOM 6699 C CA . LYS E 1 6 ? 38.303 7.422 -9.430 1.00 54.28 5 LYS E CA 1
ATOM 6700 C C . LYS E 1 6 ? 38.016 8.873 -9.061 1.00 52.47 5 LYS E C 1
ATOM 6701 O O . LYS E 1 6 ? 37.479 9.631 -9.867 1.00 54.25 5 LYS E O 1
ATOM 6707 N N . LYS E 1 7 ? 38.382 9.267 -7.847 1.00 48.52 6 LYS E N 1
ATOM 6708 C CA . LYS E 1 7 ? 38.120 10.622 -7.397 1.00 43.73 6 LYS E CA 1
ATOM 6709 C C . LYS E 1 7 ? 39.279 11.166 -6.561 1.00 41.41 6 LYS E C 1
ATOM 6710 O O . LYS E 1 7 ? 40.008 10.406 -5.927 1.00 40.70 6 LYS E O 1
ATOM 6716 N N . PHE E 1 8 ? 39.457 12.484 -6.572 1.00 38.09 7 PHE E N 1
ATOM 6717 C CA . PHE E 1 8 ? 40.718 13.079 -6.150 1.00 34.59 7 PHE E CA 1
ATOM 6718 C C . PHE E 1 8 ? 40.499 14.312 -5.296 1.00 33.61 7 PHE E C 1
ATOM 6719 O O . PHE E 1 8 ? 39.385 14.803 -5.180 1.00 35.13 7 PHE E O 1
ATOM 6727 N N . TYR E 1 9 ? 41.570 14.814 -4.702 1.00 31.26 8 TYR E N 1
ATOM 6728 C CA . TYR E 1 9 ? 41.480 15.979 -3.846 1.00 28.57 8 TYR E CA 1
ATOM 6729 C C . TYR E 1 9 ? 41.521 17.234 -4.698 1.00 29.14 8 TYR E C 1
ATOM 6730 O O . TYR E 1 9 ? 42.183 17.269 -5.736 1.00 27.59 8 TYR E O 1
ATOM 6739 N N . GLU E 1 10 ? 40.808 18.259 -4.246 1.00 29.93 9 GLU E N 1
ATOM 6740 C CA . GLU E 1 10 ? 40.932 19.597 -4.812 1.00 30.63 9 GLU E CA 1
ATOM 6741 C C . GLU E 1 10 ? 41.070 20.685 -3.748 1.00 28.23 9 GLU E C 1
ATOM 6742 O O . GLU E 1 10 ? 40.540 20.576 -2.639 1.00 25.99 9 GLU E O 1
ATOM 6748 N N . LEU E 1 11 ? 41.781 21.746 -4.106 1.00 27.45 10 LEU E N 1
ATOM 6749 C CA . LEU E 1 11 ? 41.909 22.888 -3.221 1.00 25.55 10 LEU E CA 1
ATOM 6750 C C . LEU E 1 11 ? 40.535 23.498 -2.988 1.00 27.31 10 LEU E C 1
ATOM 6751 O O . LEU E 1 11 ? 39.893 23.980 -3.925 1.00 27.34 10 LEU E O 1
ATOM 6756 N N . PRO E 1 12 ? 40.056 23.481 -1.734 1.00 27.29 11 PRO E N 1
ATOM 6757 C CA . PRO E 1 12 ? 38.779 24.122 -1.427 1.00 26.92 11 PRO E CA 1
ATOM 6758 C C . PRO E 1 12 ? 38.927 25.627 -1.524 1.00 29.38 11 PRO E C 1
ATOM 6759 O O . PRO E 1 12 ? 39.986 26.176 -1.227 1.00 30.57 11 PRO E O 1
ATOM 6763 N N . GLU E 1 13 ? 37.863 26.292 -1.938 1.00 31.39 12 GLU E N 1
ATOM 6764 C CA . GLU E 1 13 ? 37.793 27.738 -1.873 1.00 33.37 12 GLU E CA 1
ATOM 6765 C C . GLU E 1 13 ? 37.776 28.177 -0.416 1.00 31.31 12 GLU E C 1
ATOM 6766 O O . GLU E 1 13 ? 37.262 27.462 0.437 1.00 31.24 12 GLU E O 1
ATOM 6772 N N . LEU E 1 14 ? 38.335 29.348 -0.129 1.00 29.01 13 LEU E N 1
ATOM 6773 C CA . LEU E 1 14 ? 38.125 29.967 1.168 1.00 27.43 13 LEU E CA 1
ATOM 6774 C C . LEU E 1 14 ? 36.676 30.396 1.326 1.00 26.88 13 LEU E C 1
ATOM 6775 O O . LEU E 1 14 ? 36.016 30.746 0.352 1.00 27.11 13 LEU E O 1
ATOM 6780 N N . PRO E 1 15 ? 36.167 30.383 2.566 1.00 25.54 14 PRO E N 1
ATOM 6781 C CA . PRO E 1 15 ? 34.841 30.882 2.934 1.00 24.97 14 PRO E CA 1
ATOM 6782 C C . PRO E 1 15 ? 34.703 32.394 2.809 1.00 24.65 14 PRO E C 1
ATOM 6783 O O . PRO E 1 15 ? 33.681 32.940 3.182 1.00 26.12 14 PRO E O 1
ATOM 6787 N N . TYR E 1 16 ? 35.737 33.069 2.322 1.00 24.86 15 TYR E N 1
ATOM 6788 C CA . TYR E 1 16 ? 35.838 34.523 2.437 1.00 26.77 15 TYR E CA 1
ATOM 6789 C C . TYR E 1 16 ? 37.025 35.023 1.639 1.00 28.08 15 TYR E C 1
ATOM 6790 O O . TYR E 1 16 ? 37.921 34.250 1.314 1.00 31.00 15 TYR E O 1
ATOM 6799 N N . PRO E 1 17 ? 37.051 36.317 1.303 1.00 28.46 16 PRO E N 1
ATOM 6800 C CA . PRO E 1 17 ? 38.155 36.875 0.507 1.00 28.66 16 PRO E CA 1
ATOM 6801 C C . PRO E 1 17 ? 39.476 36.926 1.262 1.00 29.12 16 PRO E C 1
ATOM 6802 O O . PRO E 1 17 ? 39.494 36.948 2.501 1.00 31.93 16 PRO E O 1
ATOM 6806 N N . TYR E 1 18 ? 40.579 36.955 0.515 1.00 26.45 17 TYR E N 1
ATOM 6807 C CA . TYR E 1 18 ? 41.903 36.813 1.095 1.00 24.67 17 TYR E CA 1
ATOM 6808 C C . TYR E 1 18 ? 42.269 37.929 2.048 1.00 24.56 17 TYR E C 1
ATOM 6809 O O . TYR E 1 18 ? 43.273 37.840 2.752 1.00 26.81 17 TYR E O 1
ATOM 6818 N N . ASP E 1 19 ? 41.468 38.985 2.081 1.00 24.22 18 ASP E N 1
ATOM 6819 C CA . ASP E 1 19 ? 41.738 40.078 3.001 1.00 24.78 18 ASP E CA 1
ATOM 6820 C C . ASP E 1 19 ? 40.712 40.107 4.117 1.00 25.56 18 ASP E C 1
ATOM 6821 O O . ASP E 1 19 ? 40.649 41.052 4.901 1.00 26.77 18 ASP E O 1
ATOM 6826 N N . ALA E 1 20 ? 39.911 39.054 4.193 1.00 25.20 19 ALA E N 1
ATOM 6827 C CA . ALA E 1 20 ? 38.841 38.989 5.161 1.00 24.74 19 ALA E CA 1
ATOM 6828 C C . ALA E 1 20 ? 39.353 38.962 6.600 1.00 25.80 19 ALA E C 1
ATOM 6829 O O . ALA E 1 20 ? 38.589 39.204 7.539 1.00 27.20 19 ALA E O 1
ATOM 6831 N N . LEU E 1 21 ? 40.633 38.653 6.790 1.00 25.14 20 LEU E N 1
ATOM 6832 C CA . LEU E 1 21 ? 41.109 38.315 8.128 1.00 24.92 20 LEU E CA 1
ATOM 6833 C C . LEU E 1 21 ? 42.111 39.334 8.649 1.00 25.63 20 LEU E C 1
ATOM 6834 O O . LEU E 1 21 ? 42.654 39.181 9.733 1.00 25.52 20 LEU E O 1
ATOM 6839 N N . GLU E 1 22 ? 42.348 40.379 7.867 1.00 26.70 21 GLU E N 1
ATOM 6840 C CA . GLU E 1 22 ? 43.205 41.478 8.296 1.00 26.80 21 GLU E CA 1
ATOM 6841 C C . GLU E 1 22 ? 42.547 42.206 9.442 1.00 25.72 21 GLU E C 1
ATOM 6842 O O . GLU E 1 22 ? 41.319 42.225 9.543 1.00 26.90 21 GLU E O 1
ATOM 6848 N N . PRO E 1 23 ? 43.342 42.831 10.317 1.00 25.06 22 PRO E N 1
ATOM 6849 C CA . PRO E 1 23 ? 44.795 42.964 10.235 1.00 25.43 22 PRO E CA 1
ATOM 6850 C C . PRO E 1 23 ? 45.525 41.772 10.826 1.00 26.15 22 PRO E C 1
ATOM 6851 O O . PRO E 1 23 ? 46.750 41.772 10.914 1.00 27.26 22 PRO E O 1
ATOM 6855 N N . HIS E 1 24 ? 44.764 40.767 11.245 1.00 27.04 23 HIS E N 1
ATOM 6856 C CA . HIS E 1 24 ? 45.279 39.702 12.105 1.00 25.41 23 HIS E CA 1
ATOM 6857 C C . HIS E 1 24 ? 46.071 38.685 11.293 1.00 23.58 23 HIS E C 1
ATOM 6858 O O . HIS E 1 24 ? 47.189 38.324 11.653 1.00 22.97 23 HIS E O 1
ATOM 6865 N N . ILE E 1 25 ? 45.488 38.241 10.192 1.00 21.22 24 ILE E N 1
ATOM 6866 C CA . ILE E 1 25 ? 46.243 37.587 9.149 1.00 22.05 24 ILE E CA 1
ATOM 6867 C C . ILE E 1 25 ? 46.147 38.395 7.859 1.00 24.01 24 ILE E C 1
ATOM 6868 O O . ILE E 1 25 ? 45.053 38.668 7.351 1.00 25.88 24 ILE E O 1
ATOM 6873 N N . SER E 1 26 ? 47.298 38.774 7.325 1.00 24.35 25 SER E N 1
ATOM 6874 C CA . SER E 1 26 ? 47.332 39.661 6.178 1.00 25.43 25 SER E CA 1
ATOM 6875 C C . SER E 1 26 ? 46.899 38.939 4.907 1.00 26.33 25 SER E C 1
ATOM 6876 O O . SER E 1 26 ? 46.940 37.719 4.829 1.00 27.71 25 SER E O 1
ATOM 6879 N N . ARG E 1 27 ? 46.485 39.702 3.911 1.00 28.42 26 ARG E N 1
ATOM 6880 C CA . ARG E 1 27 ? 46.053 39.114 2.674 1.00 29.36 26 ARG E CA 1
ATOM 6881 C C . ARG E 1 27 ? 47.206 38.368 1.994 1.00 29.66 26 ARG E C 1
ATOM 6882 O O . ARG E 1 27 ? 47.000 37.300 1.405 1.00 28.03 26 ARG E O 1
ATOM 6890 N N . GLU E 1 28 ? 48.423 38.903 2.103 1.00 29.26 27 GLU E N 1
ATOM 6891 C CA . GLU E 1 28 ? 49.588 38.221 1.550 1.00 27.80 27 GLU E CA 1
ATOM 6892 C C . GLU E 1 28 ? 49.777 36.893 2.274 1.00 26.85 27 GLU E C 1
ATOM 6893 O O . GLU E 1 28 ? 49.912 35.844 1.648 1.00 26.97 27 GLU E O 1
ATOM 6899 N N . GLN E 1 29 ? 49.777 36.946 3.602 1.00 25.90 28 GLN E N 1
ATOM 6900 C CA . GLN E 1 29 ? 49.984 35.760 4.410 1.00 24.09 28 GLN E CA 1
ATOM 6901 C C . GLN E 1 29 ? 48.969 34.673 4.035 1.00 23.86 28 GLN E C 1
ATOM 6902 O O . GLN E 1 29 ? 49.329 33.512 3.844 1.00 23.47 28 GLN E O 1
ATOM 6908 N N . LEU E 1 30 ? 47.705 35.061 3.924 1.00 22.18 29 LEU E N 1
ATOM 6909 C CA . LEU E 1 30 ? 46.616 34.115 3.712 1.00 20.99 29 LEU E CA 1
ATOM 6910 C C . LEU E 1 30 ? 46.726 33.518 2.308 1.00 21.11 29 LEU E C 1
ATOM 6911 O O . LEU E 1 30 ? 46.485 32.323 2.090 1.00 19.18 29 LEU E O 1
ATOM 6916 N N . THR E 1 31 ? 47.085 34.361 1.349 1.00 21.52 30 THR E N 1
ATOM 6917 C CA . THR E 1 31 ? 47.020 33.963 -0.050 1.00 24.57 30 THR E CA 1
ATOM 6918 C C . THR E 1 31 ? 48.044 32.872 -0.370 1.00 24.21 30 THR E C 1
ATOM 6919 O O . THR E 1 31 ? 47.741 31.897 -1.057 1.00 22.50 30 THR E O 1
ATOM 6923 N N . ILE E 1 32 ? 49.253 33.035 0.143 1.00 24.62 31 ILE E N 1
ATOM 6924 C CA . ILE E 1 32 ? 50.278 32.044 -0.092 1.00 26.39 31 ILE E CA 1
ATOM 6925 C C . ILE E 1 32 ? 50.144 30.766 0.758 1.00 26.40 31 ILE E C 1
ATOM 6926 O O . ILE E 1 32 ? 50.426 29.673 0.254 1.00 28.14 31 ILE E O 1
ATOM 6931 N N . HIS E 1 33 ? 49.690 30.873 2.010 1.00 25.57 32 HIS E N 1
ATOM 6932 C CA . HIS E 1 33 ? 49.367 29.679 2.824 1.00 24.86 32 HIS E CA 1
ATOM 6933 C C . HIS E 1 33 ? 48.355 28.828 2.045 1.00 25.65 32 HIS E C 1
ATOM 6934 O O . HIS E 1 33 ? 48.521 27.614 1.923 1.00 26.34 32 HIS E O 1
ATOM 6941 N N . HIS E 1 34 ? 47.316 29.465 1.509 1.00 25.32 33 HIS E N 1
ATOM 6942 C CA . HIS E 1 34 ? 46.240 28.740 0.833 1.00 23.86 33 HIS E CA 1
ATOM 6943 C C . HIS E 1 34 ? 46.714 28.194 -0.505 1.00 24.48 33 HIS E C 1
ATOM 6944 O O . HIS E 1 34 ? 46.510 27.025 -0.820 1.00 25.86 33 HIS E O 1
ATOM 6951 N N . GLN E 1 35 ? 47.351 29.040 -1.303 1.00 24.89 34 GLN E N 1
ATOM 6952 C CA . GLN E 1 35 ? 47.515 28.728 -2.709 1.00 25.34 34 GLN E CA 1
ATOM 6953 C C . GLN E 1 35 ? 48.789 27.983 -3.006 1.00 24.88 34 GLN E C 1
ATOM 6954 O O . GLN E 1 35 ? 48.889 27.311 -4.034 1.00 26.31 34 GLN E O 1
ATOM 6960 N N . LYS E 1 36 ? 49.768 28.105 -2.118 1.00 23.44 35 LYS E N 1
ATOM 6961 C CA . LYS E 1 36 ? 51.005 27.357 -2.262 1.00 22.23 35 LYS E CA 1
ATOM 6962 C C . LYS E 1 36 ? 51.022 26.101 -1.393 1.00 23.26 35 LYS E C 1
ATOM 6963 O O . LYS E 1 36 ? 51.181 24.989 -1.892 1.00 22.28 35 LYS E O 1
ATOM 6969 N N . HIS E 1 37 ? 50.857 26.264 -0.087 1.00 23.02 36 HIS E N 1
ATOM 6970 C CA . HIS E 1 37 ? 51.065 25.138 0.798 1.00 21.18 36 HIS E CA 1
ATOM 6971 C C . HIS E 1 37 ? 49.886 24.179 0.777 1.00 21.61 36 HIS E C 1
ATOM 6972 O O . HIS E 1 37 ? 50.053 22.990 0.524 1.00 21.28 36 HIS E O 1
ATOM 6979 N N . HIS E 1 38 ? 48.689 24.697 1.019 1.00 22.12 37 HIS E N 1
ATOM 6980 C CA . HIS E 1 38 ? 47.509 23.847 1.051 1.00 20.59 37 HIS E CA 1
ATOM 6981 C C . HIS E 1 38 ? 47.438 23.120 -0.271 1.00 18.77 37 HIS E C 1
ATOM 6982 O O . HIS E 1 38 ? 47.116 21.931 -0.315 1.00 21.74 37 HIS E O 1
ATOM 6989 N N . GLN E 1 39 ? 47.745 23.844 -1.344 1.00 16.81 38 GLN E N 1
ATOM 6990 C CA . GLN E 1 39 ? 47.801 23.259 -2.688 1.00 14.98 38 GLN E CA 1
ATOM 6991 C C . GLN E 1 39 ? 48.804 22.107 -2.776 1.00 12.10 38 GLN E C 1
ATOM 6992 O O . GLN E 1 39 ? 48.533 21.075 -3.375 1.00 11.23 38 GLN E O 1
ATOM 6998 N N . ALA E 1 40 ? 49.965 22.294 -2.165 1.00 12.79 39 ALA E N 1
ATOM 6999 C CA . ALA E 1 40 ? 50.997 21.282 -2.177 1.00 13.75 39 ALA E CA 1
ATOM 7000 C C . ALA E 1 40 ? 50.511 19.959 -1.563 1.00 16.29 39 ALA E C 1
ATOM 7001 O O . ALA E 1 40 ? 50.887 18.887 -2.042 1.00 15.92 39 ALA E O 1
ATOM 7003 N N . TYR E 1 41 ? 49.673 20.030 -0.521 1.00 15.63 40 TYR E N 1
ATOM 7004 C CA . TYR E 1 41 ? 49.155 18.809 0.105 1.00 19.21 40 TYR E CA 1
ATOM 7005 C C . TYR E 1 41 ? 48.099 18.123 -0.761 1.00 20.53 40 TYR E C 1
ATOM 7006 O O . TYR E 1 41 ? 48.056 16.887 -0.841 1.00 20.41 40 TYR E O 1
ATOM 7015 N N . VAL E 1 42 ? 47.263 18.922 -1.417 1.00 21.13 41 VAL E N 1
ATOM 7016 C CA . VAL E 1 42 ? 46.381 18.418 -2.471 1.00 20.70 41 VAL E CA 1
ATOM 7017 C C . VAL E 1 42 ? 47.174 17.630 -3.493 1.00 21.56 41 VAL E C 1
ATOM 7018 O O . VAL E 1 42 ? 46.848 16.479 -3.779 1.00 24.13 41 VAL E O 1
ATOM 7022 N N . ASP E 1 43 ? 48.223 18.238 -4.041 1.00 21.98 42 ASP E N 1
ATOM 7023 C CA . ASP E 1 43 ? 48.985 17.568 -5.096 1.00 21.87 42 ASP E CA 1
ATOM 7024 C C . ASP E 1 43 ? 49.750 16.365 -4.554 1.00 21.56 42 ASP E C 1
ATOM 7025 O O . ASP E 1 43 ? 49.850 15.334 -5.234 1.00 21.07 42 ASP E O 1
ATOM 7030 N N . GLY E 1 44 ? 50.268 16.505 -3.329 1.00 20.82 43 GLY E N 1
ATOM 7031 C CA . GLY E 1 44 ? 50.995 15.424 -2.693 1.00 19.58 43 GLY E CA 1
ATOM 7032 C C . GLY E 1 44 ? 50.117 14.196 -2.571 1.00 19.38 43 GLY E C 1
ATOM 7033 O O . GLY E 1 44 ? 50.479 13.097 -2.997 1.00 19.08 43 GLY E O 1
ATOM 7034 N N . ALA E 1 45 ? 48.946 14.394 -1.986 1.00 19.02 44 ALA E N 1
ATOM 7035 C CA . ALA E 1 45 ? 48.015 13.307 -1.757 1.00 18.81 44 ALA E CA 1
ATOM 7036 C C . ALA E 1 45 ? 47.549 12.711 -3.083 1.00 18.10 44 ALA E C 1
ATOM 7037 O O . ALA E 1 45 ? 47.389 11.498 -3.188 1.00 20.55 44 ALA E O 1
ATOM 7039 N N . ASN E 1 46 ? 47.335 13.540 -4.098 1.00 17.12 45 ASN E N 1
ATOM 7040 C CA . ASN E 1 46 ? 46.862 12.999 -5.373 1.00 17.01 45 ASN E CA 1
ATOM 7041 C C . ASN E 1 46 ? 47.950 12.196 -6.089 1.00 18.94 45 ASN E C 1
ATOM 7042 O O . ASN E 1 46 ? 47.674 11.119 -6.628 1.00 17.08 45 ASN E O 1
ATOM 7047 N N . ALA E 1 47 ? 49.186 12.707 -6.083 1.00 20.32 46 ALA E N 1
ATOM 7048 C CA . ALA E 1 47 ? 50.286 12.023 -6.761 1.00 20.04 46 ALA E CA 1
ATOM 7049 C C . ALA E 1 47 ? 50.377 10.623 -6.206 1.00 21.14 46 ALA E C 1
ATOM 7050 O O . ALA E 1 47 ? 50.631 9.661 -6.930 1.00 22.54 46 ALA E O 1
ATOM 7052 N N . LEU E 1 48 ? 50.155 10.516 -4.906 1.00 22.63 47 LEU E N 1
ATOM 7053 C CA . LEU E 1 48 ? 50.356 9.262 -4.200 1.00 23.18 47 LEU E CA 1
ATOM 7054 C C . LEU E 1 48 ? 49.207 8.328 -4.470 1.00 23.39 47 LEU E C 1
ATOM 7055 O O . LEU E 1 48 ? 49.409 7.127 -4.658 1.00 23.15 47 LEU E O 1
ATOM 7060 N N . LEU E 1 49 ? 47.992 8.879 -4.488 1.00 24.58 48 LEU E N 1
ATOM 7061 C CA . LEU E 1 49 ? 46.827 8.087 -4.874 1.00 24.33 48 LEU E CA 1
ATOM 7062 C C . LEU E 1 49 ? 47.031 7.460 -6.237 1.00 23.94 48 LEU E C 1
ATOM 7063 O O . LEU E 1 49 ? 46.788 6.277 -6.401 1.00 22.94 48 LEU E O 1
ATOM 7068 N N . ARG E 1 50 ? 47.487 8.249 -7.205 1.00 24.89 49 ARG E N 1
ATOM 7069 C CA . ARG E 1 50 ? 47.726 7.727 -8.541 1.00 27.61 49 ARG E CA 1
ATOM 7070 C C . ARG E 1 50 ? 48.788 6.625 -8.549 1.00 27.74 49 ARG E C 1
ATOM 7071 O O . ARG E 1 50 ? 48.616 5.592 -9.193 1.00 28.00 49 ARG E O 1
ATOM 7079 N N . LYS E 1 51 ? 49.876 6.852 -7.821 1.00 28.40 50 LYS E N 1
ATOM 7080 C CA . LYS E 1 51 ? 50.923 5.859 -7.667 1.00 29.23 50 LYS E CA 1
ATOM 7081 C C . LYS E 1 51 ? 50.338 4.521 -7.185 1.00 30.11 50 LYS E C 1
ATOM 7082 O O . LYS E 1 51 ? 50.625 3.465 -7.757 1.00 27.55 50 LYS E O 1
ATOM 7088 N N . LEU E 1 52 ? 49.523 4.565 -6.133 1.00 29.20 51 LEU E N 1
ATOM 7089 C CA . LEU E 1 52 ? 48.959 3.346 -5.577 1.00 30.01 51 LEU E CA 1
ATOM 7090 C C . LEU E 1 52 ? 47.952 2.706 -6.531 1.00 30.36 51 LEU E C 1
ATOM 7091 O O . LEU E 1 52 ? 47.860 1.481 -6.615 1.00 29.78 51 LEU E O 1
ATOM 7096 N N . ASP E 1 53 ? 47.199 3.534 -7.249 1.00 32.21 52 ASP E N 1
ATOM 7097 C CA . ASP E 1 53 ? 46.277 3.024 -8.268 1.00 34.53 52 ASP E CA 1
ATOM 7098 C C . ASP E 1 53 ? 47.037 2.307 -9.374 1.00 34.63 52 ASP E C 1
ATOM 7099 O O . ASP E 1 53 ? 46.659 1.213 -9.782 1.00 34.44 52 ASP E O 1
ATOM 7104 N N . GLU E 1 54 ? 48.110 2.926 -9.854 1.00 35.92 53 GLU E N 1
ATOM 7105 C CA . GLU E 1 54 ? 48.919 2.322 -10.895 1.00 38.40 53 GLU E CA 1
ATOM 7106 C C . GLU E 1 54 ? 49.446 0.951 -10.453 1.00 36.38 53 GLU E C 1
ATOM 7107 O O . GLU E 1 54 ? 49.394 -0.012 -11.214 1.00 36.73 53 GLU E O 1
ATOM 7113 N N . ALA E 1 55 ? 49.936 0.852 -9.226 1.00 32.85 54 ALA E N 1
ATOM 7114 C CA . ALA E 1 55 ? 50.532 -0.390 -8.788 1.00 31.79 54 ALA E CA 1
ATOM 7115 C C . ALA E 1 55 ? 49.471 -1.475 -8.723 1.00 32.81 54 ALA E C 1
ATOM 7116 O O . ALA E 1 55 ? 49.750 -2.646 -8.966 1.00 31.91 54 ALA E O 1
ATOM 7118 N N . ARG E 1 56 ? 48.247 -1.085 -8.393 1.00 33.89 55 ARG E N 1
ATOM 7119 C CA . ARG E 1 56 ? 47.167 -2.050 -8.299 1.00 34.71 55 ARG E CA 1
ATOM 7120 C C . ARG E 1 56 ? 46.689 -2.489 -9.672 1.00 35.16 55 ARG E C 1
ATOM 7121 O O . ARG E 1 56 ? 46.365 -3.654 -9.868 1.00 35.81 55 ARG E O 1
ATOM 7129 N N . GLU E 1 57 ? 46.657 -1.567 -10.628 1.00 36.50 56 GLU E N 1
ATOM 7130 C CA . GLU E 1 57 ? 46.227 -1.909 -11.987 1.00 38.53 56 GLU E CA 1
ATOM 7131 C C . GLU E 1 57 ? 47.256 -2.822 -12.664 1.00 37.58 56 GLU E C 1
ATOM 7132 O O . GLU E 1 57 ? 46.897 -3.726 -13.415 1.00 37.70 56 GLU E O 1
ATOM 7138 N N . SER E 1 58 ? 48.531 -2.601 -12.379 1.00 36.21 57 SER E N 1
ATOM 7139 C CA . SER E 1 58 ? 49.575 -3.424 -12.964 1.00 36.67 57 SER E CA 1
ATOM 7140 C C . SER E 1 58 ? 49.938 -4.556 -12.016 1.00 36.73 57 SER E C 1
ATOM 7141 O O . SER E 1 58 ? 50.891 -5.299 -12.255 1.00 36.39 57 SER E O 1
ATOM 7144 N N . ASP E 1 59 ? 49.166 -4.677 -10.941 1.00 37.06 58 ASP E N 1
ATOM 7145 C CA . ASP E 1 59 ? 49.387 -5.695 -9.920 1.00 37.61 58 ASP E CA 1
ATOM 7146 C C . ASP E 1 59 ? 50.863 -5.832 -9.541 1.00 36.69 58 ASP E C 1
ATOM 7147 O O . ASP E 1 59 ? 51.371 -6.935 -9.380 1.00 37.57 58 ASP E O 1
ATOM 7152 N N . THR E 1 60 ? 51.547 -4.705 -9.388 1.00 35.36 59 THR E N 1
ATOM 7153 C CA . THR E 1 60 ? 52.938 -4.717 -8.960 1.00 33.44 59 THR E CA 1
ATOM 7154 C C . THR E 1 60 ? 53.139 -4.272 -7.508 1.00 33.71 59 THR E C 1
ATOM 7155 O O . THR E 1 60 ? 52.230 -3.744 -6.865 1.00 32.59 59 THR E O 1
ATOM 7159 N N . ASP E 1 61 ? 54.349 -4.484 -7.008 1.00 33.72 60 ASP E N 1
ATOM 7160 C CA . ASP E 1 61 ? 54.689 -4.181 -5.624 1.00 35.35 60 ASP E CA 1
ATOM 7161 C C . ASP E 1 61 ? 54.899 -2.686 -5.445 1.00 33.18 60 ASP E C 1
ATOM 7162 O O . ASP E 1 61 ? 55.400 -2.033 -6.341 1.00 34.01 60 ASP E O 1
ATOM 7167 N N . VAL E 1 62 ? 54.526 -2.148 -4.289 1.00 32.90 61 VAL E N 1
ATOM 7168 C CA . VAL E 1 62 ? 55.024 -0.842 -3.863 1.00 32.17 61 VAL E CA 1
ATOM 7169 C C . VAL E 1 62 ? 55.635 -0.917 -2.482 1.00 29.71 61 VAL E C 1
ATOM 7170 O O . VAL E 1 62 ? 55.359 -1.836 -1.721 1.00 30.15 61 VAL E O 1
ATOM 7174 N N . ASP E 1 63 ? 56.458 0.067 -2.158 1.00 27.13 62 ASP E N 1
ATOM 7175 C CA . ASP E 1 63 ? 56.874 0.276 -0.785 1.00 26.21 62 ASP E CA 1
ATOM 7176 C C . ASP E 1 63 ? 55.751 0.931 0.023 1.00 26.46 62 ASP E C 1
ATOM 7177 O O . ASP E 1 63 ? 55.638 2.165 0.044 1.00 27.09 62 ASP E O 1
ATOM 7182 N N . ILE E 1 64 ? 54.910 0.130 0.681 1.00 25.29 63 ILE E N 1
ATOM 7183 C CA . ILE E 1 64 ? 53.696 0.723 1.226 1.00 26.57 63 ILE E CA 1
ATOM 7184 C C . ILE E 1 64 ? 53.949 1.414 2.556 1.00 25.86 63 ILE E C 1
ATOM 7185 O O . ILE E 1 64 ? 53.195 2.306 2.937 1.00 26.46 63 ILE E O 1
ATOM 7190 N N . LYS E 1 65 ? 55.000 0.996 3.258 1.00 25.67 64 LYS E N 1
ATOM 7191 C CA . LYS E 1 65 ? 55.468 1.732 4.425 1.00 23.08 64 LYS E CA 1
ATOM 7192 C C . LYS E 1 65 ? 55.719 3.198 4.077 1.00 21.47 64 LYS E C 1
ATOM 7193 O O . LYS E 1 65 ? 55.136 4.099 4.675 1.00 21.67 64 LYS E O 1
ATOM 7199 N N . ALA E 1 66 ? 56.591 3.424 3.107 1.00 20.65 65 ALA E N 1
ATOM 7200 C CA . ALA E 1 66 ? 56.875 4.768 2.619 1.00 19.20 65 ALA E CA 1
ATOM 7201 C C . ALA E 1 66 ? 55.602 5.464 2.138 1.00 19.00 65 ALA E C 1
ATOM 7202 O O . ALA E 1 66 ? 55.348 6.632 2.466 1.00 18.12 65 ALA E O 1
ATOM 7204 N N . ALA E 1 67 ? 54.814 4.741 1.347 1.00 17.69 66 ALA E N 1
ATOM 7205 C CA . ALA E 1 67 ? 53.618 5.309 0.742 1.00 16.87 66 ALA E CA 1
ATOM 7206 C C . ALA E 1 67 ? 52.640 5.798 1.814 1.00 18.38 66 ALA E C 1
ATOM 7207 O O . ALA E 1 67 ? 52.135 6.924 1.742 1.00 18.26 66 ALA E O 1
ATOM 7209 N N . LEU E 1 68 ? 52.371 4.959 2.811 1.00 18.52 67 LEU E N 1
ATOM 7210 C CA . LEU E 1 68 ? 51.330 5.276 3.773 1.00 18.30 67 LEU E CA 1
ATOM 7211 C C . LEU E 1 68 ? 51.803 6.346 4.759 1.00 19.67 67 LEU E C 1
ATOM 7212 O O . LEU E 1 68 ? 51.004 7.159 5.244 1.00 18.37 67 LEU E O 1
ATOM 7217 N N . LYS E 1 69 ? 53.101 6.359 5.050 1.00 19.58 68 LYS E N 1
ATOM 7218 C CA . LYS E 1 69 ? 53.649 7.454 5.856 1.00 20.54 68 LYS E CA 1
ATOM 7219 C C . LYS E 1 69 ? 53.459 8.789 5.129 1.00 20.90 68 LYS E C 1
ATOM 7220 O O . LYS E 1 69 ? 53.018 9.775 5.719 1.00 21.56 68 LYS E O 1
ATOM 7226 N N . GLU E 1 70 ? 53.785 8.811 3.845 1.00 19.21 69 GLU E N 1
ATOM 7227 C CA . GLU E 1 70 ? 53.652 10.016 3.080 1.00 19.33 69 GLU E CA 1
ATOM 7228 C C . GLU E 1 70 ? 52.178 10.368 2.961 1.00 18.73 69 GLU E C 1
ATOM 7229 O O . GLU E 1 70 ? 51.797 11.541 3.064 1.00 20.14 69 GLU E O 1
ATOM 7235 N N . LEU E 1 71 ? 51.342 9.359 2.741 1.00 16.33 70 LEU E N 1
ATOM 7236 C CA . LEU E 1 71 ? 49.925 9.618 2.513 1.00 14.93 70 LEU E CA 1
ATOM 7237 C C . LEU E 1 71 ? 49.327 10.267 3.754 1.00 15.36 70 LEU E C 1
ATOM 7238 O O . LEU E 1 71 ? 48.498 11.184 3.646 1.00 15.55 70 LEU E O 1
ATOM 7243 N N . SER E 1 72 ? 49.739 9.795 4.932 1.00 13.21 71 SER E N 1
ATOM 7244 C CA . SER E 1 72 ? 49.156 10.320 6.153 1.00 13.21 71 SER E CA 1
ATOM 7245 C C . SER E 1 72 ? 49.590 11.773 6.329 1.00 12.69 71 SER E C 1
ATOM 7246 O O . SER E 1 72 ? 48.853 12.575 6.878 1.00 10.74 71 SER E O 1
ATOM 7249 N N . PHE E 1 73 ? 50.782 12.099 5.827 1.00 14.36 72 PHE E N 1
ATOM 7250 C CA . PHE E 1 73 ? 51.333 13.446 5.907 1.00 13.64 72 PHE E CA 1
ATOM 7251 C C . PHE E 1 73 ? 50.508 14.433 5.087 1.00 14.43 72 PHE E C 1
ATOM 7252 O O . PHE E 1 73 ? 50.085 15.471 5.590 1.00 16.29 72 PHE E O 1
ATOM 7260 N N . HIS E 1 74 ? 50.292 14.109 3.819 1.00 13.99 73 HIS E N 1
ATOM 7261 C CA . HIS E 1 74 ? 49.621 15.014 2.899 1.00 10.18 73 HIS E CA 1
ATOM 7262 C C . HIS E 1 74 ? 48.125 15.101 3.116 1.00 9.64 73 HIS E C 1
ATOM 7263 O O . HIS E 1 74 ? 47.548 16.174 2.992 1.00 9.76 73 HIS E O 1
ATOM 7270 N N . VAL E 1 75 ? 47.488 13.972 3.423 1.00 9.79 74 VAL E N 1
ATOM 7271 C CA . VAL E 1 75 ? 46.057 13.987 3.651 1.00 9.72 74 VAL E CA 1
ATOM 7272 C C . VAL E 1 75 ? 45.773 14.686 4.972 1.00 11.47 74 VAL E C 1
ATOM 7273 O O . VAL E 1 75 ? 44.817 15.457 5.093 1.00 14.12 74 VAL E O 1
ATOM 7277 N N . GLY E 1 76 ? 46.630 14.458 5.954 1.00 11.46 75 GLY E N 1
ATOM 7278 C CA . GLY E 1 76 ? 46.575 15.257 7.170 1.00 13.43 75 GLY E CA 1
ATOM 7279 C C . GLY E 1 76 ? 46.742 16.752 6.945 1.00 13.93 75 GLY E C 1
ATOM 7280 O O . GLY E 1 76 ? 45.989 17.560 7.488 1.00 13.06 75 GLY E O 1
ATOM 7281 N N . GLY E 1 77 ? 47.741 17.121 6.149 1.00 14.93 76 GLY E N 1
ATOM 7282 C CA . GLY E 1 77 ? 47.849 18.482 5.654 1.00 13.38 76 GLY E CA 1
ATOM 7283 C C . GLY E 1 77 ? 46.574 18.998 5.019 1.00 14.65 76 GLY E C 1
ATOM 7284 O O . GLY E 1 77 ? 46.088 20.071 5.378 1.00 13.32 76 GLY E O 1
ATOM 7285 N N . TYR E 1 78 ? 46.018 18.234 4.084 1.00 14.95 77 TYR E N 1
ATOM 7286 C CA . TYR E 1 78 ? 44.772 18.623 3.442 1.00 15.82 77 TYR E CA 1
ATOM 7287 C C . TYR E 1 78 ? 43.621 18.796 4.438 1.00 17.41 77 TYR E C 1
ATOM 7288 O O . TYR E 1 78 ? 42.912 19.806 4.412 1.00 18.73 77 TYR E O 1
ATOM 7297 N N . VAL E 1 79 ? 43.415 17.799 5.294 1.00 16.32 78 VAL E N 1
ATOM 7298 C CA . VAL E 1 79 ? 42.283 17.819 6.201 1.00 14.99 78 VAL E CA 1
ATOM 7299 C C . VAL E 1 79 ? 42.384 18.961 7.222 1.00 15.62 78 VAL E C 1
ATOM 7300 O O . VAL E 1 79 ? 41.406 19.674 7.454 1.00 16.68 78 VAL E O 1
ATOM 7304 N N . LEU E 1 80 ? 43.557 19.149 7.818 1.00 14.85 79 LEU E N 1
ATOM 7305 C CA . LEU E 1 80 ? 43.721 20.174 8.830 1.00 12.37 79 LEU E CA 1
ATOM 7306 C C . LEU E 1 80 ? 43.582 21.599 8.267 1.00 14.50 79 LEU E C 1
ATOM 7307 O O . LEU E 1 80 ? 42.960 22.473 8.899 1.00 12.29 79 LEU E O 1
ATOM 7312 N N . HIS E 1 81 ? 44.152 21.858 7.092 1.00 17.47 80 HIS E N 1
ATOM 7313 C CA . HIS E 1 81 ? 43.983 23.192 6.503 1.00 19.65 80 HIS E CA 1
ATOM 7314 C C . HIS E 1 81 ? 42.492 23.399 6.199 1.00 20.84 80 HIS E C 1
ATOM 7315 O O . HIS E 1 81 ? 41.966 24.502 6.363 1.00 18.95 80 HIS E O 1
ATOM 7322 N N . LEU E 1 82 ? 41.807 22.331 5.791 1.00 21.90 81 LEU E N 1
ATOM 7323 C CA . LEU E 1 82 ? 40.379 22.438 5.514 1.00 21.55 81 LEU E CA 1
ATOM 7324 C C . LEU E 1 82 ? 39.605 22.927 6.737 1.00 21.85 81 LEU E C 1
ATOM 7325 O O . LEU E 1 82 ? 38.832 23.868 6.629 1.00 23.74 81 LEU E O 1
ATOM 7330 N N . PHE E 1 83 ? 39.799 22.293 7.890 1.00 20.34 82 PHE E N 1
ATOM 7331 C CA . PHE E 1 83 ? 39.117 22.747 9.096 1.00 21.69 82 PHE E CA 1
ATOM 7332 C C . PHE E 1 83 ? 39.621 24.101 9.612 1.00 21.52 82 PHE E C 1
ATOM 7333 O O . PHE E 1 83 ? 38.883 24.851 10.253 1.00 21.31 82 PHE E O 1
ATOM 7341 N N . PHE E 1 84 ? 40.882 24.404 9.329 1.00 20.37 83 PHE E N 1
ATOM 7342 C CA . PHE E 1 84 ? 41.487 25.652 9.765 1.00 17.91 83 PHE E CA 1
ATOM 7343 C C . PHE E 1 84 ? 40.773 26.858 9.138 1.00 20.48 83 PHE E C 1
ATOM 7344 O O . PHE E 1 84 ? 40.308 27.761 9.855 1.00 22.45 83 PHE E O 1
ATOM 7352 N N . TRP E 1 85 ? 40.689 26.878 7.807 1.00 17.80 84 TRP E N 1
ATOM 7353 C CA . TRP E 1 85 ? 39.987 27.943 7.101 1.00 18.05 84 TRP E CA 1
ATOM 7354 C C . TRP E 1 85 ? 38.568 28.066 7.647 1.00 18.45 84 TRP E C 1
ATOM 7355 O O . TRP E 1 85 ? 38.031 29.173 7.814 1.00 17.21 84 TRP E O 1
ATOM 7366 N N . GLY E 1 86 ? 37.976 26.913 7.937 1.00 16.71 85 GLY E N 1
ATOM 7367 C CA . GLY E 1 86 ? 36.584 26.873 8.314 1.00 14.89 85 GLY E CA 1
ATOM 7368 C C . GLY E 1 86 ? 36.310 27.442 9.680 1.00 14.12 85 GLY E C 1
ATOM 7369 O O . GLY E 1 86 ? 35.224 27.953 9.899 1.00 16.33 85 GLY E O 1
ATOM 7370 N N . ASN E 1 87 ? 37.254 27.348 10.611 1.00 13.69 86 ASN E N 1
ATOM 7371 C CA . ASN E 1 87 ? 37.013 27.922 11.926 1.00 16.57 86 ASN E CA 1
ATOM 7372 C C . ASN E 1 87 ? 37.733 29.251 12.129 1.00 18.08 86 ASN E C 1
ATOM 7373 O O . ASN E 1 87 ? 38.056 29.635 13.254 1.00 20.22 86 ASN E O 1
ATOM 7378 N N . MET E 1 88 ? 37.948 29.967 11.031 1.00 18.08 87 MET E N 1
ATOM 7379 C CA . MET E 1 88 ? 38.164 31.407 11.099 1.00 20.64 87 MET E CA 1
ATOM 7380 C C . MET E 1 88 ? 37.142 32.220 10.286 1.00 24.10 87 MET E C 1
ATOM 7381 O O . MET E 1 88 ? 36.426 31.690 9.424 1.00 26.68 87 MET E O 1
ATOM 7386 N N . GLY E 1 89 ? 37.078 33.515 10.570 1.00 24.74 88 GLY E N 1
ATOM 7387 C CA . GLY E 1 89 ? 36.359 34.431 9.710 1.00 25.76 88 GLY E CA 1
ATOM 7388 C C . GLY E 1 89 ? 36.632 35.877 10.082 1.00 26.74 88 GLY E C 1
ATOM 7389 O O . GLY E 1 89 ? 37.427 36.145 10.975 1.00 26.87 88 GLY E O 1
ATOM 7390 N N . PRO E 1 90 ? 35.977 36.838 9.408 1.00 28.37 89 PRO E N 1
ATOM 7391 C CA . PRO E 1 90 ? 36.148 38.278 9.655 1.00 27.05 89 PRO E CA 1
ATOM 7392 C C . PRO E 1 90 ? 36.060 38.617 11.142 1.00 26.53 89 PRO E C 1
ATOM 7393 O O . PRO E 1 90 ? 35.208 38.095 11.855 1.00 25.65 89 PRO E O 1
ATOM 7397 N N . ALA E 1 91 ? 36.936 39.496 11.612 1.00 27.67 90 ALA E N 1
ATOM 7398 C CA . ALA E 1 91 ? 37.022 39.772 13.051 1.00 28.69 90 ALA E CA 1
ATOM 7399 C C . ALA E 1 91 ? 35.720 40.350 13.610 1.00 29.81 90 ALA E C 1
ATOM 7400 O O . ALA E 1 91 ? 35.368 40.140 14.776 1.00 29.47 90 ALA E O 1
ATOM 7402 N N . ASP E 1 92 ? 35.010 41.093 12.773 1.00 32.11 91 ASP E N 1
ATOM 7403 C CA . ASP E 1 92 ? 33.805 41.787 13.196 1.00 35.01 91 ASP E CA 1
ATOM 7404 C C . ASP E 1 92 ? 32.592 40.865 13.165 1.00 35.74 91 ASP E C 1
ATOM 7405 O O . ASP E 1 92 ? 31.494 41.269 13.528 1.00 37.42 91 ASP E O 1
ATOM 7410 N N . GLU E 1 93 ? 32.788 39.627 12.734 1.00 35.78 92 GLU E N 1
ATOM 7411 C CA . GLU E 1 93 ? 31.738 38.628 12.835 1.00 35.17 92 GLU E CA 1
ATOM 7412 C C . GLU E 1 93 ? 32.141 37.496 13.764 1.00 33.53 92 GLU E C 1
ATOM 7413 O O . GLU E 1 93 ? 31.337 36.634 14.085 1.00 34.21 92 GLU E O 1
ATOM 7419 N N . CYS E 1 94 ? 33.399 37.495 14.184 1.00 31.83 93 CYS E N 1
ATOM 7420 C CA . CYS E 1 94 ? 33.974 36.347 14.877 1.00 29.56 93 CYS E CA 1
ATOM 7421 C C . CYS E 1 94 ? 34.732 36.791 16.113 1.00 27.82 93 CYS E C 1
ATOM 7422 O O . CYS E 1 94 ? 34.526 37.902 16.621 1.00 29.05 93 CYS E O 1
ATOM 7425 N N . GLY E 1 95 ? 35.609 35.923 16.602 1.00 26.57 94 GLY E N 1
ATOM 7426 C CA . GLY E 1 95 ? 36.261 36.183 17.872 1.00 24.98 94 GLY E CA 1
ATOM 7427 C C . GLY E 1 95 ? 35.277 36.033 19.006 1.00 25.05 94 GLY E C 1
ATOM 7428 O O . GLY E 1 95 ? 34.335 35.242 18.923 1.00 24.82 94 GLY E O 1
ATOM 7429 N N . GLY E 1 96 ? 35.486 36.782 20.075 1.00 25.48 95 GLY E N 1
ATOM 7430 C CA . GLY E 1 96 ? 34.656 36.612 21.256 1.00 27.64 95 GLY E CA 1
ATOM 7431 C C . GLY E 1 96 ? 34.851 35.240 21.862 1.00 28.22 95 GLY E C 1
ATOM 7432 O O . GLY E 1 96 ? 35.856 34.588 21.600 1.00 28.92 95 GLY E O 1
ATOM 7433 N N . GLU E 1 97 ? 33.903 34.781 22.670 1.00 28.13 96 GLU E N 1
ATOM 7434 C CA . GLU E 1 97 ? 33.942 33.391 23.097 1.00 30.30 96 GLU E CA 1
ATOM 7435 C C . GLU E 1 97 ? 32.703 32.598 22.731 1.00 29.44 96 GLU E C 1
ATOM 7436 O O . GLU E 1 97 ? 31.688 33.156 22.316 1.00 28.20 96 GLU E O 1
ATOM 7442 N N . PRO E 1 98 ? 32.792 31.270 22.828 1.00 29.29 97 PRO E N 1
ATOM 7443 C CA . PRO E 1 98 ? 31.693 30.416 22.382 1.00 30.76 97 PRO E CA 1
ATOM 7444 C C . PRO E 1 98 ? 30.520 30.420 23.367 1.00 31.59 97 PRO E C 1
ATOM 7445 O O . PRO E 1 98 ? 30.643 30.870 24.505 1.00 32.36 97 PRO E O 1
ATOM 7449 N N . SER E 1 99 ? 29.385 29.908 22.921 1.00 31.63 98 SER E N 1
ATOM 7450 C CA . SER E 1 99 ? 28.232 29.776 23.781 1.00 31.58 98 SER E CA 1
ATOM 7451 C C . SER E 1 99 ? 27.615 28.394 23.579 1.00 30.95 98 SER E C 1
ATOM 7452 O O . SER E 1 99 ? 28.132 27.578 22.814 1.00 31.43 98 SER E O 1
ATOM 7455 N N . GLY E 1 100 ? 26.514 28.128 24.270 1.00 29.48 99 GLY E N 1
ATOM 7456 C CA . GLY E 1 100 ? 25.854 26.856 24.094 1.00 27.67 99 GLY E CA 1
ATOM 7457 C C . GLY E 1 100 ? 26.649 25.740 24.732 1.00 27.67 99 GLY E C 1
ATOM 7458 O O . GLY E 1 100 ? 27.419 25.970 25.676 1.00 27.02 99 GLY E O 1
ATOM 7459 N N . LYS E 1 101 ? 26.466 24.526 24.221 1.00 26.50 100 LYS E N 1
ATOM 7460 C CA . LYS E 1 101 ? 27.048 23.343 24.838 1.00 28.13 100 LYS E CA 1
ATOM 7461 C C . LYS E 1 101 ? 28.564 23.435 24.921 1.00 26.70 100 LYS E C 1
ATOM 7462 O O . LYS E 1 101 ? 29.162 23.120 25.958 1.00 24.92 100 LYS E O 1
ATOM 7468 N N . LEU E 1 102 ? 29.180 23.866 23.823 1.00 26.81 101 LEU E N 1
ATOM 7469 C CA . LEU E 1 102 ? 30.624 24.067 23.787 1.00 24.33 101 LEU E CA 1
ATOM 7470 C C . LEU E 1 102 ? 31.096 24.909 24.946 1.00 26.04 101 LEU E C 1
ATOM 7471 O O . LEU E 1 102 ? 32.054 24.542 25.623 1.00 26.26 101 LEU E O 1
ATOM 7476 N N . ALA E 1 103 ? 30.427 26.040 25.175 1.00 25.86 102 ALA E N 1
ATOM 7477 C CA . ALA E 1 103 ? 30.752 26.892 26.316 1.00 26.08 102 ALA E CA 1
ATOM 7478 C C . ALA E 1 103 ? 30.661 26.106 27.615 1.00 26.66 102 ALA E C 1
ATOM 7479 O O . ALA E 1 103 ? 31.532 26.214 28.472 1.00 27.32 102 ALA E O 1
ATOM 7481 N N . GLU E 1 104 ? 29.610 25.306 27.752 1.00 28.09 103 GLU E N 1
ATOM 7482 C CA . GLU E 1 104 ? 29.401 24.535 28.968 1.00 29.44 103 GLU E CA 1
ATOM 7483 C C . GLU E 1 104 ? 30.501 23.492 29.158 1.00 28.60 103 GLU E C 1
ATOM 7484 O O . GLU E 1 104 ? 30.991 23.291 30.276 1.00 27.99 103 GLU E O 1
ATOM 7490 N N . TYR E 1 105 ? 30.889 22.826 28.073 1.00 26.39 104 TYR E N 1
ATOM 7491 C CA . TYR E 1 105 ? 31.965 21.844 28.156 1.00 26.67 104 TYR E CA 1
ATOM 7492 C C . TYR E 1 105 ? 33.322 22.463 28.449 1.00 27.39 104 TYR E C 1
ATOM 7493 O O . TYR E 1 105 ? 34.123 21.890 29.189 1.00 27.27 104 TYR E O 1
ATOM 7502 N N . ILE E 1 106 ? 33.588 23.627 27.871 1.00 27.75 105 ILE E N 1
ATOM 7503 C CA . ILE E 1 106 ? 34.861 24.282 28.108 1.00 27.81 105 ILE E CA 1
ATOM 7504 C C . ILE E 1 106 ? 34.965 24.653 29.571 1.00 29.19 105 ILE E C 1
ATOM 7505 O O . ILE E 1 106 ? 36.028 24.518 30.169 1.00 29.61 105 ILE E O 1
ATOM 7510 N N . GLU E 1 107 ? 33.856 25.087 30.159 1.00 30.25 106 GLU E N 1
ATOM 7511 C CA . GLU E 1 107 ? 33.829 25.362 31.586 1.00 31.70 106 GLU E CA 1
ATOM 7512 C C . GLU E 1 107 ? 34.118 24.145 32.425 1.00 32.09 106 GLU E C 1
ATOM 7513 O O . GLU E 1 107 ? 34.931 24.208 33.340 1.00 33.70 106 GLU E O 1
ATOM 7519 N N . LYS E 1 108 ? 33.438 23.039 32.152 1.00 31.67 107 LYS E N 1
ATOM 7520 C CA . LYS E 1 108 ? 33.491 21.932 33.080 1.00 31.56 107 LYS E CA 1
ATOM 7521 C C . LYS E 1 108 ? 34.811 21.197 32.923 1.00 31.33 107 LYS E C 1
ATOM 7522 O O . LYS E 1 108 ? 35.345 20.647 33.886 1.00 31.97 107 LYS E O 1
ATOM 7528 N N . ASP E 1 109 ? 35.348 21.198 31.711 1.00 30.06 108 ASP E N 1
ATOM 7529 C CA . ASP E 1 109 ? 36.600 20.511 31.467 1.00 29.91 108 ASP E CA 1
ATOM 7530 C C . ASP E 1 109 ? 37.824 21.370 31.762 1.00 29.51 108 ASP E C 1
ATOM 7531 O O . ASP E 1 109 ? 38.852 20.843 32.165 1.00 31.95 108 ASP E O 1
ATOM 7536 N N . PHE E 1 110 ? 37.727 22.682 31.578 1.00 27.53 109 PHE E N 1
ATOM 7537 C CA . PHE E 1 110 ? 38.880 23.538 31.807 1.00 25.22 109 PHE E CA 1
ATOM 7538 C C . PHE E 1 110 ? 38.709 24.480 32.977 1.00 26.12 109 PHE E C 1
ATOM 7539 O O . PHE E 1 110 ? 39.672 25.106 33.420 1.00 26.51 109 PHE E O 1
ATOM 7547 N N . GLY E 1 111 ? 37.489 24.584 33.488 1.00 26.43 110 GLY E N 1
ATOM 7548 C CA . GLY E 1 111 ? 37.242 25.480 34.605 1.00 27.35 110 GLY E CA 1
ATOM 7549 C C . GLY E 1 111 ? 36.779 26.859 34.174 1.00 28.32 110 GLY E C 1
ATOM 7550 O O . GLY E 1 111 ? 35.948 27.476 34.838 1.00 29.03 110 GLY E O 1
ATOM 7551 N N . SER E 1 112 ? 37.317 27.352 33.060 1.00 28.18 111 SER E N 1
ATOM 7552 C CA . SER E 1 112 ? 36.874 28.629 32.494 1.00 26.33 111 SER E CA 1
ATOM 7553 C C . SER E 1 112 ? 37.318 28.712 31.051 1.00 25.64 111 SER E C 1
ATOM 7554 O O . SER E 1 112 ? 38.153 27.932 30.613 1.00 25.56 111 SER E O 1
ATOM 7557 N N . PHE E 1 113 ? 36.769 29.679 30.319 1.00 26.03 112 PHE E N 1
ATOM 7558 C CA . PHE E 1 113 ? 37.264 29.977 28.987 1.00 23.79 112 PHE E CA 1
ATOM 7559 C C . PHE E 1 113 ? 38.715 30.431 29.029 1.00 23.72 112 PHE E C 1
ATOM 7560 O O . PHE E 1 113 ? 39.518 29.994 28.213 1.00 23.66 112 PHE E O 1
ATOM 7568 N N . GLU E 1 114 ? 39.056 31.302 29.973 1.00 23.45 113 GLU E N 1
ATOM 7569 C CA . GLU E 1 114 ? 40.443 31.755 30.093 1.00 26.74 113 GLU E CA 1
ATOM 7570 C C . GLU E 1 114 ? 41.408 30.591 30.187 1.00 25.11 113 GLU E C 1
ATOM 7571 O O . GLU E 1 114 ? 42.390 30.541 29.456 1.00 25.91 113 GLU E O 1
ATOM 7577 N N . ARG E 1 115 ? 41.143 29.666 31.099 1.00 22.96 114 ARG E N 1
ATOM 7578 C CA . ARG E 1 115 ? 42.008 28.509 31.249 1.00 23.35 114 ARG E CA 1
ATOM 7579 C C . ARG E 1 115 ? 42.170 27.778 29.916 1.00 22.80 114 ARG E C 1
ATOM 7580 O O . ARG E 1 115 ? 43.291 27.498 29.487 1.00 24.13 114 ARG E O 1
ATOM 7588 N N . PHE E 1 116 ? 41.051 27.481 29.262 1.00 21.85 115 PHE E N 1
ATOM 7589 C CA . PHE E 1 116 ? 41.080 26.863 27.941 1.00 22.55 115 PHE E CA 1
ATOM 7590 C C . PHE E 1 116 ? 41.961 27.652 26.989 1.00 22.95 115 PHE E C 1
ATOM 7591 O O . PHE E 1 116 ? 42.891 27.108 26.388 1.00 23.70 115 PHE E O 1
ATOM 7599 N N . ARG E 1 117 ? 41.641 28.935 26.845 1.00 22.82 116 ARG E N 1
ATOM 7600 C CA . ARG E 1 117 ? 42.323 29.830 25.912 1.00 23.07 116 ARG E CA 1
ATOM 7601 C C . ARG E 1 117 ? 43.823 29.720 26.142 1.00 24.20 116 ARG E C 1
ATOM 7602 O O . ARG E 1 117 ? 44.623 29.707 25.209 1.00 26.02 116 ARG E O 1
ATOM 7610 N N . LYS E 1 118 ? 44.198 29.629 27.405 1.00 23.62 117 LYS E N 1
ATOM 7611 C CA . LYS E 1 118 ? 45.585 29.687 27.780 1.00 24.73 117 LYS E CA 1
ATOM 7612 C C . LYS E 1 118 ? 46.283 28.362 27.479 1.00 23.07 117 LYS E C 1
ATOM 7613 O O . LYS E 1 118 ? 47.358 28.335 26.884 1.00 21.38 117 LYS E O 1
ATOM 7619 N N . GLU E 1 119 ? 45.660 27.264 27.890 1.00 21.77 118 GLU E N 1
ATOM 7620 C CA . GLU E 1 119 ? 46.178 25.937 27.578 1.00 19.57 118 GLU E CA 1
ATOM 7621 C C . GLU E 1 119 ? 46.286 25.723 26.064 1.00 19.61 118 GLU E C 1
ATOM 7622 O O . GLU E 1 119 ? 47.309 25.236 25.572 1.00 16.40 118 GLU E O 1
ATOM 7628 N N . PHE E 1 120 ? 45.239 26.101 25.332 1.00 18.54 119 PHE E N 1
ATOM 7629 C CA . PHE E 1 120 ? 45.232 25.916 23.888 1.00 18.68 119 PHE E CA 1
ATOM 7630 C C . PHE E 1 120 ? 46.357 26.731 23.285 1.00 19.00 119 PHE E C 1
ATOM 7631 O O . PHE E 1 120 ? 47.005 26.312 22.329 1.00 20.65 119 PHE E O 1
ATOM 7639 N N . SER E 1 121 ? 46.586 27.903 23.862 1.00 19.83 120 SER E N 1
ATOM 7640 C CA . SER E 1 121 ? 47.652 28.785 23.404 1.00 20.41 120 SER E CA 1
ATOM 7641 C C . SER E 1 121 ? 49.053 28.236 23.690 1.00 20.08 120 SER E C 1
ATOM 7642 O O . SER E 1 121 ? 49.945 28.352 22.854 1.00 21.36 120 SER E O 1
ATOM 7645 N N . GLN E 1 122 ? 49.254 27.631 24.857 1.00 20.40 121 GLN E N 1
ATOM 7646 C CA . GLN E 1 122 ? 50.521 26.944 25.101 1.00 20.81 121 GLN E CA 1
ATOM 7647 C C . GLN E 1 122 ? 50.713 25.763 24.147 1.00 18.20 121 GLN E C 1
ATOM 7648 O O . GLN E 1 122 ? 51.825 25.473 23.716 1.00 17.71 121 GLN E O 1
ATOM 7654 N N . ALA E 1 123 ? 49.630 25.066 23.838 1.00 16.12 122 ALA E N 1
ATOM 7655 C CA . ALA E 1 123 ? 49.724 23.930 22.930 1.00 17.21 122 ALA E CA 1
ATOM 7656 C C . ALA E 1 123 ? 50.233 24.402 21.565 1.00 16.17 122 ALA E C 1
ATOM 7657 O O . ALA E 1 123 ? 51.051 23.742 20.938 1.00 13.10 122 ALA E O 1
ATOM 7659 N N . ALA E 1 124 ? 49.754 25.559 21.120 1.00 16.01 123 ALA E N 1
ATOM 7660 C CA . ALA E 1 124 ? 50.193 26.125 19.853 1.00 15.88 123 ALA E CA 1
ATOM 7661 C C . ALA E 1 124 ? 51.628 26.631 19.942 1.00 16.30 123 ALA E C 1
ATOM 7662 O O . ALA E 1 124 ? 52.493 26.261 19.136 1.00 15.14 123 ALA E O 1
ATOM 7664 N N . ILE E 1 125 ? 51.882 27.484 20.930 1.00 16.10 124 ILE E N 1
ATOM 7665 C CA . ILE E 1 125 ? 53.182 28.133 21.026 1.00 15.94 124 ILE E CA 1
ATOM 7666 C C . ILE E 1 125 ? 54.321 27.132 21.197 1.00 14.94 124 ILE E C 1
ATOM 7667 O O . ILE E 1 125 ? 55.369 27.273 20.579 1.00 15.16 124 ILE E O 1
ATOM 7672 N N . SER E 1 126 ? 54.108 26.108 22.014 1.00 15.39 125 SER E N 1
ATOM 7673 C CA . SER E 1 126 ? 55.216 25.290 22.470 1.00 14.99 125 SER E CA 1
ATOM 7674 C C . SER E 1 126 ? 55.532 24.135 21.520 1.00 15.23 125 SER E C 1
ATOM 7675 O O . SER E 1 126 ? 56.458 23.379 21.774 1.00 15.14 125 SER E O 1
ATOM 7678 N N . ALA E 1 127 ? 54.766 23.998 20.439 1.00 14.01 126 ALA E N 1
ATOM 7679 C CA . ALA E 1 127 ? 54.974 22.902 19.503 1.00 12.52 126 ALA E CA 1
ATOM 7680 C C . ALA E 1 127 ? 56.367 22.995 18.916 1.00 13.09 126 ALA E C 1
ATOM 7681 O O . ALA E 1 127 ? 56.779 24.043 18.446 1.00 16.61 126 ALA E O 1
ATOM 7683 N N . GLU E 1 128 ? 57.099 21.892 18.948 1.00 15.81 127 GLU E N 1
ATOM 7684 C CA . GLU E 1 128 ? 58.461 21.869 18.432 1.00 17.76 127 GLU E CA 1
ATOM 7685 C C . GLU E 1 128 ? 58.453 21.774 16.912 1.00 17.23 127 GLU E C 1
ATOM 7686 O O . GLU E 1 128 ? 58.230 20.697 16.358 1.00 19.67 127 GLU E O 1
ATOM 7692 N N . GLY E 1 129 ? 58.694 22.909 16.249 1.00 16.88 128 GLY E N 1
ATOM 7693 C CA . GLY E 1 129 ? 58.706 22.948 14.799 1.00 14.63 128 GLY E CA 1
ATOM 7694 C C . GLY E 1 129 ? 57.298 23.000 14.268 1.00 14.96 128 GLY E C 1
ATOM 7695 O O . GLY E 1 129 ? 56.400 23.537 14.927 1.00 15.79 128 GLY E O 1
ATOM 7696 N N . SER E 1 130 ? 57.098 22.429 13.089 1.00 13.69 129 SER E N 1
ATOM 7697 C CA . SER E 1 130 ? 55.800 22.455 12.410 1.00 14.63 129 SER E CA 1
ATOM 7698 C C . SER E 1 130 ? 54.731 21.699 13.191 1.00 14.66 129 SER E C 1
ATOM 7699 O O . SER E 1 130 ? 54.959 20.564 13.637 1.00 15.86 129 SER E O 1
ATOM 7702 N N . GLY E 1 131 ? 53.552 22.296 13.327 1.00 13.89 130 GLY E N 1
ATOM 7703 C CA . GLY E 1 131 ? 52.426 21.526 13.828 1.00 14.62 130 GLY E CA 1
ATOM 7704 C C . GLY E 1 131 ? 51.192 22.351 14.141 1.00 15.13 130 GLY E C 1
ATOM 7705 O O . GLY E 1 131 ? 51.045 23.454 13.629 1.00 15.10 130 GLY E O 1
ATOM 7706 N N . TRP E 1 132 ? 50.309 21.806 14.979 1.00 14.29 131 TRP E N 1
ATOM 7707 C CA . TRP E 1 132 ? 48.962 22.328 15.154 1.00 14.65 131 TRP E CA 1
ATOM 7708 C C . TRP E 1 132 ? 48.572 22.179 16.616 1.00 14.95 131 TRP E C 1
ATOM 7709 O O . TRP E 1 132 ? 49.022 21.260 17.291 1.00 16.45 131 TRP E O 1
ATOM 7720 N N . ALA E 1 133 ? 47.721 23.075 17.099 1.00 14.56 132 ALA E N 1
ATOM 7721 C CA . ALA E 1 133 ? 46.885 22.783 18.245 1.00 14.26 132 ALA E CA 1
ATOM 7722 C C . ALA E 1 133 ? 45.451 22.477 17.778 1.00 15.30 132 ALA E C 1
ATOM 7723 O O . ALA E 1 133 ? 44.898 23.182 16.938 1.00 16.35 132 ALA E O 1
ATOM 7725 N N . VAL E 1 134 ? 44.873 21.403 18.312 1.00 14.89 133 VAL E N 1
ATOM 7726 C CA . VAL E 1 134 ? 43.579 20.902 17.857 1.00 16.00 133 VAL E CA 1
ATOM 7727 C C . VAL E 1 134 ? 42.694 20.577 19.059 1.00 17.85 133 VAL E C 1
ATOM 7728 O O . VAL E 1 134 ? 43.116 19.866 19.971 1.00 19.95 133 VAL E O 1
ATOM 7732 N N . LEU E 1 135 ? 41.469 21.095 19.064 1.00 18.01 134 LEU E N 1
ATOM 7733 C CA . LEU E 1 135 ? 40.487 20.705 20.071 1.00 18.11 134 LEU E CA 1
ATOM 7734 C C . LEU E 1 135 ? 39.669 19.517 19.590 1.00 18.58 134 LEU E C 1
ATOM 7735 O O . LEU E 1 135 ? 39.273 19.477 18.436 1.00 19.21 134 LEU E O 1
ATOM 7740 N N . THR E 1 136 ? 39.405 18.566 20.482 1.00 18.29 135 THR E N 1
ATOM 7741 C CA . THR E 1 136 ? 38.612 17.397 20.145 1.00 19.61 135 THR E CA 1
ATOM 7742 C C . THR E 1 136 ? 37.864 16.902 21.390 1.00 21.95 135 THR E C 1
ATOM 7743 O O . THR E 1 136 ? 37.833 17.592 22.415 1.00 22.91 135 THR E O 1
ATOM 7747 N N . TYR E 1 137 ? 37.252 15.720 21.300 1.00 23.77 136 TYR E N 1
ATOM 7748 C CA . TYR E 1 137 ? 36.255 15.286 22.282 1.00 25.25 136 TYR E CA 1
ATOM 7749 C C . TYR E 1 137 ? 36.292 13.773 22.448 1.00 27.02 136 TYR E C 1
ATOM 7750 O O . TYR E 1 137 ? 36.202 13.048 21.458 1.00 27.71 136 TYR E O 1
ATOM 7759 N N . CYS E 1 138 ? 36.422 13.304 23.691 1.00 28.87 137 CYS E N 1
ATOM 7760 C CA . CYS E 1 138 ? 36.287 11.877 24.011 1.00 30.54 137 CYS E CA 1
ATOM 7761 C C . CYS E 1 138 ? 34.858 11.591 24.479 1.00 31.74 137 CYS E C 1
ATOM 7762 O O . CYS E 1 138 ? 34.542 11.706 25.658 1.00 31.73 137 CYS E O 1
ATOM 7765 N N . GLN E 1 139 ? 33.996 11.269 23.524 1.00 34.60 138 GLN E N 1
ATOM 7766 C CA . GLN E 1 139 ? 32.848 10.382 23.695 1.00 38.35 138 GLN E CA 1
ATOM 7767 C C . GLN E 1 139 ? 32.878 9.466 24.945 1.00 37.68 138 GLN E C 1
ATOM 7768 O O . GLN E 1 139 ? 31.976 9.517 25.784 1.00 36.27 138 GLN E O 1
ATOM 7774 N N . ARG E 1 140 ? 33.919 8.657 25.093 1.00 37.06 139 ARG E N 1
ATOM 7775 C CA . ARG E 1 140 ? 33.985 7.706 26.202 1.00 35.70 139 ARG E CA 1
ATOM 7776 C C . ARG E 1 140 ? 33.922 8.368 27.576 1.00 33.39 139 ARG E C 1
ATOM 7777 O O . ARG E 1 140 ? 33.092 8.014 28.395 1.00 34.41 139 ARG E O 1
ATOM 7785 N N . THR E 1 141 ? 34.818 9.312 27.835 1.00 30.82 140 THR E N 1
ATOM 7786 C CA . THR E 1 141 ? 34.886 9.973 29.136 1.00 28.57 140 THR E CA 1
ATOM 7787 C C . THR E 1 141 ? 34.130 11.307 29.154 1.00 27.00 140 THR E C 1
ATOM 7788 O O . THR E 1 141 ? 34.064 11.979 30.185 1.00 24.41 140 THR E O 1
ATOM 7792 N N . ASP E 1 142 ? 33.572 11.675 28.001 1.00 26.41 141 ASP E N 1
ATOM 7793 C CA . ASP E 1 142 ? 32.742 12.874 27.859 1.00 24.83 141 ASP E CA 1
ATOM 7794 C C . ASP E 1 142 ? 33.529 14.153 28.190 1.00 22.40 141 ASP E C 1
ATOM 7795 O O . ASP E 1 142 ? 33.048 15.047 28.880 1.00 20.41 141 ASP E O 1
ATOM 7800 N N . ARG E 1 143 ? 34.753 14.226 27.679 1.00 21.66 142 ARG E N 1
ATOM 7801 C CA . ARG E 1 143 ? 35.667 15.327 27.980 1.00 19.83 142 ARG E CA 1
ATOM 7802 C C . ARG E 1 143 ? 36.195 15.920 26.673 1.00 19.77 142 ARG E C 1
ATOM 7803 O O . ARG E 1 143 ? 36.472 15.192 25.723 1.00 19.47 142 ARG E O 1
ATOM 7811 N N . LEU E 1 144 ? 36.325 17.241 26.624 1.00 21.12 143 LEU E N 1
ATOM 7812 C CA . LEU E 1 144 ? 37.150 17.892 25.601 1.00 20.73 143 LEU E CA 1
ATOM 7813 C C . LEU E 1 144 ? 38.620 17.618 25.852 1.00 20.88 143 LEU E C 1
ATOM 7814 O O . LEU E 1 144 ? 39.092 17.752 26.980 1.00 20.85 143 LEU E O 1
ATOM 7819 N N . PHE E 1 145 ? 39.329 17.222 24.796 1.00 21.72 144 PHE E N 1
ATOM 7820 C CA . PHE E 1 145 ? 40.784 17.061 24.824 1.00 21.78 144 PHE E CA 1
ATOM 7821 C C . PHE E 1 145 ? 41.427 18.089 23.902 1.00 21.62 144 PHE E C 1
ATOM 7822 O O . PHE E 1 145 ? 40.870 18.455 22.862 1.00 21.77 144 PHE E O 1
ATOM 7830 N N . ILE E 1 146 ? 42.622 18.532 24.263 1.00 19.92 145 ILE E N 1
ATOM 7831 C CA . ILE E 1 146 ? 43.496 19.204 23.304 1.00 18.27 145 ILE E CA 1
ATOM 7832 C C . ILE E 1 146 ? 44.586 18.253 22.841 1.00 18.63 145 ILE E C 1
ATOM 7833 O O . ILE E 1 146 ? 45.156 17.534 23.650 1.00 18.86 145 ILE E O 1
ATOM 7838 N N . MET E 1 147 ? 44.888 18.230 21.547 1.00 20.53 146 MET E N 1
ATOM 7839 C CA . MET E 1 147 ? 46.103 17.534 21.108 1.00 21.33 146 MET E CA 1
ATOM 7840 C C . MET E 1 147 ? 47.060 18.451 20.401 1.00 19.19 146 MET E C 1
ATOM 7841 O O . MET E 1 147 ? 46.652 19.390 19.731 1.00 21.33 146 MET E O 1
ATOM 7846 N N . GLN E 1 148 ? 48.347 18.187 20.572 1.00 17.88 147 GLN E N 1
ATOM 7847 C CA . GLN E 1 148 ? 49.368 18.957 19.871 1.00 17.15 147 GLN E CA 1
ATOM 7848 C C . GLN E 1 148 ? 49.949 18.108 18.751 1.00 17.00 147 GLN E C 1
ATOM 7849 O O . GLN E 1 148 ? 50.740 17.201 18.995 1.00 19.11 147 GLN E O 1
ATOM 7855 N N . VAL E 1 149 ? 49.539 18.394 17.522 1.00 16.41 148 VAL E N 1
ATOM 7856 C CA . VAL E 1 149 ? 49.975 17.618 16.372 1.00 15.51 148 VAL E CA 1
ATOM 7857 C C . VAL E 1 149 ? 51.287 18.190 15.841 1.00 16.08 148 VAL E C 1
ATOM 7858 O O . VAL E 1 149 ? 51.362 19.377 15.531 1.00 16.92 148 VAL E O 1
ATOM 7862 N N . GLU E 1 150 ? 52.318 17.353 15.733 1.00 15.18 149 GLU E N 1
ATOM 7863 C CA . GLU E 1 150 ? 53.513 17.716 14.988 1.00 14.45 149 GLU E CA 1
ATOM 7864 C C . GLU E 1 150 ? 53.355 17.341 13.529 1.00 14.12 149 GLU E C 1
ATOM 7865 O O . GLU E 1 150 ? 52.629 16.396 13.206 1.00 14.63 149 GLU E O 1
ATOM 7871 N N . LYS E 1 151 ? 54.009 18.092 12.645 1.00 11.00 150 LYS E N 1
ATOM 7872 C CA . LYS E 1 151 ? 53.676 18.021 11.227 1.00 10.63 150 LYS E CA 1
ATOM 7873 C C . LYS E 1 151 ? 52.162 18.045 10.971 1.00 8.97 150 LYS E C 1
ATOM 7874 O O . LYS E 1 151 ? 51.465 18.923 11.462 1.00 9.99 150 LYS E O 1
ATOM 7880 N N . HIS E 1 152 ? 51.639 17.096 10.217 1.00 8.85 151 HIS E N 1
ATOM 7881 C CA . HIS E 1 152 ? 50.175 16.993 10.093 1.00 10.54 151 HIS E CA 1
ATOM 7882 C C . HIS E 1 152 ? 49.583 15.702 10.674 1.00 10.32 151 HIS E C 1
ATOM 7883 O O . HIS E 1 152 ? 48.420 15.421 10.451 1.00 10.30 151 HIS E O 1
ATOM 7890 N N . ASN E 1 153 ? 50.377 14.910 11.389 1.00 12.37 152 ASN E N 1
ATOM 7891 C CA . ASN E 1 153 ? 50.070 13.484 11.527 1.00 14.60 152 ASN E CA 1
ATOM 7892 C C . ASN E 1 153 ? 50.876 12.795 12.640 1.00 14.81 152 ASN E C 1
ATOM 7893 O O . ASN E 1 153 ? 50.939 11.565 12.712 1.00 13.45 152 ASN E O 1
ATOM 7898 N N . VAL E 1 154 ? 51.477 13.590 13.516 1.00 14.51 153 VAL E N 1
ATOM 7899 C CA . VAL E 1 154 ? 52.205 13.035 14.639 1.00 13.52 153 VAL E CA 1
ATOM 7900 C C . VAL E 1 154 ? 51.617 13.459 15.981 1.00 14.52 153 VAL E C 1
ATOM 7901 O O . VAL E 1 154 ? 51.255 14.621 16.177 1.00 15.35 153 VAL E O 1
ATOM 7905 N N . ASN E 1 155 ? 51.522 12.495 16.900 1.00 16.50 154 ASN E N 1
ATOM 7906 C CA . ASN E 1 155 ? 50.862 12.670 18.192 1.00 14.48 154 ASN E CA 1
ATOM 7907 C C . ASN E 1 155 ? 49.403 13.026 18.028 1.00 14.42 154 ASN E C 1
ATOM 7908 O O . ASN E 1 155 ? 48.884 13.940 18.684 1.00 14.41 154 ASN E O 1
ATOM 7913 N N . VAL E 1 156 ? 48.722 12.298 17.161 1.00 14.58 155 VAL E N 1
ATOM 7914 C CA . VAL E 1 156 ? 47.292 12.466 17.068 1.00 14.71 155 VAL E CA 1
ATOM 7915 C C . VAL E 1 156 ? 46.592 11.175 17.459 1.00 16.17 155 VAL E C 1
ATOM 7916 O O . VAL E 1 156 ? 47.082 10.082 17.164 1.00 15.06 155 VAL E O 1
ATOM 7920 N N . ILE E 1 157 ? 45.463 11.313 18.158 1.00 14.89 156 ILE E N 1
ATOM 7921 C CA . ILE E 1 157 ? 44.718 10.164 18.632 1.00 13.37 156 ILE E CA 1
ATOM 7922 C C . ILE E 1 157 ? 43.835 9.674 17.497 1.00 15.35 156 ILE E C 1
ATOM 7923 O O . ILE E 1 157 ? 42.934 10.372 17.056 1.00 15.92 156 ILE E O 1
ATOM 7928 N N . PRO E 1 158 ? 44.083 8.465 16.998 1.00 16.86 157 PRO E N 1
ATOM 7929 C CA . PRO E 1 158 ? 43.236 7.996 15.904 1.00 18.49 157 PRO E CA 1
ATOM 7930 C C . PRO E 1 158 ? 41.760 7.986 16.284 1.00 20.47 157 PRO E C 1
ATOM 7931 O O . PRO E 1 158 ? 41.406 7.744 17.440 1.00 22.90 157 PRO E O 1
ATOM 7935 N N . HIS E 1 159 ? 40.910 8.299 15.312 1.00 20.64 158 HIS E N 1
ATOM 7936 C CA . HIS E 1 159 ? 39.455 8.187 15.455 1.00 21.33 158 HIS E CA 1
ATOM 7937 C C . HIS E 1 159 ? 38.779 9.433 16.048 1.00 20.55 158 HIS E C 1
ATOM 7938 O O . HIS E 1 159 ? 37.588 9.629 15.863 1.00 21.93 158 HIS E O 1
ATOM 7945 N N . PHE E 1 160 ? 39.527 10.256 16.771 1.00 20.41 159 PHE E N 1
ATOM 7946 C CA . PHE E 1 160 ? 38.970 11.471 17.367 1.00 20.97 159 PHE E CA 1
ATOM 7947 C C . PHE E 1 160 ? 38.744 12.582 16.336 1.00 21.36 159 PHE E C 1
ATOM 7948 O O . PHE E 1 160 ? 39.546 12.751 15.417 1.00 21.11 159 PHE E O 1
ATOM 7956 N N . ARG E 1 161 ? 37.657 13.337 16.505 1.00 21.50 160 ARG E N 1
ATOM 7957 C CA . ARG E 1 161 ? 37.159 14.231 15.456 1.00 22.71 160 ARG E CA 1
ATOM 7958 C C . ARG E 1 161 ? 37.548 15.680 15.746 1.00 22.19 160 ARG E C 1
ATOM 7959 O O . ARG E 1 161 ? 37.726 16.063 16.902 1.00 22.12 160 ARG E O 1
ATOM 7967 N N . ILE E 1 162 ? 37.668 16.489 14.698 1.00 21.74 161 ILE E N 1
ATOM 7968 C CA . ILE E 1 162 ? 38.185 17.851 14.833 1.00 18.57 161 ILE E CA 1
ATOM 7969 C C . ILE E 1 162 ? 37.093 18.857 15.162 1.00 19.82 161 ILE E C 1
ATOM 7970 O O . ILE E 1 162 ? 36.059 18.916 14.487 1.00 21.16 161 ILE E O 1
ATOM 7975 N N . LEU E 1 163 ? 37.326 19.660 16.190 1.00 20.43 162 LEU E N 1
ATOM 7976 C CA . LEU E 1 163 ? 36.414 20.751 16.512 1.00 19.90 162 LEU E CA 1
ATOM 7977 C C . LEU E 1 163 ? 37.038 22.098 16.190 1.00 21.17 162 LEU E C 1
ATOM 7978 O O . LEU E 1 163 ? 36.412 22.944 15.545 1.00 24.55 162 LEU E O 1
ATOM 7983 N N . LEU E 1 164 ? 38.271 22.306 16.632 1.00 20.54 163 LEU E N 1
ATOM 7984 C CA . LEU E 1 164 ? 38.935 23.600 16.459 1.00 18.66 163 LEU E CA 1
ATOM 7985 C C . LEU E 1 164 ? 40.396 23.326 16.107 1.00 16.95 163 LEU E C 1
ATOM 7986 O O . LEU E 1 164 ? 41.012 22.398 16.646 1.00 16.07 163 LEU E O 1
ATOM 7991 N N . VAL E 1 165 ? 40.949 24.129 15.207 1.00 14.71 164 VAL E N 1
ATOM 7992 C CA . VAL E 1 165 ? 42.275 23.867 14.679 1.00 11.97 164 VAL E CA 1
ATOM 7993 C C . VAL E 1 165 ? 43.044 25.170 14.515 1.00 12.99 164 VAL E C 1
ATOM 7994 O O . VAL E 1 165 ? 42.498 26.138 14.010 1.00 13.01 164 VAL E O 1
ATOM 7998 N N . LEU E 1 166 ? 44.305 25.186 14.943 1.00 14.12 165 LEU E N 1
ATOM 7999 C CA . LEU E 1 166 ? 45.188 26.353 14.762 1.00 15.23 165 LEU E CA 1
ATOM 8000 C C . LEU E 1 166 ? 46.533 25.975 14.136 1.00 15.16 165 LEU E C 1
ATOM 8001 O O . LEU E 1 166 ? 47.345 25.290 14.756 1.00 17.13 165 LEU E O 1
ATOM 8006 N N . ASP E 1 167 ? 46.772 26.410 12.904 1.00 15.26 166 ASP E N 1
ATOM 8007 C CA . ASP E 1 167 ? 48.026 26.068 12.225 1.00 15.22 166 ASP E CA 1
ATOM 8008 C C . ASP E 1 167 ? 49.153 26.848 12.884 1.00 13.84 166 ASP E C 1
ATOM 8009 O O . ASP E 1 167 ? 49.024 28.047 13.134 1.00 12.74 166 ASP E O 1
ATOM 8014 N N . VAL E 1 168 ? 50.260 26.172 13.157 1.00 13.35 167 VAL E N 1
ATOM 8015 C CA . VAL E 1 168 ? 51.383 26.851 13.769 1.00 13.08 167 VAL E CA 1
ATOM 8016 C C . VAL E 1 168 ? 52.705 26.419 13.115 1.00 13.75 167 VAL E C 1
ATOM 8017 O O . VAL E 1 168 ? 53.796 26.712 13.618 1.00 15.05 167 VAL E O 1
ATOM 8021 N N . TRP E 1 169 ? 52.594 25.737 11.974 1.00 12.92 168 TRP E N 1
ATOM 8022 C CA . TRP E 1 169 ? 53.644 25.757 10.970 1.00 12.49 168 TRP E CA 1
ATOM 8023 C C . TRP E 1 169 ? 54.147 27.195 10.787 1.00 14.08 168 TRP E C 1
ATOM 8024 O O . TRP E 1 169 ? 53.367 28.148 10.821 1.00 12.57 168 TRP E O 1
ATOM 8035 N N . GLU E 1 170 ? 55.449 27.350 10.579 1.00 15.25 169 GLU E N 1
ATOM 8036 C CA . GLU E 1 170 ? 56.010 28.670 10.373 1.00 15.56 169 GLU E CA 1
ATOM 8037 C C . GLU E 1 170 ? 55.427 29.353 9.139 1.00 17.86 169 GLU E C 1
ATOM 8038 O O . GLU E 1 170 ? 55.267 30.581 9.142 1.00 18.89 169 GLU E O 1
ATOM 8044 N N . HIS E 1 171 ? 55.084 28.582 8.097 1.00 19.09 170 HIS E N 1
ATOM 8045 C CA . HIS E 1 171 ? 54.504 29.199 6.900 1.00 19.15 170 HIS E CA 1
ATOM 8046 C C . HIS E 1 171 ? 53.178 29.916 7.173 1.00 19.26 170 HIS E C 1
ATOM 8047 O O . HIS E 1 171 ? 52.736 30.748 6.394 1.00 21.89 170 HIS E O 1
ATOM 8054 N N . ALA E 1 172 ? 52.555 29.626 8.300 1.00 19.03 171 ALA E N 1
ATOM 8055 C CA . ALA E 1 172 ? 51.261 30.228 8.584 1.00 19.68 171 ALA E CA 1
ATOM 8056 C C . ALA E 1 172 ? 51.375 31.660 9.120 1.00 20.27 171 ALA E C 1
ATOM 8057 O O . ALA E 1 172 ? 50.373 32.383 9.171 1.00 22.60 171 ALA E O 1
ATOM 8059 N N . TYR E 1 173 ? 52.573 32.073 9.533 1.00 18.82 172 TYR E N 1
ATOM 8060 C CA . TYR E 1 173 ? 52.700 33.347 10.234 1.00 19.21 172 TYR E CA 1
ATOM 8061 C C . TYR E 1 173 ? 54.009 34.095 9.991 1.00 20.16 172 TYR E C 1
ATOM 8062 O O . TYR E 1 173 ? 54.163 35.250 10.405 1.00 22.56 172 TYR E O 1
ATOM 8071 N N . TYR E 1 174 ? 54.967 33.457 9.339 1.00 18.03 173 TYR E N 1
ATOM 8072 C CA . TYR E 1 174 ? 56.269 34.058 9.303 1.00 18.28 173 TYR E CA 1
ATOM 8073 C C . TYR E 1 174 ? 56.285 35.367 8.517 1.00 20.32 173 TYR E C 1
ATOM 8074 O O . TYR E 1 174 ? 57.092 36.249 8.810 1.00 22.18 173 TYR E O 1
ATOM 8083 N N . ILE E 1 175 ? 55.395 35.506 7.536 1.00 20.87 174 ILE E N 1
ATOM 8084 C CA . ILE E 1 175 ? 55.322 36.742 6.766 1.00 21.47 174 ILE E CA 1
ATOM 8085 C C . ILE E 1 175 ? 54.834 37.909 7.624 1.00 24.38 174 ILE E C 1
ATOM 8086 O O . ILE E 1 175 ? 55.409 38.998 7.591 1.00 24.88 174 ILE E O 1
ATOM 8091 N N . ASP E 1 176 ? 53.789 37.677 8.411 1.00 25.81 175 ASP E N 1
ATOM 8092 C CA . ASP E 1 176 ? 53.218 38.729 9.240 1.00 25.44 175 ASP E CA 1
ATOM 8093 C C . ASP E 1 176 ? 53.935 38.927 10.567 1.00 27.16 175 ASP E C 1
ATOM 8094 O O . ASP E 1 176 ? 53.990 40.052 11.085 1.00 28.32 175 ASP E O 1
ATOM 8099 N N . TYR E 1 177 ? 54.479 37.851 11.135 1.00 26.36 176 TYR E N 1
ATOM 8100 C CA . TYR E 1 177 ? 54.994 37.930 12.500 1.00 24.61 176 TYR E CA 1
ATOM 8101 C C . TYR E 1 177 ? 56.416 37.434 12.657 1.00 24.92 176 TYR E C 1
ATOM 8102 O O . TYR E 1 177 ? 56.934 37.387 13.782 1.00 22.16 176 TYR E O 1
ATOM 8111 N N . ARG E 1 178 ? 57.036 37.064 11.536 1.00 24.95 177 ARG E N 1
ATOM 8112 C CA . ARG E 1 178 ? 58.379 36.486 11.561 1.00 25.28 177 ARG E CA 1
ATOM 8113 C C . ARG E 1 178 ? 58.476 35.410 12.647 1.00 23.78 177 ARG E C 1
ATOM 8114 O O . ARG E 1 178 ? 57.685 34.471 12.671 1.00 23.88 177 ARG E O 1
ATOM 8122 N N . ASN E 1 179 ? 59.431 35.544 13.553 1.00 22.18 178 ASN E N 1
ATOM 8123 C CA . ASN E 1 179 ? 59.664 34.509 14.543 1.00 20.64 178 ASN E CA 1
ATOM 8124 C C . ASN E 1 179 ? 58.634 34.532 15.683 1.00 20.80 178 ASN E C 1
ATOM 8125 O O . ASN E 1 179 ? 58.582 33.608 16.490 1.00 20.99 178 ASN E O 1
ATOM 8130 N N . VAL E 1 180 ? 57.816 35.581 15.762 1.00 20.87 179 VAL E N 1
ATOM 8131 C CA . VAL E 1 180 ? 57.075 35.854 16.998 1.00 17.76 179 VAL E CA 1
ATOM 8132 C C . VAL E 1 180 ? 55.725 35.116 17.048 1.00 17.61 179 VAL E C 1
ATOM 8133 O O . VAL E 1 180 ? 54.649 35.707 17.018 1.00 17.36 179 VAL E O 1
ATOM 8137 N N . ARG E 1 181 ? 55.809 33.801 17.138 1.00 18.01 180 ARG E N 1
ATOM 8138 C CA . ARG E 1 181 ? 54.636 32.943 17.078 1.00 19.13 180 ARG E CA 1
ATOM 8139 C C . ARG E 1 181 ? 53.550 33.328 18.101 1.00 19.14 180 ARG E C 1
ATOM 8140 O O . ARG E 1 181 ? 52.354 33.229 17.832 1.00 17.29 180 ARG E O 1
ATOM 8148 N N . PRO E 1 182 ? 53.959 33.769 19.300 1.00 20.24 181 PRO E N 1
ATOM 8149 C CA . PRO E 1 182 ? 52.961 34.172 20.301 1.00 18.88 181 PRO E CA 1
ATOM 8150 C C . PRO E 1 182 ? 52.037 35.314 19.877 1.00 18.87 181 PRO E C 1
ATOM 8151 O O . PRO E 1 182 ? 50.864 35.330 20.247 1.00 18.99 181 PRO E O 1
ATOM 8155 N N . ASP E 1 183 ? 52.556 36.269 19.110 1.00 19.96 182 ASP E N 1
ATOM 8156 C CA . ASP E 1 183 ? 51.721 37.353 18.604 1.00 21.59 182 ASP E CA 1
ATOM 8157 C C . ASP E 1 183 ? 50.683 36.833 17.611 1.00 22.28 182 ASP E C 1
ATOM 8158 O O . ASP E 1 183 ? 49.519 37.255 17.639 1.00 23.79 182 ASP E O 1
ATOM 8163 N N . TYR E 1 184 ? 51.109 35.931 16.730 1.00 19.86 183 TYR E N 1
ATOM 8164 C CA . TYR E 1 184 ? 50.193 35.276 15.823 1.00 17.27 183 TYR E CA 1
ATOM 8165 C C . TYR E 1 184 ? 49.119 34.475 16.561 1.00 18.10 183 TYR E C 1
ATOM 8166 O O . TYR E 1 184 ? 47.930 34.607 16.257 1.00 17.83 183 TYR E O 1
ATOM 8175 N N . VAL E 1 185 ? 49.522 33.651 17.531 1.00 18.26 184 VAL E N 1
ATOM 8176 C CA . VAL E 1 185 ? 48.555 32.903 18.334 1.00 16.39 184 VAL E CA 1
ATOM 8177 C C . VAL E 1 185 ? 47.582 33.835 19.019 1.00 17.71 184 VAL E C 1
ATOM 8178 O O . VAL E 1 185 ? 46.377 33.559 19.073 1.00 18.70 184 VAL E O 1
ATOM 8182 N N . GLU E 1 186 ? 48.092 34.946 19.539 1.00 19.35 185 GLU E N 1
ATOM 8183 C CA . GLU E 1 186 ? 47.226 35.929 20.186 1.00 22.30 185 GLU E CA 1
ATOM 8184 C C . GLU E 1 186 ? 46.251 36.588 19.203 1.00 22.15 185 GLU E C 1
ATOM 8185 O O . GLU E 1 186 ? 45.074 36.748 19.508 1.00 22.77 185 GLU E O 1
ATOM 8191 N N . ALA E 1 187 ? 46.730 36.943 18.016 1.00 22.56 186 ALA E N 1
ATOM 8192 C CA . ALA E 1 187 ? 45.860 37.489 16.978 1.00 22.50 186 ALA E CA 1
ATOM 8193 C C . ALA E 1 187 ? 44.727 36.524 16.619 1.00 22.85 186 ALA E C 1
ATOM 8194 O O . ALA E 1 187 ? 43.623 36.943 16.259 1.00 23.30 186 ALA E O 1
ATOM 8196 N N . PHE E 1 188 ? 45.012 35.229 16.717 1.00 22.41 187 PHE E N 1
ATOM 8197 C CA . PHE E 1 188 ? 44.114 34.212 16.186 1.00 21.13 187 PHE E CA 1
ATOM 8198 C C . PHE E 1 188 ? 42.759 34.286 16.883 1.00 19.73 187 PHE E C 1
ATOM 8199 O O . PHE E 1 188 ? 41.719 34.056 16.267 1.00 18.68 187 PHE E O 1
ATOM 8207 N N . TRP E 1 189 ? 42.776 34.629 18.165 1.00 19.98 188 TRP E N 1
ATOM 8208 C CA . TRP E 1 189 ? 41.555 34.616 18.969 1.00 19.90 188 TRP E CA 1
ATOM 8209 C C . TRP E 1 189 ? 40.582 35.714 18.544 1.00 20.83 188 TRP E C 1
ATOM 8210 O O . TRP E 1 189 ? 39.416 35.696 18.923 1.00 20.78 188 TRP E O 1
ATOM 8221 N N . ASN E 1 190 ? 41.067 36.658 17.747 1.00 20.91 189 ASN E N 1
ATOM 8222 C CA . ASN E 1 190 ? 40.218 37.677 17.160 1.00 21.72 189 ASN E CA 1
ATOM 8223 C C . ASN E 1 190 ? 39.388 37.188 15.988 1.00 23.21 189 ASN E C 1
ATOM 8224 O O . ASN E 1 190 ? 38.392 37.819 15.625 1.00 22.86 189 ASN E O 1
ATOM 8229 N N . ILE E 1 191 ? 39.790 36.069 15.391 1.00 23.64 190 ILE E N 1
ATOM 8230 C CA . ILE E 1 191 ? 39.138 35.606 14.185 1.00 22.96 190 ILE E CA 1
ATOM 8231 C C . ILE E 1 191 ? 38.640 34.175 14.254 1.00 24.54 190 ILE E C 1
ATOM 8232 O O . ILE E 1 191 ? 38.219 33.620 13.239 1.00 27.18 190 ILE E O 1
ATOM 8237 N N . VAL E 1 192 ? 38.668 33.567 15.437 1.00 25.06 191 VAL E N 1
ATOM 8238 C CA . VAL E 1 192 ? 38.037 32.254 15.620 1.00 25.13 191 VAL E CA 1
ATOM 8239 C C . VAL E 1 192 ? 36.554 32.337 15.298 1.00 25.11 191 VAL E C 1
ATOM 8240 O O . VAL E 1 192 ? 35.844 33.183 15.835 1.00 26.57 191 VAL E O 1
ATOM 8244 N N . ASN E 1 193 ? 36.083 31.447 14.434 1.00 26.00 192 ASN E N 1
ATOM 8245 C CA . ASN E 1 193 ? 34.657 31.329 14.145 1.00 25.29 192 ASN E CA 1
ATOM 8246 C C . ASN E 1 193 ? 33.977 30.319 15.078 1.00 25.03 192 ASN E C 1
ATOM 8247 O O . ASN E 1 193 ? 33.927 29.124 14.776 1.00 24.05 192 ASN E O 1
ATOM 8252 N N . TRP E 1 194 ? 33.450 30.794 16.202 1.00 23.55 193 TRP E N 1
ATOM 8253 C CA . TRP E 1 194 ? 32.894 29.881 17.188 1.00 24.83 193 TRP E CA 1
ATOM 8254 C C . TRP E 1 194 ? 31.604 29.236 16.710 1.00 25.58 193 TRP E C 1
ATOM 8255 O O . TRP E 1 194 ? 31.263 28.138 17.147 1.00 27.74 193 TRP E O 1
ATOM 8266 N N . LYS E 1 195 ? 30.883 29.909 15.818 1.00 26.09 194 LYS E N 1
ATOM 8267 C CA . LYS E 1 195 ? 29.674 29.335 15.242 1.00 27.27 194 LYS E CA 1
ATOM 8268 C C . LYS E 1 195 ? 30.006 27.979 14.641 1.00 26.11 194 LYS E C 1
ATOM 8269 O O . LYS E 1 195 ? 29.336 26.989 14.901 1.00 24.97 194 LYS E O 1
ATOM 8275 N N . GLU E 1 196 ? 31.058 27.945 13.837 1.00 26.33 195 GLU E N 1
ATOM 8276 C CA . GLU E 1 196 ? 31.450 26.732 13.130 1.00 25.64 195 GLU E CA 1
ATOM 8277 C C . GLU E 1 196 ? 31.899 25.632 14.098 1.00 25.12 195 GLU E C 1
ATOM 8278 O O . GLU E 1 196 ? 31.507 24.469 13.948 1.00 23.37 195 GLU E O 1
ATOM 8284 N N . VAL E 1 197 ? 32.716 26.005 15.080 1.00 23.39 196 VAL E N 1
ATOM 8285 C CA . VAL E 1 197 ? 33.195 25.060 16.062 1.00 23.18 196 VAL E CA 1
ATOM 8286 C C . VAL E 1 197 ? 32.015 24.525 16.852 1.00 26.90 196 VAL E C 1
ATOM 8287 O O . VAL E 1 197 ? 31.895 23.305 17.068 1.00 27.18 196 VAL E O 1
ATOM 8291 N N . GLU E 1 198 ? 31.136 25.426 17.276 1.00 27.82 197 GLU E N 1
ATOM 8292 C CA . GLU E 1 198 ? 29.897 25.015 17.928 1.00 29.92 197 GLU E CA 1
ATOM 8293 C C . GLU E 1 198 ? 29.125 23.991 17.107 1.00 30.17 197 GLU E C 1
ATOM 8294 O O . GLU E 1 198 ? 28.694 22.965 17.630 1.00 30.71 197 GLU E O 1
ATOM 8300 N N . LYS E 1 199 ? 28.961 24.262 15.818 1.00 30.43 198 LYS E N 1
ATOM 8301 C CA . LYS E 1 199 ? 28.245 23.352 14.946 1.00 30.16 198 LYS E CA 1
ATOM 8302 C C . LYS E 1 199 ? 28.928 21.994 14.887 1.00 30.37 198 LYS E C 1
ATOM 8303 O O . LYS E 1 199 ? 28.284 20.970 15.083 1.00 31.74 198 LYS E O 1
ATOM 8309 N N . ARG E 1 200 ? 30.231 21.987 14.621 1.00 29.60 199 ARG E N 1
ATOM 8310 C CA . ARG E 1 200 ? 31.016 20.753 14.640 1.00 28.64 199 ARG E CA 1
ATOM 8311 C C . ARG E 1 200 ? 30.821 19.963 15.919 1.00 28.60 199 ARG E C 1
ATOM 8312 O O . ARG E 1 200 ? 30.721 18.747 15.880 1.00 29.69 199 ARG E O 1
ATOM 8320 N N . PHE E 1 201 ? 30.783 20.648 17.053 1.00 29.71 200 PHE E N 1
ATOM 8321 C CA . PHE E 1 201 ? 30.718 19.960 18.337 1.00 30.97 200 PHE E CA 1
ATOM 8322 C C . PHE E 1 201 ? 29.356 19.290 18.514 1.00 33.28 200 PHE E C 1
ATOM 8323 O O . PHE E 1 201 ? 29.245 18.258 19.176 1.00 31.58 200 PHE E O 1
ATOM 8331 N N . GLU E 1 202 ? 28.328 19.872 17.902 1.00 35.26 201 GLU E N 1
ATOM 8332 C CA . GLU E 1 202 ? 26.978 19.372 18.061 1.00 37.29 201 GLU E CA 1
ATOM 8333 C C . GLU E 1 202 ? 26.782 18.077 17.313 1.00 37.57 201 GLU E C 1
ATOM 8334 O O . GLU E 1 202 ? 25.990 17.239 17.725 1.00 38.01 201 GLU E O 1
ATOM 8340 N N . ASP E 1 203 ? 27.505 17.907 16.211 1.00 39.09 202 ASP E N 1
ATOM 8341 C CA . ASP E 1 203 ? 27.340 16.715 15.386 1.00 39.67 202 ASP E CA 1
ATOM 8342 C C . ASP E 1 203 ? 28.085 15.515 15.918 1.00 38.88 202 ASP E C 1
ATOM 8343 O O . ASP E 1 203 ? 28.132 14.492 15.266 1.00 42.04 202 ASP E O 1
ATOM 8348 N N . ILE E 1 204 ? 28.661 15.628 17.102 1.00 39.87 203 ILE E N 1
ATOM 8349 C CA . ILE E 1 204 ? 29.159 14.449 17.797 1.00 40.58 203 ILE E CA 1
ATOM 8350 C C . ILE E 1 204 ? 28.670 14.417 19.243 1.00 41.85 203 ILE E C 1
ATOM 8351 O O . ILE E 1 204 ? 29.222 13.702 20.074 1.00 42.10 203 ILE E O 1
ATOM 8356 N N . LEU E 1 205 ? 27.629 15.204 19.522 1.00 43.04 204 LEU E N 1
ATOM 8357 C CA . LEU E 1 205 ? 26.950 15.202 20.814 1.00 42.87 204 LEU E CA 1
ATOM 8358 C C . LEU E 1 205 ? 27.926 15.497 21.963 1.00 42.37 204 LEU E C 1
ATOM 8359 O O . LEU E 1 205 ? 27.994 16.627 22.458 1.00 40.80 204 LEU E O 1
ATOM 8361 N N . GLU F 1 5 ? 82.043 24.065 39.396 1.00 60.78 4 GLU F N 1
ATOM 8362 C CA . GLU F 1 5 ? 80.804 24.838 39.064 1.00 60.54 4 GLU F CA 1
ATOM 8363 C C . GLU F 1 5 ? 80.324 24.671 37.623 1.00 58.42 4 GLU F C 1
ATOM 8364 O O . GLU F 1 5 ? 81.099 24.318 36.736 1.00 57.61 4 GLU F O 1
ATOM 8370 N N . LYS F 1 6 ? 79.034 24.931 37.410 1.00 56.30 5 LYS F N 1
ATOM 8371 C CA . LYS F 1 6 ? 78.300 24.400 36.265 1.00 52.68 5 LYS F CA 1
ATOM 8372 C C . LYS F 1 6 ? 78.615 25.229 35.017 1.00 49.10 5 LYS F C 1
ATOM 8373 O O . LYS F 1 6 ? 79.181 26.310 35.111 1.00 49.88 5 LYS F O 1
ATOM 8379 N N . LYS F 1 7 ? 78.243 24.723 33.852 1.00 44.65 6 LYS F N 1
ATOM 8380 C CA . LYS F 1 7 ? 78.551 25.412 32.617 1.00 39.52 6 LYS F CA 1
ATOM 8381 C C . LYS F 1 7 ? 77.396 25.281 31.630 1.00 35.62 6 LYS F C 1
ATOM 8382 O O . LYS F 1 7 ? 76.649 24.308 31.661 1.00 34.47 6 LYS F O 1
ATOM 8388 N N . PHE F 1 8 ? 77.239 26.277 30.763 1.00 31.86 7 PHE F N 1
ATOM 8389 C CA . PHE F 1 8 ? 76.005 26.435 30.005 1.00 27.54 7 PHE F CA 1
ATOM 8390 C C . PHE F 1 8 ? 76.253 26.781 28.544 1.00 27.04 7 PHE F C 1
ATOM 8391 O O . PHE F 1 8 ? 77.380 27.063 28.140 1.00 26.42 7 PHE F O 1
ATOM 8399 N N . TYR F 1 9 ? 75.192 26.762 27.755 1.00 26.40 8 TYR F N 1
ATOM 8400 C CA . TYR F 1 9 ? 75.296 27.056 26.337 1.00 25.80 8 TYR F CA 1
ATOM 8401 C C . TYR F 1 9 ? 75.291 28.564 26.108 1.00 27.11 8 TYR F C 1
ATOM 8402 O O . TYR F 1 9 ? 74.617 29.307 26.818 1.00 27.42 8 TYR F O 1
ATOM 8411 N N . GLU F 1 10 ? 76.044 29.007 25.106 1.00 28.13 9 GLU F N 1
ATOM 8412 C CA . GLU F 1 10 ? 75.973 30.385 24.644 1.00 28.79 9 GLU F CA 1
ATOM 8413 C C . GLU F 1 10 ? 75.814 30.475 23.132 1.00 27.51 9 GLU F C 1
ATOM 8414 O O . GLU F 1 10 ? 76.298 29.619 22.402 1.00 28.26 9 GLU F O 1
ATOM 8420 N N . LEU F 1 11 ? 75.139 31.521 22.665 1.00 25.98 10 LEU F N 1
ATOM 8421 C CA . LEU F 1 11 ? 75.057 31.779 21.237 1.00 25.53 10 LEU F CA 1
ATOM 8422 C C . LEU F 1 11 ? 76.448 32.036 20.670 1.00 25.65 10 LEU F C 1
ATOM 8423 O O . LEU F 1 11 ? 77.112 32.990 21.044 1.00 24.93 10 LEU F O 1
ATOM 8428 N N . PRO F 1 12 ? 76.915 31.172 19.763 1.00 27.05 11 PRO F N 1
ATOM 8429 C CA . PRO F 1 12 ? 78.214 31.409 19.125 1.00 26.98 11 PRO F CA 1
ATOM 8430 C C . PRO F 1 12 ? 78.124 32.571 18.149 1.00 28.21 11 PRO F C 1
ATOM 8431 O O . PRO F 1 12 ? 77.080 32.811 17.524 1.00 28.80 11 PRO F O 1
ATOM 8435 N N . GLU F 1 13 ? 79.217 33.311 18.032 1.00 29.93 12 GLU F N 1
ATOM 8436 C CA . GLU F 1 13 ? 79.322 34.357 17.024 1.00 33.54 12 GLU F CA 1
ATOM 8437 C C . GLU F 1 13 ? 79.327 33.704 15.648 1.00 32.44 12 GLU F C 1
ATOM 8438 O O . GLU F 1 13 ? 79.837 32.595 15.486 1.00 32.44 12 GLU F O 1
ATOM 8444 N N . LEU F 1 14 ? 78.770 34.381 14.654 1.00 30.08 13 LEU F N 1
ATOM 8445 C CA . LEU F 1 14 ? 78.988 33.968 13.279 1.00 28.19 13 LEU F CA 1
ATOM 8446 C C . LEU F 1 14 ? 80.456 34.154 12.879 1.00 28.00 13 LEU F C 1
ATOM 8447 O O . LEU F 1 14 ? 81.127 35.065 13.380 1.00 27.63 13 LEU F O 1
ATOM 8452 N N . PRO F 1 15 ? 80.957 33.298 11.979 1.00 26.76 14 PRO F N 1
ATOM 8453 C CA . PRO F 1 15 ? 82.307 33.396 11.420 1.00 27.24 14 PRO F CA 1
ATOM 8454 C C . PRO F 1 15 ? 82.493 34.588 10.482 1.00 27.10 14 PRO F C 1
ATOM 8455 O O . PRO F 1 15 ? 83.557 34.755 9.852 1.00 26.29 14 PRO F O 1
ATOM 8459 N N . TYR F 1 16 ? 81.448 35.433 10.362 1.00 27.35 15 TYR F N 1
ATOM 8460 C CA . TYR F 1 16 ? 81.393 36.430 9.305 1.00 29.09 15 TYR F CA 1
ATOM 8461 C C . TYR F 1 16 ? 80.213 37.374 9.562 1.00 29.83 15 TYR F C 1
ATOM 8462 O O . TYR F 1 16 ? 79.302 37.033 10.299 1.00 30.73 15 TYR F O 1
ATOM 8471 N N . PRO F 1 17 ? 80.232 38.566 8.941 1.00 29.80 16 PRO F N 1
ATOM 8472 C CA . PRO F 1 17 ? 79.159 39.551 9.090 1.00 29.41 16 PRO F CA 1
ATOM 8473 C C . PRO F 1 17 ? 77.810 39.130 8.521 1.00 28.67 16 PRO F C 1
ATOM 8474 O O . PRO F 1 17 ? 77.752 38.331 7.579 1.00 29.09 16 PRO F O 1
ATOM 8478 N N . TYR F 1 18 ? 76.742 39.666 9.092 1.00 27.43 17 TYR F N 1
ATOM 8479 C CA . TYR F 1 18 ? 75.404 39.227 8.712 1.00 26.65 17 TYR F CA 1
ATOM 8480 C C . TYR F 1 18 ? 75.062 39.427 7.240 1.00 26.39 17 TYR F C 1
ATOM 8481 O O . TYR F 1 18 ? 74.047 38.928 6.756 1.00 26.93 17 TYR F O 1
ATOM 8490 N N . ASP F 1 19 ? 75.875 40.182 6.538 1.00 26.79 18 ASP F N 1
ATOM 8491 C CA . ASP F 1 19 ? 75.634 40.360 5.114 1.00 28.47 18 ASP F CA 1
ATOM 8492 C C . ASP F 1 19 ? 76.619 39.549 4.272 1.00 27.58 18 ASP F C 1
ATOM 8493 O O . ASP F 1 19 ? 76.694 39.714 3.057 1.00 26.87 18 ASP F O 1
ATOM 8498 N N . ALA F 1 20 ? 77.350 38.652 4.925 1.00 27.09 19 ALA F N 1
ATOM 8499 C CA . ALA F 1 20 ? 78.497 37.995 4.260 1.00 27.21 19 ALA F CA 1
ATOM 8500 C C . ALA F 1 20 ? 77.997 36.998 3.189 1.00 27.24 19 ALA F C 1
ATOM 8501 O O . ALA F 1 20 ? 78.764 36.527 2.367 1.00 26.25 19 ALA F O 1
ATOM 8503 N N . LEU F 1 21 ? 76.707 36.687 3.222 1.00 26.25 20 LEU F N 1
ATOM 8504 C CA . LEU F 1 21 ? 76.184 35.546 2.464 1.00 25.30 20 LEU F CA 1
ATOM 8505 C C . LEU F 1 21 ? 75.217 35.987 1.389 1.00 25.52 20 LEU F C 1
ATOM 8506 O O . LEU F 1 21 ? 74.684 35.152 0.674 1.00 25.26 20 LEU F O 1
ATOM 8511 N N . GLU F 1 22 ? 75.020 37.301 1.263 1.00 26.69 21 GLU F N 1
ATOM 8512 C CA . GLU F 1 22 ? 74.178 37.842 0.202 1.00 26.51 21 GLU F CA 1
ATOM 8513 C C . GLU F 1 22 ? 74.851 37.595 -1.136 1.00 25.36 21 GLU F C 1
ATOM 8514 O O . GLU F 1 22 ? 76.077 37.501 -1.206 1.00 25.21 21 GLU F O 1
ATOM 8520 N N . PRO F 1 23 ? 74.064 37.492 -2.216 1.00 23.21 22 PRO F N 1
ATOM 8521 C CA . PRO F 1 23 ? 72.620 37.680 -2.266 1.00 23.37 22 PRO F CA 1
ATOM 8522 C C . PRO F 1 23 ? 71.872 36.385 -1.935 1.00 25.22 22 PRO F C 1
ATOM 8523 O O . PRO F 1 23 ? 70.642 36.318 -2.056 1.00 26.67 22 PRO F O 1
ATOM 8527 N N . HIS F 1 24 ? 72.612 35.359 -1.538 1.00 24.74 23 HIS F N 1
ATOM 8528 C CA . HIS F 1 24 ? 72.058 34.012 -1.454 1.00 25.31 23 HIS F CA 1
ATOM 8529 C C . HIS F 1 24 ? 71.225 33.831 -0.187 1.00 26.65 23 HIS F C 1
ATOM 8530 O O . HIS F 1 24 ? 70.085 33.341 -0.234 1.00 27.40 23 HIS F O 1
ATOM 8537 N N . ILE F 1 25 ? 71.793 34.235 0.944 1.00 25.28 24 ILE F N 1
ATOM 8538 C CA . ILE F 1 25 ? 71.012 34.472 2.143 1.00 24.08 24 ILE F CA 1
ATOM 8539 C C . ILE F 1 25 ? 71.141 35.923 2.559 1.00 25.59 24 ILE F C 1
ATOM 8540 O O . ILE F 1 25 ? 72.243 36.439 2.780 1.00 26.45 24 ILE F O 1
ATOM 8545 N N . SER F 1 26 ? 70.008 36.599 2.665 1.00 26.09 25 SER F N 1
ATOM 8546 C CA . SER F 1 26 ? 70.029 38.034 2.945 1.00 26.44 25 SER F CA 1
ATOM 8547 C C . SER F 1 26 ? 70.444 38.343 4.377 1.00 26.43 25 SER F C 1
ATOM 8548 O O . SER F 1 26 ? 70.366 37.504 5.267 1.00 26.37 25 SER F O 1
ATOM 8551 N N . ARG F 1 27 ? 70.878 39.570 4.591 1.00 29.52 26 ARG F N 1
ATOM 8552 C CA . ARG F 1 27 ? 71.303 40.007 5.907 1.00 32.17 26 ARG F CA 1
ATOM 8553 C C . ARG F 1 27 ? 70.145 39.871 6.892 1.00 31.67 26 ARG F C 1
ATOM 8554 O O . ARG F 1 27 ? 70.335 39.446 8.031 1.00 30.69 26 ARG F O 1
ATOM 8562 N N . GLU F 1 28 ? 68.943 40.233 6.448 1.00 29.98 27 GLU F N 1
ATOM 8563 C CA . GLU F 1 28 ? 67.760 40.115 7.288 1.00 29.72 27 GLU F CA 1
ATOM 8564 C C . GLU F 1 28 ? 67.506 38.649 7.658 1.00 29.18 27 GLU F C 1
ATOM 8565 O O . GLU F 1 28 ? 67.302 38.310 8.825 1.00 27.63 27 GLU F O 1
ATOM 8571 N N . GLN F 1 29 ? 67.509 37.793 6.640 1.00 28.44 28 GLN F N 1
ATOM 8572 C CA . GLN F 1 29 ? 67.281 36.374 6.818 1.00 25.85 28 GLN F CA 1
ATOM 8573 C C . GLN F 1 29 ? 68.263 35.791 7.831 1.00 25.29 28 GLN F C 1
ATOM 8574 O O . GLN F 1 29 ? 67.867 35.048 8.730 1.00 25.04 28 GLN F O 1
ATOM 8580 N N . LEU F 1 30 ? 69.539 36.128 7.683 1.00 23.75 29 LEU F N 1
ATOM 8581 C CA . LEU F 1 30 ? 70.584 35.526 8.489 1.00 23.35 29 LEU F CA 1
ATOM 8582 C C . LEU F 1 30 ? 70.500 36.042 9.922 1.00 25.07 29 LEU F C 1
ATOM 8583 O O . LEU F 1 30 ? 70.748 35.306 10.885 1.00 25.25 29 LEU F O 1
ATOM 8588 N N . THR F 1 31 ? 70.152 37.313 10.067 1.00 25.09 30 THR F N 1
ATOM 8589 C CA . THR F 1 31 ? 70.221 37.960 11.369 1.00 25.44 30 THR F CA 1
ATOM 8590 C C . THR F 1 31 ? 69.174 37.381 12.310 1.00 25.87 30 THR F C 1
ATOM 8591 O O . THR F 1 31 ? 69.459 37.080 13.471 1.00 24.87 30 THR F O 1
ATOM 8595 N N . ILE F 1 32 ? 67.962 37.206 11.805 1.00 24.89 31 ILE F N 1
ATOM 8596 C CA . ILE F 1 32 ? 66.914 36.650 12.633 1.00 26.47 31 ILE F CA 1
ATOM 8597 C C . ILE F 1 32 ? 67.024 35.123 12.883 1.00 26.89 31 ILE F C 1
ATOM 8598 O O . ILE F 1 32 ? 66.705 34.664 13.981 1.00 28.66 31 ILE F O 1
ATOM 8603 N N . HIS F 1 33 ? 67.496 34.352 11.897 1.00 25.82 32 HIS F N 1
ATOM 8604 C CA . HIS F 1 33 ? 67.770 32.916 12.080 1.00 24.10 32 HIS F CA 1
ATOM 8605 C C . HIS F 1 33 ? 68.732 32.783 13.256 1.00 23.31 32 HIS F C 1
ATOM 8606 O O . HIS F 1 33 ? 68.529 31.955 14.149 1.00 21.90 32 HIS F O 1
ATOM 8613 N N . HIS F 1 34 ? 69.784 33.597 13.253 1.00 23.44 33 HIS F N 1
ATOM 8614 C CA . HIS F 1 34 ? 70.850 33.464 14.244 1.00 22.63 33 HIS F CA 1
ATOM 8615 C C . HIS F 1 34 ? 70.384 33.992 15.606 1.00 23.75 33 HIS F C 1
ATOM 8616 O O . HIS F 1 34 ? 70.563 33.331 16.637 1.00 24.30 33 HIS F O 1
ATOM 8623 N N . GLN F 1 35 ? 69.769 35.168 15.616 1.00 25.04 34 GLN F N 1
ATOM 8624 C CA . GLN F 1 35 ? 69.602 35.916 16.857 1.00 25.72 34 GLN F CA 1
ATOM 8625 C C . GLN F 1 35 ? 68.328 35.560 17.570 1.00 24.78 34 GLN F C 1
ATOM 8626 O O . GLN F 1 35 ? 68.224 35.722 18.781 1.00 22.87 34 GLN F O 1
ATOM 8632 N N . LYS F 1 36 ? 67.360 35.073 16.808 1.00 24.52 35 LYS F N 1
ATOM 8633 C CA . LYS F 1 36 ? 66.093 34.666 17.375 1.00 24.32 35 LYS F CA 1
ATOM 8634 C C . LYS F 1 36 ? 66.047 33.155 17.587 1.00 23.81 35 LYS F C 1
ATOM 8635 O O . LYS F 1 36 ? 65.884 32.679 18.710 1.00 24.33 35 LYS F O 1
ATOM 8641 N N . HIS F 1 37 ? 66.195 32.396 16.512 1.00 21.80 36 HIS F N 1
ATOM 8642 C CA . HIS F 1 37 ? 65.952 30.970 16.605 1.00 21.62 36 HIS F CA 1
ATOM 8643 C C . HIS F 1 37 ? 67.102 30.258 17.291 1.00 21.83 36 HIS F C 1
ATOM 8644 O O . HIS F 1 37 ? 66.892 29.561 18.283 1.00 23.95 36 HIS F O 1
ATOM 8651 N N . HIS F 1 38 ? 68.315 30.439 16.778 1.00 20.29 37 HIS F N 1
ATOM 8652 C CA . HIS F 1 38 ? 69.453 29.734 17.333 1.00 18.73 37 HIS F CA 1
ATOM 8653 C C . HIS F 1 38 ? 69.514 30.088 18.806 1.00 17.94 37 HIS F C 1
ATOM 8654 O O . HIS F 1 38 ? 69.774 29.236 19.644 1.00 20.24 37 HIS F O 1
ATOM 8661 N N . GLN F 1 39 ? 69.236 31.347 19.120 1.00 18.29 38 GLN F N 1
ATOM 8662 C CA . GLN F 1 39 ? 69.187 31.805 20.517 1.00 17.88 38 GLN F CA 1
ATOM 8663 C C . GLN F 1 39 ? 68.147 31.039 21.328 1.00 16.80 38 GLN F C 1
ATOM 8664 O O . GLN F 1 39 ? 68.370 30.696 22.486 1.00 18.13 38 GLN F O 1
ATOM 8670 N N . ALA F 1 40 ? 67.005 30.774 20.712 1.00 17.06 39 ALA F N 1
ATOM 8671 C CA . ALA F 1 40 ? 65.923 30.073 21.385 1.00 16.21 39 ALA F CA 1
ATOM 8672 C C . ALA F 1 40 ? 66.366 28.681 21.847 1.00 17.56 39 ALA F C 1
ATOM 8673 O O . ALA F 1 40 ? 65.953 28.212 22.913 1.00 15.98 39 ALA F O 1
ATOM 8675 N N . TYR F 1 41 ? 67.220 28.025 21.055 1.00 17.36 40 TYR F N 1
ATOM 8676 C CA . TYR F 1 41 ? 67.684 26.693 21.414 1.00 16.60 40 TYR F CA 1
ATOM 8677 C C . TYR F 1 41 ? 68.714 26.749 22.522 1.00 17.70 40 TYR F C 1
ATOM 8678 O O . TYR F 1 41 ? 68.720 25.884 23.406 1.00 19.44 40 TYR F O 1
ATOM 8687 N N . VAL F 1 42 ? 69.579 27.760 22.491 1.00 17.22 41 VAL F N 1
ATOM 8688 C CA . VAL F 1 42 ? 70.457 28.042 23.617 1.00 16.71 41 VAL F CA 1
ATOM 8689 C C . VAL F 1 42 ? 69.661 28.187 24.903 1.00 18.62 41 VAL F C 1
ATOM 8690 O O . VAL F 1 42 ? 69.961 27.536 25.910 1.00 18.09 41 VAL F O 1
ATOM 8694 N N . ASP F 1 43 ? 68.629 29.024 24.874 1.00 20.20 42 ASP F N 1
ATOM 8695 C CA . ASP F 1 43 ? 67.846 29.255 26.085 1.00 22.11 42 ASP F CA 1
ATOM 8696 C C . ASP F 1 43 ? 67.022 28.026 26.470 1.00 22.87 42 ASP F C 1
ATOM 8697 O O . ASP F 1 43 ? 66.882 27.706 27.665 1.00 24.04 42 ASP F O 1
ATOM 8702 N N . GLY F 1 44 ? 66.492 27.334 25.459 1.00 22.21 43 GLY F N 1
ATOM 8703 C CA . GLY F 1 44 ? 65.757 26.100 25.697 1.00 20.78 43 GLY F CA 1
ATOM 8704 C C . GLY F 1 44 ? 66.612 25.113 26.463 1.00 19.52 43 GLY F C 1
ATOM 8705 O O . GLY F 1 44 ? 66.231 24.623 27.528 1.00 18.71 43 GLY F O 1
ATOM 8706 N N . ALA F 1 45 ? 67.790 24.844 25.916 1.00 18.15 44 ALA F N 1
ATOM 8707 C CA . ALA F 1 45 ? 68.698 23.869 26.486 1.00 17.32 44 ALA F CA 1
ATOM 8708 C C . ALA F 1 45 ? 69.154 24.274 27.881 1.00 15.49 44 ALA F C 1
ATOM 8709 O O . ALA F 1 45 ? 69.262 23.429 28.765 1.00 12.88 44 ALA F O 1
ATOM 8711 N N . ASN F 1 46 ? 69.424 25.563 28.082 1.00 15.96 45 ASN F N 1
ATOM 8712 C CA . ASN F 1 46 ? 69.846 26.027 29.405 1.00 16.60 45 ASN F CA 1
ATOM 8713 C C . ASN F 1 46 ? 68.753 25.961 30.463 1.00 16.72 45 ASN F C 1
ATOM 8714 O O . ASN F 1 46 ? 69.005 25.521 31.578 1.00 19.71 45 ASN F O 1
ATOM 8719 N N . ALA F 1 47 ? 67.541 26.380 30.121 1.00 18.62 46 ALA F N 1
ATOM 8720 C CA . ALA F 1 47 ? 66.412 26.296 31.057 1.00 18.99 46 ALA F CA 1
ATOM 8721 C C . ALA F 1 47 ? 66.280 24.864 31.567 1.00 20.43 46 ALA F C 1
ATOM 8722 O O . ALA F 1 47 ? 65.995 24.613 32.741 1.00 19.36 46 ALA F O 1
ATOM 8724 N N . LEU F 1 48 ? 66.490 23.921 30.661 1.00 20.80 47 LEU F N 1
ATOM 8725 C CA . LEU F 1 48 ? 66.262 22.537 30.964 1.00 21.94 47 LEU F CA 1
ATOM 8726 C C . LEU F 1 48 ? 67.393 22.017 31.817 1.00 22.34 47 LEU F C 1
ATOM 8727 O O . LEU F 1 48 ? 67.180 21.230 32.742 1.00 23.22 47 LEU F O 1
ATOM 8732 N N . LEU F 1 49 ? 68.606 22.456 31.512 1.00 22.18 48 LEU F N 1
ATOM 8733 C CA . LEU F 1 49 ? 69.747 22.066 32.317 1.00 23.24 48 LEU F CA 1
ATOM 8734 C C . LEU F 1 49 ? 69.539 22.501 33.760 1.00 23.94 48 LEU F C 1
ATOM 8735 O O . LEU F 1 49 ? 69.754 21.718 34.681 1.00 21.75 48 LEU F O 1
ATOM 8740 N N . ARG F 1 50 ? 69.103 23.744 33.952 1.00 24.87 49 ARG F N 1
ATOM 8741 C CA . ARG F 1 50 ? 68.874 24.250 35.301 1.00 26.05 49 ARG F CA 1
ATOM 8742 C C . ARG F 1 50 ? 67.784 23.466 36.004 1.00 25.40 49 ARG F C 1
ATOM 8743 O O . ARG F 1 50 ? 67.910 23.158 37.183 1.00 26.06 49 ARG F O 1
ATOM 8751 N N . LYS F 1 51 ? 66.721 23.141 35.273 1.00 25.32 50 LYS F N 1
ATOM 8752 C CA . LYS F 1 51 ? 65.624 22.352 35.807 1.00 26.07 50 LYS F CA 1
ATOM 8753 C C . LYS F 1 51 ? 66.143 21.030 36.374 1.00 28.43 50 LYS F C 1
ATOM 8754 O O . LYS F 1 51 ? 65.797 20.638 37.496 1.00 27.97 50 LYS F O 1
ATOM 8760 N N . LEU F 1 52 ? 66.978 20.344 35.597 1.00 29.28 51 LEU F N 1
ATOM 8761 C CA . LEU F 1 52 ? 67.502 19.050 36.016 1.00 29.36 51 LEU F CA 1
ATOM 8762 C C . LEU F 1 52 ? 68.502 19.204 37.156 1.00 30.19 51 LEU F C 1
ATOM 8763 O O . LEU F 1 52 ? 68.558 18.364 38.046 1.00 30.79 51 LEU F O 1
ATOM 8768 N N . ASP F 1 53 ? 69.282 20.278 37.134 1.00 31.14 52 ASP F N 1
ATOM 8769 C CA . ASP F 1 53 ? 70.185 20.570 38.241 1.00 33.87 52 ASP F CA 1
ATOM 8770 C C . ASP F 1 53 ? 69.396 20.781 39.537 1.00 34.33 52 ASP F C 1
ATOM 8771 O O . ASP F 1 53 ? 69.727 20.230 40.586 1.00 31.48 52 ASP F O 1
ATOM 8776 N N . GLU F 1 54 ? 68.354 21.597 39.454 1.00 35.34 53 GLU F N 1
ATOM 8777 C CA . GLU F 1 54 ? 67.533 21.863 40.609 1.00 37.62 53 GLU F CA 1
ATOM 8778 C C . GLU F 1 54 ? 66.996 20.570 41.199 1.00 35.57 53 GLU F C 1
ATOM 8779 O O . GLU F 1 54 ? 67.028 20.378 42.407 1.00 36.79 53 GLU F O 1
ATOM 8785 N N . ALA F 1 55 ? 66.511 19.678 40.349 1.00 33.35 54 ALA F N 1
ATOM 8786 C CA . ALA F 1 55 ? 65.871 18.467 40.838 1.00 32.75 54 ALA F CA 1
ATOM 8787 C C . ALA F 1 55 ? 66.890 17.610 41.561 1.00 33.40 54 ALA F C 1
ATOM 8788 O O . ALA F 1 55 ? 66.561 16.912 42.523 1.00 33.52 54 ALA F O 1
ATOM 8790 N N . ARG F 1 56 ? 68.129 17.653 41.081 1.00 32.83 55 ARG F N 1
ATOM 8791 C CA . ARG F 1 56 ? 69.194 16.855 41.665 1.00 31.83 55 ARG F CA 1
ATOM 8792 C C . ARG F 1 56 ? 69.661 17.436 42.990 1.00 32.17 55 ARG F C 1
ATOM 8793 O O . ARG F 1 56 ? 69.966 16.700 43.925 1.00 31.04 55 ARG F O 1
ATOM 8801 N N . GLU F 1 57 ? 69.709 18.757 43.076 1.00 31.70 56 GLU F N 1
ATOM 8802 C CA . GLU F 1 57 ? 70.129 19.395 44.307 1.00 32.93 56 GLU F CA 1
ATOM 8803 C C . GLU F 1 57 ? 69.090 19.198 45.414 1.00 32.46 56 GLU F C 1
ATOM 8804 O O . GLU F 1 57 ? 69.431 19.048 46.589 1.00 32.30 56 GLU F O 1
ATOM 8810 N N . SER F 1 58 ? 67.820 19.185 45.033 1.00 31.38 57 SER F N 1
ATOM 8811 C CA . SER F 1 58 ? 66.760 19.008 46.007 1.00 30.80 57 SER F CA 1
ATOM 8812 C C . SER F 1 58 ? 66.367 17.544 46.070 1.00 31.00 57 SER F C 1
ATOM 8813 O O . SER F 1 58 ? 65.407 17.177 46.750 1.00 31.14 57 SER F O 1
ATOM 8816 N N . ASP F 1 59 ? 67.126 16.713 45.358 1.00 32.21 58 ASP F N 1
ATOM 8817 C CA . ASP F 1 59 ? 66.874 15.268 45.260 1.00 31.73 58 ASP F CA 1
ATOM 8818 C C . ASP F 1 59 ? 65.404 14.929 45.031 1.00 30.55 58 ASP F C 1
ATOM 8819 O O . ASP F 1 59 ? 64.871 14.013 45.644 1.00 30.81 58 ASP F O 1
ATOM 8824 N N . THR F 1 60 ? 64.755 15.665 44.137 1.00 29.51 59 THR F N 1
ATOM 8825 C CA . THR F 1 60 ? 63.352 15.437 43.839 1.00 28.16 59 THR F CA 1
ATOM 8826 C C . THR F 1 60 ? 63.143 14.798 42.469 1.00 29.89 59 THR F C 1
ATOM 8827 O O . THR F 1 60 ? 64.063 14.715 41.653 1.00 27.03 59 THR F O 1
ATOM 8831 N N . ASP F 1 61 ? 61.919 14.349 42.220 1.00 31.97 60 ASP F N 1
ATOM 8832 C CA . ASP F 1 61 ? 61.617 13.623 40.997 1.00 32.86 60 ASP F CA 1
ATOM 8833 C C . ASP F 1 61 ? 61.420 14.630 39.885 1.00 31.47 60 ASP F C 1
ATOM 8834 O O . ASP F 1 61 ? 60.942 15.732 40.128 1.00 31.81 60 ASP F O 1
ATOM 8839 N N . VAL F 1 62 ? 61.796 14.255 38.665 1.00 30.85 61 VAL F N 1
ATOM 8840 C CA . VAL F 1 62 ? 61.334 14.952 37.464 1.00 29.06 61 VAL F CA 1
ATOM 8841 C C . VAL F 1 62 ? 60.712 13.983 36.476 1.00 28.37 61 VAL F C 1
ATOM 8842 O O . VAL F 1 62 ? 60.958 12.776 36.537 1.00 28.23 61 VAL F O 1
ATOM 8846 N N . ASP F 1 63 ? 59.912 14.514 35.562 1.00 26.36 62 ASP F N 1
ATOM 8847 C CA . ASP F 1 63 ? 59.482 13.747 34.405 1.00 26.59 62 ASP F CA 1
ATOM 8848 C C . ASP F 1 63 ? 60.617 13.685 33.389 1.00 25.95 62 ASP F C 1
ATOM 8849 O O . ASP F 1 63 ? 60.751 14.586 32.550 1.00 25.79 62 ASP F O 1
ATOM 8854 N N . ILE F 1 64 ? 61.435 12.639 33.455 1.00 23.74 63 ILE F N 1
ATOM 8855 C CA . ILE F 1 64 ? 62.653 12.656 32.660 1.00 25.71 63 ILE F CA 1
ATOM 8856 C C . ILE F 1 64 ? 62.402 12.279 31.199 1.00 24.49 63 ILE F C 1
ATOM 8857 O O . ILE F 1 64 ? 63.169 12.668 30.316 1.00 24.58 63 ILE F O 1
ATOM 8862 N N . LYS F 1 65 ? 61.331 11.530 30.948 1.00 23.05 64 LYS F N 1
ATOM 8863 C CA . LYS F 1 65 ? 60.881 11.304 29.585 1.00 21.64 64 LYS F CA 1
ATOM 8864 C C . LYS F 1 65 ? 60.694 12.631 28.874 1.00 21.15 64 LYS F C 1
ATOM 8865 O O . LYS F 1 65 ? 61.298 12.888 27.839 1.00 20.07 64 LYS F O 1
ATOM 8871 N N . ALA F 1 66 ? 59.841 13.474 29.439 1.00 19.72 65 ALA F N 1
ATOM 8872 C CA . ALA F 1 66 ? 59.579 14.779 28.858 1.00 18.02 65 ALA F CA 1
ATOM 8873 C C . ALA F 1 66 ? 60.868 15.581 28.752 1.00 16.71 65 ALA F C 1
ATOM 8874 O O . ALA F 1 66 ? 61.140 16.209 27.729 1.00 16.43 65 ALA F O 1
ATOM 8876 N N . ALA F 1 67 ? 61.648 15.557 29.825 1.00 16.23 66 ALA F N 1
ATOM 8877 C CA . ALA F 1 67 ? 62.853 16.363 29.938 1.00 14.38 66 ALA F CA 1
ATOM 8878 C C . ALA F 1 67 ? 63.847 16.007 28.837 1.00 14.71 66 ALA F C 1
ATOM 8879 O O . ALA F 1 67 ? 64.364 16.890 28.151 1.00 11.33 66 ALA F O 1
ATOM 8881 N N . LEU F 1 68 ? 64.114 14.713 28.684 1.00 14.52 67 LEU F N 1
ATOM 8882 C CA . LEU F 1 68 ? 65.134 14.273 27.759 1.00 16.15 67 LEU F CA 1
ATOM 8883 C C . LEU F 1 68 ? 64.672 14.438 26.306 1.00 17.97 67 LEU F C 1
ATOM 8884 O O . LEU F 1 68 ? 65.491 14.709 25.414 1.00 18.29 67 LEU F O 1
ATOM 8889 N N . LYS F 1 69 ? 63.371 14.292 26.062 1.00 17.54 68 LYS F N 1
ATOM 8890 C CA . LYS F 1 69 ? 62.842 14.541 24.721 1.00 17.58 68 LYS F CA 1
ATOM 8891 C C . LYS F 1 69 ? 63.076 16.000 24.353 1.00 18.32 68 LYS F C 1
ATOM 8892 O O . LYS F 1 69 ? 63.556 16.306 23.268 1.00 17.19 68 LYS F O 1
ATOM 8898 N N . GLU F 1 70 ? 62.744 16.899 25.272 1.00 18.97 69 GLU F N 1
ATOM 8899 C CA . GLU F 1 70 ? 62.935 18.316 25.035 1.00 19.29 69 GLU F CA 1
ATOM 8900 C C . GLU F 1 70 ? 64.426 18.654 24.929 1.00 19.86 69 GLU F C 1
ATOM 8901 O O . GLU F 1 70 ? 64.828 19.480 24.111 1.00 19.65 69 GLU F O 1
ATOM 8907 N N . LEU F 1 71 ? 65.242 18.019 25.767 1.00 20.09 70 LEU F N 1
ATOM 8908 C CA . LEU F 1 71 ? 66.673 18.284 25.772 1.00 17.85 70 LEU F CA 1
ATOM 8909 C C . LEU F 1 71 ? 67.261 17.920 24.418 1.00 18.66 70 LEU F C 1
ATOM 8910 O O . LEU F 1 71 ? 68.106 18.650 23.874 1.00 19.38 70 LEU F O 1
ATOM 8915 N N . SER F 1 72 ? 66.826 16.792 23.865 1.00 17.48 71 SER F N 1
ATOM 8916 C CA . SER F 1 72 ? 67.406 16.346 22.606 1.00 16.28 71 SER F CA 1
ATOM 8917 C C . SER F 1 72 ? 67.007 17.316 21.507 1.00 14.82 71 SER F C 1
ATOM 8918 O O . SER F 1 72 ? 67.758 17.523 20.559 1.00 13.99 71 SER F O 1
ATOM 8921 N N . PHE F 1 73 ? 65.819 17.902 21.644 1.00 14.06 72 PHE F N 1
ATOM 8922 C CA . PHE F 1 73 ? 65.319 18.882 20.687 1.00 14.03 72 PHE F CA 1
ATOM 8923 C C . PHE F 1 73 ? 66.179 20.147 20.664 1.00 15.47 72 PHE F C 1
ATOM 8924 O O . PHE F 1 73 ? 66.626 20.587 19.604 1.00 16.85 72 PHE F O 1
ATOM 8932 N N . HIS F 1 74 ? 66.392 20.741 21.832 1.00 14.04 73 HIS F N 1
ATOM 8933 C CA . HIS F 1 74 ? 67.106 22.008 21.900 1.00 15.46 73 HIS F CA 1
ATOM 8934 C C . HIS F 1 74 ? 68.607 21.883 21.676 1.00 14.53 73 HIS F C 1
ATOM 8935 O O . HIS F 1 74 ? 69.216 22.729 21.020 1.00 14.16 73 HIS F O 1
ATOM 8942 N N . VAL F 1 75 ? 69.204 20.837 22.225 1.00 13.79 74 VAL F N 1
ATOM 8943 C CA . VAL F 1 75 ? 70.633 20.646 22.062 1.00 14.29 74 VAL F CA 1
ATOM 8944 C C . VAL F 1 75 ? 70.936 20.266 20.610 1.00 13.34 74 VAL F C 1
ATOM 8945 O O . VAL F 1 75 ? 71.947 20.673 20.043 1.00 14.48 74 VAL F O 1
ATOM 8949 N N . GLY F 1 76 ? 70.035 19.500 20.010 1.00 14.27 75 GLY F N 1
ATOM 8950 C CA . GLY F 1 76 ? 70.100 19.251 18.579 1.00 13.50 75 GLY F CA 1
ATOM 8951 C C . GLY F 1 76 ? 69.981 20.521 17.760 1.00 13.76 75 GLY F C 1
ATOM 8952 O O . GLY F 1 76 ? 70.763 20.741 16.842 1.00 15.39 75 GLY F O 1
ATOM 8953 N N . GLY F 1 77 ? 69.003 21.359 18.090 1.00 13.95 76 GLY F N 1
ATOM 8954 C CA . GLY F 1 77 ? 68.940 22.697 17.540 1.00 11.83 76 GLY F CA 1
ATOM 8955 C C . GLY F 1 77 ? 70.236 23.457 17.677 1.00 12.67 76 GLY F C 1
ATOM 8956 O O . GLY F 1 77 ? 70.754 24.006 16.697 1.00 14.04 76 GLY F O 1
ATOM 8957 N N . TYR F 1 78 ? 70.774 23.502 18.891 1.00 13.72 77 TYR F N 1
ATOM 8958 C CA . TYR F 1 78 ? 72.026 24.212 19.129 1.00 14.99 77 TYR F CA 1
ATOM 8959 C C . TYR F 1 78 ? 73.169 23.647 18.271 1.00 16.01 77 TYR F C 1
ATOM 8960 O O . TYR F 1 78 ? 73.880 24.398 17.607 1.00 14.07 77 TYR F O 1
ATOM 8969 N N . VAL F 1 79 ? 73.348 22.328 18.310 1.00 15.28 78 VAL F N 1
ATOM 8970 C CA . VAL F 1 79 ? 74.467 21.688 17.638 1.00 17.51 78 VAL F CA 1
ATOM 8971 C C . VAL F 1 79 ? 74.414 21.847 16.113 1.00 18.16 78 VAL F C 1
ATOM 8972 O O . VAL F 1 79 ? 75.420 22.181 15.484 1.00 17.76 78 VAL F O 1
ATOM 8976 N N . LEU F 1 80 ? 73.245 21.612 15.524 1.00 17.28 79 LEU F N 1
ATOM 8977 C CA . LEU F 1 80 ? 73.089 21.716 14.081 1.00 15.91 79 LEU F CA 1
ATOM 8978 C C . LEU F 1 80 ? 73.281 23.149 13.550 1.00 17.12 79 LEU F C 1
ATOM 8979 O O . LEU F 1 80 ? 73.919 23.346 12.504 1.00 13.46 79 LEU F O 1
ATOM 8984 N N . HIS F 1 81 ? 72.736 24.147 14.248 1.00 17.83 80 HIS F N 1
ATOM 8985 C CA . HIS F 1 81 ? 72.940 25.523 13.794 1.00 19.05 80 HIS F CA 1
ATOM 8986 C C . HIS F 1 81 ? 74.426 25.840 13.905 1.00 20.70 80 HIS F C 1
ATOM 8987 O O . HIS F 1 81 ? 74.985 26.555 13.054 1.00 21.57 80 HIS F O 1
ATOM 8994 N N . LEU F 1 82 ? 75.085 25.278 14.915 1.00 20.10 81 LEU F N 1
ATOM 8995 C CA . LEU F 1 82 ? 76.512 25.520 15.086 1.00 20.64 81 LEU F CA 1
ATOM 8996 C C . LEU F 1 82 ? 77.307 25.075 13.860 1.00 21.23 81 LEU F C 1
ATOM 8997 O O . LEU F 1 82 ? 78.107 25.845 13.342 1.00 22.29 81 LEU F O 1
ATOM 9002 N N . PHE F 1 83 ? 77.098 23.838 13.407 1.00 21.19 82 PHE F N 1
ATOM 9003 C CA . PHE F 1 83 ? 77.788 23.337 12.227 1.00 20.63 82 PHE F CA 1
ATOM 9004 C C . PHE F 1 83 ? 77.302 23.997 10.945 1.00 20.92 82 PHE F C 1
ATOM 9005 O O . PHE F 1 83 ? 78.049 24.091 9.973 1.00 21.06 82 PHE F O 1
ATOM 9013 N N . PHE F 1 84 ? 76.051 24.447 10.941 1.00 21.13 83 PHE F N 1
ATOM 9014 C CA . PHE F 1 84 ? 75.471 25.075 9.761 1.00 20.77 83 PHE F CA 1
ATOM 9015 C C . PHE F 1 84 ? 76.209 26.375 9.425 1.00 22.96 83 PHE F C 1
ATOM 9016 O O . PHE F 1 84 ? 76.674 26.554 8.294 1.00 26.60 83 PHE F O 1
ATOM 9024 N N . TRP F 1 85 ? 76.325 27.272 10.404 1.00 23.18 84 TRP F N 1
ATOM 9025 C CA . TRP F 1 85 ? 77.055 28.530 10.226 1.00 21.92 84 TRP F CA 1
ATOM 9026 C C . TRP F 1 85 ? 78.464 28.216 9.750 1.00 22.10 84 TRP F C 1
ATOM 9027 O O . TRP F 1 85 ? 79.038 28.907 8.893 1.00 23.61 84 TRP F O 1
ATOM 9038 N N . GLY F 1 86 ? 79.017 27.156 10.313 1.00 20.34 85 GLY F N 1
ATOM 9039 C CA . GLY F 1 86 ? 80.408 26.855 10.069 1.00 20.97 85 GLY F CA 1
ATOM 9040 C C . GLY F 1 86 ? 80.698 26.341 8.674 1.00 20.26 85 GLY F C 1
ATOM 9041 O O . GLY F 1 86 ? 81.803 26.535 8.177 1.00 22.23 85 GLY F O 1
ATOM 9042 N N . ASN F 1 87 ? 79.739 25.681 8.034 1.00 20.01 86 ASN F N 1
ATOM 9043 C CA . ASN F 1 87 ? 79.982 25.214 6.678 1.00 21.79 86 ASN F CA 1
ATOM 9044 C C . ASN F 1 87 ? 79.297 26.080 5.622 1.00 23.56 86 ASN F C 1
ATOM 9045 O O . ASN F 1 87 ? 78.964 25.617 4.525 1.00 22.23 86 ASN F O 1
ATOM 9050 N N . MET F 1 88 ? 79.136 27.359 5.953 1.00 24.19 87 MET F N 1
ATOM 9051 C CA . MET F 1 88 ? 78.930 28.386 4.945 1.00 25.11 87 MET F CA 1
ATOM 9052 C C . MET F 1 88 ? 79.975 29.511 5.027 1.00 26.47 87 MET F C 1
ATOM 9053 O O . MET F 1 88 ? 80.674 29.671 6.031 1.00 27.94 87 MET F O 1
ATOM 9058 N N . GLY F 1 89 ? 80.077 30.282 3.952 1.00 27.15 88 GLY F N 1
ATOM 9059 C CA . GLY F 1 89 ? 80.821 31.520 3.993 1.00 26.54 88 GLY F CA 1
ATOM 9060 C C . GLY F 1 89 ? 80.573 32.339 2.741 1.00 27.08 88 GLY F C 1
ATOM 9061 O O . GLY F 1 89 ? 79.761 31.958 1.903 1.00 26.01 88 GLY F O 1
ATOM 9062 N N . PRO F 1 90 ? 81.268 33.480 2.590 1.00 28.30 89 PRO F N 1
ATOM 9063 C CA . PRO F 1 90 ? 81.161 34.387 1.435 1.00 27.61 89 PRO F CA 1
ATOM 9064 C C . PRO F 1 90 ? 81.241 33.633 0.110 1.00 28.76 89 PRO F C 1
ATOM 9065 O O . PRO F 1 90 ? 82.093 32.751 -0.068 1.00 28.02 89 PRO F O 1
ATOM 9069 N N . ALA F 1 91 ? 80.364 33.979 -0.824 1.00 29.38 90 ALA F N 1
ATOM 9070 C CA . ALA F 1 91 ? 80.268 33.242 -2.077 1.00 30.88 90 ALA F CA 1
ATOM 9071 C C . ALA F 1 91 ? 81.587 33.253 -2.861 1.00 33.16 90 ALA F C 1
ATOM 9072 O O . ALA F 1 91 ? 81.922 32.286 -3.559 1.00 33.80 90 ALA F O 1
ATOM 9074 N N . ASP F 1 92 ? 82.329 34.348 -2.740 1.00 35.71 91 ASP F N 1
ATOM 9075 C CA . ASP F 1 92 ? 83.547 34.539 -3.514 1.00 39.71 91 ASP F CA 1
ATOM 9076 C C . ASP F 1 92 ? 84.740 33.855 -2.858 1.00 40.04 91 ASP F C 1
ATOM 9077 O O . ASP F 1 92 ? 85.849 33.886 -3.387 1.00 42.66 91 ASP F O 1
ATOM 9082 N N . GLU F 1 93 ? 84.516 33.237 -1.709 1.00 39.26 92 GLU F N 1
ATOM 9083 C CA . GLU F 1 93 ? 85.534 32.407 -1.084 1.00 39.37 92 GLU F CA 1
ATOM 9084 C C . GLU F 1 93 ? 85.096 30.952 -1.021 1.00 38.16 92 GLU F C 1
ATOM 9085 O O . GLU F 1 93 ? 85.882 30.075 -0.676 1.00 38.00 92 GLU F O 1
ATOM 9091 N N . CYS F 1 94 ? 83.837 30.699 -1.355 1.00 35.91 93 CYS F N 1
ATOM 9092 C CA . CYS F 1 94 ? 83.233 29.400 -1.108 1.00 32.49 93 CYS F CA 1
ATOM 9093 C C . CYS F 1 94 ? 82.457 28.927 -2.335 1.00 32.61 93 CYS F C 1
ATOM 9094 O O . CYS F 1 94 ? 82.660 29.430 -3.457 1.00 32.70 93 CYS F O 1
ATOM 9097 N N . GLY F 1 95 ? 81.565 27.963 -2.120 1.00 29.91 94 GLY F N 1
ATOM 9098 C CA . GLY F 1 95 ? 80.902 27.308 -3.230 1.00 28.16 94 GLY F CA 1
ATOM 9099 C C . GLY F 1 95 ? 81.886 26.427 -3.961 1.00 28.62 94 GLY F C 1
ATOM 9100 O O . GLY F 1 95 ? 82.807 25.893 -3.340 1.00 28.43 94 GLY F O 1
ATOM 9101 N N . GLY F 1 96 ? 81.708 26.279 -5.272 1.00 28.47 95 GLY F N 1
ATOM 9102 C CA . GLY F 1 96 ? 82.515 25.331 -6.016 1.00 28.57 95 GLY F CA 1
ATOM 9103 C C . GLY F 1 96 ? 82.271 23.909 -5.558 1.00 29.86 95 GLY F C 1
ATOM 9104 O O . GLY F 1 96 ? 81.222 23.601 -4.972 1.00 29.95 95 GLY F O 1
ATOM 9105 N N . GLU F 1 97 ? 83.226 23.024 -5.816 1.00 30.60 96 GLU F N 1
ATOM 9106 C CA . GLU F 1 97 ? 83.140 21.704 -5.226 1.00 33.67 96 GLU F CA 1
ATOM 9107 C C . GLU F 1 97 ? 84.349 21.325 -4.395 1.00 32.74 96 GLU F C 1
ATOM 9108 O O . GLU F 1 97 ? 85.381 21.980 -4.452 1.00 33.70 96 GLU F O 1
ATOM 9114 N N . PRO F 1 98 ? 84.219 20.274 -3.576 1.00 31.03 97 PRO F N 1
ATOM 9115 C CA . PRO F 1 98 ? 85.304 19.916 -2.667 1.00 30.55 97 PRO F CA 1
ATOM 9116 C C . PRO F 1 98 ? 86.466 19.253 -3.385 1.00 29.88 97 PRO F C 1
ATOM 9117 O O . PRO F 1 98 ? 86.355 18.858 -4.535 1.00 29.42 97 PRO F O 1
ATOM 9121 N N . SER F 1 99 ? 87.582 19.122 -2.686 1.00 31.00 98 SER F N 1
ATOM 9122 C CA . SER F 1 99 ? 88.736 18.414 -3.214 1.00 31.87 98 SER F CA 1
ATOM 9123 C C . SER F 1 99 ? 89.316 17.505 -2.146 1.00 31.39 98 SER F C 1
ATOM 9124 O O . SER F 1 99 ? 88.783 17.417 -1.046 1.00 32.39 98 SER F O 1
ATOM 9127 N N . GLY F 1 100 ? 90.418 16.838 -2.464 1.00 31.41 99 GLY F N 1
ATOM 9128 C CA . GLY F 1 100 ? 91.052 15.978 -1.483 1.00 30.86 99 GLY F CA 1
ATOM 9129 C C . GLY F 1 100 ? 90.227 14.736 -1.226 1.00 29.86 99 GLY F C 1
ATOM 9130 O O . GLY F 1 100 ? 89.451 14.311 -2.078 1.00 29.27 99 GLY F O 1
ATOM 9131 N N . LYS F 1 101 ? 90.391 14.156 -0.045 1.00 30.53 100 LYS F N 1
ATOM 9132 C CA . LYS F 1 101 ? 89.753 12.892 0.272 1.00 31.27 100 LYS F CA 1
ATOM 9133 C C . LYS F 1 101 ? 88.235 12.981 0.147 1.00 29.48 100 LYS F C 1
ATOM 9134 O O . LYS F 1 101 ? 87.591 12.085 -0.411 1.00 28.45 100 LYS F O 1
ATOM 9140 N N . LEU F 1 102 ? 87.664 14.066 0.658 1.00 27.90 101 LEU F N 1
ATOM 9141 C CA . LEU F 1 102 ? 86.224 14.247 0.575 1.00 27.29 101 LEU F CA 1
ATOM 9142 C C . LEU F 1 102 ? 85.750 14.118 -0.858 1.00 26.82 101 LEU F C 1
ATOM 9143 O O . LEU F 1 102 ? 84.776 13.421 -1.120 1.00 26.47 101 LEU F O 1
ATOM 9148 N N . ALA F 1 103 ? 86.443 14.784 -1.781 1.00 26.67 102 ALA F N 1
ATOM 9149 C CA . ALA F 1 103 ? 86.138 14.651 -3.194 1.00 26.24 102 ALA F CA 1
ATOM 9150 C C . ALA F 1 103 ? 86.204 13.198 -3.641 1.00 28.26 102 ALA F C 1
ATOM 9151 O O . ALA F 1 103 ? 85.327 12.730 -4.367 1.00 29.44 102 ALA F O 1
ATOM 9153 N N . GLU F 1 104 ? 87.229 12.479 -3.203 1.00 29.82 103 GLU F N 1
ATOM 9154 C CA . GLU F 1 104 ? 87.382 11.080 -3.575 1.00 31.98 103 GLU F CA 1
ATOM 9155 C C . GLU F 1 104 ? 86.267 10.204 -3.022 1.00 30.83 103 GLU F C 1
ATOM 9156 O O . GLU F 1 104 ? 85.780 9.296 -3.703 1.00 31.10 103 GLU F O 1
ATOM 9162 N N . TYR F 1 105 ? 85.866 10.464 -1.783 1.00 27.93 104 TYR F N 1
ATOM 9163 C CA . TYR F 1 105 ? 84.779 9.703 -1.196 1.00 26.49 104 TYR F CA 1
ATOM 9164 C C . TYR F 1 105 ? 83.436 9.994 -1.847 1.00 26.50 104 TYR F C 1
ATOM 9165 O O . TYR F 1 105 ? 82.633 9.085 -2.045 1.00 27.64 104 TYR F O 1
ATOM 9174 N N . ILE F 1 106 ? 83.184 11.255 -2.175 1.00 25.51 105 ILE F N 1
ATOM 9175 C CA . ILE F 1 106 ? 81.940 11.611 -2.826 1.00 25.96 105 ILE F CA 1
ATOM 9176 C C . ILE F 1 106 ? 81.833 10.897 -4.174 1.00 27.82 105 ILE F C 1
ATOM 9177 O O . ILE F 1 106 ? 80.760 10.420 -4.552 1.00 26.73 105 ILE F O 1
ATOM 9182 N N . GLU F 1 107 ? 82.951 10.802 -4.884 1.00 29.24 106 GLU F N 1
ATOM 9183 C CA . GLU F 1 107 ? 82.994 10.031 -6.118 1.00 32.15 106 GLU F CA 1
ATOM 9184 C C . GLU F 1 107 ? 82.674 8.569 -5.942 1.00 31.02 106 GLU F C 1
ATOM 9185 O O . GLU F 1 107 ? 81.837 8.031 -6.652 1.00 31.97 106 GLU F O 1
ATOM 9191 N N . LYS F 1 108 ? 83.354 7.910 -5.017 1.00 30.01 107 LYS F N 1
ATOM 9192 C CA . LYS F 1 108 ? 83.222 6.474 -4.934 1.00 30.15 107 LYS F CA 1
ATOM 9193 C C . LYS F 1 108 ? 81.877 6.088 -4.323 1.00 29.30 107 LYS F C 1
ATOM 9194 O O . LYS F 1 108 ? 81.316 5.060 -4.674 1.00 31.88 107 LYS F O 1
ATOM 9200 N N . ASP F 1 109 ? 81.346 6.914 -3.432 1.00 28.40 108 ASP F N 1
ATOM 9201 C CA . ASP F 1 109 ? 80.078 6.605 -2.805 1.00 28.19 108 ASP F CA 1
ATOM 9202 C C . ASP F 1 109 ? 78.878 7.059 -3.625 1.00 29.46 108 ASP F C 1
ATOM 9203 O O . ASP F 1 109 ? 77.827 6.424 -3.587 1.00 32.01 108 ASP F O 1
ATOM 9208 N N . PHE F 1 110 ? 79.016 8.146 -4.374 1.00 28.11 109 PHE F N 1
ATOM 9209 C CA . PHE F 1 110 ? 77.877 8.656 -5.126 1.00 26.69 109 PHE F CA 1
ATOM 9210 C C . PHE F 1 110 ? 78.061 8.568 -6.619 1.00 26.63 109 PHE F C 1
ATOM 9211 O O . PHE F 1 110 ? 77.113 8.761 -7.374 1.00 27.15 109 PHE F O 1
ATOM 9219 N N . GLY F 1 111 ? 79.277 8.284 -7.057 1.00 26.35 110 GLY F N 1
ATOM 9220 C CA . GLY F 1 111 ? 79.518 8.193 -8.488 1.00 26.82 110 GLY F CA 1
ATOM 9221 C C . GLY F 1 111 ? 80.036 9.493 -9.081 1.00 26.11 110 GLY F C 1
ATOM 9222 O O . GLY F 1 111 ? 80.875 9.481 -9.975 1.00 25.91 110 GLY F O 1
ATOM 9223 N N . SER F 1 112 ? 79.540 10.616 -8.575 1.00 24.95 111 SER F N 1
ATOM 9224 C CA . SER F 1 112 ? 80.023 11.916 -8.999 1.00 23.77 111 SER F CA 1
ATOM 9225 C C . SER F 1 112 ? 79.593 12.970 -7.999 1.00 22.85 111 SER F C 1
ATOM 9226 O O . SER F 1 112 ? 78.749 12.718 -7.146 1.00 21.86 111 SER F O 1
ATOM 9229 N N . PHE F 1 113 ? 80.165 14.158 -8.111 1.00 22.76 112 PHE F N 1
ATOM 9230 C CA . PHE F 1 113 ? 79.683 15.280 -7.333 1.00 24.16 112 PHE F CA 1
ATOM 9231 C C . PHE F 1 113 ? 78.241 15.635 -7.675 1.00 25.63 112 PHE F C 1
ATOM 9232 O O . PHE F 1 113 ? 77.443 15.908 -6.781 1.00 26.22 112 PHE F O 1
ATOM 9240 N N . GLU F 1 114 ? 77.906 15.640 -8.964 1.00 26.63 113 GLU F N 1
ATOM 9241 C CA . GLU F 1 114 ? 76.542 15.942 -9.385 1.00 25.74 113 GLU F CA 1
ATOM 9242 C C . GLU F 1 114 ? 75.548 15.053 -8.678 1.00 24.78 113 GLU F C 1
ATOM 9243 O O . GLU F 1 114 ? 74.583 15.538 -8.111 1.00 26.78 113 GLU F O 1
ATOM 9249 N N . ARG F 1 115 ? 75.770 13.745 -8.730 1.00 23.29 114 ARG F N 1
ATOM 9250 C CA . ARG F 1 115 ? 74.864 12.803 -8.099 1.00 21.55 114 ARG F CA 1
ATOM 9251 C C . ARG F 1 115 ? 74.712 13.157 -6.620 1.00 22.34 114 ARG F C 1
ATOM 9252 O O . ARG F 1 115 ? 73.588 13.277 -6.116 1.00 23.73 114 ARG F O 1
ATOM 9260 N N . PHE F 1 116 ? 75.835 13.344 -5.924 1.00 22.07 115 PHE F N 1
ATOM 9261 C CA . PHE F 1 116 ? 75.795 13.780 -4.529 1.00 21.61 115 PHE F CA 1
ATOM 9262 C C . PHE F 1 116 ? 74.954 15.029 -4.350 1.00 21.75 115 PHE F C 1
ATOM 9263 O O . PHE F 1 116 ? 74.049 15.065 -3.526 1.00 22.80 115 PHE F O 1
ATOM 9271 N N . ARG F 1 117 ? 75.293 16.058 -5.114 1.00 22.13 116 ARG F N 1
ATOM 9272 C CA . ARG F 1 117 ? 74.654 17.361 -5.012 1.00 23.73 116 ARG F CA 1
ATOM 9273 C C . ARG F 1 117 ? 73.153 17.167 -5.144 1.00 23.85 116 ARG F C 1
ATOM 9274 O O . ARG F 1 117 ? 72.363 17.803 -4.450 1.00 25.77 116 ARG F O 1
ATOM 9282 N N . LYS F 1 118 ? 72.759 16.260 -6.020 1.00 23.31 117 LYS F N 1
ATOM 9283 C CA . LYS F 1 118 ? 71.355 16.091 -6.335 1.00 25.56 117 LYS F CA 1
ATOM 9284 C C . LYS F 1 118 ? 70.645 15.328 -5.230 1.00 25.39 117 LYS F C 1
ATOM 9285 O O . LYS F 1 118 ? 69.572 15.723 -4.775 1.00 23.33 117 LYS F O 1
ATOM 9291 N N . GLU F 1 119 ? 71.252 14.228 -4.794 1.00 24.15 118 GLU F N 1
ATOM 9292 C CA . GLU F 1 119 ? 70.715 13.462 -3.675 1.00 22.85 118 GLU F CA 1
ATOM 9293 C C . GLU F 1 119 ? 70.584 14.302 -2.405 1.00 21.75 118 GLU F C 1
ATOM 9294 O O . GLU F 1 119 ? 69.562 14.273 -1.729 1.00 20.88 118 GLU F O 1
ATOM 9300 N N . PHE F 1 120 ? 71.623 15.064 -2.093 1.00 21.39 119 PHE F N 1
ATOM 9301 C CA . PHE F 1 120 ? 71.631 15.896 -0.902 1.00 19.85 119 PHE F CA 1
ATOM 9302 C C . PHE F 1 120 ? 70.534 16.947 -1.034 1.00 21.27 119 PHE F C 1
ATOM 9303 O O . PHE F 1 120 ? 69.891 17.330 -0.045 1.00 22.17 119 PHE F O 1
ATOM 9311 N N . SER F 1 121 ? 70.322 17.410 -2.261 1.00 19.74 120 SER F N 1
ATOM 9312 C CA . SER F 1 121 ? 69.309 18.415 -2.532 1.00 17.92 120 SER F CA 1
ATOM 9313 C C . SER F 1 121 ? 67.903 17.859 -2.367 1.00 18.46 120 SER F C 1
ATOM 9314 O O . SER F 1 121 ? 67.028 18.550 -1.845 1.00 20.34 120 SER F O 1
ATOM 9317 N N . GLN F 1 122 ? 67.679 16.626 -2.814 1.00 19.71 121 GLN F N 1
ATOM 9318 C CA . GLN F 1 122 ? 66.383 15.988 -2.607 1.00 22.52 121 GLN F CA 1
ATOM 9319 C C . GLN F 1 122 ? 66.139 15.750 -1.115 1.00 22.31 121 GLN F C 1
ATOM 9320 O O . GLN F 1 122 ? 64.995 15.878 -0.627 1.00 21.66 121 GLN F O 1
ATOM 9326 N N . ALA F 1 123 ? 67.210 15.406 -0.396 1.00 19.46 122 ALA F N 1
ATOM 9327 C CA . ALA F 1 123 ? 67.109 15.168 1.038 1.00 18.85 122 ALA F CA 1
ATOM 9328 C C . ALA F 1 123 ? 66.620 16.433 1.723 1.00 18.27 122 ALA F C 1
ATOM 9329 O O . ALA F 1 123 ? 65.801 16.360 2.625 1.00 18.39 122 ALA F O 1
ATOM 9331 N N . ALA F 1 124 ? 67.108 17.583 1.264 1.00 17.34 123 ALA F N 1
ATOM 9332 C CA . ALA F 1 124 ? 66.710 18.870 1.817 1.00 18.36 123 ALA F CA 1
ATOM 9333 C C . ALA F 1 124 ? 65.293 19.200 1.412 1.00 17.69 123 ALA F C 1
ATOM 9334 O O . ALA F 1 124 ? 64.434 19.486 2.248 1.00 18.01 123 ALA F O 1
ATOM 9336 N N . ILE F 1 125 ? 65.050 19.168 0.112 1.00 16.52 124 ILE F N 1
ATOM 9337 C CA . ILE F 1 125 ? 63.773 19.643 -0.405 1.00 15.91 124 ILE F CA 1
ATOM 9338 C C . ILE F 1 125 ? 62.610 18.803 0.102 1.00 13.37 124 ILE F C 1
ATOM 9339 O O . ILE F 1 125 ? 61.575 19.331 0.487 1.00 15.28 124 ILE F O 1
ATOM 9344 N N . SER F 1 126 ? 62.782 17.493 0.119 1.00 13.35 125 SER F N 1
ATOM 9345 C CA . SER F 1 126 ? 61.658 16.608 0.393 1.00 13.11 125 SER F CA 1
ATOM 9346 C C . SER F 1 126 ? 61.290 16.431 1.875 1.00 13.82 125 SER F C 1
ATOM 9347 O O . SER F 1 126 ? 60.334 15.724 2.176 1.00 13.45 125 SER F O 1
ATOM 9350 N N . ALA F 1 127 ? 62.058 17.035 2.787 1.00 14.04 126 ALA F N 1
ATOM 9351 C CA . ALA F 1 127 ? 61.847 16.833 4.212 1.00 14.44 126 ALA F CA 1
ATOM 9352 C C . ALA F 1 127 ? 60.480 17.363 4.602 1.00 15.70 126 ALA F C 1
ATOM 9353 O O . ALA F 1 127 ? 60.122 18.492 4.261 1.00 17.09 126 ALA F O 1
ATOM 9355 N N . GLU F 1 128 ? 59.713 16.544 5.310 1.00 16.59 127 GLU F N 1
ATOM 9356 C CA . GLU F 1 128 ? 58.342 16.907 5.631 1.00 19.01 127 GLU F CA 1
ATOM 9357 C C . GLU F 1 128 ? 58.351 17.845 6.838 1.00 18.84 127 GLU F C 1
ATOM 9358 O O . GLU F 1 128 ? 58.609 17.422 7.962 1.00 21.53 127 GLU F O 1
ATOM 9364 N N . GLY F 1 129 ? 58.087 19.124 6.586 1.00 17.44 128 GLY F N 1
ATOM 9365 C CA . GLY F 1 129 ? 58.129 20.107 7.644 1.00 15.44 128 GLY F CA 1
ATOM 9366 C C . GLY F 1 129 ? 59.554 20.472 7.989 1.00 16.15 128 GLY F C 1
ATOM 9367 O O . GLY F 1 129 ? 60.439 20.421 7.136 1.00 19.06 128 GLY F O 1
ATOM 9368 N N . SER F 1 130 ? 59.774 20.834 9.245 1.00 16.31 129 SER F N 1
ATOM 9369 C CA . SER F 1 130 ? 61.064 21.300 9.731 1.00 14.20 129 SER F CA 1
ATOM 9370 C C . SER F 1 130 ? 62.097 20.186 9.687 1.00 14.75 129 SER F C 1
ATOM 9371 O O . SER F 1 130 ? 61.811 19.048 10.066 1.00 15.86 129 SER F O 1
ATOM 9374 N N . GLY F 1 131 ? 63.306 20.510 9.239 1.00 15.85 130 GLY F N 1
ATOM 9375 C CA . GLY F 1 131 ? 64.387 19.551 9.353 1.00 14.78 130 GLY F CA 1
ATOM 9376 C C . GLY F 1 131 ? 65.627 19.941 8.590 1.00 14.68 130 GLY F C 1
ATOM 9377 O O . GLY F 1 131 ? 65.788 21.103 8.228 1.00 14.40 130 GLY F O 1
ATOM 9378 N N . TRP F 1 132 ? 66.502 18.961 8.350 1.00 15.47 131 TRP F N 1
ATOM 9379 C CA . TRP F 1 132 ? 67.869 19.203 7.875 1.00 14.48 131 TRP F CA 1
ATOM 9380 C C . TRP F 1 132 ? 68.257 18.099 6.904 1.00 13.34 131 TRP F C 1
ATOM 9381 O O . TRP F 1 132 ? 67.803 16.967 7.026 1.00 13.53 131 TRP F O 1
ATOM 9392 N N . ALA F 1 133 ? 69.116 18.422 5.949 1.00 13.92 132 ALA F N 1
ATOM 9393 C CA . ALA F 1 133 ? 69.964 17.412 5.330 1.00 14.64 132 ALA F CA 1
ATOM 9394 C C . ALA F 1 133 ? 71.379 17.461 5.900 1.00 16.27 132 ALA F C 1
ATOM 9395 O O . ALA F 1 133 ? 71.974 18.542 6.034 1.00 16.93 132 ALA F O 1
ATOM 9397 N N . VAL F 1 134 ? 71.912 16.288 6.239 1.00 15.65 133 VAL F N 1
ATOM 9398 C CA . VAL F 1 134 ? 73.195 16.186 6.922 1.00 14.16 133 VAL F CA 1
ATOM 9399 C C . VAL F 1 134 ? 74.066 15.133 6.257 1.00 15.11 133 VAL F C 1
ATOM 9400 O O . VAL F 1 134 ? 73.618 14.025 6.026 1.00 15.91 133 VAL F O 1
ATOM 9404 N N . LEU F 1 135 ? 75.313 15.479 5.951 1.00 16.81 134 LEU F N 1
ATOM 9405 C CA . LEU F 1 135 ? 76.271 14.486 5.463 1.00 17.74 134 LEU F CA 1
ATOM 9406 C C . LEU F 1 135 ? 77.055 13.918 6.624 1.00 17.54 134 LEU F C 1
ATOM 9407 O O . LEU F 1 135 ? 77.460 14.663 7.508 1.00 18.01 134 LEU F O 1
ATOM 9412 N N . THR F 1 136 ? 77.284 12.604 6.610 1.00 18.42 135 THR F N 1
ATOM 9413 C CA . THR F 1 136 ? 78.043 11.937 7.668 1.00 18.59 135 THR F CA 1
ATOM 9414 C C . THR F 1 136 ? 78.776 10.721 7.085 1.00 20.72 135 THR F C 1
ATOM 9415 O O . THR F 1 136 ? 78.817 10.544 5.863 1.00 22.27 135 THR F O 1
ATOM 9419 N N . TYR F 1 137 ? 79.365 9.895 7.947 1.00 21.53 136 TYR F N 1
ATOM 9420 C CA . TYR F 1 137 ? 80.332 8.888 7.512 1.00 24.54 136 TYR F CA 1
ATOM 9421 C C . TYR F 1 137 ? 80.258 7.652 8.400 1.00 26.20 136 TYR F C 1
ATOM 9422 O O . TYR F 1 137 ? 80.318 7.770 9.618 1.00 29.27 136 TYR F O 1
ATOM 9431 N N . CYS F 1 138 ? 80.125 6.474 7.796 1.00 27.97 137 CYS F N 1
ATOM 9432 C CA . CYS F 1 138 ? 80.216 5.211 8.521 1.00 29.08 137 CYS F CA 1
ATOM 9433 C C . CYS F 1 138 ? 81.623 4.645 8.368 1.00 32.07 137 CYS F C 1
ATOM 9434 O O . CYS F 1 138 ? 81.922 3.936 7.414 1.00 33.93 137 CYS F O 1
ATOM 9437 N N . GLN F 1 139 ? 82.495 5.025 9.293 1.00 36.07 138 GLN F N 1
ATOM 9438 C CA . GLN F 1 139 ? 83.608 4.216 9.790 1.00 38.35 138 GLN F CA 1
ATOM 9439 C C . GLN F 1 139 ? 83.532 2.713 9.474 1.00 38.14 138 GLN F C 1
ATOM 9440 O O . GLN F 1 139 ? 84.431 2.169 8.847 1.00 39.19 138 GLN F O 1
ATOM 9446 N N . ARG F 1 140 ? 82.460 2.040 9.880 1.00 38.24 139 ARG F N 1
ATOM 9447 C CA . ARG F 1 140 ? 82.366 0.585 9.733 1.00 37.70 139 ARG F CA 1
ATOM 9448 C C . ARG F 1 140 ? 82.453 0.139 8.273 1.00 37.01 139 ARG F C 1
ATOM 9449 O O . ARG F 1 140 ? 83.264 -0.723 7.937 1.00 37.91 139 ARG F O 1
ATOM 9457 N N . THR F 1 141 ? 81.598 0.705 7.415 1.00 34.66 140 THR F N 1
ATOM 9458 C CA . THR F 1 141 ? 81.538 0.312 6.004 1.00 30.70 140 THR F CA 1
ATOM 9459 C C . THR F 1 141 ? 82.318 1.269 5.126 1.00 28.91 140 THR F C 1
ATOM 9460 O O . THR F 1 141 ? 82.402 1.069 3.920 1.00 28.32 140 THR F O 1
ATOM 9464 N N . ASP F 1 142 ? 82.884 2.306 5.737 1.00 27.81 141 ASP F N 1
ATOM 9465 C CA . ASP F 1 142 ? 83.761 3.253 5.049 1.00 27.19 141 ASP F CA 1
ATOM 9466 C C . ASP F 1 142 ? 82.998 4.017 3.945 1.00 26.64 141 ASP F C 1
ATOM 9467 O O . ASP F 1 142 ? 83.488 4.200 2.831 1.00 24.59 141 ASP F O 1
ATOM 9472 N N . ARG F 1 143 ? 81.785 4.463 4.275 1.00 25.66 142 ARG F N 1
ATOM 9473 C CA . ARG F 1 143 ? 80.879 5.067 3.299 1.00 24.00 142 ARG F CA 1
ATOM 9474 C C . ARG F 1 143 ? 80.383 6.411 3.830 1.00 23.17 142 ARG F C 1
ATOM 9475 O O . ARG F 1 143 ? 80.100 6.542 5.012 1.00 24.42 142 ARG F O 1
ATOM 9483 N N . LEU F 1 144 ? 80.282 7.409 2.961 1.00 21.09 143 LEU F N 1
ATOM 9484 C CA . LEU F 1 144 ? 79.506 8.594 3.265 1.00 21.76 143 LEU F CA 1
ATOM 9485 C C . LEU F 1 144 ? 78.006 8.287 3.256 1.00 23.96 143 LEU F C 1
ATOM 9486 O O . LEU F 1 144 ? 77.511 7.666 2.314 1.00 26.84 143 LEU F O 1
ATOM 9491 N N . PHE F 1 145 ? 77.298 8.710 4.310 1.00 22.56 144 PHE F N 1
ATOM 9492 C CA . PHE F 1 145 ? 75.842 8.603 4.385 1.00 22.12 144 PHE F CA 1
ATOM 9493 C C . PHE F 1 145 ? 75.233 9.995 4.389 1.00 21.14 144 PHE F C 1
ATOM 9494 O O . PHE F 1 145 ? 75.807 10.938 4.929 1.00 20.78 144 PHE F O 1
ATOM 9502 N N . ILE F 1 146 ? 74.050 10.111 3.801 1.00 20.28 145 ILE F N 1
ATOM 9503 C CA . ILE F 1 146 ? 73.199 11.260 4.040 1.00 19.18 145 ILE F CA 1
ATOM 9504 C C . ILE F 1 146 ? 72.073 10.884 5.009 1.00 20.06 145 ILE F C 1
ATOM 9505 O O . ILE F 1 146 ? 71.483 9.813 4.888 1.00 20.40 145 ILE F O 1
ATOM 9510 N N . MET F 1 147 ? 71.779 11.743 5.980 1.00 19.21 146 MET F N 1
ATOM 9511 C CA . MET F 1 147 ? 70.557 11.568 6.751 1.00 19.86 146 MET F CA 1
ATOM 9512 C C . MET F 1 147 ? 69.637 12.756 6.644 1.00 18.02 146 MET F C 1
ATOM 9513 O O . MET F 1 147 ? 70.076 13.888 6.479 1.00 17.81 146 MET F O 1
ATOM 9518 N N . GLN F 1 148 ? 68.342 12.479 6.705 1.00 16.01 147 GLN F N 1
ATOM 9519 C CA . GLN F 1 148 ? 67.343 13.535 6.650 1.00 14.73 147 GLN F CA 1
ATOM 9520 C C . GLN F 1 148 ? 66.733 13.679 8.041 1.00 15.06 147 GLN F C 1
ATOM 9521 O O . GLN F 1 148 ? 65.907 12.862 8.453 1.00 13.79 147 GLN F O 1
ATOM 9527 N N . VAL F 1 149 ? 67.156 14.708 8.767 1.00 14.78 148 VAL F N 1
ATOM 9528 C CA . VAL F 1 149 ? 66.714 14.910 10.140 1.00 15.35 148 VAL F CA 1
ATOM 9529 C C . VAL F 1 149 ? 65.432 15.730 10.152 1.00 16.16 148 VAL F C 1
ATOM 9530 O O . VAL F 1 149 ? 65.390 16.834 9.600 1.00 17.30 148 VAL F O 1
ATOM 9534 N N . GLU F 1 150 ? 64.387 15.198 10.773 1.00 14.68 149 GLU F N 1
ATOM 9535 C CA . GLU F 1 150 ? 63.206 15.999 11.051 1.00 16.29 149 GLU F CA 1
ATOM 9536 C C . GLU F 1 150 ? 63.367 16.707 12.387 1.00 15.47 149 GLU F C 1
ATOM 9537 O O . GLU F 1 150 ? 64.083 16.225 13.270 1.00 16.95 149 GLU F O 1
ATOM 9543 N N . LYS F 1 151 ? 62.732 17.862 12.530 1.00 13.61 150 LYS F N 1
ATOM 9544 C CA . LYS F 1 151 ? 63.084 18.766 13.620 1.00 12.91 150 LYS F CA 1
ATOM 9545 C C . LYS F 1 151 ? 64.595 18.901 13.799 1.00 12.34 150 LYS F C 1
ATOM 9546 O O . LYS F 1 151 ? 65.307 19.216 12.862 1.00 14.04 150 LYS F O 1
ATOM 9552 N N . HIS F 1 152 ? 65.100 18.665 15.000 1.00 13.43 151 HIS F N 1
ATOM 9553 C CA . HIS F 1 152 ? 66.542 18.676 15.197 1.00 13.02 151 HIS F CA 1
ATOM 9554 C C . HIS F 1 152 ? 67.102 17.325 15.659 1.00 14.15 151 HIS F C 1
ATOM 9555 O O . HIS F 1 152 ? 68.266 17.256 16.045 1.00 14.26 151 HIS F O 1
ATOM 9562 N N . ASN F 1 153 ? 66.285 16.268 15.647 1.00 13.96 152 ASN F N 1
ATOM 9563 C CA . ASN F 1 153 ? 66.534 15.128 16.522 1.00 12.93 152 ASN F CA 1
ATOM 9564 C C . ASN F 1 153 ? 65.725 13.880 16.142 1.00 14.96 152 ASN F C 1
ATOM 9565 O O . ASN F 1 153 ? 65.642 12.911 16.919 1.00 14.35 152 ASN F O 1
ATOM 9570 N N . VAL F 1 154 ? 65.133 13.889 14.946 1.00 13.46 153 VAL F N 1
ATOM 9571 C CA . VAL F 1 154 ? 64.374 12.740 14.473 1.00 12.99 153 VAL F CA 1
ATOM 9572 C C . VAL F 1 154 ? 64.964 12.116 13.207 1.00 14.24 153 VAL F C 1
ATOM 9573 O O . VAL F 1 154 ? 65.376 12.814 12.286 1.00 14.75 153 VAL F O 1
ATOM 9577 N N . ASN F 1 155 ? 65.007 10.787 13.176 1.00 16.45 154 ASN F N 1
ATOM 9578 C CA . ASN F 1 155 ? 65.664 10.054 12.088 1.00 17.01 154 ASN F CA 1
ATOM 9579 C C . ASN F 1 155 ? 67.155 10.389 12.016 1.00 16.35 154 ASN F C 1
ATOM 9580 O O . ASN F 1 155 ? 67.705 10.615 10.944 1.00 17.67 154 ASN F O 1
ATOM 9585 N N . VAL F 1 156 ? 67.821 10.424 13.158 1.00 15.55 155 VAL F N 1
ATOM 9586 C CA . VAL F 1 156 ? 69.259 10.560 13.131 1.00 16.73 155 VAL F CA 1
ATOM 9587 C C . VAL F 1 156 ? 69.930 9.328 13.706 1.00 16.60 155 VAL F C 1
ATOM 9588 O O . VAL F 1 156 ? 69.443 8.730 14.657 1.00 19.17 155 VAL F O 1
ATOM 9592 N N . ILE F 1 157 ? 71.038 8.935 13.097 1.00 16.02 156 ILE F N 1
ATOM 9593 C CA . ILE F 1 157 ? 71.759 7.764 13.544 1.00 16.77 156 ILE F CA 1
ATOM 9594 C C . ILE F 1 157 ? 72.652 8.146 14.731 1.00 17.69 156 ILE F C 1
ATOM 9595 O O . ILE F 1 157 ? 73.583 8.936 14.593 1.00 16.77 156 ILE F O 1
ATOM 9600 N N . PRO F 1 158 ? 72.369 7.594 15.920 1.00 16.93 157 PRO F N 1
ATOM 9601 C CA . PRO F 1 158 ? 73.210 7.934 17.057 1.00 17.02 157 PRO F CA 1
ATOM 9602 C C . PRO F 1 158 ? 74.671 7.618 16.798 1.00 19.35 157 PRO F C 1
ATOM 9603 O O . PRO F 1 158 ? 75.001 6.632 16.134 1.00 20.44 157 PRO F O 1
ATOM 9607 N N . HIS F 1 159 ? 75.541 8.486 17.311 1.00 21.50 158 HIS F N 1
ATOM 9608 C CA . HIS F 1 159 ? 76.989 8.285 17.288 1.00 22.56 158 HIS F CA 1
ATOM 9609 C C . HIS F 1 159 ? 77.686 8.807 16.014 1.00 23.34 158 HIS F C 1
ATOM 9610 O O . HIS F 1 159 ? 78.889 9.051 16.033 1.00 25.00 158 HIS F O 1
ATOM 9617 N N . PHE F 1 160 ? 76.942 8.974 14.921 1.00 21.72 159 PHE F N 1
ATOM 9618 C CA . PHE F 1 160 ? 77.526 9.440 13.667 1.00 22.77 159 PHE F CA 1
ATOM 9619 C C . PHE F 1 160 ? 77.802 10.939 13.691 1.00 23.55 159 PHE F C 1
ATOM 9620 O O . PHE F 1 160 ? 77.005 11.704 14.239 1.00 24.37 159 PHE F O 1
ATOM 9628 N N . ARG F 1 161 ? 78.918 11.357 13.089 1.00 24.42 160 ARG F N 1
ATOM 9629 C CA . ARG F 1 161 ? 79.420 12.721 13.283 1.00 24.93 160 ARG F CA 1
ATOM 9630 C C . ARG F 1 161 ? 79.087 13.606 12.086 1.00 23.02 160 ARG F C 1
ATOM 9631 O O . ARG F 1 161 ? 78.893 13.118 10.974 1.00 24.38 160 ARG F O 1
ATOM 9639 N N . ILE F 1 162 ? 79.021 14.908 12.314 1.00 21.29 161 ILE F N 1
ATOM 9640 C CA . ILE F 1 162 ? 78.533 15.831 11.298 1.00 21.87 161 ILE F CA 1
ATOM 9641 C C . ILE F 1 162 ? 79.650 16.322 10.380 1.00 21.99 161 ILE F C 1
ATOM 9642 O O . ILE F 1 162 ? 80.684 16.817 10.846 1.00 22.05 161 ILE F O 1
ATOM 9647 N N . LEU F 1 163 ? 79.425 16.202 9.077 1.00 21.90 162 LEU F N 1
ATOM 9648 C CA . LEU F 1 163 ? 80.337 16.774 8.097 1.00 22.76 162 LEU F CA 1
ATOM 9649 C C . LEU F 1 163 ? 79.768 18.032 7.442 1.00 22.76 162 LEU F C 1
ATOM 9650 O O . LEU F 1 163 ? 80.433 19.075 7.384 1.00 24.17 162 LEU F O 1
ATOM 9655 N N . LEU F 1 164 ? 78.536 17.929 6.952 1.00 21.04 163 LEU F N 1
ATOM 9656 C CA . LEU F 1 164 ? 77.907 19.012 6.193 1.00 19.68 163 LEU F CA 1
ATOM 9657 C C . LEU F 1 164 ? 76.444 19.090 6.625 1.00 19.25 163 LEU F C 1
ATOM 9658 O O . LEU F 1 164 ? 75.810 18.054 6.850 1.00 18.88 163 LEU F O 1
ATOM 9663 N N . VAL F 1 165 ? 75.910 20.303 6.718 1.00 16.31 164 VAL F N 1
ATOM 9664 C CA . VAL F 1 165 ? 74.594 20.498 7.279 1.00 15.79 164 VAL F CA 1
ATOM 9665 C C . VAL F 1 165 ? 73.846 21.600 6.547 1.00 17.67 164 VAL F C 1
ATOM 9666 O O . VAL F 1 165 ? 74.404 22.649 6.269 1.00 18.74 164 VAL F O 1
ATOM 9670 N N . LEU F 1 166 ? 72.579 21.350 6.224 1.00 18.60 165 LEU F N 1
ATOM 9671 C CA . LEU F 1 166 ? 71.765 22.354 5.549 1.00 19.08 165 LEU F CA 1
ATOM 9672 C C . LEU F 1 166 ? 70.396 22.497 6.230 1.00 19.91 165 LEU F C 1
ATOM 9673 O O . LEU F 1 166 ? 69.583 21.571 6.201 1.00 20.08 165 LEU F O 1
ATOM 9678 N N . ASP F 1 167 ? 70.166 23.648 6.863 1.00 18.19 166 ASP F N 1
ATOM 9679 C CA . ASP F 1 167 ? 68.914 23.890 7.571 1.00 18.54 166 ASP F CA 1
ATOM 9680 C C . ASP F 1 167 ? 67.803 24.067 6.535 1.00 17.91 166 ASP F C 1
ATOM 9681 O O . ASP F 1 167 ? 67.967 24.781 5.535 1.00 18.10 166 ASP F O 1
ATOM 9686 N N . VAL F 1 168 ? 66.674 23.408 6.767 1.00 16.07 167 VAL F N 1
ATOM 9687 C CA . VAL F 1 168 ? 65.566 23.534 5.847 1.00 13.92 167 VAL F CA 1
ATOM 9688 C C . VAL F 1 168 ? 64.227 23.715 6.592 1.00 13.85 167 VAL F C 1
ATOM 9689 O O . VAL F 1 168 ? 63.146 23.650 6.000 1.00 12.92 167 VAL F O 1
ATOM 9693 N N . TRP F 1 169 ? 64.315 23.940 7.901 1.00 15.08 168 TRP F N 1
ATOM 9694 C CA . TRP F 1 169 ? 63.283 24.658 8.641 1.00 15.29 168 TRP F CA 1
ATOM 9695 C C . TRP F 1 169 ? 62.841 25.843 7.805 1.00 15.36 168 TRP F C 1
ATOM 9696 O O . TRP F 1 169 ? 63.663 26.476 7.143 1.00 13.09 168 TRP F O 1
ATOM 9707 N N . GLU F 1 170 ? 61.548 26.146 7.840 1.00 15.84 169 GLU F N 1
ATOM 9708 C CA . GLU F 1 170 ? 61.031 27.273 7.087 1.00 16.58 169 GLU F CA 1
ATOM 9709 C C . GLU F 1 170 ? 61.627 28.599 7.555 1.00 17.40 169 GLU F C 1
ATOM 9710 O O . GLU F 1 170 ? 61.843 29.497 6.721 1.00 17.33 169 GLU F O 1
ATOM 9716 N N . HIS F 1 171 ? 61.945 28.722 8.846 1.00 17.69 170 HIS F N 1
ATOM 9717 C CA . HIS F 1 171 ? 62.570 29.962 9.316 1.00 19.73 170 HIS F CA 1
ATOM 9718 C C . HIS F 1 171 ? 63.921 30.282 8.646 1.00 19.36 170 HIS F C 1
ATOM 9719 O O . HIS F 1 171 ? 64.399 31.415 8.662 1.00 19.00 170 HIS F O 1
ATOM 9726 N N . ALA F 1 172 ? 64.527 29.288 8.027 1.00 19.42 171 ALA F N 1
ATOM 9727 C CA . ALA F 1 172 ? 65.829 29.503 7.425 1.00 20.11 171 ALA F CA 1
ATOM 9728 C C . ALA F 1 172 ? 65.745 30.210 6.069 1.00 19.71 171 ALA F C 1
ATOM 9729 O O . ALA F 1 172 ? 66.756 30.685 5.563 1.00 21.26 171 ALA F O 1
ATOM 9731 N N . TYR F 1 173 ? 64.563 30.270 5.462 1.00 18.71 172 TYR F N 1
ATOM 9732 C CA . TYR F 1 173 ? 64.474 30.767 4.084 1.00 19.03 172 TYR F CA 1
ATOM 9733 C C . TYR F 1 173 ? 63.187 31.522 3.747 1.00 19.89 172 TYR F C 1
ATOM 9734 O O . TYR F 1 173 ? 63.070 32.099 2.673 1.00 20.91 172 TYR F O 1
ATOM 9743 N N . TYR F 1 174 ? 62.215 31.517 4.651 1.00 20.46 173 TYR F N 1
ATOM 9744 C CA . TYR F 1 174 ? 60.908 32.014 4.264 1.00 20.39 173 TYR F CA 1
ATOM 9745 C C . TYR F 1 174 ? 60.937 33.510 3.945 1.00 22.00 173 TYR F C 1
ATOM 9746 O O . TYR F 1 174 ? 60.164 33.985 3.118 1.00 22.46 173 TYR F O 1
ATOM 9755 N N . ILE F 1 175 ? 61.835 34.249 4.589 1.00 23.76 174 ILE F N 1
ATOM 9756 C CA . ILE F 1 175 ? 61.929 35.672 4.352 1.00 23.33 174 ILE F CA 1
ATOM 9757 C C . ILE F 1 175 ? 62.454 35.922 2.946 1.00 25.99 174 ILE F C 1
ATOM 9758 O O . ILE F 1 175 ? 61.910 36.758 2.227 1.00 27.06 174 ILE F O 1
ATOM 9763 N N . ASP F 1 176 ? 63.492 35.194 2.539 1.00 26.55 175 ASP F N 1
ATOM 9764 C CA . ASP F 1 176 ? 64.084 35.415 1.212 1.00 26.87 175 ASP F CA 1
ATOM 9765 C C . ASP F 1 176 ? 63.368 34.674 0.083 1.00 26.11 175 ASP F C 1
ATOM 9766 O O . ASP F 1 176 ? 63.340 35.151 -1.052 1.00 26.12 175 ASP F O 1
ATOM 9771 N N . TYR F 1 177 ? 62.806 33.504 0.377 1.00 25.47 176 TYR F N 1
ATOM 9772 C CA . TYR F 1 177 ? 62.279 32.658 -0.689 1.00 24.48 176 TYR F CA 1
ATOM 9773 C C . TYR F 1 177 ? 60.836 32.241 -0.496 1.00 24.84 176 TYR F C 1
ATOM 9774 O O . TYR F 1 177 ? 60.285 31.519 -1.332 1.00 23.35 176 TYR F O 1
ATOM 9783 N N . ARG F 1 178 ? 60.220 32.710 0.591 1.00 25.18 177 ARG F N 1
ATOM 9784 C CA . ARG F 1 178 ? 58.854 32.318 0.931 1.00 25.55 177 ARG F CA 1
ATOM 9785 C C . ARG F 1 178 ? 58.714 30.794 0.836 1.00 24.43 177 ARG F C 1
ATOM 9786 O O . ARG F 1 178 ? 59.472 30.060 1.451 1.00 25.13 177 ARG F O 1
ATOM 9794 N N . ASN F 1 179 ? 57.759 30.317 0.061 1.00 21.08 178 ASN F N 1
ATOM 9795 C CA . ASN F 1 179 ? 57.507 28.894 0.012 1.00 20.70 178 ASN F CA 1
ATOM 9796 C C . ASN F 1 179 ? 58.529 28.120 -0.821 1.00 20.47 178 ASN F C 1
ATOM 9797 O O . ASN F 1 179 ? 58.535 26.888 -0.806 1.00 20.59 178 ASN F O 1
ATOM 9802 N N . VAL F 1 180 ? 59.375 28.815 -1.564 1.00 19.17 179 VAL F N 1
ATOM 9803 C CA . VAL F 1 180 ? 60.087 28.160 -2.655 1.00 19.31 179 VAL F CA 1
ATOM 9804 C C . VAL F 1 180 ? 61.418 27.572 -2.186 1.00 20.01 179 VAL F C 1
ATOM 9805 O O . VAL F 1 180 ? 62.494 28.017 -2.581 1.00 19.92 179 VAL F O 1
ATOM 9809 N N . ARG F 1 181 ? 61.320 26.549 -1.343 1.00 20.41 180 ARG F N 1
ATOM 9810 C CA . ARG F 1 181 ? 62.469 25.904 -0.728 1.00 20.38 180 ARG F CA 1
ATOM 9811 C C . ARG F 1 181 ? 63.552 25.467 -1.726 1.00 20.06 180 ARG F C 1
ATOM 9812 O O . ARG F 1 181 ? 64.753 25.544 -1.438 1.00 20.17 180 ARG F O 1
ATOM 9820 N N . PRO F 1 182 ? 63.153 25.011 -2.910 1.00 18.40 181 PRO F N 1
ATOM 9821 C CA . PRO F 1 182 ? 64.148 24.619 -3.909 1.00 18.56 181 PRO F CA 1
ATOM 9822 C C . PRO F 1 182 ? 65.098 25.735 -4.345 1.00 20.75 181 PRO F C 1
ATOM 9823 O O . PRO F 1 182 ? 66.280 25.479 -4.625 1.00 23.47 181 PRO F O 1
ATOM 9827 N N . ASP F 1 183 ? 64.603 26.969 -4.422 1.00 19.93 182 ASP F N 1
ATOM 9828 C CA . ASP F 1 183 ? 65.490 28.082 -4.768 1.00 20.27 182 ASP F CA 1
ATOM 9829 C C . ASP F 1 183 ? 66.529 28.320 -3.674 1.00 19.98 182 ASP F C 1
ATOM 9830 O O . ASP F 1 183 ? 67.699 28.591 -3.947 1.00 21.96 182 ASP F O 1
ATOM 9835 N N . TYR F 1 184 ? 66.087 28.220 -2.430 1.00 19.31 183 TYR F N 1
ATOM 9836 C CA . TYR F 1 184 ? 66.984 28.338 -1.298 1.00 18.12 183 TYR F CA 1
ATOM 9837 C C . TYR F 1 184 ? 68.015 27.230 -1.287 1.00 18.65 183 TYR F C 1
ATOM 9838 O O . TYR F 1 184 ? 69.202 27.499 -1.144 1.00 20.48 183 TYR F O 1
ATOM 9847 N N . VAL F 1 185 ? 67.581 25.984 -1.449 1.00 17.41 184 VAL F N 1
ATOM 9848 C CA . VAL F 1 185 ? 68.527 24.879 -1.560 1.00 16.28 184 VAL F CA 1
ATOM 9849 C C . VAL F 1 185 ? 69.524 25.095 -2.694 1.00 17.66 184 VAL F C 1
ATOM 9850 O O . VAL F 1 185 ? 70.715 24.833 -2.553 1.00 16.46 184 VAL F O 1
ATOM 9854 N N . GLU F 1 186 ? 69.038 25.590 -3.825 1.00 20.73 185 GLU F N 1
ATOM 9855 C CA . GLU F 1 186 ? 69.919 25.873 -4.959 1.00 23.35 185 GLU F CA 1
ATOM 9856 C C . GLU F 1 186 ? 70.938 26.965 -4.616 1.00 23.45 185 GLU F C 1
ATOM 9857 O O . GLU F 1 186 ? 72.129 26.835 -4.907 1.00 23.73 185 GLU F O 1
ATOM 9863 N N . ALA F 1 187 ? 70.474 28.038 -3.987 1.00 23.39 186 ALA F N 1
ATOM 9864 C CA . ALA F 1 187 ? 71.371 29.128 -3.608 1.00 23.62 186 ALA F CA 1
ATOM 9865 C C . ALA F 1 187 ? 72.480 28.643 -2.656 1.00 23.38 186 ALA F C 1
ATOM 9866 O O . ALA F 1 187 ? 73.598 29.174 -2.652 1.00 22.51 186 ALA F O 1
ATOM 9868 N N . PHE F 1 188 ? 72.161 27.624 -1.862 1.00 22.47 187 PHE F N 1
ATOM 9869 C CA . PHE F 1 188 ? 73.028 27.190 -0.780 1.00 20.77 187 PHE F CA 1
ATOM 9870 C C . PHE F 1 188 ? 74.366 26.725 -1.324 1.00 20.63 187 PHE F C 1
ATOM 9871 O O . PHE F 1 188 ? 75.395 26.912 -0.682 1.00 21.96 187 PHE F O 1
ATOM 9879 N N . TRP F 1 189 ? 74.356 26.109 -2.499 1.00 19.13 188 TRP F N 1
ATOM 9880 C CA . TRP F 1 189 ? 75.587 25.552 -3.044 1.00 20.93 188 TRP F CA 1
ATOM 9881 C C . TRP F 1 189 ? 76.597 26.628 -3.451 1.00 23.04 188 TRP F C 1
ATOM 9882 O O . TRP F 1 189 ? 77.766 26.334 -3.694 1.00 23.35 188 TRP F O 1
ATOM 9893 N N . ASN F 1 190 ? 76.139 27.878 -3.511 1.00 24.59 189 ASN F N 1
ATOM 9894 C CA . ASN F 1 190 ? 77.014 29.004 -3.773 1.00 22.82 189 ASN F CA 1
ATOM 9895 C C . ASN F 1 190 ? 77.831 29.403 -2.561 1.00 23.56 189 ASN F C 1
ATOM 9896 O O . ASN F 1 190 ? 78.860 30.071 -2.694 1.00 25.26 189 ASN F O 1
ATOM 9901 N N . ILE F 1 191 ? 77.391 29.004 -1.375 1.00 23.11 190 ILE F N 1
ATOM 9902 C CA . ILE F 1 191 ? 78.051 29.451 -0.158 1.00 21.24 190 ILE F CA 1
ATOM 9903 C C . ILE F 1 191 ? 78.508 28.313 0.756 1.00 23.53 190 ILE F C 1
ATOM 9904 O O . ILE F 1 191 ? 78.916 28.551 1.896 1.00 23.93 190 ILE F O 1
ATOM 9909 N N . VAL F 1 192 ? 78.471 27.081 0.266 1.00 23.87 191 VAL F N 1
ATOM 9910 C CA . VAL F 1 192 ? 79.067 25.980 1.021 1.00 26.12 191 VAL F CA 1
ATOM 9911 C C . VAL F 1 192 ? 80.559 26.204 1.233 1.00 26.49 191 VAL F C 1
ATOM 9912 O O . VAL F 1 192 ? 81.286 26.462 0.279 1.00 27.13 191 VAL F O 1
ATOM 9916 N N . ASN F 1 193 ? 81.009 26.081 2.482 1.00 26.17 192 ASN F N 1
ATOM 9917 C CA . ASN F 1 193 ? 82.427 26.168 2.811 1.00 24.71 192 ASN F CA 1
ATOM 9918 C C . ASN F 1 193 ? 83.065 24.789 2.796 1.00 24.91 192 ASN F C 1
ATOM 9919 O O . ASN F 1 193 ? 83.106 24.112 3.824 1.00 26.16 192 ASN F O 1
ATOM 9924 N N . TRP F 1 194 ? 83.574 24.365 1.644 1.00 25.30 193 TRP F N 1
ATOM 9925 C CA . TRP F 1 194 ? 84.119 23.017 1.532 1.00 24.74 193 TRP F CA 1
ATOM 9926 C C . TRP F 1 194 ? 85.392 22.846 2.332 1.00 25.78 193 TRP F C 1
ATOM 9927 O O . TRP F 1 194 ? 85.697 21.745 2.770 1.00 27.16 193 TRP F O 1
ATOM 9938 N N . LYS F 1 195 ? 86.137 23.928 2.530 1.00 28.16 194 LYS F N 1
ATOM 9939 C CA . LYS F 1 195 ? 87.334 23.866 3.371 1.00 30.45 194 LYS F CA 1
ATOM 9940 C C . LYS F 1 195 ? 86.975 23.256 4.721 1.00 29.03 194 LYS F C 1
ATOM 9941 O O . LYS F 1 195 ? 87.629 22.321 5.182 1.00 28.19 194 LYS F O 1
ATOM 9947 N N . GLU F 1 196 ? 85.929 23.798 5.339 1.00 28.49 195 GLU F N 1
ATOM 9948 C CA . GLU F 1 196 ? 85.516 23.394 6.675 1.00 27.92 195 GLU F CA 1
ATOM 9949 C C . GLU F 1 196 ? 85.041 21.943 6.667 1.00 26.85 195 GLU F C 1
ATOM 9950 O O . GLU F 1 196 ? 85.401 21.166 7.548 1.00 25.76 195 GLU F O 1
ATOM 9956 N N . VAL F 1 197 ? 84.246 21.578 5.661 1.00 25.52 196 VAL F N 1
ATOM 9957 C CA . VAL F 1 197 ? 83.703 20.226 5.601 1.00 24.25 196 VAL F CA 1
ATOM 9958 C C . VAL F 1 197 ? 84.838 19.251 5.376 1.00 25.09 196 VAL F C 1
ATOM 9959 O O . VAL F 1 197 ? 84.903 18.208 6.022 1.00 26.58 196 VAL F O 1
ATOM 9963 N N . GLU F 1 198 ? 85.736 19.599 4.462 1.00 25.98 197 GLU F N 1
ATOM 9964 C CA . GLU F 1 198 ? 86.979 18.855 4.285 1.00 27.05 197 GLU F CA 1
ATOM 9965 C C . GLU F 1 198 ? 87.732 18.648 5.601 1.00 25.87 197 GLU F C 1
ATOM 9966 O O . GLU F 1 198 ? 88.165 17.542 5.912 1.00 25.26 197 GLU F O 1
ATOM 9972 N N . LYS F 1 199 ? 87.878 19.709 6.380 1.00 26.10 198 LYS F N 1
ATOM 9973 C CA . LYS F 1 199 ? 88.586 19.597 7.638 1.00 28.14 198 LYS F CA 1
ATOM 9974 C C . LYS F 1 199 ? 87.873 18.629 8.590 1.00 27.65 198 LYS F C 1
ATOM 9975 O O . LYS F 1 199 ? 88.477 17.706 9.127 1.00 25.87 198 LYS F O 1
ATOM 9981 N N . ARG F 1 200 ? 86.579 18.838 8.780 1.00 27.40 199 ARG F N 1
ATOM 9982 C CA . ARG F 1 200 ? 85.774 17.931 9.585 1.00 27.45 199 ARG F CA 1
ATOM 9983 C C . ARG F 1 200 ? 85.949 16.485 9.169 1.00 28.28 199 ARG F C 1
ATOM 9984 O O . ARG F 1 200 ? 86.014 15.597 10.015 1.00 27.99 199 ARG F O 1
ATOM 9992 N N . PHE F 1 201 ? 86.002 16.240 7.864 1.00 29.93 200 PHE F N 1
ATOM 9993 C CA . PHE F 1 201 ? 86.022 14.871 7.355 1.00 30.25 200 PHE F CA 1
ATOM 9994 C C . PHE F 1 201 ? 87.357 14.221 7.680 1.00 31.55 200 PHE F C 1
ATOM 9995 O O . PHE F 1 201 ? 87.433 13.015 7.859 1.00 31.99 200 PHE F O 1
ATOM 10003 N N . GLU F 1 202 ? 88.406 15.033 7.769 1.00 35.66 201 GLU F N 1
ATOM 10004 C CA . GLU F 1 202 ? 89.739 14.508 8.009 1.00 38.97 201 GLU F CA 1
ATOM 10005 C C . GLU F 1 202 ? 89.919 14.049 9.447 1.00 38.73 201 GLU F C 1
ATOM 10006 O O . GLU F 1 202 ? 90.679 13.130 9.709 1.00 37.63 201 GLU F O 1
ATOM 10012 N N . ASP F 1 203 ? 89.219 14.691 10.376 1.00 40.62 202 ASP F N 1
ATOM 10013 C CA . ASP F 1 203 ? 89.349 14.347 11.788 1.00 42.45 202 ASP F CA 1
ATOM 10014 C C . ASP F 1 203 ? 88.565 13.115 12.182 1.00 42.77 202 ASP F C 1
ATOM 10015 O O . ASP F 1 203 ? 88.503 12.787 13.356 1.00 44.97 202 ASP F O 1
ATOM 10020 N N . ILE F 1 204 ? 87.964 12.432 11.216 1.00 42.50 203 ILE F N 1
ATOM 10021 C CA . ILE F 1 204 ? 87.435 11.104 11.479 1.00 43.41 203 ILE F CA 1
ATOM 10022 C C . ILE F 1 204 ? 87.916 10.102 10.445 1.00 45.32 203 ILE F C 1
ATOM 10023 O O . ILE F 1 204 ? 87.344 9.017 10.312 1.00 47.52 203 ILE F O 1
ATOM 10028 N N . LEU F 1 205 ? 88.969 10.471 9.716 1.00 45.82 204 LEU F N 1
ATOM 10029 C CA . LEU F 1 205 ? 89.628 9.564 8.773 1.00 45.33 204 LEU F CA 1
ATOM 10030 C C . LEU F 1 205 ? 88.651 9.053 7.716 1.00 44.48 204 LEU F C 1
ATOM 10031 O O . LEU F 1 205 ? 88.608 9.563 6.599 1.00 44.50 204 LEU F O 1
#

Foldseek 3Di:
DDDADDQDDFPDQLCFQPPLQHSVLSCCCRPPQLVVLRVQLRVLVVVVVVCVVVVHDDPVVVSVVSNLLSVLSNVQVVVASVQFGHLVQAFDDADDVVQVQCCVQQVHVVSVLVVLLCLLVVQDAWWKWFWWADPVVGHIDIFIGHRRHRRDDPPTDTQYMDTNHCSNPCVPQNPCSSSSSVSRSSTGRNVRSVVVVVVVD/DDDADDQDDFPDQLCFQPPLQHSVLSVCCRPPVLVVLRVQLRVLVVVVVVCVVVVHDDPVVVSVVSNLLSVLSNVQVVVASVQFGHLVQDFDDADDVVQVQCCVQQVHVVSVLVVLLCLLVVQDAWWKWFWWADPVVGHIDIFIGHRRHRRDDPPTDTQHMDTNHCSNPCVPQNPCSSSSSVSRSSTGRNVRSVVVVVVVD/DDDADDQDDFPDQLCFQPPLQHSVLSCCCRPPVLVVLRVQLRVLVVVVVVCVVVVHDDPVVVSVVSNLLSVLSNVQVVQASVQFGHLVQDFDDADDVVQVQCCVQQVHVVSVLVVLLCLLVVQDAWWKWFWWADPVVGHIDIFTGHRRHPRDDPPIDTQYMDTNHCSNPCVPQNPCSSSSSVSRSSTGRNVRSVVVVVVVD/DDDADDQDDFPDQLCFQPPLQHSVLSVCCRPPQLVVLRVQLRVLVVVVVVCVVVVHDDPVVVSVVSNLLSVLSNVQVVVASVQFGHLVQAFDDADDPVQVQCCVQQVHPVSVLVVLLCLLVVQDAWWKWFWWADPVVGHIDIFIGHRRHRRDDPPTDTQYMDTNHCSNPCVPQNPCSSSSSVSRSSTGRNVRSVVVVVVVD/DDDADDQDDFPDQLCFQPPLQHSVLSVCCRPPVLVVLRVQLRVLVVVVVVCVVVVHDDPVVVSVVSNLLSVLSNVQVVVASVFFGHLVQDFDDADDPVQVQCCVQQVHVVSVLVVLLCLLVVQDAWWKWFWWADPVVGHIDIFRGHRRHRRDDPPIDTQYMDTNHCSNPCVPQNPCSSSSSVSRSSTGRNVRSVVVVVVVD/DDDADDQDDFPDQLCFQPPLQHSVLSCCCRPPVLVVLRVQLRVLVVVVVVCVVVVHDDPVVVSVVSNLLSVLSNVQVVVASVFFGHLVQDFDDADDVVQVQCCVQQVHVVSVLVVLLCLQPVQDAWWKWFWWADPVVGHIDIFRGHRRHRRDDPPTDTQYMDTNHCSNPCVPQNPCSSSSSVSRSSTGRNVRSVVVVVVVD

Radius of gyration: 35.5 Å; Cα contacts (8 Å, |Δi|>4): 2083; chains: 6; bounding box: 112×65×69 Å

Organism: Methanothermobacter thermautotrophicus (strain ATCC 29096 / DSM 1053 / JCM 10044 / NBRC 100330 / Delta H) (NCBI:txid187420)